Protein 3ODU (pdb70)

Sequence (922 aa):
PCFREENANFNKIFLPTIYSIIFLTGIVGNGLVILVMGYQKKLRSMTDKYRLHLSVADLLFVITLPFWAVDAVANWYFGNFLCKAVHVIYTVNLYSSVWILAFISLDRYLAIVHATNSQRPRKLLAEKVVYVGVWIPALLLTIPDFIFANVSEADDRYICDRFYPNDLWVVVFQFQHIMVGLILPGIVILSCYCIIISKLSHSGSNIFEMLRIDEGLRLKIYKDTEGYYTIGIGHLLTKSPSLNAAKSELDKAIGRNTNGVITKDEAEKLFNQDVDAAVRGILRNAKLKPVYDSLDAVRRAALINMVFQMGETGVAGFTNSLRMLQQKRWDEAAVNLAKSRWYNQTPNRAKRVITTFRTGTWDAYGSKGHQKRKALKTTVILILAFFFACWLPYYIGISIDSFILLEIIKQGCEFENTVHKWISITEALAFFHCCLNPILYAFLGAKFKTSAQHALTSGRPLEVLFQCFREENANFNKIFLPTIYSIIFLTGIVGNGLVILVMGYQKKLRSMTDKYRLHLSVADLLFVITLPFWAVDAVANWYFGNFLCKAVHVIYTVNLYSSVWILAFISLDRYLAIVHATNSQRPRKLLAEKVVYVGVWIPALLLTIPDFIFANVSEADDRYICDRFYPNDLWVVVFQFQHIMVGLILPGIVILSCYCIIISKLSHSGSNIFEMLRIDEGLRLKIYKDTEGYYTIGIGHLLTKSPSLNAAKSELDKAIGRNTNGVITKDEAEKLFNQDVDAAVRGILRNAKLKPVYDSLDAVRRAALINMVFQMGETGVAGFTNSLRMLQQKRWDEAAVNLAKSRWYNQTPNRAKRVITTFRTGTWDAYGSKGHQKRKALKTTVILILAFFACWLPYYIGISIDSFILLEIIKQGCEFENTVHKWISITEALAFFHCCLNPILYAFLGAKFKTSAQHALTS

GO terms:
  GO:0005886 plasma membrane (C, IDA)
  GO:0009986 cell surface (C, IDA)
  GO:0032991 protein-containing complex (C, IDA)
  GO:2000448 positive regulation of macrophage migration inhibitory factor signaling pathway (P, IMP)
  GO:0019722 calcium-mediated signaling (P, IMP)
  GO:0038160 CXCL12-activated CXCR4 signaling pathway (P, IDA)
  GO:0005764 lysosome (C, IDA)
  GO:0005769 early endosome (C, IDA)
  GO:0005770 late endosome (C, IDA)
  GO:0031410 cytoplasmic vesicle (C, IDA)
  GO:0016494 C-X-C chemokine receptor activity (F, IDA)
  GO:0038147 C-X-C motif chemokine 12 receptor activity (F, IDA)
  GO:0030155 regulation of cell adhesion (P, IDA)
  GO:0007193 adenylate cyclase-inhibiting G protein-coupled receptor signaling pathway (P, IDA)
  GO:0071345 cellular response to cytokine stimulus (P, IDA)
  GO:0070161 anchoring junction (C, EXP)
  GO:0005886 plasma membrane (C, EXP)
  GO:0038160 CXCL12-activated CXCR4 signaling pathway (P, IMP)
  GO:0060326 cell chemotaxis (P, IMP)
  GO:0005515 protein binding (F, IPI)

Solvent-accessible surface area: 49551 Å² total; per-residue (Å²): 158,68,149,118,117,96,38,45,107,102,15,74,106,55,17,17,68,15,9,47,73,0,56,113,73,0,49,94,11,0,13,100,11,34,115,59,10,31,163,136,102,196,175,67,56,28,11,31,50,0,8,30,24,6,0,66,2,1,37,79,2,0,93,7,1,54,48,51,12,49,40,21,67,48,26,9,146,56,39,74,148,66,0,33,24,13,26,29,33,26,1,7,2,30,6,0,1,2,57,0,0,0,13,0,0,49,1,9,49,26,3,16,21,69,41,39,82,18,139,205,40,42,106,98,28,3,76,125,49,0,112,97,34,4,35,87,47,3,96,108,60,7,88,30,7,110,89,33,0,57,39,39,143,47,135,157,49,110,40,23,59,63,91,51,66,36,78,10,26,73,16,26,28,64,37,29,28,55,19,19,14,40,68,28,0,13,97,39,6,129,50,6,28,80,63,0,129,83,92,72,82,118,26,37,15,47,38,5,28,0,0,73,88,22,65,33,48,96,77,133,16,95,100,56,134,137,20,75,4,28,0,1,11,40,32,92,9,30,142,61,108,56,78,102,47,0,42,59,79,0,22,140,51,33,30,59,37,8,40,1,78,2,72,101,75,36,0,22,91,4,3,61,89,36,16,80,53,13,26,150,20,0,72,220,31,88,141,0,88,60,4,22,70,32,9,60,81,7,22,74,4,0,0,5,0,1,12,59,51,72,32,59,126,28,0,6,54,30,81,80,4,7,118,40,0,68,96,116,117,51,95,70,0,8,85,47,2,38,150,26,181,11,62,126,133,52,57,110,27,0,116,58,0,11,16,0,0,98,56,4,26,18,105,36,13,31,88,134,19,120,128,92,148,146,28,24,139,35,0,55,77,4,11,120,30,11,43,61,27,7,96,59,31,49,94,9,21,49,56,50,33,77,29,89,22,65,92,56,151,105,46,57,153,70,50,50,60,12,54,66,141,23,25,13,13,29,0,70,0,0,74,6,0,8,31,1,16,112,58,55,48,145,134,80,46,173,158,132,113,52,70,95,53,83,143,81,121,23,159,124,124,72,106,124,158,167,104,176,128,143,146,55,54,113,84,14,104,113,47,14,13,70,27,11,50,87,7,61,107,70,0,52,85,13,0,13,98,10,28,105,73,6,28,184,146,88,94,167,80,41,24,13,21,33,0,9,27,23,7,0,62,1,0,44,67,2,0,87,7,0,54,47,46,12,45,40,29,60,45,25,11,148,57,38,66,141,66,0,31,22,12,26,21,37,22,0,7,3,30,4,0,1,2,57,0,1,0,13,0,0,51,1,6,49,26,4,36,24,73,55,42,55,14,121,176,38,49,90,84,26,4,75,136,49,0,108,105,31,3,39,92,46,3,97,113,55,6,88,32,4,100,101,33,0,51,37,45,134,26,122,152,57,100,40,19,58,65,93,49,71,34,77,16,27,72,13,28,24,59,34,29,32,50,19,19,16,50,64,31,0,11,94,42,4,127,49,4,37,79,71,5,113,51,103,96,78,154,50,29,48,97,30,1,60,3,0,72,30,5,39,3,37,66,80,144,17,88,125,55,132,141,30,135,5,36,0,1,2,37,32,94,12,54,194,24,116,48,96,104,39,0,41,46,53,0,37,140,50,37,68,109,125,8,108,4,83,4,67,85,104,35,0,31,146,7,2,74,107,34,23,77,71,19,21,140,14,0,70,194,21,86,119,0,80,55,5,24,74,33,10,60,81,28,23,71,5,0,0,7,0,3,16,38,57,52,38,63,116,34,0,8,58,35,92,83,6,10,100,24,2,69,90,112,117,50,98,82,0,7,87,50,2,38,153,28,198,18,55,105,138,55,52,32,27,0,90,31,0,14,32,0,0,100,51,18,28,71,24,30,18,61,75,133,16,100,91,69,120,106,24,60,132,36,0,53,70,3,9,119,28,12,40,62,22,8,97,62,39,48,93,9,27,47,52,30,32,77,23,76,24,64,88,50,148,101,50,51,151,75,41,39,65,17,77,64,131,25,34,5,16,26,0,88,0,1,92,6,0,5,22,0,17,92,62,46,48,146,134,81,45,165,159,154,113,67,81,127,98,87,142,96,127

Secondary structure (P-SEA, 3-state):
cbbbbbbcccccccaaaaaaaaaaaaaaaaaaaaaacccccccccaaaaaaaaaaaaaaaaaaaaaaaaaaacccccccaaaaaaaaaaaaaaacaaaaaaaaaaaaaaaacccccccaaaaaaaacccccccccaaaaaaaccccccccccccccccccccccccaaaaaaaaaaaaacccaaaaaaaaaaaaaaaaccccccccaaaaaaaabbbbcbbbbcccccccccccccccccccaaaaaaaaaaaacccccccccaaaaaaaaaaaaaaaaaaaaacccaaaaaaaccaaaaaaaaaaaaaccaaaaacaaaaaaaaaacccaaaaaaaaacccccccaaaaaaaaaaaaccccccccccaaaaaaaaaaaaaaaaaaaaaaaaaaaaaaaaaaaaaccccccaaaaaaaaaaaaaaaaaaccccaaaaaaacccccccccccccccccccccccccc/cbbbbbccccccaaaaaaaaaaaaaaaaaaaaaaacccccccccaaaaaaaaaaaaaaaaaaaaaaaaaaaaccccccaaaaaaaaaaaaaaaaaaaaaaaaaaaaaaaaccccccaaaaaaaaacccccccccaaaaaaaccccccccccccccccccccccccaaaaaaaaaaaaacccaaaaaaaaaaaaaaaaaaaaccccaaaaaaaacccccbbbbcccccccccccccccccccaaaaaaaaaaaacccccccccaaaaaaaaaaaaaaaaaaaaaccccaaaaaaccaaaaaaaaaaaacccaaaaaaaaaaaaaaaacaaaaaaaaaaacccccccaaaaaaaaaaaaccccccccccaaaaaaaaaaaaaaaaaaaaaaaaaaaaaaaaaaaaaccccccaaaaaaaaaaaaaaaaaaccccaaaaaaaccccccccccccccccc

Nearest PDB structures (foldseek):
  3odu-assembly1_B  TM=1.002E+00  e=3.523E-64  Homo sapiens
  3oe8-assembly2_C  TM=8.059E-01  e=1.457E-51  Homo sapiens
  5xsz-assembly1_A  TM=5.535E-01  e=5.707E-30  Danio rerio
  8jwz-assembly1_A  TM=5.485E-01  e=7.380E-27  Homo sapiens
  3qak-assembly1_A  TM=5.258E-01  e=1.045E-26  Homo sapiens

InterPro domains:
  IPR000276 G protein-coupled receptor, rhodopsin-like [PF00001] (55-302)
  IPR000276 G protein-coupled receptor, rhodopsin-like [PR00237] (40-64)
  IPR000276 G protein-coupled receptor, rhodopsin-like [PR00237] (73-94)
  IPR000276 G protein-coupled receptor, rhodopsin-like [PR00237] (116-138)
  IPR000276 G protein-coupled receptor, rhodopsin-like [PR00237] (152-173)
  IPR000276 G protein-coupled receptor, rhodopsin-like [PR00237] (200-223)
  IPR000276 G protein-coupled receptor, rhodopsin-like [PR00237] (237-261)
  IPR000276 G protein-coupled receptor, rhodopsin-like [PR00237] (284-310)
  IPR000276 G protein-coupled receptor, rhodopsin-like [PS00237] (122-138)
  IPR000355 Chemokine receptor family [PR00657] (28-46)
  IPR000355 Chemokine receptor family [PR00657] (63-76)
  IPR000355 Chemokine receptor family [PR00657] (87-97)
  IPR000355 Chemokine receptor family [PR00657] (113-126)
  IPR000355 Chemokine receptor family [PR00657] (280-294)
  IPR000355 Chemokine receptor family [PR00657] (304-318)
  IPR001277 CXC chemokine receptor 4/atypical chemokine receptor 2 [PR00645] (17-33)
  IPR001277 CXC chemokine receptor 4/atypical chemokine receptor 2 [PR00645] (33-48)
  IPR001277 CXC chemokine receptor 4/atypical chemokine receptor 2 [PR00645] (63-79)
  IPR001277 CXC chemokine receptor 4/atypical chemokine receptor 2 [PR00645] (100-115)
  IPR001277 CXC chemokine receptor 4/atypical chemokine receptor 2 [PR00645] (136-147)

Radius of gyration: 34.98 Å; Cα contacts (8 Å, |Δi|>4): 1125; chains: 2; bounding box: 62×105×96 Å

Organism: Homo sapiens (NCBI:txid9606)

Foldseek 3Di:
DFDDDQDPPCFLPPLLVLLVVCLVLLLVLLVCLCVVCVPDDDDDDLLSLLLNQLSVLLNLLSPCSVQVSCCRNPANPPFFQVLLVNQLSVQLSLQQNLVSLLLLLVLLLLVWVPVVDSPVVSVCCSPPCSCVPRRVVSNVVSVQSNVQFGWDDDDVYIDTDGDDPDCVVVVVVVVVCCVSRPVVSVVSNVVSVVSCVVCNQATFDDLLLLLCVVQNAAQFWDQDPQQWIAHGRGRTQDRDPDPVSSQVSVCVQLVHNQVRGHDNVSSVVSVVVVLVVLVVVLCVPPLNNLLLVQDDPQLVSLLSSVCSVPNDVVSSPPRVLSVCLSVVPQVVSLVSQCVDPVCVVVVLSSVQSSVCSRRVHNPSSGDVVVVSVVSVVLSVVLVVVLCVLCVQLVVLVVVVVCPVVVVDDDDNVVVNVSVVVNSVSVSSSSCNSNSSSVSPPQVPHDDDDDVVVVVDVDDPPVVVVD/DDFDDDCVDQLPPQLVLLVVCLVLLCVLLVCLCCVCPPPNPDDDLLSLLLVVLSVLRNLLSPLSNQVSCCSNAANPPFWQVLLVNQLSVLLSLQQNLVSLLLLLVLLLLCQVVVPPSVVPSVCCSPPVSCVPGRPVSNVVSVQSNPQFGWDDDDHHIDTDGDDPDPVVVVVVVVVCCVSRDVVSVVSNVVSVVSNVVSVVVDDDPLLVLLCVQQNAAQFWDQDDVQWIAHQRGRTFDDDSDPVVSQVRVCVLQVHNQSGGHDNVSSVVVVVVVLVVLVVVLCVDPQRNLLCVQDDPLLVSLLSSVCSPPNPVVSSPPRPLSVCSSVLVLVVSLVVQCVDPCCVPDVLSNVQSSVCSNPVDNQSPDDNSVVSVVSVVLSVVLVVVLCVLCVQLVVLVVVVVCPVVVVDDDDVVVVNVSVSSNSVSVSSSSCNSNVSSVSVPQVVNDPDDDPVNVVHD

B-factor: mean 43.79, std 17.92, range [10.7, 155.36]

Structure (mmCIF, N/CA/C/O backbone):
data_3ODU
#
_entry.id   3ODU
#
_cell.length_a   64.540
_cell.length_b   83.692
_cell.length_c   119.995
_cell.angle_alpha   90.00
_cell.angle_beta   102.17
_cell.angle_gamma   90.00
#
_symmetry.space_group_name_H-M   'P 1 21 1'
#
loop_
_entity.id
_entity.type
_entity.pdbx_description
1 polymer 'C-X-C chemokine receptor type 4, Lysozyme Chimera'
2 non-polymer "(6,6-dimethyl-5,6-dihydroimidazo[2,1-b][1,3]thiazol-3-yl)methyl N,N'-dicyclohexylimidothiocarbamate"
3 non-polymer '(2R)-2,3-dihydroxypropyl (9Z)-octadec-9-enoate'
4 non-polymer 'OLEIC ACID'
5 water water
#
loop_
_atom_site.group_PDB
_atom_site.id
_atom_site.type_symbol
_atom_site.label_atom_id
_atom_site.label_alt_id
_atom_site.label_comp_id
_atom_site.label_asym_id
_atom_site.label_entity_id
_atom_site.label_seq_id
_atom_site.pdbx_PDB_ins_code
_atom_site.Cartn_x
_atom_site.Cartn_y
_atom_site.Cartn_z
_atom_site.occupancy
_atom_site.B_iso_or_equiv
_atom_site.auth_seq_id
_atom_site.auth_comp_id
_atom_site.auth_asym_id
_atom_site.auth_atom_id
_atom_site.pdbx_PDB_model_num
ATOM 1 N N . PRO A 1 37 ? 7.282 -8.921 90.749 1.00 48.96 27 PRO A N 1
ATOM 2 C CA . PRO A 1 37 ? 7.915 -8.281 89.588 1.00 47.20 27 PRO A CA 1
ATOM 3 C C . PRO A 1 37 ? 8.627 -9.284 88.676 1.00 49.65 27 PRO A C 1
ATOM 4 O O . PRO A 1 37 ? 9.356 -10.143 89.171 1.00 49.67 27 PRO A O 1
ATOM 8 N N . CYS A 1 38 ? 8.406 -9.177 87.364 1.00 44.74 28 CYS A N 1
ATOM 9 C CA . CYS A 1 38 ? 9.126 -10.002 86.380 1.00 43.66 28 CYS A CA 1
ATOM 10 C C . CYS A 1 38 ? 10.475 -9.353 86.043 1.00 45.73 28 CYS A C 1
ATOM 11 O O . CYS A 1 38 ? 10.539 -8.164 85.759 1.00 44.90 28 CYS A O 1
ATOM 14 N N . PHE A 1 39 ? 11.542 -10.144 86.090 1.00 41.28 29 PHE A N 1
ATOM 15 C CA . PHE A 1 39 ? 12.875 -9.713 85.676 1.00 39.71 29 PHE A CA 1
ATOM 16 C C . PHE A 1 39 ? 13.295 -10.458 84.416 1.00 43.42 29 PHE A C 1
ATOM 17 O O . PHE A 1 39 ? 12.861 -11.587 84.178 1.00 43.05 29 PHE A O 1
ATOM 25 N N . ARG A 1 40 ? 14.143 -9.828 83.607 1.00 40.21 30 ARG A N 1
ATOM 26 C CA . ARG A 1 40 ? 14.779 -10.517 82.479 1.00 39.69 30 ARG A CA 1
ATOM 27 C C . ARG A 1 40 ? 16.014 -11.285 82.948 1.00 46.79 30 ARG A C 1
ATOM 28 O O . ARG A 1 40 ? 17.007 -10.691 83.389 1.00 45.89 30 ARG A O 1
ATOM 36 N N . GLU A 1 41 ? 15.935 -12.611 82.845 1.00 46.67 31 GLU A N 1
ATOM 37 C CA . GLU A 1 41 ? 17.098 -13.484 83.022 1.00 48.06 31 GLU A CA 1
ATOM 38 C C . GLU A 1 41 ? 17.512 -14.045 81.673 1.00 53.93 31 GLU A C 1
ATOM 39 O O . GLU A 1 41 ? 16.676 -14.542 80.926 1.00 53.74 31 GLU A O 1
ATOM 45 N N . GLU A 1 42 ? 18.785 -13.972 81.326 1.00 51.80 32 GLU A N 1
ATOM 46 C CA . GLU A 1 42 ? 19.233 -14.577 80.077 1.00 51.67 32 GLU A CA 1
ATOM 47 C C . GLU A 1 42 ? 19.420 -16.070 80.226 1.00 57.12 32 GLU A C 1
ATOM 48 O O . GLU A 1 42 ? 19.960 -16.523 81.178 1.00 57.17 32 GLU A O 1
ATOM 54 N N . ASN A 1 43 ? 18.914 -16.823 79.278 1.00 54.92 33 ASN A N 1
ATOM 55 C CA . ASN A 1 43 ? 18.973 -18.271 79.287 1.00 56.05 33 ASN A CA 1
ATOM 56 C C . ASN A 1 43 ? 20.292 -18.811 78.847 1.00 61.75 33 ASN A C 1
ATOM 57 O O . ASN A 1 43 ? 20.916 -18.255 78.006 1.00 60.88 33 ASN A O 1
ATOM 62 N N . ALA A 1 44 ? 20.785 -19.852 79.428 1.00 60.22 34 ALA A N 1
ATOM 63 C CA . ALA A 1 44 ? 22.046 -20.228 78.901 1.00 60.61 34 ALA A CA 1
ATOM 64 C C . ALA A 1 44 ? 21.926 -21.505 78.211 1.00 66.03 34 ALA A C 1
ATOM 65 O O . ALA A 1 44 ? 22.248 -21.643 77.057 1.00 65.40 34 ALA A O 1
ATOM 67 N N . ASN A 1 45 ? 21.332 -22.437 78.915 1.00 63.83 35 ASN A N 1
ATOM 68 C CA . ASN A 1 45 ? 21.554 -23.806 78.650 1.00 64.46 35 ASN A CA 1
ATOM 69 C C . ASN A 1 45 ? 21.392 -23.950 77.202 1.00 66.20 35 ASN A C 1
ATOM 70 O O . ASN A 1 45 ? 22.243 -24.475 76.531 1.00 66.57 35 ASN A O 1
ATOM 75 N N . PHE A 1 46 ? 20.351 -23.419 76.663 1.00 59.98 36 PHE A N 1
ATOM 76 C CA . PHE A 1 46 ? 20.283 -23.607 75.277 1.00 58.27 36 PHE A CA 1
ATOM 77 C C . PHE A 1 46 ? 20.754 -22.362 74.563 1.00 57.88 36 PHE A C 1
ATOM 78 O O . PHE A 1 46 ? 21.498 -22.442 73.653 1.00 57.26 36 PHE A O 1
ATOM 86 N N . ASN A 1 47 ? 20.316 -21.210 75.009 1.00 51.21 37 ASN A N 1
ATOM 87 C CA . ASN A 1 47 ? 20.581 -19.988 74.301 1.00 48.87 37 ASN A CA 1
ATOM 88 C C . ASN A 1 47 ? 22.007 -19.441 74.156 1.00 50.59 37 ASN A C 1
ATOM 89 O O . ASN A 1 47 ? 22.229 -18.777 73.209 1.00 49.40 37 ASN A O 1
ATOM 94 N N . LYS A 1 48 ? 22.946 -19.698 75.088 1.00 45.95 38 LYS A N 1
ATOM 95 C CA . LYS A 1 48 ? 24.358 -19.303 74.946 1.00 44.64 38 LYS A CA 1
ATOM 96 C C . LYS A 1 48 ? 25.049 -20.346 74.087 1.00 45.34 38 LYS A C 1
ATOM 97 O O . LYS A 1 48 ? 26.208 -20.294 73.869 1.00 44.57 38 LYS A O 1
ATOM 103 N N . ILE A 1 49 ? 24.322 -21.361 73.691 1.00 39.97 39 ILE A N 1
ATOM 104 C CA . ILE A 1 49 ? 24.845 -22.353 72.826 1.00 39.17 39 ILE A CA 1
ATOM 105 C C . ILE A 1 49 ? 24.220 -22.345 71.470 1.00 40.98 39 ILE A C 1
ATOM 106 O O . ILE A 1 49 ? 24.865 -22.516 70.501 1.00 39.37 39 ILE A O 1
ATOM 111 N N . PHE A 1 50 ? 22.935 -22.106 71.436 1.00 37.84 40 PHE A N 1
ATOM 112 C CA . PHE A 1 50 ? 22.168 -22.177 70.202 1.00 37.08 40 PHE A CA 1
ATOM 113 C C . PHE A 1 50 ? 22.371 -20.979 69.264 1.00 37.53 40 PHE A C 1
ATOM 114 O O . PHE A 1 50 ? 22.637 -21.169 68.080 1.00 36.99 40 PHE A O 1
ATOM 122 N N . LEU A 1 51 ? 22.262 -19.763 69.791 1.00 31.54 41 LEU A N 1
ATOM 123 C CA . LEU A 1 51 ? 22.395 -18.547 68.967 1.00 29.41 41 LEU A CA 1
ATOM 124 C C . LEU A 1 51 ? 23.777 -18.385 68.296 1.00 32.48 41 LEU A C 1
ATOM 125 O O . LEU A 1 51 ? 23.831 -18.235 67.081 1.00 31.43 41 LEU A O 1
ATOM 130 N N . PRO A 1 52 ? 24.893 -18.431 69.060 1.00 29.13 42 PRO A N 1
ATOM 131 C CA . PRO A 1 52 ? 26.228 -18.371 68.406 1.00 28.83 42 PRO A CA 1
ATOM 132 C C . PRO A 1 52 ? 26.444 -19.406 67.301 1.00 31.76 42 PRO A C 1
ATOM 133 O O . PRO A 1 52 ? 27.030 -19.068 66.259 1.00 31.78 42 PRO A O 1
ATOM 137 N N . THR A 1 53 ? 25.945 -20.627 67.521 1.00 27.27 43 THR A N 1
ATOM 138 C CA . THR A 1 53 ? 25.984 -21.716 66.521 1.00 26.82 43 THR A CA 1
ATOM 139 C C . THR A 1 53 ? 25.288 -21.348 65.209 1.00 29.10 43 THR A C 1
ATOM 140 O O . THR A 1 53 ? 25.851 -21.528 64.130 1.00 27.83 43 THR A O 1
ATOM 144 N N . ILE A 1 54 ? 24.059 -20.838 65.328 1.00 25.38 44 ILE A N 1
ATOM 145 C CA . ILE A 1 54 ? 23.267 -20.357 64.183 1.00 24.37 44 ILE A CA 1
ATOM 146 C C . ILE A 1 54 ? 23.867 -19.101 63.565 1.00 26.26 44 ILE A C 1
ATOM 147 O O . ILE A 1 54 ? 23.942 -18.989 62.360 1.00 25.06 44 ILE A O 1
ATOM 152 N N . TYR A 1 55 ? 24.303 -18.163 64.382 1.00 22.94 45 TYR A N 1
ATOM 153 C CA . TYR A 1 55 ? 24.996 -16.995 63.852 1.00 22.56 45 TYR A CA 1
ATOM 154 C C . TYR A 1 55 ? 26.247 -17.384 63.039 1.00 27.50 45 TYR A C 1
ATOM 155 O O . TYR A 1 55 ? 26.399 -16.954 61.929 1.00 27.59 45 TYR A O 1
ATOM 164 N N . SER A 1 56 ? 27.103 -18.224 63.610 1.00 24.62 46 SER A N 1
ATOM 165 C CA . SER A 1 56 ? 28.328 -18.713 62.960 1.00 25.10 46 SER A CA 1
ATOM 166 C C . SER A 1 56 ? 28.107 -19.423 61.629 1.00 29.17 46 SER A C 1
ATOM 167 O O . SER A 1 56 ? 28.937 -19.252 60.695 1.00 29.31 46 SER A O 1
ATOM 170 N N . ILE A 1 57 ? 27.022 -20.211 61.560 1.00 25.20 47 ILE A N 1
ATOM 171 C CA . ILE A 1 57 ? 26.625 -20.942 60.343 1.00 25.21 47 ILE A CA 1
ATOM 172 C C . ILE A 1 57 ? 26.170 -20.007 59.222 1.00 28.76 47 ILE A C 1
ATOM 173 O O . ILE A 1 57 ? 26.661 -20.088 58.078 1.00 28.46 47 ILE A O 1
ATOM 178 N N . ILE A 1 58 ? 25.233 -19.125 59.559 1.00 24.69 48 ILE A N 1
ATOM 179 C CA . ILE A 1 58 ? 24.820 -18.056 58.655 1.00 23.88 48 ILE A CA 1
ATOM 180 C C . ILE A 1 58 ? 26.020 -17.193 58.325 1.00 28.06 48 ILE A C 1
ATOM 181 O O . ILE A 1 58 ? 26.200 -16.794 57.160 1.00 27.70 48 ILE A O 1
ATOM 186 N N . PHE A 1 59 ? 26.858 -16.912 59.322 1.00 24.47 49 PHE A N 1
ATOM 187 C CA . PHE A 1 59 ? 28.085 -16.169 59.025 1.00 24.62 49 PHE A CA 1
ATOM 188 C C . PHE A 1 59 ? 28.884 -16.887 57.920 1.00 30.47 49 PHE A C 1
ATOM 189 O O . PHE A 1 59 ? 29.105 -16.303 56.863 1.00 30.73 49 PHE A O 1
ATOM 197 N N . LEU A 1 60 ? 29.280 -18.146 58.148 1.00 27.71 50 LEU 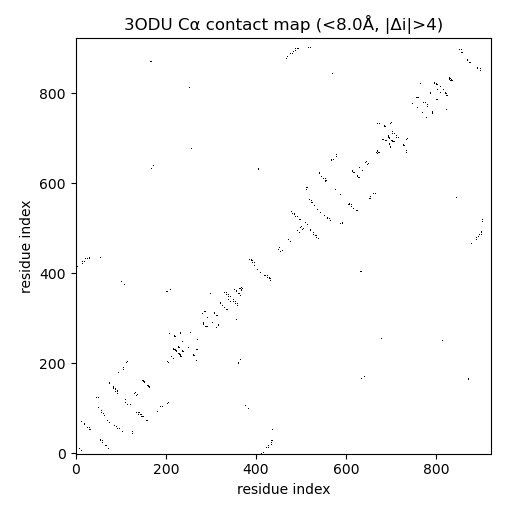A N 1
ATOM 198 C CA . LEU A 1 60 ? 30.125 -18.852 57.175 1.00 28.69 50 LEU A CA 1
ATOM 199 C C . LEU A 1 60 ? 29.441 -19.098 55.804 1.00 32.76 50 LEU A C 1
ATOM 200 O O . LEU A 1 60 ? 30.024 -18.790 54.777 1.00 32.62 50 LEU A O 1
ATOM 205 N N . THR A 1 61 ? 28.230 -19.648 55.776 1.00 29.14 51 THR A N 1
ATOM 206 C CA . THR A 1 61 ? 27.598 -19.978 54.490 1.00 28.74 51 THR A CA 1
ATOM 207 C C . THR A 1 61 ? 27.194 -18.711 53.744 1.00 32.21 51 THR A C 1
ATOM 208 O O . THR A 1 61 ? 27.105 -18.697 52.514 1.00 31.17 51 THR A O 1
ATOM 212 N N . GLY A 1 62 ? 26.945 -17.648 54.502 1.00 28.87 52 GLY A N 1
ATOM 213 C CA . GLY A 1 62 ? 26.503 -16.383 53.932 1.00 28.00 52 GLY A CA 1
ATOM 214 C C . GLY A 1 62 ? 27.644 -15.606 53.314 1.00 32.23 52 GLY A C 1
ATOM 215 O O . GLY A 1 62 ? 27.470 -14.978 52.257 1.00 32.50 52 GLY A O 1
ATOM 216 N N . ILE A 1 63 ? 28.800 -15.619 53.972 1.00 28.13 53 ILE A N 1
ATOM 217 C CA . ILE A 1 63 ? 29.989 -14.983 53.399 1.00 28.51 53 ILE A CA 1
ATOM 218 C C . ILE A 1 63 ? 30.382 -15.682 52.078 1.00 32.69 53 ILE A C 1
ATOM 219 O O . ILE A 1 63 ? 30.675 -15.027 51.089 1.00 32.92 53 ILE A O 1
ATOM 228 N N . VAL A 1 64 ? 30.315 -16.999 52.037 1.00 28.69 54 VAL A N 1
ATOM 229 C CA . VAL A 1 64 ? 30.740 -17.714 50.855 1.00 28.86 54 VAL A CA 1
ATOM 230 C C . VAL A 1 64 ? 29.735 -17.497 49.743 1.00 33.64 54 VAL A C 1
ATOM 231 O O . VAL A 1 64 ? 30.110 -17.195 48.598 1.00 33.94 54 VAL A O 1
ATOM 235 N N . GLY A 1 65 ? 28.452 -17.662 50.084 1.00 29.54 55 GLY A N 1
ATOM 236 C CA . GLY A 1 65 ? 27.364 -17.552 49.122 1.00 28.28 55 GLY A CA 1
ATOM 237 C C . GLY A 1 65 ? 27.208 -16.171 48.524 1.00 31.48 55 GLY A C 1
ATOM 238 O O . GLY A 1 65 ? 27.233 -16.005 47.306 1.00 32.08 55 GLY A O 1
ATOM 239 N N . ASN A 1 66 ? 27.050 -15.170 49.371 1.00 27.04 56 ASN A N 1
ATOM 240 C CA . ASN A 1 66 ? 26.907 -13.798 48.884 1.00 26.23 56 ASN A CA 1
ATOM 241 C C . ASN A 1 66 ? 28.158 -13.248 48.236 1.00 30.23 56 ASN A C 1
ATOM 242 O O . ASN A 1 66 ? 28.058 -12.533 47.254 1.00 29.98 56 ASN A O 1
ATOM 247 N N . GLY A 1 67 ? 29.327 -13.589 48.772 1.00 27.29 57 GLY A N 1
ATOM 248 C CA . GLY A 1 67 ? 30.617 -13.134 48.205 1.00 27.29 57 GLY A CA 1
ATOM 249 C C . GLY A 1 67 ? 30.807 -13.688 46.806 1.00 31.10 57 GLY A C 1
ATOM 250 O O . GLY A 1 67 ? 31.285 -13.001 45.919 1.00 31.16 57 GLY A O 1
ATOM 251 N N . LEU A 1 68 ? 30.421 -14.943 46.602 1.00 27.81 58 LEU A N 1
ATOM 252 C CA . LEU A 1 68 ? 30.398 -15.509 45.265 1.00 27.76 58 LEU A CA 1
ATOM 253 C C . LEU A 1 68 ? 29.475 -14.708 44.371 1.00 32.28 58 LEU A C 1
ATOM 254 O O . LEU A 1 68 ? 29.865 -14.298 43.287 1.00 33.03 58 LEU A O 1
ATOM 259 N N . VAL A 1 69 ? 28.237 -14.494 44.802 1.00 28.31 59 VAL A N 1
ATOM 260 C CA . VAL A 1 69 ? 27.337 -13.712 43.970 1.00 28.21 59 VAL A CA 1
ATOM 261 C C . VAL A 1 69 ? 28.031 -12.420 43.575 1.00 32.66 59 VAL A C 1
ATOM 262 O O . VAL A 1 69 ? 28.160 -12.143 42.398 1.00 32.41 59 VAL A O 1
ATOM 266 N N . ILE A 1 70 ? 28.517 -11.672 44.561 1.00 30.20 60 ILE A N 1
ATOM 267 C CA . ILE A 1 70 ? 29.154 -10.368 44.317 1.00 30.85 60 ILE A CA 1
ATOM 268 C C . ILE A 1 70 ? 30.319 -10.458 43.310 1.00 39.53 60 ILE A C 1
ATOM 269 O O . ILE A 1 70 ? 30.415 -9.636 42.406 1.00 40.03 60 ILE A O 1
ATOM 274 N N . LEU A 1 71 ? 31.167 -11.472 43.427 1.00 39.17 61 LEU A N 1
ATOM 275 C CA . LEU A 1 71 ? 32.321 -11.600 42.543 1.00 41.52 61 LEU A CA 1
ATOM 276 C C . LEU A 1 71 ? 31.945 -12.116 41.151 1.00 48.92 61 LEU A C 1
ATOM 277 O O . LEU A 1 71 ? 32.465 -11.639 40.142 1.00 49.82 61 LEU A O 1
ATOM 282 N N . VAL A 1 72 ? 31.046 -13.086 41.089 1.00 46.72 62 VAL A N 1
ATOM 283 C CA . VAL A 1 72 ? 30.707 -13.734 39.816 1.00 47.77 62 VAL A CA 1
ATOM 284 C C . VAL A 1 72 ? 29.836 -12.868 38.918 1.00 53.61 62 VAL A C 1
ATOM 285 O O . VAL A 1 72 ? 29.975 -12.902 37.702 1.00 54.03 62 VAL A O 1
ATOM 289 N N . MET A 1 73 ? 28.924 -12.114 39.515 1.00 50.74 63 MET A N 1
ATOM 290 C CA . MET A 1 73 ? 28.104 -11.189 38.762 1.00 51.28 63 MET A CA 1
ATOM 291 C C . MET A 1 73 ? 28.814 -9.876 38.731 1.00 58.04 63 MET A C 1
ATOM 292 O O . MET A 1 73 ? 29.152 -9.357 37.665 1.00 58.76 63 MET A O 1
ATOM 297 N N . GLY A 1 74 ? 29.057 -9.346 39.925 1.00 55.75 64 GLY A N 1
ATOM 298 C CA . GLY A 1 74 ? 29.627 -8.022 40.071 1.00 56.55 64 GLY A CA 1
ATOM 299 C C . GLY A 1 74 ? 30.611 -7.746 38.970 1.00 63.29 64 GLY A C 1
ATOM 300 O O . GLY A 1 74 ? 30.556 -6.699 38.332 1.00 63.06 64 GLY A O 1
ATOM 301 N N . TYR A 1 75 ? 31.481 -8.698 38.711 1.00 62.36 65 TYR A N 1
ATOM 302 C CA . TYR A 1 75 ? 32.527 -8.453 37.752 1.00 64.44 65 TYR A CA 1
ATOM 303 C C . TYR A 1 75 ? 32.512 -9.125 36.393 1.00 71.26 65 TYR A C 1
ATOM 304 O O . TYR A 1 75 ? 32.497 -8.461 35.356 1.00 71.66 65 TYR A O 1
ATOM 313 N N . GLN A 1 76 ? 32.521 -10.432 36.369 1.00 68.96 66 GLN A N 1
ATOM 314 C CA . GLN A 1 76 ? 32.541 -11.075 35.100 1.00 70.09 66 GLN A CA 1
ATOM 315 C C . GLN A 1 76 ? 31.338 -10.881 34.241 1.00 74.47 66 GLN A C 1
ATOM 316 O O . GLN A 1 76 ? 31.483 -10.679 33.063 1.00 74.97 66 GLN A O 1
ATOM 322 N N . LYS A 1 77 ? 30.145 -10.979 34.817 1.00 70.51 67 LYS A N 1
ATOM 323 C CA . LYS A 1 77 ? 28.908 -10.981 34.035 1.00 70.43 67 LYS A CA 1
ATOM 324 C C . LYS A 1 77 ? 28.759 -9.816 33.051 1.00 75.26 67 LYS A C 1
ATOM 325 O O . LYS A 1 77 ? 28.999 -8.661 33.401 1.00 75.16 67 LYS A O 1
ATOM 331 N N . LYS A 1 78 ? 28.348 -10.133 31.824 1.00 71.97 68 LYS A N 1
ATOM 332 C CA . LYS A 1 78 ? 27.996 -9.119 30.838 1.00 71.79 68 LYS A CA 1
ATOM 333 C C . LYS A 1 78 ? 26.555 -9.196 30.308 1.00 74.15 68 LYS A C 1
ATOM 334 O O . LYS A 1 78 ? 25.959 -8.187 29.954 1.00 73.95 68 LYS A O 1
ATOM 340 N N . LEU A 1 79 ? 25.944 -10.356 30.263 1.00 68.72 69 LEU A N 1
ATOM 341 C CA . LEU A 1 79 ? 24.556 -10.266 29.917 1.00 67.03 69 LEU A CA 1
ATOM 342 C C . LEU A 1 79 ? 23.828 -10.565 31.227 1.00 66.57 69 LEU A C 1
ATOM 343 O O . LEU A 1 79 ? 23.771 -11.697 31.690 1.00 65.71 69 LEU A O 1
ATOM 348 N N . ARG A 1 80 ? 23.270 -9.519 31.819 1.00 59.78 70 ARG A N 1
ATOM 349 C CA . ARG A 1 80 ? 22.591 -9.626 33.099 1.00 56.79 70 ARG A CA 1
ATOM 350 C C . ARG A 1 80 ? 21.143 -9.194 33.033 1.00 55.16 70 ARG A C 1
ATOM 351 O O . ARG A 1 80 ? 20.812 -8.191 32.466 1.00 54.80 70 ARG A O 1
ATOM 359 N N . SER A 1 81 ? 20.278 -9.993 33.614 1.00 47.20 71 SER A N 1
ATOM 360 C CA . SER A 1 81 ? 18.882 -9.686 33.670 1.00 44.34 71 SER A CA 1
ATOM 361 C C . SER A 1 81 ? 18.606 -8.646 34.726 1.00 44.54 71 SER A C 1
ATOM 362 O O . SER A 1 81 ? 19.472 -8.281 35.443 1.00 43.49 71 SER A O 1
ATOM 365 N N . MET A 1 82 ? 17.411 -8.108 34.739 1.00 39.33 72 MET A N 1
ATOM 366 C CA . MET A 1 82 ? 17.002 -7.157 35.776 1.00 37.94 72 MET A CA 1
ATOM 367 C C . MET A 1 82 ? 16.940 -7.805 37.143 1.00 37.98 72 MET A C 1
ATOM 368 O O . MET A 1 82 ? 17.462 -7.266 38.134 1.00 37.62 72 MET A O 1
ATOM 373 N N . THR A 1 83 ? 16.310 -8.969 37.190 1.00 31.07 73 THR A N 1
ATOM 374 C CA . THR A 1 83 ? 16.215 -9.699 38.419 1.00 29.22 73 THR A CA 1
ATOM 375 C C . THR A 1 83 ? 17.621 -9.899 38.979 1.00 30.36 73 THR A C 1
ATOM 376 O O . THR A 1 83 ? 17.835 -9.697 40.163 1.00 29.01 73 THR A O 1
ATOM 380 N N . ASP A 1 84 ? 18.581 -10.244 38.123 1.00 25.82 74 ASP A N 1
ATOM 381 C CA . ASP A 1 84 ? 19.982 -10.388 38.568 1.00 24.76 74 ASP A CA 1
ATOM 382 C C . ASP A 1 84 ? 20.610 -9.114 39.088 1.00 27.23 74 ASP A C 1
ATOM 383 O O . ASP A 1 84 ? 21.261 -9.136 40.126 1.00 26.27 74 ASP A O 1
ATOM 388 N N . LYS A 1 85 ? 20.409 -8.001 38.392 1.00 23.43 75 LYS A N 1
ATOM 389 C CA . LYS A 1 85 ? 20.855 -6.715 38.914 1.00 22.38 75 LYS A CA 1
ATOM 390 C C . LYS A 1 85 ? 20.375 -6.527 40.371 1.00 22.81 75 LYS A C 1
ATOM 391 O O . LYS A 1 85 ? 21.118 -6.028 41.211 1.00 21.45 75 LYS A O 1
ATOM 397 N N . TYR A 1 86 ? 19.144 -6.962 40.660 1.00 18.07 76 TYR A N 1
ATOM 398 C CA . TYR A 1 86 ? 18.525 -6.727 41.964 1.00 16.90 76 TYR A CA 1
ATOM 399 C C . TYR A 1 86 ? 19.124 -7.641 42.990 1.00 22.14 76 TYR A C 1
ATOM 400 O O . TYR A 1 86 ? 19.369 -7.238 44.115 1.00 21.55 76 TYR A O 1
ATOM 409 N N . ARG A 1 87 ? 19.425 -8.863 42.568 1.00 20.34 77 ARG A N 1
ATOM 410 C CA . ARG A 1 87 ? 19.990 -9.870 43.443 1.00 19.97 77 ARG A CA 1
ATOM 411 C C . ARG A 1 87 ? 21.477 -9.640 43.736 1.00 26.33 77 ARG A C 1
ATOM 412 O O . ARG A 1 87 ? 22.045 -10.271 44.638 1.00 26.81 77 ARG A O 1
ATOM 420 N N . LEU A 1 88 ? 22.108 -8.729 42.999 1.00 23.82 78 LEU A N 1
ATOM 421 C CA . LEU A 1 88 ? 23.449 -8.257 43.354 1.00 24.09 78 LEU A CA 1
ATOM 422 C C . LEU A 1 88 ? 23.335 -7.259 44.503 1.00 27.04 78 LEU A C 1
ATOM 423 O O . LEU A 1 88 ? 24.098 -7.335 45.469 1.00 26.66 78 LEU A O 1
ATOM 428 N N . HIS A 1 89 ? 22.365 -6.342 44.404 1.00 23.42 79 HIS A N 1
ATOM 429 C CA . HIS A 1 89 ? 22.080 -5.356 45.471 1.00 22.12 79 HIS A CA 1
ATOM 430 C C . HIS A 1 89 ? 21.717 -6.109 46.748 1.00 24.90 79 HIS A C 1
ATOM 431 O O . HIS A 1 89 ? 22.117 -5.739 47.839 1.00 24.94 79 HIS A O 1
ATOM 438 N N . LEU A 1 90 ? 20.930 -7.166 46.582 1.00 19.88 80 LEU A N 1
ATOM 439 C CA . LEU A 1 90 ? 20.501 -8.021 47.681 1.00 17.81 80 LEU A CA 1
ATOM 440 C C . LEU A 1 90 ? 21.701 -8.673 48.379 1.00 22.86 80 LEU A C 1
ATOM 441 O O . LEU A 1 90 ? 21.882 -8.484 49.568 1.00 23.03 80 LEU A O 1
ATOM 446 N N . SER A 1 91 ? 22.509 -9.424 47.631 1.00 19.77 81 SER A N 1
ATOM 447 C CA . SER A 1 91 ? 23.755 -10.006 48.136 1.00 20.26 81 SER A CA 1
ATOM 448 C C . SER A 1 91 ? 24.766 -8.994 48.731 1.00 25.52 81 SER A C 1
ATOM 449 O O . SER A 1 91 ? 25.577 -9.368 49.578 1.00 25.07 81 SER A O 1
ATOM 452 N N . VAL A 1 92 ? 24.748 -7.735 48.280 1.00 22.89 82 VAL A N 1
ATOM 453 C CA . VAL A 1 92 ? 25.556 -6.718 48.932 1.00 22.86 82 VAL A CA 1
ATOM 454 C C . VAL A 1 92 ? 24.959 -6.381 50.292 1.00 26.18 82 VAL A C 1
ATOM 455 O O . VAL A 1 92 ? 25.687 -6.242 51.271 1.00 26.46 82 VAL A O 1
ATOM 459 N N . ALA A 1 93 ? 23.636 -6.279 50.356 1.00 23.08 83 ALA A N 1
ATOM 460 C CA . ALA A 1 93 ? 22.911 -6.059 51.637 1.00 22.53 83 ALA A CA 1
ATOM 461 C C . ALA A 1 93 ? 23.267 -7.142 52.616 1.00 25.83 83 ALA A C 1
ATOM 462 O O . ALA A 1 93 ? 23.760 -6.863 53.705 1.00 25.77 83 ALA A O 1
ATOM 464 N N . ASP A 1 94 ? 23.052 -8.378 52.183 1.00 21.74 84 ASP A N 1
ATOM 465 C CA . ASP A 1 94 ? 23.279 -9.526 53.011 1.00 21.50 84 ASP A CA 1
ATOM 466 C C . ASP A 1 94 ? 24.736 -9.750 53.481 1.00 25.34 84 ASP A C 1
ATOM 467 O O . ASP A 1 94 ? 24.940 -10.111 54.630 1.00 23.95 84 ASP A O 1
ATOM 472 N N . LEU A 1 95 ? 25.727 -9.501 52.626 1.00 23.18 85 LEU A N 1
ATOM 473 C CA . LEU A 1 95 ? 27.133 -9.610 53.027 1.00 24.05 85 LEU A CA 1
ATOM 474 C C . LEU A 1 95 ? 27.488 -8.592 54.099 1.00 29.23 85 LEU A C 1
ATOM 475 O O . LEU A 1 95 ? 28.174 -8.929 55.070 1.00 28.50 85 LEU A O 1
ATOM 480 N N . LEU A 1 96 ? 27.033 -7.351 53.934 1.00 27.26 86 LEU A N 1
ATOM 481 C CA . LEU A 1 96 ? 27.273 -6.311 54.954 1.00 27.45 86 LEU A CA 1
ATOM 482 C C . LEU A 1 96 ? 26.780 -6.723 56.322 1.00 28.24 86 LEU A C 1
ATOM 483 O O . LEU A 1 96 ? 27.373 -6.357 57.317 1.00 27.74 86 LEU A O 1
ATOM 488 N N . PHE A 1 97 ? 25.681 -7.462 56.373 1.00 23.22 87 PHE A N 1
ATOM 489 C CA . PHE A 1 97 ? 25.091 -7.819 57.643 1.00 22.25 87 PHE A CA 1
ATOM 490 C C . PHE A 1 97 ? 25.753 -9.062 58.223 1.00 26.78 87 PHE A C 1
ATOM 491 O O . PHE A 1 97 ? 26.008 -9.163 59.429 1.00 26.99 87 PHE A O 1
ATOM 499 N N . VAL A 1 98 ? 26.001 -10.016 57.348 1.00 23.05 88 VAL A N 1
ATOM 500 C CA . VAL A 1 98 ? 26.617 -11.285 57.699 1.00 23.57 88 VAL A CA 1
ATOM 501 C C . VAL A 1 98 ? 28.030 -11.120 58.294 1.00 29.00 88 VAL A C 1
ATOM 502 O O . VAL A 1 98 ? 28.357 -11.704 59.309 1.00 28.00 88 VAL A O 1
ATOM 506 N N . ILE A 1 99 ? 28.833 -10.259 57.694 1.00 27.63 89 ILE A N 1
ATOM 507 C CA . ILE A 1 99 ? 30.164 -9.895 58.237 1.00 28.48 89 ILE A CA 1
ATOM 508 C C . ILE A 1 99 ? 30.177 -9.366 59.698 1.00 32.63 89 ILE A C 1
ATOM 509 O O . ILE A 1 99 ? 31.222 -9.379 60.368 1.00 32.75 89 ILE A O 1
ATOM 514 N N . THR A 1 100 ? 29.031 -8.904 60.188 1.00 28.34 90 THR A N 1
ATOM 515 C CA . THR A 1 100 ? 28.920 -8.405 61.559 1.00 27.48 90 THR A CA 1
ATOM 516 C C . THR A 1 100 ? 28.408 -9.464 62.538 1.00 30.59 90 THR A C 1
ATOM 517 O O . THR A 1 100 ? 28.374 -9.218 63.728 1.00 30.04 90 THR A O 1
ATOM 521 N N . LEU A 1 101 ? 28.020 -10.639 62.036 1.00 26.66 91 LEU A N 1
ATOM 522 C CA . LEU A 1 101 ? 27.527 -11.729 62.899 1.00 25.62 91 LEU A CA 1
ATOM 523 C C . LEU A 1 101 ? 28.534 -12.239 63.952 1.00 29.61 91 LEU A C 1
ATOM 524 O O . LEU A 1 101 ? 28.122 -12.686 65.030 1.00 29.22 91 LEU A O 1
ATOM 529 N N . PRO A 1 102 ? 29.846 -12.201 63.651 1.00 25.89 92 PRO A N 1
ATOM 530 C CA . PRO A 1 102 ? 30.768 -12.604 64.704 1.00 25.66 92 PRO A CA 1
ATOM 531 C C . PRO A 1 102 ? 30.538 -11.834 66.009 1.00 29.05 92 PRO A C 1
ATOM 532 O O . PRO A 1 102 ? 30.674 -12.412 67.088 1.00 28.62 92 PRO A O 1
ATOM 536 N N . PHE A 1 103 ? 30.173 -10.553 65.904 1.00 25.18 93 PHE A N 1
ATOM 537 C CA . PHE A 1 103 ? 29.937 -9.733 67.084 1.00 25.08 93 PHE A CA 1
ATOM 538 C C . PHE A 1 103 ? 28.705 -10.242 67.839 1.00 28.39 93 PHE A C 1
ATOM 539 O O . PHE A 1 103 ? 28.664 -10.210 69.075 1.00 27.47 93 PHE A O 1
ATOM 547 N N . TRP A 1 104 ? 27.701 -10.689 67.082 1.00 24.41 94 TRP A N 1
ATOM 548 C CA . TRP A 1 104 ? 26.458 -11.182 67.662 1.00 23.52 94 TRP A CA 1
ATOM 549 C C . TRP A 1 104 ? 26.745 -12.454 68.486 1.00 28.15 94 TRP A C 1
ATOM 550 O O . TRP A 1 104 ? 26.211 -12.649 69.589 1.00 27.68 94 TRP A O 1
ATOM 561 N N . ALA A 1 105 ? 27.550 -13.333 67.895 1.00 25.01 95 ALA A N 1
ATOM 562 C CA . ALA A 1 105 ? 27.899 -14.597 68.504 1.00 25.59 95 ALA A CA 1
ATOM 563 C C . ALA A 1 105 ? 28.633 -14.387 69.830 1.00 28.37 95 ALA A C 1
ATOM 564 O O . ALA A 1 105 ? 28.221 -14.932 70.839 1.00 27.78 95 ALA A O 1
ATOM 566 N N . VAL A 1 106 ? 29.685 -13.561 69.826 1.00 25.26 96 VAL A N 1
ATOM 567 C CA . VAL A 1 106 ? 30.458 -13.233 71.055 1.00 25.57 96 VAL A CA 1
ATOM 568 C C . VAL A 1 106 ? 29.607 -12.510 72.072 1.00 28.64 96 VAL A C 1
ATOM 569 O O . VAL A 1 106 ? 29.766 -12.700 73.284 1.00 28.66 96 VAL A O 1
ATOM 573 N N . ASP A 1 107 ? 28.709 -11.666 71.573 1.00 24.23 97 ASP A N 1
ATOM 574 C CA . ASP A 1 107 ? 27.741 -10.992 72.425 1.00 23.39 97 ASP A CA 1
ATOM 575 C C . ASP A 1 107 ? 26.836 -12.000 73.107 1.00 28.67 97 ASP A C 1
ATOM 576 O O . ASP A 1 107 ? 26.542 -11.876 74.282 1.00 29.36 97 ASP A O 1
ATOM 581 N N . ALA A 1 108 ? 26.375 -12.996 72.374 1.00 25.18 98 ALA A N 1
ATOM 582 C CA . ALA A 1 108 ? 25.442 -13.947 72.934 1.00 25.11 98 ALA A CA 1
ATOM 583 C C . ALA A 1 108 ? 26.151 -14.832 73.958 1.00 30.39 98 ALA A C 1
ATOM 584 O O . ALA A 1 108 ? 25.596 -15.143 75.005 1.00 29.30 98 ALA A O 1
ATOM 586 N N . VAL A 1 109 ? 27.373 -15.239 73.631 1.00 29.17 99 VAL A N 1
ATOM 587 C CA . VAL A 1 109 ? 28.114 -16.189 74.450 1.00 30.59 99 VAL A CA 1
ATOM 588 C C . VAL A 1 109 ? 28.831 -15.549 75.634 1.00 36.21 99 VAL A C 1
ATOM 589 O O . VAL A 1 109 ? 28.817 -16.093 76.738 1.00 37.20 99 VAL A O 1
ATOM 593 N N . ALA A 1 110 ? 29.428 -14.376 75.443 1.00 31.81 100 ALA A N 1
ATOM 594 C CA . ALA A 1 110 ? 30.252 -13.805 76.512 1.00 32.12 100 ALA A CA 1
ATOM 595 C C . ALA A 1 110 ? 30.022 -12.390 77.064 1.00 34.38 100 ALA A C 1
ATOM 596 O O . ALA A 1 110 ? 30.020 -12.187 78.278 1.00 35.19 100 ALA A O 1
ATOM 598 N N . ASN A 1 111 ? 29.856 -11.417 76.175 1.00 28.75 101 ASN A N 1
ATOM 599 C CA . ASN A 1 111 ? 30.074 -10.056 76.485 1.00 28.25 101 ASN A CA 1
ATOM 600 C C . ASN A 1 111 ? 29.732 -9.087 75.338 1.00 32.13 101 ASN A C 1
ATOM 601 O O . ASN A 1 111 ? 29.327 -9.541 74.266 1.00 32.89 101 ASN A O 1
ATOM 606 N N . TRP A 1 112 ? 29.776 -7.804 75.547 1.00 27.24 102 TRP A N 1
ATOM 607 C CA . TRP A 1 112 ? 29.993 -6.832 74.523 1.00 26.48 102 TRP A CA 1
ATOM 608 C C . TRP A 1 112 ? 31.399 -6.265 74.856 1.00 30.59 102 TRP A C 1
ATOM 609 O O . TRP A 1 112 ? 31.557 -5.452 75.786 1.00 30.39 102 TRP A O 1
ATOM 620 N N . TYR A 1 113 ? 32.392 -6.716 74.073 1.00 26.83 103 TYR A N 1
ATOM 621 C CA . TYR A 1 113 ? 33.801 -6.345 74.227 1.00 27.31 103 TYR A CA 1
ATOM 622 C C . TYR A 1 113 ? 34.171 -5.223 73.266 1.00 31.78 103 TYR A C 1
ATOM 623 O O . TYR A 1 113 ? 35.327 -4.792 73.244 1.00 32.32 103 TYR A O 1
ATOM 632 N N . PHE A 1 114 ? 33.233 -4.760 72.445 1.00 27.91 104 PHE A N 1
ATOM 633 C CA . PHE A 1 114 ? 33.607 -3.978 71.256 1.00 27.99 104 PHE A CA 1
ATOM 634 C C . PHE A 1 114 ? 33.376 -2.484 71.339 1.00 33.17 104 PHE A C 1
ATOM 635 O O . PHE A 1 114 ? 33.647 -1.775 70.373 1.00 33.15 104 PHE A O 1
ATOM 643 N N . GLY A 1 115 ? 32.912 -1.986 72.478 1.00 30.19 105 GLY A N 1
ATOM 644 C CA . GLY A 1 115 ? 32.854 -0.547 72.676 1.00 30.59 105 GLY A CA 1
ATOM 645 C C . GLY A 1 115 ? 31.613 0.085 72.069 1.00 34.93 105 GLY A C 1
ATOM 646 O O . GLY A 1 115 ? 30.880 -0.536 71.292 1.00 34.32 105 GLY A O 1
ATOM 647 N N . ASN A 1 116 ? 31.378 1.331 72.445 1.00 31.85 106 ASN A N 1
ATOM 648 C CA . ASN A 1 116 ? 30.174 2.057 72.067 1.00 30.94 106 ASN A CA 1
ATOM 649 C C . ASN A 1 116 ? 29.980 2.255 70.578 1.00 33.68 106 ASN A C 1
ATOM 650 O O . ASN A 1 116 ? 28.837 2.224 70.085 1.00 32.50 106 ASN A O 1
ATOM 655 N N . PHE A 1 117 ? 31.078 2.506 69.868 1.00 29.60 107 PHE A N 1
ATOM 656 C CA . PHE A 1 117 ? 30.980 2.878 68.465 1.00 28.48 107 PHE A CA 1
ATOM 657 C C . PHE A 1 117 ? 30.506 1.701 67.648 1.00 30.52 107 PHE A C 1
ATOM 658 O O . PHE A 1 117 ? 29.603 1.837 66.834 1.00 29.73 107 PHE A O 1
ATOM 666 N N . LEU A 1 118 ? 31.143 0.555 67.834 1.00 26.64 108 LEU A N 1
ATOM 667 C CA . LEU A 1 118 ? 30.737 -0.634 67.101 1.00 25.72 108 LEU A CA 1
ATOM 668 C C . LEU A 1 118 ? 29.296 -1.047 67.494 1.00 29.25 108 LEU A C 1
ATOM 669 O O . LEU A 1 118 ? 28.567 -1.588 66.669 1.00 28.74 108 LEU A O 1
ATOM 674 N N . CYS A 1 119 ? 28.876 -0.732 68.721 1.00 25.67 109 CYS A N 1
ATOM 675 C CA . CYS A 1 119 ? 27.524 -1.083 69.174 1.00 24.79 109 CYS A CA 1
ATOM 676 C C . CYS A 1 119 ? 26.506 -0.370 68.292 1.00 27.33 109 CYS A C 1
ATOM 677 O O . CYS A 1 119 ? 25.567 -0.975 67.793 1.00 26.54 109 CYS A O 1
ATOM 680 N N . LYS A 1 120 ? 26.730 0.909 68.060 1.00 23.70 110 LYS A N 1
ATOM 681 C CA . LYS A 1 120 ? 25.919 1.657 67.117 1.00 22.36 110 LYS A CA 1
ATOM 682 C C . LYS A 1 120 ? 26.013 1.042 65.706 1.00 26.25 110 LYS A C 1
ATOM 683 O O . LYS A 1 120 ? 24.976 0.813 65.058 1.00 25.15 110 LYS A O 1
ATOM 689 N N . ALA A 1 121 ? 27.242 0.714 65.279 1.00 22.77 111 ALA A N 1
ATOM 690 C CA . ALA A 1 121 ? 27.499 0.299 63.900 1.00 22.13 111 ALA A CA 1
ATOM 691 C C . ALA A 1 121 ? 26.838 -1.011 63.530 1.00 25.61 111 ALA A C 1
ATOM 692 O O . ALA A 1 121 ? 26.378 -1.167 62.392 1.00 25.80 111 ALA A O 1
ATOM 694 N N . VAL A 1 122 ? 26.791 -1.944 64.467 1.00 21.07 112 VAL A N 1
ATOM 695 C CA . VAL A 1 122 ? 26.171 -3.224 64.175 1.00 20.51 112 VAL A CA 1
ATOM 696 C C . VAL A 1 122 ? 24.641 -3.086 64.105 1.00 23.83 112 VAL A C 1
ATOM 697 O O . VAL A 1 122 ? 24.011 -3.767 63.307 1.00 24.16 112 VAL A O 1
ATOM 701 N N . HIS A 1 123 ? 24.064 -2.213 64.931 1.00 19.18 113 HIS A N 1
ATOM 702 C CA . HIS A 1 123 ? 22.642 -1.815 64.823 1.00 17.98 113 HIS A CA 1
ATOM 703 C C . HIS A 1 123 ? 22.371 -1.176 63.452 1.00 22.39 113 HIS A C 1
ATOM 704 O O . HIS A 1 123 ? 21.563 -1.681 62.666 1.00 21.84 113 HIS A O 1
ATOM 711 N N . VAL A 1 124 ? 23.060 -0.084 63.146 1.00 19.17 114 VAL A N 1
ATOM 712 C CA . VAL A 1 124 ? 22.842 0.600 61.882 1.00 18.87 114 VAL A CA 1
ATOM 713 C C . VAL A 1 124 ? 22.781 -0.455 60.787 1.00 23.58 114 VAL A C 1
ATOM 714 O O . VAL A 1 124 ? 21.873 -0.442 59.960 1.00 23.06 114 VAL A O 1
ATOM 718 N N . ILE A 1 125 ? 23.730 -1.387 60.805 1.00 21.31 115 ILE A N 1
ATOM 719 C CA . ILE A 1 125 ? 23.938 -2.328 59.706 1.00 21.51 115 ILE A CA 1
ATOM 720 C C . ILE A 1 125 ? 22.789 -3.340 59.704 1.00 27.70 115 ILE A C 1
ATOM 721 O O . ILE A 1 125 ? 22.283 -3.745 58.631 1.00 27.74 115 ILE A O 1
ATOM 726 N N . TYR A 1 126 ? 22.360 -3.708 60.912 1.00 24.44 116 TYR A N 1
ATOM 727 C CA . TYR A 1 126 ? 21.166 -4.509 61.094 1.00 24.10 116 TYR A CA 1
ATOM 728 C C . TYR A 1 126 ? 19.955 -3.804 60.482 1.00 26.62 116 TYR A C 1
ATOM 729 O O . TYR A 1 126 ? 19.273 -4.364 59.648 1.00 25.54 116 TYR A O 1
ATOM 738 N N . THR A 1 127 ? 19.695 -2.569 60.870 1.00 23.67 117 THR A N 1
ATOM 739 C CA . THR A 1 127 ? 18.535 -1.882 60.334 1.00 23.45 117 THR A CA 1
ATOM 740 C C . THR A 1 127 ? 18.662 -1.696 58.834 1.00 27.02 117 THR A C 1
ATOM 741 O O . THR A 1 127 ? 17.716 -1.947 58.092 1.00 26.17 117 THR A O 1
ATOM 745 N N . VAL A 1 128 ? 19.825 -1.263 58.370 1.00 24.38 118 VAL A N 1
ATOM 746 C CA . VAL A 1 128 ? 20.023 -1.133 56.926 1.00 24.51 118 VAL A CA 1
ATOM 747 C C . VAL A 1 128 ? 19.570 -2.400 56.200 1.00 27.34 118 VAL A C 1
ATOM 748 O O . VAL A 1 128 ? 18.840 -2.323 55.236 1.00 27.23 118 VAL A O 1
ATOM 752 N N . ASN A 1 129 ? 19.989 -3.559 56.694 1.00 23.63 119 ASN A N 1
ATOM 753 C CA . ASN A 1 129 ? 19.721 -4.847 56.059 1.00 23.01 119 ASN A CA 1
ATOM 754 C C . ASN A 1 129 ? 18.251 -5.231 56.086 1.00 27.59 119 ASN A C 1
ATOM 755 O O . ASN A 1 129 ? 17.712 -5.658 55.079 1.00 26.72 119 ASN A O 1
ATOM 760 N N . LEU A 1 130 ? 17.598 -5.113 57.238 1.00 25.65 120 LEU A N 1
ATOM 761 C CA . LEU A 1 130 ? 16.173 -5.439 57.304 1.00 26.08 120 LEU A CA 1
ATOM 762 C C . LEU A 1 130 ? 15.364 -4.613 56.273 1.00 29.51 120 LEU A C 1
ATOM 763 O O . LEU A 1 130 ? 14.480 -5.144 55.583 1.00 28.91 120 LEU A O 1
ATOM 768 N N . TYR A 1 131 ? 15.659 -3.320 56.182 1.00 25.22 121 TYR A N 1
ATOM 769 C CA . TYR A 1 131 ? 14.930 -2.471 55.265 1.00 25.03 121 TYR A CA 1
ATOM 770 C C . TYR A 1 131 ? 15.314 -2.741 53.812 1.00 28.73 121 TYR A C 1
ATOM 771 O O . TYR A 1 131 ? 14.429 -2.915 52.954 1.00 28.79 121 TYR A O 1
ATOM 780 N N . SER A 1 132 ? 16.612 -2.820 53.527 1.00 24.45 122 SER A N 1
ATOM 781 C CA . SER A 1 132 ? 17.039 -2.774 52.133 1.00 23.70 122 SER A CA 1
ATOM 782 C C . SER A 1 132 ? 16.599 -4.026 51.398 1.00 25.97 122 SER A C 1
ATOM 783 O O . SER A 1 132 ? 16.117 -3.950 50.271 1.00 26.22 122 SER A O 1
ATOM 786 N N . SER A 1 133 ? 16.727 -5.168 52.042 1.00 20.83 123 SER A N 1
ATOM 787 C CA . SER A 1 133 ? 16.477 -6.435 51.382 1.00 20.07 123 SER A CA 1
ATOM 788 C C . SER A 1 133 ? 15.013 -6.632 51.075 1.00 23.91 123 SER A C 1
ATOM 789 O O . SER A 1 133 ? 14.677 -6.999 49.949 1.00 24.51 123 SER A O 1
ATOM 792 N N . VAL A 1 134 ? 14.130 -6.386 52.045 1.00 19.08 124 VAL A N 1
ATOM 793 C CA . VAL A 1 134 ? 12.702 -6.530 51.798 1.00 17.93 124 VAL A CA 1
ATOM 794 C C . VAL A 1 134 ? 12.271 -5.570 50.696 1.00 21.75 124 VAL A C 1
ATOM 795 O O . VAL A 1 134 ? 11.493 -5.941 49.802 1.00 22.26 124 VAL A O 1
ATOM 799 N N . TRP A 1 135 ? 12.821 -4.363 50.704 1.00 17.55 125 TRP A N 1
ATOM 800 C CA . TRP A 1 135 ? 12.478 -3.387 49.651 1.00 17.34 125 TRP A CA 1
ATOM 801 C C . TRP A 1 135 ? 13.091 -3.752 48.300 1.00 22.71 125 TRP A C 1
ATOM 802 O O . TRP A 1 135 ? 12.473 -3.528 47.261 1.00 23.78 125 TRP A O 1
ATOM 813 N N . ILE A 1 136 ? 14.272 -4.357 48.293 1.00 18.92 126 ILE A N 1
ATOM 814 C CA . ILE A 1 136 ? 14.799 -4.867 47.035 1.00 19.16 126 ILE A CA 1
ATOM 815 C C . ILE A 1 136 ? 13.807 -5.881 46.451 1.00 22.22 126 ILE A C 1
ATOM 816 O O . ILE A 1 136 ? 13.463 -5.800 45.273 1.00 21.22 126 ILE A O 1
ATOM 821 N N . LEU A 1 137 ? 13.287 -6.763 47.306 1.00 19.83 127 LEU A N 1
ATOM 822 C CA . LEU A 1 137 ? 12.224 -7.726 46.910 1.00 19.93 127 LEU A CA 1
ATOM 823 C C . LEU A 1 137 ? 10.994 -7.063 46.302 1.00 24.36 127 LEU A C 1
ATOM 824 O O . LEU A 1 137 ? 10.421 -7.557 45.331 1.00 24.03 127 LEU A O 1
ATOM 829 N N . ALA A 1 138 ? 10.590 -5.951 46.912 1.00 21.02 128 ALA A N 1
ATOM 830 C CA . ALA A 1 138 ? 9.485 -5.149 46.422 1.00 20.17 128 ALA A CA 1
ATOM 831 C C . ALA A 1 138 ? 9.796 -4.565 45.043 1.00 23.99 128 ALA A C 1
ATOM 832 O O . ALA A 1 138 ? 8.913 -4.482 44.180 1.00 24.81 128 ALA A O 1
ATOM 834 N N . PHE A 1 139 ? 11.032 -4.130 44.836 1.00 19.87 129 PHE A N 1
ATOM 835 C CA . PHE A 1 139 ? 11.452 -3.666 43.505 1.00 20.02 129 PHE A CA 1
ATOM 836 C C . PHE A 1 139 ? 11.537 -4.831 42.497 1.00 22.62 129 PHE A C 1
ATOM 837 O O . PHE A 1 139 ? 11.185 -4.660 41.329 1.00 22.98 129 PHE A O 1
ATOM 845 N N . ILE A 1 140 ? 12.020 -6.000 42.920 1.00 18.02 130 ILE A N 1
ATOM 846 C CA . ILE A 1 140 ? 11.904 -7.197 42.069 1.00 18.21 130 ILE A CA 1
ATOM 847 C C . ILE A 1 140 ? 10.440 -7.475 41.655 1.00 24.04 130 ILE A C 1
ATOM 848 O O . ILE A 1 140 ? 10.197 -7.902 40.531 1.00 24.14 130 ILE A O 1
ATOM 853 N N . SER A 1 141 ? 9.477 -7.197 42.528 1.00 21.02 131 SER A N 1
ATOM 854 C CA . SER A 1 141 ? 8.063 -7.347 42.161 1.00 21.51 131 SER A CA 1
ATOM 855 C C . SER A 1 141 ? 7.459 -6.221 41.244 1.00 26.10 131 SER A C 1
ATOM 856 O O . SER A 1 141 ? 6.620 -6.488 40.367 1.00 25.23 131 SER A O 1
ATOM 861 N N . LEU A 1 142 ? 7.862 -4.976 41.469 1.00 23.31 132 LEU A N 1
ATOM 862 C CA . LEU A 1 142 ? 7.514 -3.876 40.547 1.00 23.85 132 LEU A CA 1
ATOM 863 C C . LEU A 1 142 ? 8.088 -4.144 39.151 1.00 28.07 132 LEU A C 1
ATOM 864 O O . LEU A 1 142 ? 7.449 -3.855 38.155 1.00 28.45 132 LEU A O 1
ATOM 869 N N . ASP A 1 143 ? 9.300 -4.698 39.101 1.00 24.32 133 ASP A N 1
ATOM 870 C CA . ASP A 1 143 ? 9.973 -5.040 37.847 1.00 24.11 133 ASP A CA 1
ATOM 871 C C . ASP A 1 143 ? 9.228 -6.139 37.093 1.00 28.32 133 ASP A C 1
ATOM 872 O O . ASP A 1 143 ? 8.964 -6.029 35.893 1.00 28.65 133 ASP A O 1
ATOM 877 N N . ARG A 1 144 ? 8.887 -7.200 37.805 1.00 24.08 134 ARG A N 1
ATOM 878 C CA . ARG A 1 144 ? 8.045 -8.244 37.250 1.00 23.82 134 ARG A CA 1
ATOM 879 C C . ARG A 1 144 ? 6.726 -7.696 36.734 1.00 27.05 134 ARG A C 1
ATOM 880 O O . ARG A 1 144 ? 6.243 -8.125 35.674 1.00 26.65 134 ARG A O 1
ATOM 888 N N . TYR A 1 145 ? 6.138 -6.772 37.491 1.00 23.57 135 TYR A N 1
ATOM 889 C CA . TYR A 1 145 ? 4.853 -6.171 37.116 1.00 23.81 135 TYR A CA 1
ATOM 890 C C . TYR A 1 145 ? 4.979 -5.404 35.801 1.00 26.97 135 TYR A C 1
ATOM 891 O O . TYR A 1 145 ? 4.050 -5.370 35.026 1.00 27.05 135 TYR A O 1
ATOM 900 N N . LEU A 1 146 ? 6.120 -4.782 35.566 1.00 23.17 136 LEU A N 1
ATOM 901 C CA . LEU A 1 146 ? 6.311 -4.049 34.348 1.00 23.95 136 LEU A CA 1
ATOM 902 C C . LEU A 1 146 ? 6.604 -5.012 33.207 1.00 29.37 136 LEU A C 1
ATOM 903 O O . LEU A 1 146 ? 6.040 -4.878 32.150 1.00 29.70 136 LEU A O 1
ATOM 908 N N . ALA A 1 147 ? 7.476 -5.987 33.430 1.00 26.67 137 ALA A N 1
ATOM 909 C CA . ALA A 1 147 ? 7.783 -7.008 32.434 1.00 27.41 137 ALA A CA 1
ATOM 910 C C . ALA A 1 147 ? 6.547 -7.733 31.851 1.00 34.25 137 ALA A C 1
ATOM 911 O O . ALA A 1 147 ? 6.529 -8.043 30.675 1.00 34.73 137 ALA A O 1
ATOM 913 N N . ILE A 1 148 ? 5.523 -7.989 32.663 1.00 32.55 138 ILE A N 1
ATOM 914 C CA . ILE A 1 148 ? 4.350 -8.779 32.249 1.00 33.25 138 ILE A CA 1
ATOM 915 C C . ILE A 1 148 ? 3.141 -7.928 31.888 1.00 40.12 138 ILE A C 1
ATOM 916 O O . ILE A 1 148 ? 2.408 -8.248 30.955 1.00 40.65 138 ILE A O 1
ATOM 921 N N . VAL A 1 149 ? 2.852 -6.952 32.707 1.00 38.20 139 VAL A N 1
ATOM 922 C CA . VAL A 1 149 ? 1.770 -6.040 32.483 1.00 39.30 139 VAL A CA 1
ATOM 923 C C . VAL A 1 149 ? 1.916 -4.995 31.402 1.00 46.63 139 VAL A C 1
ATOM 924 O O . VAL A 1 149 ? 0.995 -4.716 30.727 1.00 46.29 139 VAL A O 1
ATOM 928 N N . HIS A 1 150 ? 3.078 -4.415 31.241 1.00 45.84 140 HIS A N 1
ATOM 929 C CA . HIS A 1 150 ? 3.231 -3.369 30.272 1.00 47.71 140 HIS A CA 1
ATOM 930 C C . HIS A 1 150 ? 4.361 -3.664 29.349 1.00 54.83 140 HIS A C 1
ATOM 931 O O . HIS A 1 150 ? 5.291 -2.939 29.312 1.00 54.22 140 HIS A O 1
ATOM 938 N N . ALA A 1 151 ? 4.265 -4.683 28.539 1.00 54.43 141 ALA A N 1
ATOM 939 C CA . ALA A 1 151 ? 5.373 -5.012 27.679 1.00 55.85 141 ALA A CA 1
ATOM 940 C C . ALA A 1 151 ? 5.299 -4.257 26.343 1.00 63.57 141 ALA A C 1
ATOM 941 O O . ALA A 1 151 ? 6.055 -4.472 25.436 1.00 64.23 141 ALA A O 1
ATOM 943 N N . THR A 1 152 ? 4.362 -3.357 26.224 1.00 61.44 142 THR A N 1
ATOM 944 C CA . THR A 1 152 ? 4.386 -2.517 25.088 1.00 62.57 142 THR A CA 1
ATOM 945 C C . THR A 1 152 ? 5.700 -1.723 25.250 1.00 67.23 142 THR A C 1
ATOM 946 O O . THR A 1 152 ? 6.510 -1.590 24.331 1.00 68.27 142 THR A O 1
ATOM 950 N N . ASN A 1 153 ? 5.883 -1.189 26.455 1.00 62.40 143 ASN A N 1
ATOM 951 C CA . ASN A 1 153 ? 7.063 -0.399 26.790 1.00 61.68 143 ASN A CA 1
ATOM 952 C C . ASN A 1 153 ? 7.455 -0.550 28.258 1.00 62.79 143 ASN A C 1
ATOM 953 O O . ASN A 1 153 ? 6.999 0.205 29.117 1.00 62.17 143 ASN A O 1
ATOM 958 N N . SER A 1 154 ? 8.304 -1.535 28.533 1.00 57.06 144 SER A N 1
ATOM 959 C CA . SER A 1 154 ? 8.755 -1.816 29.846 1.00 55.08 144 SER A CA 1
ATOM 960 C C . SER A 1 154 ? 10.152 -1.253 29.989 1.00 57.26 144 SER A C 1
ATOM 961 O O . SER A 1 154 ? 10.455 -0.742 31.016 1.00 56.51 144 SER A O 1
ATOM 964 N N . GLN A 1 155 ? 10.975 -1.336 28.938 1.00 52.63 145 GLN A N 1
ATOM 965 C CA . GLN A 1 155 ? 12.430 -1.231 28.982 1.00 51.80 145 GLN A CA 1
ATOM 966 C C . GLN A 1 155 ? 12.939 0.029 29.572 1.00 54.04 145 GLN A C 1
ATOM 967 O O . GLN A 1 155 ? 13.841 -0.009 30.339 1.00 53.25 145 GLN A O 1
ATOM 973 N N . ARG A 1 156 ? 12.368 1.155 29.257 1.00 49.47 146 ARG A N 1
ATOM 974 C CA . ARG A 1 156 ? 12.853 2.362 29.859 1.00 48.35 146 ARG A CA 1
ATOM 975 C C . ARG A 1 156 ? 12.592 2.447 31.334 1.00 49.01 146 ARG A C 1
ATOM 976 O O . ARG A 1 156 ? 13.451 2.821 32.069 1.00 48.64 146 ARG A O 1
ATOM 984 N N . PRO A 1 157 ? 11.397 2.141 31.778 1.00 43.09 147 PRO A N 1
ATOM 985 C CA . PRO A 1 157 ? 11.104 2.244 33.189 1.00 41.19 147 PRO A CA 1
ATOM 986 C C . PRO A 1 157 ? 11.774 1.197 34.033 1.00 42.25 147 PRO A C 1
ATOM 987 O O . PRO A 1 157 ? 12.052 1.485 35.143 1.00 41.75 147 PRO A O 1
ATOM 991 N N . ARG A 1 158 ? 11.944 -0.010 33.529 1.00 36.26 148 ARG A N 1
ATOM 992 C CA . ARG A 1 158 ? 12.605 -1.037 34.300 1.00 34.25 148 ARG A CA 1
ATOM 993 C C . ARG A 1 158 ? 14.102 -0.724 34.423 1.00 38.37 148 ARG A C 1
ATOM 994 O O . ARG A 1 158 ? 14.711 -0.976 35.465 1.00 37.50 148 ARG A O 1
ATOM 1002 N N . LYS A 1 159 ? 14.680 -0.173 33.358 1.00 35.99 149 LYS A N 1
ATOM 1003 C CA . LYS A 1 159 ? 16.071 0.264 33.357 1.00 36.46 149 LYS A CA 1
ATOM 1004 C C . LYS A 1 159 ? 16.278 1.386 34.370 1.00 40.76 149 LYS A C 1
ATOM 1005 O O . LYS A 1 159 ? 17.242 1.366 35.129 1.00 40.05 149 LYS A O 1
ATOM 1011 N N . LEU A 1 160 ? 15.349 2.332 34.390 1.00 37.61 150 LEU A N 1
ATOM 1012 C CA . LEU A 1 160 ? 15.350 3.432 35.348 1.00 37.40 150 LEU A CA 1
ATOM 1013 C C . LEU A 1 160 ? 15.252 2.925 36.796 1.00 39.18 150 LEU A C 1
ATOM 1014 O O . LEU A 1 160 ? 15.986 3.381 37.666 1.00 38.36 150 LEU A O 1
ATOM 1019 N N . LEU A 1 161 ? 14.330 2.008 37.068 1.00 34.84 151 LEU A N 1
ATOM 1020 C CA . LEU A 1 161 ? 14.183 1.481 38.428 1.00 33.56 151 LEU A CA 1
ATOM 1021 C C . LEU A 1 161 ? 15.459 0.782 38.893 1.00 38.11 151 LEU A C 1
ATOM 1022 O O . LEU A 1 161 ? 15.940 1.039 39.987 1.00 37.23 151 LEU A O 1
ATOM 1027 N N . ALA A 1 162 ? 16.016 -0.082 38.049 1.00 35.95 152 ALA A N 1
ATOM 1028 C CA . ALA A 1 162 ? 17.164 -0.900 38.432 1.00 35.70 152 ALA A CA 1
ATOM 1029 C C . ALA A 1 162 ? 18.456 -0.109 38.639 1.00 41.31 152 ALA A C 1
ATOM 1030 O O . ALA A 1 162 ? 19.276 -0.505 39.469 1.00 41.15 152 ALA A O 1
ATOM 1032 N N . GLU A 1 163 ? 18.651 0.986 37.897 1.00 38.84 153 GLU A N 1
ATOM 1033 C CA . GLU A 1 163 ? 19.934 1.711 37.906 1.00 39.19 153 GLU A CA 1
ATOM 1034 C C . GLU A 1 163 ? 19.900 3.046 38.635 1.00 43.44 153 GLU A C 1
ATOM 1035 O O . GLU A 1 163 ? 20.953 3.567 38.998 1.00 43.90 153 GLU A O 1
ATOM 1041 N N . LYS A 1 164 ? 18.717 3.617 38.846 1.00 39.28 154 LYS A N 1
ATOM 1042 C CA . LYS A 1 164 ? 18.625 4.908 39.537 1.00 38.73 154 LYS A CA 1
ATOM 1043 C C . LYS A 1 164 ? 17.722 4.990 40.756 1.00 41.01 154 LYS A C 1
ATOM 1044 O O . LYS A 1 164 ? 18.135 5.503 41.800 1.00 41.01 154 LYS A O 1
ATOM 1050 N N . VAL A 1 165 ? 16.532 4.439 40.680 1.00 35.39 155 VAL A N 1
ATOM 1051 C CA . VAL A 1 165 ? 15.566 4.610 41.759 1.00 33.63 155 VAL A CA 1
ATOM 1052 C C . VAL A 1 165 ? 15.886 3.658 42.919 1.00 35.68 155 VAL A C 1
ATOM 1053 O O . VAL A 1 165 ? 15.537 3.943 44.064 1.00 34.42 155 VAL A O 1
ATOM 1057 N N . VAL A 1 166 ? 16.572 2.552 42.638 1.00 31.95 156 VAL A N 1
ATOM 1058 C CA . VAL A 1 166 ? 16.945 1.621 43.696 1.00 31.02 156 VAL A CA 1
ATOM 1059 C C . VAL A 1 166 ? 17.854 2.281 44.732 1.00 35.55 156 VAL A C 1
ATOM 1060 O O . VAL A 1 166 ? 17.790 1.938 45.912 1.00 35.17 156 VAL A O 1
ATOM 1064 N N . TYR A 1 167 ? 18.694 3.224 44.302 1.00 32.35 157 TYR A N 1
ATOM 1065 C CA . TYR A 1 167 ? 19.558 3.956 45.225 1.00 31.82 157 TYR A CA 1
ATOM 1066 C C . TYR A 1 167 ? 18.740 4.945 46.029 1.00 36.36 157 TYR A C 1
ATOM 1067 O O . TYR A 1 167 ? 18.733 4.921 47.256 1.00 35.79 157 TYR A O 1
ATOM 1076 N N . VAL A 1 168 ? 18.033 5.811 45.333 1.00 34.02 158 VAL A N 1
ATOM 1077 C CA . VAL A 1 168 ? 17.479 6.986 45.984 1.00 34.81 158 VAL A CA 1
ATOM 1078 C C . VAL A 1 168 ? 16.238 6.634 46.800 1.00 39.06 158 VAL A C 1
ATOM 1079 O O . VAL A 1 168 ? 15.854 7.394 47.683 1.00 39.20 158 VAL A O 1
ATOM 1083 N N . GLY A 1 169 ? 15.633 5.479 46.492 1.00 34.99 159 GLY A N 1
ATOM 1084 C CA . GLY A 1 169 ? 14.412 5.009 47.119 1.00 33.78 159 GLY A CA 1
ATOM 1085 C C . GLY A 1 169 ? 14.566 3.761 47.968 1.00 37.26 159 GLY A C 1
ATOM 1086 O O . GLY A 1 169 ? 13.664 3.448 48.752 1.00 37.14 159 GLY A O 1
ATOM 1087 N N . VAL A 1 170 ? 15.674 3.027 47.836 1.00 32.83 160 VAL A N 1
ATOM 1088 C CA . VAL A 1 170 ? 15.911 1.886 48.734 1.00 31.71 160 VAL A CA 1
ATOM 1089 C C . VAL A 1 170 ? 17.072 2.171 49.672 1.00 34.47 160 VAL A C 1
ATOM 1090 O O . VAL A 1 170 ? 16.888 2.294 50.879 1.00 33.64 160 VAL A O 1
ATOM 1094 N N . TRP A 1 171 ? 18.265 2.303 49.113 1.00 30.77 161 TRP A N 1
ATOM 1095 C CA . TRP A 1 171 ? 19.447 2.403 49.932 1.00 30.33 161 TRP A CA 1
ATOM 1096 C C . TRP A 1 171 ? 19.447 3.650 50.796 1.00 34.49 161 TRP A C 1
ATOM 1097 O O . TRP A 1 171 ? 19.665 3.552 52.006 1.00 34.67 161 TRP A O 1
ATOM 1108 N N . ILE A 1 172 ? 19.201 4.815 50.206 1.00 30.80 162 ILE A N 1
ATOM 1109 C CA . ILE A 1 172 ? 19.368 6.069 50.960 1.00 30.76 162 ILE A CA 1
ATOM 1110 C C . ILE A 1 172 ? 18.382 6.204 52.124 1.00 34.23 162 ILE A C 1
ATOM 1111 O O . ILE A 1 172 ? 18.792 6.576 53.219 1.00 33.60 162 ILE A O 1
ATOM 1116 N N . PRO A 1 173 ? 17.090 5.900 51.897 1.00 30.86 163 PRO A N 1
ATOM 1117 C CA . PRO A 1 173 ? 16.119 5.871 53.011 1.00 30.29 163 PRO A CA 1
ATOM 1118 C C . PRO A 1 173 ? 16.482 4.881 54.112 1.00 33.15 163 PRO A C 1
ATOM 1119 O O . PRO A 1 173 ? 16.259 5.150 55.299 1.00 32.58 163 PRO A O 1
ATOM 1123 N N . ALA A 1 174 ? 17.025 3.734 53.708 1.00 28.98 164 ALA A N 1
ATOM 1124 C CA . ALA A 1 174 ? 17.464 2.714 54.639 1.00 27.69 164 ALA A CA 1
ATOM 1125 C C . ALA A 1 174 ? 18.523 3.312 55.514 1.00 31.74 164 ALA A C 1
ATOM 1126 O O . ALA A 1 174 ? 18.474 3.170 56.729 1.00 31.49 164 ALA A O 1
ATOM 1128 N N . LEU A 1 175 ? 19.473 4.013 54.903 1.00 28.32 165 LEU A N 1
ATOM 1129 C CA . LEU A 1 175 ? 20.518 4.668 55.683 1.00 28.51 165 LEU A CA 1
ATOM 1130 C C . LEU A 1 175 ? 19.972 5.758 56.589 1.00 31.73 165 LEU A C 1
ATOM 1131 O O . LEU A 1 175 ? 20.327 5.801 57.761 1.00 31.54 165 LEU A O 1
ATOM 1136 N N . LEU A 1 176 ? 19.091 6.615 56.080 1.00 27.72 166 LEU A N 1
ATOM 1137 C CA . LEU A 1 176 ? 18.559 7.711 56.891 1.00 27.71 166 LEU A CA 1
ATOM 1138 C C . LEU A 1 176 ? 17.768 7.202 58.090 1.00 32.95 166 LEU A C 1
ATOM 1139 O O . LEU A 1 176 ? 17.869 7.778 59.192 1.00 32.45 166 LEU A O 1
ATOM 1144 N N . LEU A 1 177 ? 16.997 6.123 57.890 1.00 30.47 167 LEU A N 1
ATOM 1145 C CA . LEU A 1 177 ? 16.180 5.547 58.980 1.00 30.52 167 LEU A CA 1
ATOM 1146 C C . LEU A 1 177 ? 16.988 4.880 60.071 1.00 35.25 167 LEU A C 1
ATOM 1147 O O . LEU A 1 177 ? 16.403 4.477 61.067 1.00 35.07 167 LEU A O 1
ATOM 1152 N N . THR A 1 178 ? 18.309 4.739 59.896 1.00 32.49 168 THR A N 1
ATOM 1153 C CA . THR A 1 178 ? 19.153 4.202 60.967 1.00 32.26 168 THR A CA 1
ATOM 1154 C C . THR A 1 178 ? 19.595 5.245 62.000 1.00 36.32 168 THR A C 1
ATOM 1155 O O . THR A 1 178 ? 20.202 4.902 63.014 1.00 36.13 168 THR A O 1
ATOM 1159 N N . ILE A 1 179 ? 19.296 6.513 61.748 1.00 32.86 169 ILE A N 1
ATOM 1160 C CA . ILE A 1 179 ? 19.703 7.584 62.652 1.00 33.27 169 ILE A CA 1
ATOM 1161 C C . ILE A 1 179 ? 19.278 7.321 64.107 1.00 37.76 169 ILE A C 1
ATOM 1162 O O . ILE A 1 179 ? 20.068 7.550 65.005 1.00 37.84 169 ILE A O 1
ATOM 1167 N N . PRO A 1 180 ? 18.045 6.815 64.338 1.00 34.56 170 PRO A N 1
ATOM 1168 C CA . PRO A 1 180 ? 17.629 6.351 65.664 1.00 34.25 170 PRO A CA 1
ATOM 1169 C C . PRO A 1 180 ? 18.579 5.373 66.331 1.00 38.95 170 PRO A C 1
ATOM 1170 O O . PRO A 1 180 ? 18.995 5.610 67.467 1.00 38.88 170 PRO A O 1
ATOM 1174 N N . ASP A 1 181 ? 18.920 4.287 65.643 1.00 35.62 171 ASP A N 1
ATOM 1175 C CA . ASP A 1 181 ? 19.861 3.291 66.178 1.00 35.44 171 ASP A CA 1
ATOM 1176 C C . ASP A 1 181 ? 21.188 3.919 66.538 1.00 38.73 171 ASP A C 1
ATOM 1177 O O . ASP A 1 181 ? 21.738 3.676 67.618 1.00 38.80 171 ASP A O 1
ATOM 1182 N N . PHE A 1 182 ? 21.710 4.724 65.628 1.00 34.90 172 PHE A N 1
ATOM 1183 C CA . PHE A 1 182 ? 22.942 5.458 65.896 1.00 35.24 172 PHE A CA 1
ATOM 1184 C C . PHE A 1 182 ? 22.804 6.289 67.166 1.00 37.75 172 PHE A C 1
ATOM 1185 O O . PHE A 1 182 ? 23.741 6.375 67.958 1.00 38.86 172 PHE A O 1
ATOM 1193 N N . ILE A 1 183 ? 21.647 6.902 67.371 1.00 31.30 173 ILE A N 1
ATOM 1194 C CA . ILE A 1 183 ? 21.481 7.757 68.520 1.00 30.58 173 ILE A CA 1
ATOM 1195 C C . ILE A 1 183 ? 21.264 6.951 69.802 1.00 32.58 173 ILE A C 1
ATOM 1196 O O . ILE A 1 183 ? 21.885 7.241 70.825 1.00 32.12 173 ILE A O 1
ATOM 1201 N N . PHE A 1 184 ? 20.407 5.938 69.744 1.00 27.82 174 PHE A N 1
ATOM 1202 C CA . PHE A 1 184 ? 19.941 5.276 70.961 1.00 27.32 174 PHE A CA 1
ATOM 1203 C C . PHE A 1 184 ? 20.706 3.995 71.315 1.00 29.51 174 PHE A C 1
ATOM 1204 O O . PHE A 1 184 ? 20.561 3.489 72.409 1.00 29.57 174 PHE A O 1
ATOM 1212 N N . ALA A 1 185 ? 21.491 3.458 70.394 1.00 24.56 175 ALA A N 1
ATOM 1213 C CA . ALA A 1 185 ? 22.350 2.305 70.714 1.00 23.65 175 ALA A CA 1
ATOM 1214 C C . ALA A 1 185 ? 23.513 2.718 71.618 1.00 25.83 175 ALA A C 1
ATOM 1215 O O . ALA A 1 185 ? 24.318 3.555 71.248 1.00 24.18 175 ALA A O 1
ATOM 1217 N N . ASN A 1 186 ? 23.586 2.126 72.801 1.00 23.54 176 ASN A N 1
ATOM 1218 C CA . ASN A 1 186 ? 24.648 2.402 73.770 1.00 24.22 176 ASN A CA 1
ATOM 1219 C C . ASN A 1 186 ? 24.982 1.149 74.646 1.00 28.17 176 ASN A C 1
ATOM 1220 O O . ASN A 1 186 ? 24.193 0.195 74.733 1.00 26.44 176 ASN A O 1
ATOM 1225 N N . VAL A 1 187 ? 26.157 1.166 75.275 1.00 27.05 177 VAL A N 1
ATOM 1226 C CA . VAL A 1 187 ? 26.644 0.040 76.074 1.00 28.52 177 VAL A CA 1
ATOM 1227 C C . VAL A 1 187 ? 26.373 0.250 77.539 1.00 36.09 177 VAL A C 1
ATOM 1228 O O . VAL A 1 187 ? 26.670 1.292 78.080 1.00 36.94 177 VAL A O 1
ATOM 1232 N N . SER A 1 188 ? 25.801 -0.753 78.178 1.00 34.33 178 SER A N 1
ATOM 1233 C CA . SER A 1 188 ? 25.356 -0.644 79.568 1.00 35.20 178 SER A CA 1
ATOM 1234 C C . SER A 1 188 ? 25.971 -1.796 80.373 1.00 40.05 178 SER A C 1
ATOM 1235 O O . SER A 1 188 ? 26.209 -2.865 79.834 1.00 39.46 178 SER A O 1
ATOM 1238 N N . GLU A 1 189 ? 26.244 -1.558 81.652 1.00 37.84 179 GLU A N 1
ATOM 1239 C CA . GLU A 1 189 ? 26.692 -2.612 82.587 1.00 38.14 179 GLU A CA 1
ATOM 1240 C C . GLU A 1 189 ? 25.478 -3.238 83.252 1.00 41.37 179 GLU A C 1
ATOM 1241 O O . GLU A 1 189 ? 24.732 -2.545 83.953 1.00 40.71 179 GLU A O 1
ATOM 1247 N N . ALA A 1 190 ? 25.279 -4.535 83.059 1.00 37.99 180 ALA A N 1
ATOM 1248 C CA . ALA A 1 190 ? 24.128 -5.233 83.664 1.00 37.99 180 ALA A CA 1
ATOM 1249 C C . ALA A 1 190 ? 24.407 -6.716 83.796 1.00 43.21 180 ALA A C 1
ATOM 1250 O O . ALA A 1 190 ? 24.813 -7.371 82.835 1.00 42.98 180 ALA A O 1
ATOM 1252 N N . ASP A 1 191 ? 24.180 -7.225 85.003 1.00 40.81 181 ASP A N 1
ATOM 1253 C CA . ASP A 1 191 ? 24.508 -8.606 85.412 1.00 40.85 181 ASP A CA 1
ATOM 1254 C C . ASP A 1 191 ? 25.871 -9.184 84.957 1.00 42.44 181 ASP A C 1
ATOM 1255 O O . ASP A 1 191 ? 25.947 -10.152 84.184 1.00 41.66 181 ASP A O 1
ATOM 1260 N N . ASP A 1 192 ? 26.923 -8.543 85.469 1.00 37.63 182 ASP A N 1
ATOM 1261 C CA . ASP A 1 192 ? 28.289 -9.061 85.499 1.00 37.31 182 ASP A CA 1
ATOM 1262 C C . ASP A 1 192 ? 28.945 -8.972 84.149 1.00 38.64 182 ASP A C 1
ATOM 1263 O O . ASP A 1 192 ? 29.862 -9.736 83.853 1.00 38.30 182 ASP A O 1
ATOM 1268 N N . ARG A 1 193 ? 28.347 -8.134 83.309 1.00 33.34 183 ARG A N 1
ATOM 1269 C CA . ARG A 1 193 ? 28.711 -7.985 81.912 1.00 31.88 183 ARG A CA 1
ATOM 1270 C C . ARG A 1 193 ? 28.301 -6.685 81.250 1.00 35.53 183 ARG A C 1
ATOM 1271 O O . ARG A 1 193 ? 27.536 -5.953 81.762 1.00 34.62 183 ARG A O 1
ATOM 1279 N N . TYR A 1 194 ? 28.823 -6.433 80.074 1.00 33.11 184 TYR A N 1
ATOM 1280 C CA . TYR A 1 194 ? 28.389 -5.297 79.244 1.00 32.88 184 TYR A CA 1
ATOM 1281 C C . TYR A 1 194 ? 27.242 -5.672 78.285 1.00 35.21 184 TYR A C 1
ATOM 1282 O O . TYR A 1 194 ? 27.317 -6.681 77.574 1.00 35.20 184 TYR A O 1
ATOM 1291 N N . ILE A 1 195 ? 26.198 -4.845 78.277 1.00 30.59 185 ILE A N 1
ATOM 1292 C CA . ILE A 1 195 ? 25.031 -5.015 77.413 1.00 29.32 185 ILE A CA 1
ATOM 1293 C C . ILE A 1 195 ? 24.954 -3.932 76.324 1.00 30.60 185 ILE A C 1
ATOM 1294 O O . ILE A 1 195 ? 24.829 -2.769 76.635 1.00 29.91 185 ILE A O 1
ATOM 1299 N N . CYS A 1 196 ? 25.025 -4.334 75.056 1.00 26.13 186 CYS A N 1
ATOM 1300 C CA . CYS A 1 196 ? 24.802 -3.436 73.893 1.00 25.19 186 CYS A CA 1
ATOM 1301 C C . CYS A 1 196 ? 23.335 -3.537 73.445 1.00 28.41 186 CYS A C 1
ATOM 1302 O O . CYS A 1 196 ? 22.860 -4.626 73.122 1.00 27.36 186 CYS A O 1
ATOM 1305 N N . ASP A 1 197 ? 22.635 -2.392 73.463 1.00 24.40 187 ASP A N 1
ATOM 1306 C CA . ASP A 1 197 ? 21.185 -2.327 73.231 1.00 23.15 187 ASP A CA 1
ATOM 1307 C C . ASP A 1 197 ? 20.755 -0.900 72.887 1.00 25.98 187 ASP A C 1
ATOM 1308 O O . ASP A 1 197 ? 21.579 0.006 72.876 1.00 26.27 187 ASP A O 1
ATOM 1313 N N . ARG A 1 198 ? 19.491 -0.694 72.567 1.00 21.75 188 ARG A N 1
ATOM 1314 C CA . ARG A 1 198 ? 18.877 0.628 72.406 1.00 20.86 188 ARG A CA 1
ATOM 1315 C C . ARG A 1 198 ? 18.152 1.060 73.636 1.00 24.12 188 ARG A C 1
ATOM 1316 O O . ARG A 1 198 ? 17.233 0.452 74.039 1.00 23.53 188 ARG A O 1
ATOM 1324 N N . PHE A 1 199 ? 18.582 2.142 74.228 1.00 20.99 189 PHE A N 1
ATOM 1325 C CA . PHE A 1 199 ? 18.006 2.613 75.495 1.00 20.39 189 PHE A CA 1
ATOM 1326 C C . PHE A 1 199 ? 17.340 3.961 75.313 1.00 24.65 189 PHE A C 1
ATOM 1327 O O . PHE A 1 199 ? 17.962 4.928 74.875 1.00 24.57 189 PHE A O 1
ATOM 1335 N N . TYR A 1 200 ? 16.082 4.022 75.707 1.00 21.84 190 TYR A N 1
ATOM 1336 C CA . TYR A 1 200 ? 15.236 5.173 75.468 1.00 21.70 190 TYR A CA 1
ATOM 1337 C C . TYR A 1 200 ? 14.862 5.908 76.760 1.00 25.83 190 TYR A C 1
ATOM 1338 O O . TYR A 1 200 ? 15.127 5.432 77.864 1.00 25.95 190 TYR A O 1
ATOM 1347 N N . PRO A 1 201 ? 14.230 7.073 76.617 1.00 22.18 191 PRO A N 1
ATOM 1348 C CA . PRO A 1 201 ? 13.613 7.752 77.765 1.00 22.99 191 PRO A CA 1
ATOM 1349 C C . PRO A 1 201 ? 12.522 6.970 78.516 1.00 27.36 191 PRO A C 1
ATOM 1350 O O . PRO A 1 201 ? 12.437 7.093 79.731 1.00 27.55 191 PRO A O 1
ATOM 1354 N N . ASN A 1 202 ? 11.716 6.182 77.798 1.00 23.44 192 ASN A N 1
ATOM 1355 C CA . ASN A 1 202 ? 10.602 5.439 78.390 1.00 23.82 192 ASN A CA 1
ATOM 1356 C C . ASN A 1 202 ? 10.030 4.398 77.433 1.00 29.58 192 ASN A C 1
ATOM 1357 O O . ASN A 1 202 ? 10.471 4.271 76.286 1.00 28.97 192 ASN A O 1
ATOM 1362 N N . ASP A 1 203 ? 9.041 3.655 77.909 1.00 28.15 193 ASP A N 1
ATOM 1363 C CA . ASP A 1 203 ? 8.523 2.497 77.184 1.00 28.09 193 ASP A CA 1
ATOM 1364 C C . ASP A 1 203 ? 7.751 2.880 75.917 1.00 29.43 193 ASP A C 1
ATOM 1365 O O . ASP A 1 203 ? 7.700 2.128 74.954 1.00 28.85 193 ASP A O 1
ATOM 1370 N N . LEU A 1 204 ? 7.162 4.058 75.903 1.00 24.93 194 LEU A N 1
ATOM 1371 C CA . LEU A 1 204 ? 6.529 4.582 74.669 1.00 23.84 194 LEU A CA 1
ATOM 1372 C C . LEU A 1 204 ? 7.459 4.628 73.455 1.00 24.92 194 LEU A C 1
ATOM 1373 O O . LEU A 1 204 ? 7.028 4.352 72.350 1.00 23.72 194 LEU A O 1
ATOM 1378 N N . TRP A 1 205 ? 8.732 4.981 73.665 1.00 20.89 195 TRP A N 1
ATOM 1379 C CA . TRP A 1 205 ? 9.756 4.865 72.621 1.00 19.67 195 TRP A CA 1
ATOM 1380 C C . TRP A 1 205 ? 9.961 3.407 72.081 1.00 22.04 195 TRP A C 1
ATOM 1381 O O . TRP A 1 205 ? 10.225 3.196 70.904 1.00 19.19 195 TRP A O 1
ATOM 1392 N N . VAL A 1 206 ? 9.838 2.415 72.952 1.00 20.12 196 VAL A N 1
ATOM 1393 C CA . VAL A 1 206 ? 9.853 1.032 72.515 1.00 20.02 196 VAL A CA 1
ATOM 1394 C C . VAL A 1 206 ? 8.746 0.813 71.507 1.00 25.67 196 VAL A C 1
ATOM 1395 O O . VAL A 1 206 ? 8.933 0.106 70.523 1.00 25.57 196 VAL A O 1
ATOM 1399 N N . VAL A 1 207 ? 7.596 1.423 71.746 1.00 24.48 197 VAL A N 1
ATOM 1400 C CA . VAL A 1 207 ? 6.406 1.166 70.931 1.00 24.73 197 VAL A CA 1
ATOM 1401 C C . VAL A 1 207 ? 6.483 1.899 69.597 1.00 30.38 197 VAL A C 1
ATOM 1402 O O . VAL A 1 207 ? 6.200 1.326 68.531 1.00 28.92 197 VAL A O 1
ATOM 1406 N N . VAL A 1 208 ? 6.885 3.167 69.670 1.00 28.76 198 VAL A N 1
ATOM 1407 C CA . VAL A 1 208 ? 7.067 3.979 68.475 1.00 28.42 198 VAL A CA 1
ATOM 1408 C C . VAL A 1 208 ? 8.001 3.283 67.504 1.00 31.20 198 VAL A C 1
ATOM 1409 O O . VAL A 1 208 ? 7.669 3.163 66.332 1.00 31.00 198 VAL A O 1
ATOM 1413 N N . PHE A 1 209 ? 9.135 2.785 67.977 1.00 27.11 199 PHE A N 1
ATOM 1414 C CA . PHE A 1 209 ? 10.115 2.175 67.051 1.00 26.06 199 PHE A CA 1
ATOM 1415 C C . PHE A 1 209 ? 9.799 0.761 66.593 1.00 30.30 199 PHE A C 1
ATOM 1416 O O . PHE A 1 209 ? 10.186 0.389 65.505 1.00 29.25 199 PHE A O 1
ATOM 1424 N N . GLN A 1 210 ? 9.094 -0.023 67.396 1.00 27.51 200 GLN A N 1
ATOM 1425 C CA . GLN A 1 210 ? 8.729 -1.344 66.956 1.00 27.29 200 GLN A CA 1
ATOM 1426 C C . GLN A 1 210 ? 7.709 -1.240 65.848 1.00 32.54 200 GLN A C 1
ATOM 1427 O O . GLN A 1 210 ? 7.797 -1.985 64.869 1.00 32.50 200 GLN A O 1
ATOM 1433 N N . PHE A 1 211 ? 6.741 -0.327 65.995 1.00 29.79 201 PHE A N 1
ATOM 1434 C CA . PHE A 1 211 ? 5.702 -0.137 64.990 1.00 29.98 201 PHE A CA 1
ATOM 1435 C C . PHE A 1 211 ? 6.313 0.284 63.641 1.00 34.76 201 PHE A C 1
ATOM 1436 O O . PHE A 1 211 ? 5.968 -0.289 62.605 1.00 34.36 201 PHE A O 1
ATOM 1444 N N . GLN A 1 212 ? 7.242 1.248 63.666 1.00 32.09 202 GLN A N 1
ATOM 1445 C CA . GLN A 1 212 ? 8.087 1.550 62.497 1.00 32.09 202 GLN A CA 1
ATOM 1446 C C . GLN A 1 212 ? 8.788 0.327 61.879 1.00 36.98 202 GLN A C 1
ATOM 1447 O O . GLN A 1 212 ? 8.841 0.211 60.654 1.00 36.77 202 GLN A O 1
ATOM 1453 N N . HIS A 1 213 ? 9.337 -0.569 62.693 1.00 34.39 203 HIS A N 1
ATOM 1454 C CA . HIS A 1 213 ? 10.012 -1.752 62.132 1.00 34.83 203 HIS A CA 1
ATOM 1455 C C . HIS A 1 213 ? 9.015 -2.656 61.369 1.00 36.96 203 HIS A C 1
ATOM 1456 O O . HIS A 1 213 ? 9.296 -3.118 60.263 1.00 35.81 203 HIS A O 1
ATOM 1463 N N . ILE A 1 214 ? 7.843 -2.864 61.959 1.00 32.58 204 ILE A N 1
ATOM 1464 C CA . ILE A 1 214 ? 6.796 -3.658 61.347 1.00 31.91 204 ILE A CA 1
ATOM 1465 C C . ILE A 1 214 ? 6.234 -2.984 60.105 1.00 35.96 204 ILE A C 1
ATOM 1466 O O . ILE A 1 214 ? 5.942 -3.648 59.130 1.00 35.82 204 ILE A O 1
ATOM 1471 N N . MET A 1 215 ? 6.066 -1.693 60.142 1.00 32.15 205 MET A N 1
ATOM 1472 C CA . MET A 1 215 ? 5.581 -1.009 58.995 1.00 32.21 205 MET A CA 1
ATOM 1473 C C . MET A 1 215 ? 6.495 -0.980 57.811 1.00 33.76 205 MET A C 1
ATOM 1474 O O . MET A 1 215 ? 6.191 -1.460 56.784 1.00 33.50 205 MET A O 1
ATOM 1479 N N . VAL A 1 216 ? 7.678 -0.482 58.011 1.00 28.88 206 VAL A N 1
ATOM 1480 C CA . VAL A 1 216 ? 8.668 -0.326 56.974 1.00 27.78 206 VAL A CA 1
ATOM 1481 C C . VAL A 1 216 ? 9.240 -1.638 56.536 1.00 30.26 206 VAL A C 1
ATOM 1482 O O . VAL A 1 216 ? 9.582 -1.827 55.408 1.00 29.54 206 VAL A O 1
ATOM 1486 N N . GLY A 1 217 ? 9.385 -2.484 57.527 1.00 25.55 207 GLY A N 1
ATOM 1487 C CA . GLY A 1 217 ? 9.813 -3.834 57.426 1.00 24.48 207 GLY A CA 1
ATOM 1488 C C . GLY A 1 217 ? 8.910 -4.812 56.788 1.00 28.03 207 GLY A C 1
ATOM 1489 O O . GLY A 1 217 ? 9.360 -5.700 56.177 1.00 27.80 207 GLY A O 1
ATOM 1490 N N . LEU A 1 218 ? 7.626 -4.698 57.013 1.00 24.37 208 LEU A N 1
ATOM 1491 C CA . LEU A 1 218 ? 6.733 -5.679 56.497 1.00 23.94 208 LEU A CA 1
ATOM 1492 C C . LEU A 1 218 ? 5.527 -5.243 55.697 1.00 28.95 208 LEU A C 1
ATOM 1493 O O . LEU A 1 218 ? 5.213 -5.784 54.702 1.00 28.81 208 LEU A O 1
ATOM 1498 N N . ILE A 1 219 ? 4.806 -4.291 56.180 1.00 25.74 209 ILE A N 1
ATOM 1499 C CA . ILE A 1 219 ? 3.447 -3.974 55.821 1.00 25.82 209 ILE A CA 1
ATOM 1500 C C . ILE A 1 219 ? 3.417 -3.052 54.673 1.00 29.69 209 ILE A C 1
ATOM 1501 O O . ILE A 1 219 ? 2.570 -3.138 53.883 1.00 30.75 209 ILE A O 1
ATOM 1506 N N . LEU A 1 220 ? 4.394 -2.210 54.541 1.00 24.58 210 LEU A N 1
ATOM 1507 C CA . LEU A 1 220 ? 4.474 -1.381 53.348 1.00 24.20 210 LEU A CA 1
ATOM 1508 C C . LEU A 1 220 ? 5.103 -2.236 52.207 1.00 27.05 210 LEU A C 1
ATOM 1509 O O . LEU A 1 220 ? 4.548 -2.301 51.123 1.00 27.35 210 LEU A O 1
ATOM 1514 N N . PRO A 1 221 ? 6.230 -2.918 52.446 1.00 22.16 211 PRO A N 1
ATOM 1515 C CA . PRO A 1 221 ? 6.723 -3.733 51.338 1.00 22.02 211 PRO A CA 1
ATOM 1516 C C . PRO A 1 221 ? 5.778 -4.879 50.980 1.00 25.90 211 PRO A C 1
ATOM 1517 O O . PRO A 1 221 ? 5.620 -5.230 49.799 1.00 25.20 211 PRO A O 1
ATOM 1521 N N . GLY A 1 222 ? 5.138 -5.436 51.996 1.00 22.76 212 GLY A N 1
ATOM 1522 C CA . GLY A 1 222 ? 4.132 -6.475 51.784 1.00 22.65 212 GLY A CA 1
ATOM 1523 C C . GLY A 1 222 ? 3.016 -5.989 50.905 1.00 26.37 212 GLY A C 1
ATOM 1524 O O . GLY A 1 222 ? 2.597 -6.691 50.016 1.00 26.56 212 GLY A O 1
ATOM 1525 N N . ILE A 1 223 ? 2.528 -4.780 51.151 1.00 23.21 213 ILE A N 1
ATOM 1526 C CA . ILE A 1 223 ? 1.420 -4.241 50.358 1.00 23.43 213 ILE A CA 1
ATOM 1527 C C . ILE A 1 223 ? 1.816 -4.101 48.882 1.00 26.88 213 ILE A C 1
ATOM 1528 O O . ILE A 1 223 ? 1.022 -4.411 47.966 1.00 27.10 213 ILE A O 1
ATOM 1533 N N . VAL A 1 224 ? 3.056 -3.672 48.667 1.00 22.06 214 VAL A N 1
ATOM 1534 C CA . VAL A 1 224 ? 3.527 -3.347 47.343 1.00 21.67 214 VAL A CA 1
ATOM 1535 C C . VAL A 1 224 ? 3.643 -4.613 46.553 1.00 25.00 214 VAL A C 1
ATOM 1536 O O . VAL A 1 224 ? 3.107 -4.699 45.453 1.00 25.32 214 VAL A O 1
ATOM 1540 N N . ILE A 1 225 ? 4.349 -5.583 47.131 1.00 20.39 215 ILE A N 1
ATOM 1541 C CA . ILE A 1 225 ? 4.550 -6.892 46.541 1.00 19.58 215 ILE A CA 1
ATOM 1542 C C . ILE A 1 225 ? 3.231 -7.538 46.216 1.00 25.16 215 ILE A C 1
ATOM 1543 O O . ILE A 1 225 ? 3.031 -7.947 45.089 1.00 25.90 215 ILE A O 1
ATOM 1548 N N . LEU A 1 226 ? 2.329 -7.645 47.188 1.00 22.78 216 LEU A N 1
ATOM 1549 C CA . LEU A 1 226 ? 1.021 -8.284 46.943 1.00 23.45 216 LEU A CA 1
ATOM 1550 C C . LEU A 1 226 ? 0.154 -7.520 45.929 1.00 28.00 216 LEU A C 1
ATOM 1551 O O . LEU A 1 226 ? -0.572 -8.155 45.169 1.00 28.32 216 LEU A O 1
ATOM 1556 N N . SER A 1 227 ? 0.236 -6.185 45.897 1.00 24.25 217 SER A N 1
ATOM 1557 C CA . SER A 1 227 ? -0.509 -5.421 44.891 1.00 24.34 217 SER A CA 1
ATOM 1558 C C . SER A 1 227 ? 0.013 -5.730 43.503 1.00 28.87 217 SER A C 1
ATOM 1559 O O . SER A 1 227 ? -0.774 -5.839 42.561 1.00 28.28 217 SER A O 1
ATOM 1562 N N . CYS A 1 228 ? 1.339 -5.866 43.384 1.00 26.37 218 CYS A N 1
ATOM 1563 C CA . CYS A 1 228 ? 1.971 -6.124 42.090 1.00 26.62 218 CYS A CA 1
ATOM 1564 C C . CYS A 1 228 ? 1.501 -7.480 41.633 1.00 31.84 218 CYS A C 1
ATOM 1565 O O . CYS A 1 228 ? 1.008 -7.622 40.538 1.00 31.63 218 CYS A O 1
ATOM 1568 N N . TYR A 1 229 ? 1.604 -8.472 42.504 1.00 29.89 219 TYR A N 1
ATOM 1569 C CA . TYR A 1 229 ? 1.180 -9.817 42.147 1.00 30.65 219 TYR A CA 1
ATOM 1570 C C . TYR A 1 229 ? -0.364 -9.939 42.014 1.00 37.90 219 TYR A C 1
ATOM 1571 O O . TYR A 1 229 ? -0.837 -10.805 41.301 1.00 39.10 219 TYR A O 1
ATOM 1580 N N . CYS A 1 230 ? -1.148 -9.068 42.646 1.00 35.77 220 CYS A N 1
ATOM 1581 C CA . CYS A 1 230 ? -2.596 -9.043 42.378 1.00 37.42 220 CYS A CA 1
ATOM 1582 C C . CYS A 1 230 ? -2.853 -8.642 40.928 1.00 41.28 220 CYS A C 1
ATOM 1583 O O . CYS A 1 230 ? -3.660 -9.251 40.243 1.00 41.81 220 CYS A O 1
ATOM 1586 N N . ILE A 1 231 ? -2.167 -7.604 40.471 1.00 36.74 221 ILE A N 1
ATOM 1587 C CA . ILE A 1 231 ? -2.297 -7.155 39.100 1.00 36.25 221 ILE A CA 1
ATOM 1588 C C . ILE A 1 231 ? -1.752 -8.212 38.119 1.00 40.88 221 ILE A C 1
ATOM 1589 O O . ILE A 1 231 ? -2.322 -8.406 37.042 1.00 41.79 221 ILE A O 1
ATOM 1594 N N . ILE A 1 232 ? -0.687 -8.917 38.489 1.00 35.95 222 ILE A N 1
ATOM 1595 C CA . ILE A 1 232 ? -0.098 -9.894 37.573 1.00 35.45 222 ILE A CA 1
ATOM 1596 C C . ILE A 1 232 ? -1.069 -11.055 37.329 1.00 42.42 222 ILE A C 1
ATOM 1597 O O . ILE A 1 232 ? -1.612 -11.174 36.226 1.00 43.22 222 ILE A O 1
ATOM 1602 N N . ILE A 1 233 ? -1.323 -11.884 38.348 1.00 39.69 223 ILE A N 1
ATOM 1603 C CA . ILE A 1 233 ? -2.179 -13.074 38.171 1.00 40.15 223 ILE A CA 1
ATOM 1604 C C . ILE A 1 233 ? -3.573 -12.746 37.640 1.00 44.85 223 ILE A C 1
ATOM 1605 O O . ILE A 1 233 ? -4.213 -13.611 37.024 1.00 45.40 223 ILE A O 1
ATOM 1610 N N . SER A 1 234 ? -4.041 -11.514 37.851 1.00 40.61 224 SER A N 1
ATOM 1611 C CA . SER A 1 234 ? -5.321 -11.109 37.279 1.00 40.88 224 SER A CA 1
ATOM 1612 C C . SER A 1 234 ? -5.197 -10.838 35.791 1.00 46.17 224 SER A C 1
ATOM 1613 O O . SER A 1 234 ? -6.194 -10.810 35.090 1.00 46.72 224 SER A O 1
ATOM 1616 N N . LYS A 1 235 ? -3.979 -10.616 35.309 1.00 43.13 225 LYS A N 1
ATOM 1617 C CA . LYS A 1 235 ? -3.765 -10.244 33.905 1.00 43.69 225 LYS A CA 1
ATOM 1618 C C . LYS A 1 235 ? -2.766 -11.153 33.187 1.00 48.12 225 LYS A C 1
ATOM 1619 O O . LYS A 1 235 ? -2.466 -10.940 32.020 1.00 48.10 225 LYS A O 1
ATOM 1625 N N . LEU A 1 236 ? -2.272 -12.184 33.860 1.00 45.12 226 LEU A N 1
ATOM 1626 C CA . LEU A 1 236 ? -1.232 -13.022 33.279 1.00 45.49 226 LEU A CA 1
ATOM 1627 C C . LEU A 1 236 ? -1.695 -13.637 31.944 1.00 52.40 226 LEU A C 1
ATOM 1628 O O . LEU A 1 236 ? -0.937 -13.672 30.982 1.00 52.88 226 LEU A O 1
ATOM 1633 N N . SER A 1 237 ? -2.949 -14.088 31.891 1.00 50.07 227 SER A N 1
ATOM 1634 C CA . SER A 1 237 ? -3.488 -14.797 30.724 1.00 50.75 227 SER A CA 1
ATOM 1635 C C . SER A 1 237 ? -3.754 -13.909 29.510 1.00 55.40 227 SER A C 1
ATOM 1636 O O . SER A 1 237 ? -3.727 -14.400 28.391 1.00 56.13 227 SER A O 1
ATOM 1639 N N . HIS A 1 238 ? -4.024 -12.624 29.717 1.00 51.52 228 HIS A N 1
ATOM 1640 C CA . HIS A 1 238 ? -4.249 -11.699 28.602 1.00 52.02 228 HIS A CA 1
ATOM 1641 C C . HIS A 1 238 ? -3.114 -10.682 28.450 1.00 55.12 228 HIS A C 1
ATOM 1642 O O . HIS A 1 238 ? -3.342 -9.520 28.108 1.00 54.43 228 HIS A O 1
ATOM 1649 N N . SER A 1 239 ? -1.888 -11.139 28.672 1.00 51.52 229 SER A N 1
ATOM 1650 C CA . SER A 1 239 ? -0.717 -10.295 28.522 1.00 51.20 229 SER A CA 1
ATOM 1651 C C . SER A 1 239 ? 0.192 -10.811 27.414 1.00 56.01 229 SER A C 1
ATOM 1652 O O . SER A 1 239 ? -0.080 -11.854 26.816 1.00 56.15 229 SER A O 1
ATOM 1655 N N . GLY A 1 240 ? 1.252 -10.057 27.133 1.00 45.01 900 GLY A N 1
ATOM 1656 C CA . GLY A 1 240 ? 2.208 -10.415 26.106 1.00 44.83 900 GLY A CA 1
ATOM 1657 C C . GLY A 1 240 ? 2.241 -9.406 24.978 1.00 49.07 900 GLY A C 1
ATOM 1658 O O . GLY A 1 240 ? 3.273 -9.261 24.314 1.00 49.24 900 GLY A O 1
ATOM 1659 N N . SER A 1 241 ? 1.122 -8.709 24.755 1.00 44.89 901 SER A N 1
ATOM 1660 C CA . SER A 1 241 ? 1.048 -7.730 23.680 1.00 44.60 901 SER A CA 1
ATOM 1661 C C . SER A 1 241 ? -0.143 -6.762 23.746 1.00 50.24 901 SER A C 1
ATOM 1662 O O . SER A 1 241 ? -1.227 -7.094 24.210 1.00 50.15 901 SER A O 1
ATOM 1665 N N . ASN A 1 242 ? 0.121 -5.559 23.249 1.00 48.16 1002 ASN A N 1
ATOM 1666 C CA . ASN A 1 242 ? -0.826 -4.466 23.064 1.00 47.63 1002 ASN A CA 1
ATOM 1667 C C . ASN A 1 242 ? -1.437 -4.570 21.659 1.00 50.26 1002 ASN A C 1
ATOM 1668 O O . ASN A 1 242 ? -0.922 -5.309 20.815 1.00 48.99 1002 ASN A O 1
ATOM 1673 N N . ILE A 1 243 ? -2.494 -3.799 21.393 1.00 46.79 1003 ILE A N 1
ATOM 1674 C CA . ILE A 1 243 ? -2.992 -3.583 20.009 1.00 45.79 1003 ILE A CA 1
ATOM 1675 C C . ILE A 1 243 ? -2.005 -2.769 19.131 1.00 48.18 1003 ILE A C 1
ATOM 1676 O O . ILE A 1 243 ? -1.959 -2.918 17.911 1.00 46.70 1003 ILE A O 1
ATOM 1681 N N . PHE A 1 244 ? -1.246 -1.885 19.765 1.00 45.13 1004 PHE A N 1
ATOM 1682 C CA . PHE A 1 244 ? -0.150 -1.168 19.106 1.00 44.57 1004 PHE A CA 1
ATOM 1683 C C . PHE A 1 244 ? 0.917 -2.150 18.612 1.00 47.92 1004 PHE A C 1
ATOM 1684 O O . PHE A 1 244 ? 1.280 -2.144 17.439 1.00 47.23 1004 PHE A O 1
ATOM 1692 N N . GLU A 1 245 ? 1.386 -3.014 19.505 1.00 44.30 1005 GLU A N 1
ATOM 1693 C CA . GLU A 1 245 ? 2.403 -4.007 19.170 1.00 43.94 1005 GLU A CA 1
ATOM 1694 C C . GLU A 1 245 ? 1.934 -5.001 18.114 1.00 46.61 1005 GLU A C 1
ATOM 1695 O O . GLU A 1 245 ? 2.690 -5.305 17.193 1.00 46.04 1005 GLU A O 1
ATOM 1701 N N . MET A 1 246 ? 0.698 -5.502 18.264 1.00 42.36 1006 MET A N 1
ATOM 1702 C CA . MET A 1 246 ? 0.059 -6.403 17.284 1.00 41.20 1006 MET A CA 1
ATOM 1703 C C . MET A 1 246 ? 0.199 -5.881 15.865 1.00 44.93 1006 MET A C 1
ATOM 1704 O O . MET A 1 246 ? 0.660 -6.590 14.962 1.00 44.61 1006 MET A O 1
ATOM 1709 N N . LEU A 1 247 ? -0.214 -4.635 15.680 1.00 41.43 1007 LEU A N 1
ATOM 1710 C CA . LEU A 1 247 ? -0.243 -4.005 14.366 1.00 40.90 1007 LEU A CA 1
ATOM 1711 C C . LEU A 1 247 ? 1.127 -3.496 13.974 1.00 43.87 1007 LEU A C 1
ATOM 1712 O O . LEU A 1 247 ? 1.445 -3.446 12.792 1.00 42.82 1007 LEU A O 1
ATOM 1717 N N . ARG A 1 248 ? 1.935 -3.130 14.969 1.00 40.52 1008 ARG A N 1
ATOM 1718 C CA . ARG A 1 248 ? 3.347 -2.813 14.745 1.00 40.20 1008 ARG A CA 1
ATOM 1719 C C . ARG A 1 248 ? 4.083 -4.014 14.144 1.00 43.49 1008 ARG A C 1
ATOM 1720 O O . ARG A 1 248 ? 5.069 -3.850 13.433 1.00 42.95 1008 ARG A O 1
ATOM 1728 N N . ILE A 1 249 ? 3.597 -5.216 14.444 1.00 39.93 1009 ILE A N 1
ATOM 1729 C CA . ILE A 1 249 ? 4.146 -6.452 13.897 1.00 39.76 1009 ILE A CA 1
ATOM 1730 C C . ILE A 1 249 ? 3.499 -6.830 12.564 1.00 44.67 1009 ILE A C 1
ATOM 1731 O O . ILE A 1 249 ? 4.178 -7.351 11.656 1.00 45.33 1009 ILE A O 1
ATOM 1736 N N . ASP A 1 250 ? 2.192 -6.609 12.450 1.00 40.62 1010 ASP A N 1
ATOM 1737 C CA . ASP A 1 250 ? 1.480 -6.986 11.239 1.00 40.15 1010 ASP A CA 1
ATOM 1738 C C . ASP A 1 250 ? 1.774 -5.997 10.094 1.00 44.87 1010 ASP A C 1
ATOM 1739 O O . ASP A 1 250 ? 1.843 -6.401 8.920 1.00 45.17 1010 ASP A O 1
ATOM 1744 N N . GLU A 1 251 ? 1.985 -4.724 10.442 1.00 40.91 1011 GLU A N 1
ATOM 1745 C CA . GLU A 1 251 ? 1.994 -3.635 9.467 1.00 40.25 1011 GLU A CA 1
ATOM 1746 C C . GLU A 1 251 ? 3.308 -2.847 9.414 1.00 45.28 1011 GLU A C 1
ATOM 1747 O O . GLU A 1 251 ? 3.579 -2.160 8.436 1.00 45.29 1011 GLU A O 1
ATOM 1753 N N . GLY A 1 252 ? 4.126 -2.940 10.459 1.00 42.89 1012 GLY A N 1
ATOM 1754 C CA . GLY A 1 252 ? 5.420 -2.252 10.491 1.00 43.31 1012 GLY A CA 1
ATOM 1755 C C . GLY A 1 252 ? 5.292 -0.842 11.020 1.00 47.97 1012 GLY A C 1
ATOM 1756 O O . GLY A 1 252 ? 4.210 -0.239 10.934 1.00 47.83 1012 GLY A O 1
ATOM 1757 N N . LEU A 1 253 ? 6.392 -0.312 11.566 1.00 44.75 1013 LEU A N 1
ATOM 1758 C CA . LEU A 1 253 ? 6.409 1.024 12.206 1.00 44.28 1013 LEU A CA 1
ATOM 1759 C C . LEU A 1 253 ? 7.354 1.953 11.464 1.00 47.69 1013 LEU A C 1
ATOM 1760 O O . LEU A 1 253 ? 8.531 1.659 11.340 1.00 47.73 1013 LEU A O 1
ATOM 1765 N N . ARG A 1 254 ? 6.835 3.086 10.995 1.00 43.48 1014 ARG A N 1
ATOM 1766 C CA . ARG A 1 254 ? 7.615 4.043 10.232 1.00 42.81 1014 ARG A CA 1
ATOM 1767 C C . ARG A 1 254 ? 7.790 5.384 10.962 1.00 46.92 1014 ARG A C 1
ATOM 1768 O O . ARG A 1 254 ? 6.875 6.202 11.000 1.00 46.48 1014 ARG A O 1
ATOM 1776 N N . LEU A 1 255 ? 8.982 5.610 11.514 1.00 43.70 1015 LEU A N 1
ATOM 1777 C CA . LEU A 1 255 ? 9.355 6.921 12.066 1.00 43.51 1015 LEU A CA 1
ATOM 1778 C C . LEU A 1 255 ? 9.593 7.981 10.972 1.00 47.51 1015 LEU A C 1
ATOM 1779 O O . LEU A 1 255 ? 9.491 9.172 11.238 1.00 47.81 1015 LEU A O 1
ATOM 1784 N N . LYS A 1 256 ? 9.894 7.554 9.751 1.00 43.64 1016 LYS A N 1
ATOM 1785 C CA . LYS A 1 256 ? 10.099 8.469 8.627 1.00 43.46 1016 LYS A CA 1
ATOM 1786 C C . LYS A 1 256 ? 9.007 8.297 7.549 1.00 46.20 1016 LYS A C 1
ATOM 1787 O O . LYS A 1 256 ? 8.541 7.169 7.294 1.00 45.51 1016 LYS A O 1
ATOM 1793 N N . ILE A 1 257 ? 8.613 9.408 6.918 1.00 41.89 1017 ILE A N 1
ATOM 1794 C CA . ILE A 1 257 ? 7.615 9.383 5.838 1.00 41.58 1017 ILE A CA 1
ATOM 1795 C C . ILE A 1 257 ? 8.116 8.554 4.643 1.00 45.34 1017 ILE A C 1
ATOM 1796 O O . ILE A 1 257 ? 9.254 8.708 4.208 1.00 45.36 1017 ILE A O 1
ATOM 1801 N N . TYR A 1 258 ? 7.258 7.672 4.132 1.00 41.07 1018 TYR A N 1
ATOM 1802 C CA . TYR A 1 258 ? 7.596 6.790 3.015 1.00 40.71 1018 TYR A CA 1
ATOM 1803 C C . TYR A 1 258 ? 6.559 6.934 1.909 1.00 43.62 1018 TYR A C 1
ATOM 1804 O O . TYR A 1 258 ? 5.355 6.873 2.154 1.00 42.66 1018 TYR A O 1
ATOM 1813 N N . LYS A 1 259 ? 7.063 7.149 0.699 1.00 40.11 1019 LYS A N 1
ATOM 1814 C CA . LYS A 1 259 ? 6.270 7.233 -0.515 1.00 40.11 1019 LYS A CA 1
ATOM 1815 C C . LYS A 1 259 ? 6.384 5.882 -1.198 1.00 44.20 1019 LYS A C 1
ATOM 1816 O O . LYS A 1 259 ? 7.492 5.477 -1.551 1.00 44.39 1019 LYS A O 1
ATOM 1822 N N . ASP A 1 260 ? 5.257 5.186 -1.370 1.00 40.39 1020 ASP A N 1
ATOM 1823 C CA . ASP A 1 260 ? 5.234 3.874 -2.066 1.00 40.50 1020 ASP A CA 1
ATOM 1824 C C . ASP A 1 260 ? 5.182 3.997 -3.606 1.00 44.11 1020 ASP A C 1
ATOM 1825 O O . ASP A 1 260 ? 5.321 5.095 -4.151 1.00 44.24 1020 ASP A O 1
ATOM 1830 N N . THR A 1 261 ? 4.989 2.878 -4.304 1.00 40.46 1021 THR A N 1
ATOM 1831 C CA . THR A 1 261 ? 5.065 2.870 -5.774 1.00 41.32 1021 THR A CA 1
ATOM 1832 C C . THR A 1 261 ? 3.851 3.460 -6.484 1.00 45.96 1021 THR A C 1
ATOM 1833 O O . THR A 1 261 ? 3.925 3.721 -7.674 1.00 47.38 1021 THR A O 1
ATOM 1837 N N . GLU A 1 262 ? 2.748 3.662 -5.779 1.00 42.06 1022 GLU A N 1
ATOM 1838 C CA . GLU A 1 262 ? 1.554 4.272 -6.378 1.00 43.41 1022 GLU A CA 1
ATOM 1839 C C . GLU A 1 262 ? 1.297 5.726 -5.932 1.00 48.80 1022 GLU A C 1
ATOM 1840 O O . GLU A 1 262 ? 0.184 6.246 -6.095 1.00 48.97 1022 GLU A O 1
ATOM 1846 N N . GLY A 1 263 ? 2.331 6.380 -5.397 1.00 45.49 1023 GLY A N 1
ATOM 1847 C CA . GLY A 1 263 ? 2.251 7.784 -5.009 1.00 45.59 1023 GLY A CA 1
ATOM 1848 C C . GLY A 1 263 ? 1.657 8.110 -3.642 1.00 49.69 1023 GLY A C 1
ATOM 1849 O O . GLY A 1 263 ? 1.456 9.288 -3.329 1.00 49.48 1023 GLY A O 1
ATOM 1850 N N . TYR A 1 264 ? 1.375 7.118 -2.823 1.00 46.31 1024 TYR A N 1
ATOM 1851 C CA . TYR A 1 264 ? 0.779 7.349 -1.530 1.00 45.56 1024 TYR A CA 1
ATOM 1852 C C . TYR A 1 264 ? 1.798 7.612 -0.456 1.00 47.85 1024 TYR A C 1
ATOM 1853 O O . TYR A 1 264 ? 2.719 6.880 -0.317 1.00 47.03 1024 TYR A O 1
ATOM 1862 N N . TYR A 1 265 ? 1.608 8.644 0.331 1.00 43.69 1025 TYR A N 1
ATOM 1863 C CA . TYR A 1 265 ? 2.545 8.934 1.401 1.00 42.43 1025 TYR A CA 1
ATOM 1864 C C . TYR A 1 265 ? 2.035 8.402 2.748 1.00 45.87 1025 TYR A C 1
ATOM 1865 O O . TYR A 1 265 ? 0.916 8.589 3.126 1.00 44.79 1025 TYR A O 1
ATOM 1874 N N . THR A 1 266 ? 2.876 7.668 3.442 1.00 43.38 1026 THR A N 1
ATOM 1875 C CA . THR A 1 266 ? 2.488 6.983 4.678 1.00 43.03 1026 THR A CA 1
ATOM 1876 C C . THR A 1 266 ? 3.501 7.111 5.815 1.00 46.90 1026 THR A C 1
ATOM 1877 O O . THR A 1 266 ? 4.655 7.346 5.589 1.00 46.53 1026 THR A O 1
ATOM 1881 N N . ILE A 1 267 ? 3.048 6.998 7.045 1.00 43.36 1027 ILE A N 1
ATOM 1882 C CA . ILE A 1 267 ? 3.912 7.184 8.199 1.00 42.87 1027 ILE A CA 1
ATOM 1883 C C . ILE A 1 267 ? 3.521 6.298 9.373 1.00 47.18 1027 ILE A C 1
ATOM 1884 O O . ILE A 1 267 ? 2.459 5.750 9.406 1.00 46.69 1027 ILE A O 1
ATOM 1889 N N . GLY A 1 268 ? 4.408 6.125 10.328 1.00 43.98 1028 GLY A N 1
ATOM 1890 C CA . GLY A 1 268 ? 4.062 5.378 11.516 1.00 43.60 1028 GLY A CA 1
ATOM 1891 C C . GLY A 1 268 ? 3.542 4.005 11.242 1.00 46.54 1028 GLY A C 1
ATOM 1892 O O . GLY A 1 268 ? 4.160 3.256 10.560 1.00 46.11 1028 GLY A O 1
ATOM 1893 N N . ILE A 1 269 ? 2.415 3.680 11.825 1.00 42.74 1029 ILE A N 1
ATOM 1894 C CA . ILE A 1 269 ? 1.768 2.422 11.573 1.00 42.55 1029 ILE A CA 1
ATOM 1895 C C . ILE A 1 269 ? 0.684 2.531 10.507 1.00 46.29 1029 ILE A C 1
ATOM 1896 O O . ILE A 1 269 ? -0.473 2.627 10.804 1.00 45.86 1029 ILE A O 1
ATOM 1901 N N . GLY A 1 270 ? 1.095 2.513 9.259 1.00 42.75 1030 GLY A N 1
ATOM 1902 C CA . GLY A 1 270 ? 0.189 2.614 8.144 1.00 43.16 1030 GLY A CA 1
ATOM 1903 C C . GLY A 1 270 ? -0.672 3.851 8.051 1.00 47.79 1030 GLY A C 1
ATOM 1904 O O . GLY A 1 270 ? -1.757 3.807 7.529 1.00 47.63 1030 GLY A O 1
ATOM 1905 N N . HIS A 1 271 ? -0.167 4.975 8.519 1.00 44.39 1031 HIS A N 1
ATOM 1906 C CA . HIS A 1 271 ? -0.965 6.173 8.516 1.00 44.27 1031 HIS A CA 1
ATOM 1907 C C . HIS A 1 271 ? -0.833 6.908 7.205 1.00 49.11 1031 HIS A C 1
ATOM 1908 O O . HIS A 1 271 ? 0.186 7.440 6.868 1.00 48.14 1031 HIS A O 1
ATOM 1915 N N . LEU A 1 272 ? -1.901 6.914 6.447 1.00 47.59 1032 LEU A N 1
ATOM 1916 C CA . LEU A 1 272 ? -1.865 7.542 5.150 1.00 48.58 1032 LEU A CA 1
ATOM 1917 C C . LEU A 1 272 ? -1.960 9.033 5.287 1.00 54.48 1032 LEU A C 1
ATOM 1918 O O . LEU A 1 272 ? -2.831 9.521 5.953 1.00 54.25 1032 LEU A O 1
ATOM 1923 N N . LEU A 1 273 ? -1.077 9.765 4.615 1.00 52.47 1033 LEU A N 1
ATOM 1924 C CA . LEU A 1 273 ? -1.052 11.222 4.742 1.00 53.36 1033 LEU A CA 1
ATOM 1925 C C . LEU A 1 273 ? -1.671 11.987 3.565 1.00 60.24 1033 LEU A C 1
ATOM 1926 O O . LEU A 1 273 ? -2.482 12.891 3.764 1.00 61.14 1033 LEU A O 1
ATOM 1931 N N . THR A 1 274 ? -1.276 11.629 2.348 1.00 57.91 1034 THR A N 1
ATOM 1932 C CA . THR A 1 274 ? -1.644 12.379 1.161 1.00 59.38 1034 THR A CA 1
ATOM 1933 C C . THR A 1 274 ? -1.303 11.506 -0.009 1.00 63.85 1034 THR A C 1
ATOM 1934 O O . THR A 1 274 ? -0.525 10.603 0.117 1.00 62.45 1034 THR A O 1
ATOM 1938 N N . LYS A 1 275 ? -1.934 11.728 -1.141 1.00 62.25 1035 LYS A N 1
ATOM 1939 C CA . LYS A 1 275 ? -1.650 10.908 -2.301 1.00 62.74 1035 LYS A CA 1
ATOM 1940 C C . LYS A 1 275 ? -1.401 11.722 -3.539 1.00 68.81 1035 LYS A C 1
ATOM 1941 O O . LYS A 1 275 ? -1.811 11.345 -4.588 1.00 69.39 1035 LYS A O 1
ATOM 1947 N N . SER A 1 276 ? -0.735 12.850 -3.397 1.00 66.13 1036 SER A N 1
ATOM 1948 C CA . SER A 1 276 ? -0.403 13.716 -4.522 1.00 67.46 1036 SER A CA 1
ATOM 1949 C C . SER A 1 276 ? 1.064 13.974 -4.394 1.00 70.51 1036 SER A C 1
ATOM 1950 O O . SER A 1 276 ? 1.582 13.890 -3.320 1.00 69.02 1036 SER A O 1
ATOM 1953 N N . PRO A 1 277 ? 1.719 14.354 -5.475 1.00 67.66 1037 PRO A N 1
ATOM 1954 C CA . PRO A 1 277 ? 3.169 14.388 -5.541 1.00 66.59 1037 PRO A CA 1
ATOM 1955 C C . PRO A 1 277 ? 3.988 15.183 -4.566 1.00 68.15 1037 PRO A C 1
ATOM 1956 O O . PRO A 1 277 ? 5.028 14.690 -4.221 1.00 67.54 1037 PRO A O 1
ATOM 1960 N N . SER A 1 278 ? 3.612 16.341 -4.119 1.00 63.00 1038 SER A N 1
ATOM 1961 C CA . SER A 1 278 ? 4.510 17.000 -3.225 1.00 60.92 1038 SER A CA 1
ATOM 1962 C C . SER A 1 278 ? 4.742 16.160 -1.971 1.00 60.84 1038 SER A C 1
ATOM 1963 O O . SER A 1 278 ? 3.831 15.663 -1.374 1.00 59.82 1038 SER A O 1
ATOM 1966 N N . LEU A 1 279 ? 6.003 15.966 -1.627 1.00 54.66 1039 LEU A N 1
ATOM 1967 C CA . LEU A 1 279 ? 6.442 15.438 -0.364 1.00 52.03 1039 LEU A CA 1
ATOM 1968 C C . LEU A 1 279 ? 6.244 16.448 0.733 1.00 53.68 1039 LEU A C 1
ATOM 1969 O O . LEU A 1 279 ? 5.880 16.111 1.804 1.00 53.25 1039 LEU A O 1
ATOM 1974 N N . ASN A 1 280 ? 6.535 17.702 0.452 1.00 48.85 1040 ASN A N 1
ATOM 1975 C CA . ASN A 1 280 ? 6.338 18.804 1.404 1.00 47.90 1040 ASN A CA 1
ATOM 1976 C C . ASN A 1 280 ? 4.876 18.970 1.838 1.00 51.85 1040 ASN A C 1
ATOM 1977 O O . ASN A 1 280 ? 4.605 19.314 2.993 1.00 51.35 1040 ASN A O 1
ATOM 1982 N N . ALA A 1 281 ? 3.946 18.710 0.915 1.00 48.62 1041 ALA A N 1
ATOM 1983 C CA . ALA A 1 281 ? 2.512 18.707 1.227 1.00 48.50 1041 ALA A CA 1
ATOM 1984 C C . ALA A 1 281 ? 2.185 17.557 2.170 1.00 50.76 1041 ALA A C 1
ATOM 1985 O O . ALA A 1 281 ? 1.314 17.681 3.026 1.00 50.58 1041 ALA A O 1
ATOM 1987 N N . ALA A 1 282 ? 2.889 16.438 2.000 1.00 45.98 1042 ALA A N 1
ATOM 1988 C CA . ALA A 1 282 ? 2.821 15.307 2.938 1.00 44.25 1042 ALA A CA 1
ATOM 1989 C C . ALA A 1 282 ? 3.308 15.729 4.323 1.00 46.90 1042 ALA A C 1
ATOM 1990 O O . ALA A 1 282 ? 2.635 15.463 5.322 1.00 45.75 1042 ALA A O 1
ATOM 1992 N N . LYS A 1 283 ? 4.467 16.395 4.367 1.00 43.16 1043 LYS A N 1
ATOM 1993 C CA . LYS A 1 283 ? 5.009 16.947 5.618 1.00 42.44 1043 LYS A CA 1
ATOM 1994 C C . LYS A 1 283 ? 3.992 17.860 6.333 1.00 46.94 1043 LYS A C 1
ATOM 1995 O O . LYS A 1 283 ? 3.727 17.702 7.536 1.00 46.52 1043 LYS A O 1
ATOM 2001 N N . SER A 1 284 ? 3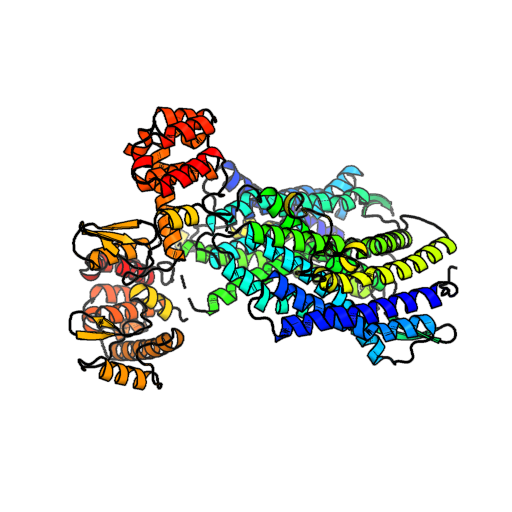.407 18.788 5.586 1.00 43.85 1044 SER A N 1
ATOM 2002 C CA . SER A 1 284 ? 2.422 19.719 6.146 1.00 44.29 1044 SER A CA 1
ATOM 2003 C C . SER A 1 284 ? 1.199 19.036 6.796 1.00 48.18 1044 SER A C 1
ATOM 2004 O O . SER A 1 284 ? 0.761 19.446 7.882 1.00 47.94 1044 SER A O 1
ATOM 2007 N N . GLU A 1 285 ? 0.679 17.989 6.154 1.00 44.46 1045 GLU A N 1
ATOM 2008 C CA . GLU A 1 285 ? -0.370 17.145 6.751 1.00 44.39 1045 GLU A CA 1
ATOM 2009 C C . GLU A 1 285 ? 0.106 16.433 8.035 1.00 48.22 1045 GLU A C 1
ATOM 2010 O O . GLU A 1 285 ? -0.607 16.395 9.039 1.00 48.11 1045 GLU A O 1
ATOM 2016 N N . LEU A 1 286 ? 1.299 15.850 7.986 1.00 44.30 1046 LEU A N 1
ATOM 2017 C CA . LEU A 1 286 ? 1.927 15.257 9.167 1.00 43.48 1046 LEU A CA 1
ATOM 2018 C C . LEU A 1 286 ? 2.095 16.307 10.277 1.00 48.60 1046 LEU A C 1
ATOM 2019 O O . LEU A 1 286 ? 1.822 16.026 11.437 1.00 48.66 1046 LEU A O 1
ATOM 2024 N N . ASP A 1 287 ? 2.531 17.515 9.909 1.00 45.73 1047 ASP A N 1
ATOM 2025 C CA . ASP A 1 287 ? 2.715 18.608 10.871 1.00 46.01 1047 ASP A CA 1
ATOM 2026 C C . ASP A 1 287 ? 1.367 19.054 11.477 1.00 50.41 1047 ASP A C 1
ATOM 2027 O O . ASP A 1 287 ? 1.229 19.136 12.698 1.00 50.28 1047 ASP A O 1
ATOM 2032 N N . LYS A 1 288 ? 0.366 19.327 10.644 1.00 47.38 1048 LYS A N 1
ATOM 2033 C CA . LYS A 1 288 ? -0.977 19.659 11.165 1.00 48.04 1048 LYS A CA 1
ATOM 2034 C C . LYS A 1 288 ? -1.436 18.676 12.252 1.00 51.21 1048 LYS A C 1
ATOM 2035 O O . LYS A 1 288 ? -1.905 19.078 13.319 1.00 51.20 1048 LYS A O 1
ATOM 2041 N N . ALA A 1 289 ? -1.278 17.385 11.958 1.00 46.97 1049 ALA A N 1
ATOM 2042 C CA . ALA A 1 289 ? -1.776 16.300 12.805 1.00 46.46 1049 ALA A CA 1
ATOM 2043 C C . ALA A 1 289 ? -0.949 16.145 14.087 1.00 49.25 1049 ALA A C 1
ATOM 2044 O O . ALA A 1 289 ? -1.502 16.101 15.186 1.00 49.16 1049 ALA A O 1
ATOM 2046 N N . ILE A 1 290 ? 0.374 16.061 13.929 1.00 44.64 1050 ILE A N 1
ATOM 2047 C CA . ILE A 1 290 ? 1.286 15.907 15.060 1.00 43.87 1050 ILE A CA 1
ATOM 2048 C C . ILE A 1 290 ? 1.363 17.218 15.851 1.00 49.27 1050 ILE A C 1
ATOM 2049 O O . ILE A 1 290 ? 1.417 17.196 17.085 1.00 49.89 1050 ILE A O 1
ATOM 2054 N N . GLY A 1 291 ? 1.343 18.347 15.137 1.00 45.95 1051 GLY A N 1
ATOM 2055 C CA . GLY A 1 291 ? 1.322 19.683 15.750 1.00 46.81 1051 GLY A CA 1
ATOM 2056 C C . GLY A 1 291 ? 2.691 20.338 15.853 1.00 50.09 1051 GLY A C 1
ATOM 2057 O O . GLY A 1 291 ? 2.936 21.147 16.753 1.00 50.00 1051 GLY A O 1
ATOM 2058 N N . ARG A 1 292 ? 3.586 20.001 14.928 1.00 45.73 1052 ARG A N 1
ATOM 2059 C CA . ARG A 1 292 ? 4.936 20.532 14.966 1.00 45.33 1052 ARG A CA 1
ATOM 2060 C C . ARG A 1 292 ? 5.680 20.268 13.671 1.00 48.56 1052 ARG A C 1
ATOM 2061 O O . ARG A 1 292 ? 5.332 19.341 12.940 1.00 47.75 1052 ARG A O 1
ATOM 2069 N N . ASN A 1 293 ? 6.714 21.072 13.410 1.00 45.19 1053 ASN A N 1
ATOM 2070 C CA . ASN A 1 293 ? 7.515 20.975 12.185 1.00 44.49 1053 ASN A CA 1
ATOM 2071 C C . ASN A 1 293 ? 8.409 19.723 12.222 1.00 48.06 1053 ASN A C 1
ATOM 2072 O O . ASN A 1 293 ? 9.559 19.780 12.649 1.00 47.76 1053 ASN A O 1
ATOM 2077 N N . THR A 1 294 ? 7.860 18.601 11.760 1.00 44.31 1054 THR A N 1
ATOM 2078 C CA . THR A 1 294 ? 8.521 17.297 11.848 1.00 43.62 1054 THR A CA 1
ATOM 2079 C C . THR A 1 294 ? 9.704 17.120 10.896 1.00 47.49 1054 THR A C 1
ATOM 2080 O O . THR A 1 294 ? 10.648 16.398 11.210 1.00 46.96 1054 THR A O 1
ATOM 2084 N N . ASN A 1 295 ? 9.650 17.765 9.737 1.00 44.29 1055 ASN A N 1
ATOM 2085 C CA . ASN A 1 295 ? 10.569 17.459 8.642 1.00 43.96 1055 ASN A CA 1
ATOM 2086 C C . ASN A 1 295 ? 10.446 15.990 8.168 1.00 47.02 1055 ASN A C 1
ATOM 2087 O O . ASN A 1 295 ? 11.403 15.414 7.636 1.00 46.38 1055 ASN A O 1
ATOM 2092 N N . GLY A 1 296 ? 9.253 15.412 8.339 1.00 43.20 1056 GLY A N 1
ATOM 2093 C CA . GLY A 1 296 ? 8.990 14.022 7.950 1.00 42.50 1056 GLY A CA 1
ATOM 2094 C C . GLY A 1 296 ? 9.559 12.951 8.884 1.00 45.58 1056 GLY A C 1
ATOM 2095 O O . GLY A 1 296 ? 9.641 11.788 8.506 1.00 44.72 1056 GLY A O 1
ATOM 2096 N N . VAL A 1 297 ? 9.952 13.331 10.097 1.00 42.26 1057 VAL A N 1
ATOM 2097 C CA . VAL A 1 297 ? 10.388 12.358 11.104 1.00 41.93 1057 VAL A CA 1
ATOM 2098 C C . VAL A 1 297 ? 9.580 12.491 12.412 1.00 45.74 1057 VAL A C 1
ATOM 2099 O O . VAL A 1 297 ? 9.442 13.596 12.948 1.00 45.26 1057 VAL A O 1
ATOM 2103 N N . ILE A 1 298 ? 9.026 11.374 12.903 1.00 42.08 1058 ILE A N 1
ATOM 2104 C CA . ILE A 1 298 ? 8.329 11.360 14.200 1.00 42.20 1058 ILE A CA 1
ATOM 2105 C C . ILE A 1 298 ? 8.883 10.298 15.151 1.00 45.55 1058 ILE A C 1
ATOM 2106 O O . ILE A 1 298 ? 9.468 9.291 14.722 1.00 45.00 1058 ILE A O 1
ATOM 2111 N N . THR A 1 299 ? 8.656 10.522 16.446 1.00 41.94 1059 THR A N 1
ATOM 2112 C CA . THR A 1 299 ? 9.078 9.585 17.477 1.00 41.73 1059 THR A CA 1
ATOM 2113 C C . THR A 1 299 ? 8.112 8.405 17.505 1.00 44.55 1059 THR A C 1
ATOM 2114 O O . THR A 1 299 ? 6.986 8.497 17.003 1.00 42.88 1059 THR A O 1
ATOM 2118 N N . LYS A 1 300 ? 8.575 7.300 18.090 1.00 41.64 1060 LYS A N 1
ATOM 2119 C CA . LYS A 1 300 ? 7.737 6.132 18.353 1.00 41.24 1060 LYS A CA 1
ATOM 2120 C C . LYS A 1 300 ? 6.493 6.521 19.153 1.00 46.30 1060 LYS A C 1
ATOM 2121 O O . LYS A 1 300 ? 5.441 5.896 19.008 1.00 45.28 1060 LYS A O 1
ATOM 2127 N N . ASP A 1 301 ? 6.621 7.548 19.997 1.00 44.77 1061 ASP A N 1
ATOM 2128 C CA . ASP A 1 301 ? 5.505 8.041 20.812 1.00 45.79 1061 ASP A CA 1
ATOM 2129 C C . ASP A 1 301 ? 4.421 8.748 20.000 1.00 49.44 1061 ASP A C 1
ATOM 2130 O O . ASP A 1 301 ? 3.227 8.565 20.275 1.00 49.91 1061 ASP A O 1
ATOM 2135 N N . GLU A 1 302 ? 4.822 9.571 19.031 1.00 44.48 1062 GLU A N 1
ATOM 2136 C CA . GLU A 1 302 ? 3.845 10.234 18.166 1.00 43.71 1062 GLU A CA 1
ATOM 2137 C C . GLU A 1 302 ? 3.135 9.245 17.226 1.00 47.16 1062 GLU A C 1
ATOM 2138 O O . GLU A 1 302 ? 1.953 9.415 16.909 1.00 47.04 1062 GLU A O 1
ATOM 2144 N N . ALA A 1 303 ? 3.862 8.211 16.807 1.00 43.01 1063 ALA A N 1
ATOM 2145 C CA . ALA A 1 303 ? 3.320 7.133 15.985 1.00 42.23 1063 ALA A CA 1
ATOM 2146 C C . ALA A 1 303 ? 2.153 6.385 16.664 1.00 46.40 1063 ALA A C 1
ATOM 2147 O O . ALA A 1 303 ? 1.156 6.058 16.018 1.00 45.50 1063 ALA A O 1
ATOM 2149 N N . GLU A 1 304 ? 2.294 6.115 17.962 1.00 43.70 1064 GLU A N 1
ATOM 2150 C CA . GLU A 1 304 ? 1.217 5.524 18.768 1.00 43.75 1064 GLU A CA 1
ATOM 2151 C C . GLU A 1 304 ? 0.001 6.461 18.931 1.00 46.92 1064 GLU A C 1
ATOM 2152 O O . GLU A 1 304 ? -1.138 5.993 19.060 1.00 46.56 1064 GLU A O 1
ATOM 2158 N N . LYS A 1 305 ? 0.230 7.773 18.923 1.00 43.22 1065 LYS A N 1
ATOM 2159 C CA . LYS A 1 305 ? -0.879 8.729 18.973 1.00 43.60 1065 LYS A CA 1
ATOM 2160 C C . LYS A 1 305 ? -1.660 8.776 17.664 1.00 46.77 1065 LYS A C 1
ATOM 2161 O O . LYS A 1 305 ? -2.890 8.769 17.674 1.00 47.00 1065 LYS A O 1
ATOM 2167 N N . LEU A 1 306 ? -0.950 8.832 16.539 1.00 42.24 1066 LEU A N 1
ATOM 2168 C CA . LEU A 1 306 ? -1.603 8.761 15.228 1.00 41.53 1066 LEU A CA 1
ATOM 2169 C C . LEU A 1 306 ? -2.453 7.487 15.126 1.00 44.81 1066 LEU A C 1
ATOM 2170 O O . LEU A 1 306 ? -3.570 7.494 14.586 1.00 45.28 1066 LEU A O 1
ATOM 2175 N N . PHE A 1 307 ? -1.898 6.409 15.668 1.00 39.78 1067 PHE A N 1
ATOM 2176 C CA . PHE A 1 307 ? -2.493 5.091 15.647 1.00 39.06 1067 PHE A CA 1
ATOM 2177 C C . PHE A 1 307 ? -3.754 4.994 16.514 1.00 44.11 1067 PHE A C 1
ATOM 2178 O O . PHE A 1 307 ? -4.754 4.385 16.112 1.00 43.38 1067 PHE A O 1
ATOM 2186 N N . ASN A 1 308 ? -3.688 5.579 17.709 1.00 41.93 1068 ASN A N 1
ATOM 2187 C CA . ASN A 1 308 ? -4.825 5.577 18.628 1.00 43.02 1068 ASN A CA 1
ATOM 2188 C C . ASN A 1 308 ? -6.021 6.379 18.108 1.00 48.30 1068 ASN A C 1
ATOM 2189 O O . ASN A 1 308 ? -7.162 6.024 18.391 1.00 48.95 1068 ASN A O 1
ATOM 2194 N N . GLN A 1 309 ? -5.753 7.445 17.349 1.00 44.98 1069 GLN A N 1
ATOM 2195 C CA . GLN A 1 309 ? -6.791 8.151 16.581 1.00 45.64 1069 GLN A CA 1
ATOM 2196 C C . GLN A 1 309 ? -7.371 7.261 15.481 1.00 49.64 1069 GLN A C 1
ATOM 2197 O O . GLN A 1 309 ? -8.594 7.104 15.380 1.00 50.05 1069 GLN A O 1
ATOM 2203 N N . ASP A 1 310 ? -6.490 6.697 14.653 1.00 45.50 1070 ASP A N 1
ATOM 2204 C CA . ASP A 1 310 ? -6.909 5.777 13.580 1.00 45.06 1070 ASP A CA 1
ATOM 2205 C C . ASP A 1 310 ? -7.766 4.635 14.127 1.00 48.75 1070 ASP A C 1
ATOM 2206 O O . ASP A 1 310 ? -8.781 4.283 13.527 1.00 48.14 1070 ASP A O 1
ATOM 2211 N N . VAL A 1 311 ? -7.345 4.075 15.263 1.00 45.45 1071 VAL A N 1
ATOM 2212 C CA . VAL A 1 311 ? -8.089 3.015 15.941 1.00 45.81 1071 VAL A CA 1
ATOM 2213 C C . VAL A 1 311 ? -9.463 3.509 16.409 1.00 51.89 1071 VAL A C 1
ATOM 2214 O O . VAL A 1 311 ? -10.454 2.787 16.288 1.00 52.30 1071 VAL A O 1
ATOM 2218 N N . ASP A 1 312 ? -9.534 4.735 16.922 1.00 49.10 1072 ASP A N 1
ATOM 2219 C CA . ASP A 1 312 ? -10.838 5.318 17.287 1.00 50.27 1072 ASP A CA 1
ATOM 2220 C C . ASP A 1 312 ? -11.734 5.687 16.076 1.00 53.59 1072 ASP A C 1
ATOM 2221 O O . ASP A 1 312 ? -12.952 5.761 16.232 1.00 54.59 1072 ASP A O 1
ATOM 2226 N N . ALA A 1 313 ? -11.151 5.885 14.887 1.00 48.39 1073 ALA A N 1
ATOM 2227 C CA . ALA A 1 313 ? -11.941 6.062 13.645 1.00 48.39 1073 ALA A CA 1
ATOM 2228 C C . ALA A 1 313 ? -12.540 4.760 13.114 1.00 51.84 1073 ALA A C 1
ATOM 2229 O O . ALA A 1 313 ? -13.670 4.736 12.618 1.00 52.18 1073 ALA A O 1
ATOM 2231 N N . ALA A 1 314 ? -11.758 3.688 13.183 1.00 47.44 1074 ALA A N 1
ATOM 2232 C CA . ALA A 1 314 ? -12.181 2.386 12.694 1.00 46.97 1074 ALA A CA 1
ATOM 2233 C C . ALA A 1 314 ? -13.251 1.786 13.607 1.00 51.99 1074 ALA A C 1
ATOM 2234 O O . ALA A 1 314 ? -14.188 1.138 13.134 1.00 52.52 1074 ALA A O 1
ATOM 2236 N N . VAL A 1 315 ? -13.121 2.003 14.912 1.00 48.63 1075 VAL A N 1
ATOM 2237 C CA . VAL A 1 315 ? -14.153 1.564 15.853 1.00 49.21 1075 VAL A CA 1
ATOM 2238 C C . VAL A 1 315 ? -15.448 2.335 15.609 1.00 54.39 1075 VAL A C 1
ATOM 2239 O O . VAL A 1 315 ? -16.516 1.734 15.565 1.00 54.97 1075 VAL A O 1
ATOM 2243 N N . ARG A 1 316 ? -15.340 3.656 15.437 1.00 51.18 1076 ARG A N 1
ATOM 2244 C CA . ARG A 1 316 ? -16.498 4.506 15.110 1.00 52.49 1076 ARG A CA 1
ATOM 2245 C C . ARG A 1 316 ? -17.252 4.057 13.839 1.00 57.02 1076 ARG A C 1
ATOM 2246 O O . ARG A 1 316 ? -18.482 4.093 13.805 1.00 57.90 1076 ARG A O 1
ATOM 2254 N N . GLY A 1 317 ? -16.514 3.638 12.811 1.00 52.84 1077 GLY A N 1
ATOM 2255 C CA . GLY A 1 317 ? -17.110 3.137 11.570 1.00 53.35 1077 GLY A CA 1
ATOM 2256 C C . GLY A 1 317 ? -17.728 1.748 11.698 1.00 58.15 1077 GLY A C 1
ATOM 2257 O O . GLY A 1 317 ? -18.751 1.458 11.061 1.00 58.48 1077 GLY A O 1
ATOM 22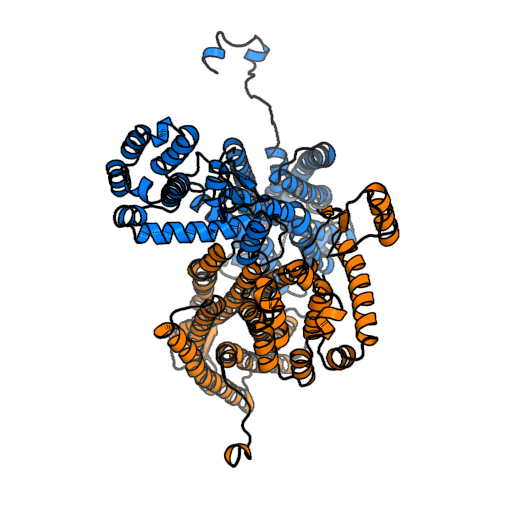58 N N . ILE A 1 318 ? -17.087 0.888 12.498 1.00 54.51 1078 ILE A N 1
ATOM 2259 C CA . ILE A 1 318 ? -17.603 -0.451 12.816 1.00 54.52 1078 ILE A CA 1
ATOM 2260 C C . ILE A 1 318 ? -18.939 -0.384 13.544 1.00 60.00 1078 ILE A C 1
ATOM 2261 O O . ILE A 1 318 ? -19.831 -1.179 13.269 1.00 60.54 1078 ILE A O 1
ATOM 2266 N N . LEU A 1 319 ? -19.065 0.557 14.477 1.00 56.91 1079 LEU A N 1
ATOM 2267 C CA . LEU A 1 319 ? -20.308 0.752 15.234 1.00 58.26 1079 LEU A CA 1
ATOM 2268 C C . LEU A 1 319 ? -21.440 1.395 14.419 1.00 63.48 1079 LEU A C 1
ATOM 2269 O O . LEU A 1 319 ? -22.564 1.491 14.909 1.00 65.06 1079 LEU A O 1
ATOM 2274 N N . ARG A 1 320 ? -21.142 1.869 13.211 1.00 59.28 1080 ARG A N 1
ATOM 2275 C CA . ARG A 1 320 ? -22.169 2.391 12.304 1.00 60.65 1080 ARG A CA 1
ATOM 2276 C C . ARG A 1 320 ? -22.421 1.433 11.140 1.00 63.45 1080 ARG A C 1
ATOM 2277 O O . ARG A 1 320 ? -23.407 1.570 10.417 1.00 64.60 1080 ARG A O 1
ATOM 2285 N N . ASN A 1 321 ? -21.520 0.473 10.946 1.00 57.46 1081 ASN A N 1
ATOM 2286 C CA . ASN A 1 321 ? -21.734 -0.579 9.965 1.00 56.54 1081 ASN A CA 1
ATOM 2287 C C . ASN A 1 321 ? -22.580 -1.658 10.614 1.00 59.94 1081 ASN A C 1
ATOM 2288 O O . ASN A 1 321 ? -22.152 -2.304 11.565 1.00 58.32 1081 ASN A O 1
ATOM 2293 N N . ALA A 1 322 ? -23.793 -1.834 10.104 1.00 58.01 1082 ALA A N 1
ATOM 2294 C CA . ALA A 1 322 ? -24.735 -2.801 10.660 1.00 58.31 1082 ALA A CA 1
ATOM 2295 C C . ALA A 1 322 ? -24.248 -4.264 10.557 1.00 60.96 1082 ALA A C 1
ATOM 2296 O O . ALA A 1 322 ? -24.617 -5.119 11.385 1.00 60.42 1082 ALA A O 1
ATOM 2298 N N . LYS A 1 323 ? -23.408 -4.552 9.564 1.00 56.44 1083 LYS A N 1
ATOM 2299 C CA . LYS A 1 323 ? -22.894 -5.908 9.392 1.00 55.04 1083 LYS A CA 1
ATOM 2300 C C . LYS A 1 323 ? -21.817 -6.264 10.438 1.00 57.40 1083 LYS A C 1
ATOM 2301 O O . LYS A 1 323 ? -21.775 -7.396 10.938 1.00 56.38 1083 LYS A O 1
ATOM 2307 N N . LEU A 1 324 ? -20.970 -5.292 10.779 1.00 53.30 1084 LEU A N 1
ATOM 2308 C CA . LEU A 1 324 ? -19.937 -5.468 11.809 1.00 51.70 1084 LEU A CA 1
ATOM 2309 C C . LEU A 1 324 ? -20.389 -5.089 13.240 1.00 57.12 1084 LEU A C 1
ATOM 2310 O O . LEU A 1 324 ? -19.782 -5.540 14.214 1.00 56.24 1084 LEU A O 1
ATOM 2315 N N . LYS A 1 325 ? -21.458 -4.299 13.369 1.00 55.65 1085 LYS A N 1
ATOM 2316 C CA . LYS A 1 325 ? -21.841 -3.685 14.665 1.00 56.43 1085 LYS A CA 1
ATOM 2317 C C . LYS A 1 325 ? -22.054 -4.663 15.834 1.00 61.45 1085 LYS A C 1
ATOM 2318 O O . LYS A 1 325 ? -21.300 -4.630 16.813 1.00 60.85 1085 LYS A O 1
ATOM 2324 N N . PRO A 1 326 ? -23.065 -5.548 15.739 1.00 59.09 1086 PRO A N 1
ATOM 2325 C CA . PRO A 1 326 ? -23.371 -6.369 16.916 1.00 59.28 1086 PRO A CA 1
ATOM 2326 C C . PRO A 1 326 ? -22.308 -7.440 17.261 1.00 61.41 1086 PRO A C 1
ATOM 2327 O O . PRO A 1 326 ? -22.261 -7.908 18.403 1.00 61.13 1086 PRO A O 1
ATOM 2331 N N . VAL A 1 327 ? -21.467 -7.809 16.297 1.00 56.63 1087 VAL A N 1
ATOM 2332 C CA . VAL A 1 327 ? -20.386 -8.768 16.547 1.00 55.32 1087 VAL A CA 1
ATOM 2333 C C . VAL A 1 327 ? -19.292 -8.132 17.399 1.00 58.49 1087 VAL A C 1
ATOM 2334 O O . VAL A 1 327 ? -18.837 -8.726 18.368 1.00 57.54 1087 VAL A O 1
ATOM 2338 N N . TYR A 1 328 ? -18.880 -6.923 17.036 1.00 55.28 1088 TYR A N 1
ATOM 2339 C CA . TYR A 1 328 ? -17.926 -6.154 17.843 1.00 55.03 1088 TYR A CA 1
ATOM 2340 C C . TYR A 1 328 ? -18.372 -6.080 19.307 1.00 60.16 1088 TYR A C 1
ATOM 2341 O O . TYR A 1 328 ? -17.594 -6.407 20.205 1.00 59.52 1088 TYR A O 1
ATOM 2350 N N . ASP A 1 329 ? -19.629 -5.686 19.533 1.00 58.05 1089 ASP A N 1
ATOM 2351 C CA . ASP A 1 329 ? -20.173 -5.509 20.893 1.00 59.03 1089 ASP A CA 1
ATOM 2352 C C . ASP A 1 329 ? -20.043 -6.751 21.781 1.00 62.35 1089 ASP A C 1
ATOM 2353 O O . ASP A 1 329 ? -19.954 -6.635 23.002 1.00 62.93 1089 ASP A O 1
ATOM 2358 N N . SER A 1 330 ? -20.049 -7.932 21.170 1.00 57.62 1090 SER A N 1
ATOM 2359 C CA . SER A 1 330 ? -20.066 -9.190 21.909 1.00 57.22 1090 SER A CA 1
ATOM 2360 C C . SER A 1 330 ? -18.679 -9.679 22.269 1.00 59.81 1090 SER A C 1
ATOM 2361 O O . SER A 1 330 ? -18.547 -10.713 22.918 1.00 60.04 1090 SER A O 1
ATOM 2364 N N . LEU A 1 331 ? -17.644 -8.948 21.851 1.00 54.73 1091 LEU A N 1
ATOM 2365 C CA . LEU A 1 331 ? -16.273 -9.460 21.909 1.00 52.93 1091 LEU A CA 1
ATOM 2366 C C . LEU A 1 331 ? -15.423 -8.817 23.006 1.00 55.53 1091 LEU A C 1
ATOM 2367 O O . LEU A 1 331 ? -15.602 -7.647 23.372 1.00 55.45 1091 LEU A O 1
ATOM 2372 N N . ASP A 1 332 ? -14.484 -9.610 23.512 1.00 50.89 1092 ASP A N 1
ATOM 2373 C CA . ASP A 1 332 ? -13.514 -9.149 24.501 1.00 50.53 1092 ASP A CA 1
ATOM 2374 C C . ASP A 1 332 ? -12.546 -8.151 23.883 1.00 52.12 1092 ASP A C 1
ATOM 2375 O O . ASP A 1 332 ? -12.554 -7.935 22.671 1.00 51.20 1092 ASP A O 1
ATOM 2380 N N . ALA A 1 333 ? -11.713 -7.550 24.723 1.00 48.11 1093 ALA A N 1
ATOM 2381 C CA . ALA A 1 333 ? -10.670 -6.630 24.273 1.00 46.86 1093 ALA A CA 1
ATOM 2382 C C . ALA A 1 333 ? -9.783 -7.240 23.179 1.00 49.32 1093 ALA A C 1
ATOM 2383 O O . ALA A 1 333 ? -9.621 -6.649 22.099 1.00 48.20 1093 ALA A O 1
ATOM 2385 N N . VAL A 1 334 ? -9.225 -8.415 23.455 1.00 45.34 1094 VAL A N 1
ATOM 2386 C CA . VAL A 1 334 ? -8.268 -9.029 22.535 1.00 44.10 1094 VAL A CA 1
ATOM 2387 C C . VAL A 1 334 ? -8.892 -9.351 21.162 1.00 46.94 1094 VAL A C 1
ATOM 2388 O O . VAL A 1 334 ? -8.299 -9.054 20.120 1.00 45.06 1094 VAL A O 1
ATOM 2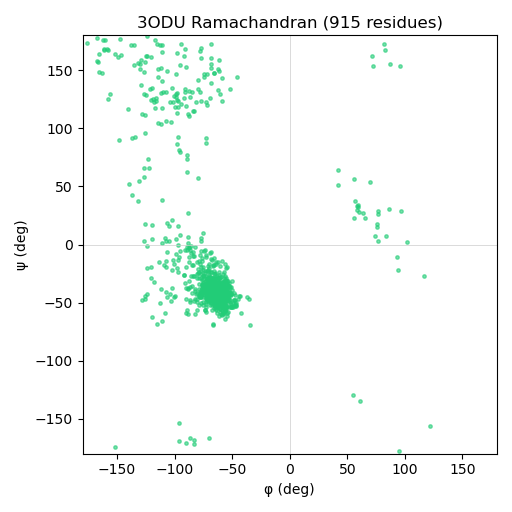392 N N . ARG A 1 335 ? -10.087 -9.941 21.175 1.00 44.22 1095 ARG A N 1
ATOM 2393 C CA . ARG A 1 335 ? -10.792 -10.314 19.947 1.00 43.42 1095 ARG A CA 1
ATOM 2394 C C . ARG A 1 335 ? -11.283 -9.098 19.152 1.00 47.77 1095 ARG A C 1
ATOM 2395 O O . ARG A 1 335 ? -11.425 -9.166 17.934 1.00 47.23 1095 ARG A O 1
ATOM 2403 N N . ARG A 1 336 ? -11.554 -7.994 19.837 1.00 45.03 1096 ARG A N 1
ATOM 2404 C CA . ARG A 1 336 ? -11.842 -6.741 19.148 1.00 44.86 1096 ARG A CA 1
ATOM 2405 C C . ARG A 1 336 ? -10.603 -6.208 18.447 1.00 48.39 1096 ARG A C 1
ATOM 2406 O O . ARG A 1 336 ? -10.692 -5.648 17.357 1.00 47.90 1096 ARG A O 1
ATOM 2414 N N . ALA A 1 337 ? -9.448 -6.367 19.088 1.00 44.80 1097 ALA A N 1
ATOM 2415 C CA . ALA A 1 337 ? -8.174 -6.035 18.452 1.00 43.69 1097 ALA A CA 1
ATOM 2416 C C . ALA A 1 337 ? -8.018 -6.840 17.153 1.00 45.68 1097 ALA A C 1
ATOM 2417 O O . ALA A 1 337 ? -7.611 -6.298 16.129 1.00 45.03 1097 ALA A O 1
ATOM 2419 N N . ALA A 1 338 ? -8.374 -8.122 17.208 1.00 41.13 1098 ALA A N 1
ATOM 2420 C CA . ALA A 1 338 ? -8.353 -9.003 16.042 1.00 39.88 1098 ALA A CA 1
ATOM 2421 C C . ALA A 1 338 ? -9.294 -8.545 14.914 1.00 43.09 1098 ALA A C 1
ATOM 2422 O O . ALA A 1 338 ? -8.990 -8.766 13.760 1.00 42.38 1098 ALA A O 1
ATOM 2424 N N . LEU A 1 339 ? -10.424 -7.913 15.225 1.00 39.84 1099 LEU A N 1
ATOM 2425 C CA . LEU A 1 339 ? -11.303 -7.387 14.157 1.00 39.56 1099 LEU A CA 1
ATOM 2426 C C . LEU A 1 339 ? -10.768 -6.079 13.560 1.00 42.56 1099 LEU A C 1
ATOM 2427 O O . LEU A 1 339 ? -10.824 -5.888 12.342 1.00 41.88 1099 LEU A O 1
ATOM 2432 N N . ILE A 1 340 ? -10.266 -5.187 14.422 1.00 38.60 1100 ILE A N 1
ATOM 2433 C CA . ILE A 1 340 ? -9.792 -3.859 14.002 1.00 37.73 1100 ILE A CA 1
ATOM 2434 C C . ILE A 1 340 ? -8.558 -3.983 13.102 1.00 40.11 1100 ILE A C 1
ATOM 2435 O O . ILE A 1 340 ? -8.359 -3.182 12.179 1.00 39.33 1100 ILE A O 1
ATOM 2440 N N . ASN A 1 341 ? -7.744 -4.996 13.393 1.00 35.92 1101 ASN A N 1
ATOM 2441 C CA . ASN A 1 341 ? -6.576 -5.362 12.592 1.00 35.10 1101 ASN A CA 1
ATOM 2442 C C . ASN A 1 341 ? -6.982 -5.739 11.168 1.00 39.97 1101 ASN A C 1
ATOM 2443 O O . ASN A 1 341 ? -6.364 -5.302 10.189 1.00 39.82 1101 ASN A O 1
ATOM 2448 N N . MET A 1 342 ? -8.031 -6.548 11.050 1.00 36.99 1102 MET A N 1
ATOM 2449 C CA . MET A 1 342 ? -8.554 -6.919 9.737 1.00 36.91 1102 MET A CA 1
ATOM 2450 C C . MET A 1 342 ? -9.071 -5.699 8.977 1.00 42.23 1102 MET A C 1
ATOM 2451 O O . MET A 1 342 ? -8.839 -5.565 7.769 1.00 42.03 1102 MET A O 1
ATOM 2456 N N . VAL A 1 343 ? -9.771 -4.817 9.684 1.00 40.03 1103 VAL A N 1
ATOM 2457 C CA . VAL A 1 343 ? -10.312 -3.604 9.070 1.00 41.02 1103 VAL A CA 1
ATOM 2458 C C . VAL A 1 343 ? -9.204 -2.696 8.564 1.00 46.47 1103 VAL A C 1
ATOM 2459 O O . VAL A 1 343 ? -9.320 -2.097 7.498 1.00 46.71 1103 VAL A O 1
ATOM 2463 N N . PHE A 1 344 ? -8.108 -2.606 9.304 1.00 43.94 1104 PHE A N 1
ATOM 2464 C CA . PHE A 1 344 ? -6.932 -1.877 8.818 1.00 43.81 1104 PHE A CA 1
ATOM 2465 C C . PHE A 1 344 ? -6.262 -2.504 7.593 1.00 47.12 1104 PHE A C 1
ATOM 2466 O O . PHE A 1 344 ? -5.713 -1.790 6.768 1.00 46.79 1104 PHE A O 1
ATOM 2474 N N . GLN A 1 345 ? -6.278 -3.833 7.503 1.00 43.24 1105 GLN A N 1
ATOM 2475 C CA . GLN A 1 345 ? -5.663 -4.545 6.375 1.00 42.69 1105 GLN A CA 1
ATOM 2476 C C . GLN A 1 345 ? -6.497 -4.407 5.113 1.00 48.74 1105 GLN A C 1
ATOM 2477 O O . GLN A 1 345 ? -5.982 -3.980 4.081 1.00 48.58 1105 GLN A O 1
ATOM 2483 N N . MET A 1 346 ? -7.768 -4.802 5.199 1.00 46.60 1106 MET A N 1
ATOM 2484 C CA . MET A 1 346 ? -8.634 -4.853 4.028 1.00 47.75 1106 MET A CA 1
ATOM 2485 C C . MET A 1 346 ? -9.885 -3.948 4.118 1.00 52.62 1106 MET A C 1
ATOM 2486 O O . MET A 1 346 ? -10.822 -4.097 3.339 1.00 53.72 1106 MET A O 1
ATOM 2491 N N . GLY A 1 347 ? -9.887 -2.985 5.031 1.00 48.51 1107 GLY A N 1
ATOM 2492 C CA . GLY A 1 347 ? -10.936 -1.968 5.038 1.00 49.25 1107 GLY A CA 1
ATOM 2493 C C . GLY A 1 347 ? -12.286 -2.491 5.489 1.00 54.33 1107 GLY A C 1
ATOM 2494 O O . GLY A 1 347 ? -12.548 -3.703 5.486 1.00 53.90 1107 GLY A O 1
ATOM 2495 N N . GLU A 1 348 ? -13.155 -1.556 5.857 1.00 52.00 1108 GLU A N 1
ATOM 2496 C CA . GLU A 1 348 ? -14.446 -1.870 6.472 1.00 52.64 1108 GLU A CA 1
ATOM 2497 C C . GLU A 1 348 ? -15.395 -2.633 5.545 1.00 58.31 1108 GLU A C 1
ATOM 2498 O O . GLU A 1 348 ? -16.068 -3.556 5.993 1.00 58.35 1108 GLU A O 1
ATOM 2504 N N . THR A 1 349 ? -15.452 -2.264 4.267 1.00 56.00 1109 THR A N 1
ATOM 2505 C CA . THR A 1 349 ? -16.306 -2.990 3.308 1.00 56.92 1109 THR A CA 1
ATOM 2506 C C . THR A 1 349 ? -15.927 -4.467 3.309 1.00 60.07 1109 THR A C 1
ATOM 2507 O O . THR A 1 349 ? -16.796 -5.333 3.396 1.00 60.32 1109 THR A O 1
ATOM 2511 N N . GLY A 1 350 ? -14.625 -4.739 3.220 1.00 55.55 1110 GLY A N 1
ATOM 2512 C CA . GLY A 1 350 ? -14.111 -6.108 3.172 1.00 54.92 1110 GLY A CA 1
ATOM 2513 C C . GLY A 1 350 ? -14.502 -6.956 4.374 1.00 58.88 1110 GLY A C 1
ATOM 2514 O O . GLY A 1 350 ? -15.033 -8.055 4.215 1.00 58.83 1110 GLY A O 1
ATOM 2515 N N . VAL A 1 351 ? -14.263 -6.439 5.577 1.00 55.17 1111 VAL A N 1
ATOM 2516 C CA . VAL A 1 351 ? -14.538 -7.197 6.812 1.00 54.87 1111 VAL A CA 1
ATOM 2517 C C . VAL A 1 351 ? -16.038 -7.408 7.054 1.00 60.01 1111 VAL A C 1
ATOM 2518 O O . VAL A 1 351 ? -16.440 -8.349 7.752 1.00 59.40 1111 VAL A O 1
ATOM 2522 N N . ALA A 1 352 ? -16.855 -6.527 6.477 1.00 57.67 1112 ALA A N 1
ATOM 2523 C CA . ALA A 1 352 ? -18.306 -6.662 6.534 1.00 58.45 1112 ALA A CA 1
ATOM 2524 C C . ALA A 1 352 ? -18.796 -7.838 5.679 1.00 62.79 1112 ALA A C 1
ATOM 2525 O O . ALA A 1 352 ? -19.900 -8.338 5.898 1.00 63.37 1112 ALA A O 1
ATOM 2527 N N . GLY A 1 353 ? -17.936 -8.297 4.788 1.00 58.59 1113 GLY A N 1
ATOM 2528 C CA . GLY A 1 353 ? -18.208 -9.419 3.934 1.00 58.62 1113 GLY A CA 1
ATOM 2529 C C . GLY A 1 353 ? -17.864 -10.824 4.381 1.00 61.26 1113 GLY A C 1
ATOM 2530 O O . GLY A 1 353 ? -18.098 -11.734 3.651 1.00 61.52 1113 GLY A O 1
ATOM 2531 N N . PHE A 1 354 ? -17.275 -11.022 5.540 1.00 56.05 1114 PHE A N 1
ATOM 2532 C CA . PHE A 1 354 ? -17.025 -12.370 6.016 1.00 55.15 1114 PHE A CA 1
ATOM 2533 C C . PHE A 1 354 ? -18.219 -12.818 6.800 1.00 60.05 1114 PHE A C 1
ATOM 2534 O O . PHE A 1 354 ? -18.087 -13.145 7.956 1.00 59.06 1114 PHE A O 1
ATOM 2542 N N . THR A 1 355 ? -19.366 -12.903 6.157 1.00 58.03 1115 THR A N 1
ATOM 2543 C CA . THR A 1 355 ? -20.627 -13.068 6.840 1.00 58.73 1115 THR A CA 1
ATOM 2544 C C . THR A 1 355 ? -20.845 -14.261 7.714 1.00 63.41 1115 THR A C 1
ATOM 2545 O O . THR A 1 355 ? -21.354 -14.119 8.785 1.00 63.44 1115 THR A O 1
ATOM 2549 N N . ASN A 1 356 ? -20.501 -15.436 7.254 1.00 60.00 1116 ASN A N 1
ATOM 2550 C CA . ASN A 1 356 ? -20.623 -16.597 8.071 1.00 59.62 1116 ASN A CA 1
ATOM 2551 C C . ASN A 1 356 ? -19.647 -16.624 9.237 1.00 62.60 1116 ASN A C 1
ATOM 2552 O O . ASN A 1 356 ? -19.999 -16.991 10.337 1.00 62.00 1116 ASN A O 1
ATOM 2557 N N . SER A 1 357 ? -18.410 -16.230 8.967 1.00 58.34 1117 SER A N 1
ATOM 2558 C CA . SER A 1 357 ? -17.346 -16.257 9.943 1.00 57.08 1117 SER A CA 1
ATOM 2559 C C . SER A 1 357 ? -17.610 -15.340 11.097 1.00 61.15 1117 SER A C 1
ATOM 2560 O O . SER A 1 357 ? -17.341 -15.678 12.230 1.00 60.66 1117 SER A O 1
ATOM 2563 N N . LEU A 1 358 ? -18.133 -14.171 10.798 1.00 57.95 1118 LEU A N 1
ATOM 2564 C CA . LEU A 1 358 ? -18.495 -13.194 11.831 1.00 57.91 1118 LEU A CA 1
ATOM 2565 C C . LEU A 1 358 ? -19.641 -13.700 12.735 1.00 62.58 1118 LEU A C 1
ATOM 2566 O O . LEU A 1 358 ? -19.540 -13.619 13.970 1.00 62.04 1118 LEU A O 1
ATOM 2571 N N . ARG A 1 359 ? -20.707 -14.249 12.146 1.00 59.81 1119 ARG A N 1
ATOM 2572 C CA . ARG A 1 359 ? -21.777 -14.819 12.973 1.00 60.44 1119 ARG A CA 1
ATOM 2573 C C . ARG A 1 359 ? -21.190 -15.853 13.932 1.00 63.54 1119 ARG A C 1
ATOM 2574 O O . ARG A 1 359 ? -21.545 -15.885 15.104 1.00 63.45 1119 ARG A O 1
ATOM 2582 N N . MET A 1 360 ? -20.271 -16.674 13.439 1.00 59.36 1120 MET A N 1
ATOM 2583 C CA . MET A 1 360 ? -19.608 -17.656 14.283 1.00 58.79 1120 MET A CA 1
ATOM 2584 C C . MET A 1 360 ? -18.884 -16.968 15.452 1.00 62.35 1120 MET A C 1
ATOM 2585 O O . MET A 1 360 ? -19.009 -17.395 16.599 1.00 62.37 1120 MET A O 1
ATOM 2590 N N . LEU A 1 361 ? -18.163 -15.886 15.173 1.00 58.17 1121 LEU A N 1
ATOM 2591 C CA . LEU A 1 361 ? -17.499 -15.123 16.244 1.00 57.61 1121 LEU A CA 1
ATOM 2592 C C . LEU A 1 361 ? -18.524 -14.503 17.213 1.00 62.69 1121 LEU A C 1
ATOM 2593 O O . LEU A 1 361 ? -18.280 -14.421 18.414 1.00 62.55 1121 LEU A O 1
ATOM 2598 N N . GLN A 1 362 ? -19.674 -14.092 16.685 1.00 60.16 1122 GLN A N 1
ATOM 2599 C CA . GLN A 1 362 ? -20.748 -13.520 17.498 1.00 61.18 1122 GLN A CA 1
ATOM 2600 C C . GLN A 1 362 ? -21.406 -14.537 18.424 1.00 66.09 1122 GLN A C 1
ATOM 2601 O O . GLN A 1 362 ? -21.785 -14.205 19.545 1.00 66.68 1122 GLN A O 1
ATOM 2607 N N . GLN A 1 363 ? -21.565 -15.763 17.935 1.00 62.56 1123 GLN A N 1
ATOM 2608 C CA . GLN A 1 363 ? -22.097 -16.862 18.735 1.00 62.93 1123 GLN A CA 1
ATOM 2609 C C . GLN A 1 363 ? -21.117 -17.334 19.800 1.00 67.26 1123 GLN A C 1
ATOM 2610 O O . GLN A 1 363 ? -21.520 -18.015 20.742 1.00 67.94 1123 GLN A O 1
ATOM 2616 N N . LYS A 1 364 ? -19.838 -16.992 19.637 1.00 63.01 1124 LYS A N 1
ATOM 2617 C CA . LYS A 1 364 ? -18.760 -17.429 20.539 1.00 62.64 1124 LYS A CA 1
ATOM 2618 C C . LYS A 1 364 ? -18.519 -18.925 20.381 1.00 66.26 1124 LYS A C 1
ATOM 2619 O O . LYS A 1 364 ? -18.567 -19.684 21.347 1.00 66.75 1124 LYS A O 1
ATOM 2625 N N . ARG A 1 365 ? -18.292 -19.327 19.131 1.00 61.82 1125 ARG A N 1
ATOM 2626 C CA . ARG A 1 365 ? -17.804 -20.666 18.781 1.00 61.25 1125 ARG A CA 1
ATOM 2627 C C . ARG A 1 365 ? -16.573 -20.433 17.938 1.00 63.55 1125 ARG A C 1
ATOM 2628 O O . ARG A 1 365 ? -16.660 -20.200 16.730 1.00 62.92 1125 ARG A O 1
ATOM 2636 N N . TRP A 1 366 ? -15.425 -20.480 18.603 1.00 59.11 1126 TRP A N 1
ATOM 2637 C CA . TRP A 1 366 ? -14.208 -19.889 18.081 1.00 57.93 1126 TRP A CA 1
ATOM 2638 C C . TRP A 1 366 ? -13.514 -20.791 17.052 1.00 61.93 1126 TRP A C 1
ATOM 2639 O O . TRP A 1 366 ? -13.044 -20.315 16.021 1.00 60.67 1126 TRP A O 1
ATOM 2650 N N . ASP A 1 367 ? -13.471 -22.090 17.322 1.00 59.67 1127 ASP A N 1
ATOM 2651 C CA . ASP A 1 367 ? -12.715 -23.026 16.478 1.00 59.62 1127 ASP A CA 1
ATOM 2652 C C . ASP A 1 367 ? -13.261 -23.184 15.059 1.00 62.64 1127 ASP A C 1
ATOM 2653 O O . ASP A 1 367 ? -12.477 -23.273 14.109 1.00 62.74 1127 ASP A O 1
ATOM 2658 N N . GLU A 1 368 ? -14.581 -23.238 14.902 1.00 58.04 1128 GLU A N 1
ATOM 2659 C CA . GLU A 1 368 ? -15.166 -23.347 13.556 1.00 57.30 1128 GLU A CA 1
ATOM 2660 C C . GLU A 1 368 ? -15.042 -22.033 12.776 1.00 58.87 1128 GLU A C 1
ATOM 2661 O O . GLU A 1 368 ? -14.773 -22.040 11.575 1.00 58.35 1128 GLU A O 1
ATOM 2667 N N . ALA A 1 369 ? -15.219 -20.915 13.478 1.00 53.78 1129 ALA A N 1
ATOM 2668 C CA . ALA A 1 369 ? -14.943 -19.584 12.932 1.00 52.38 1129 ALA A CA 1
ATOM 2669 C C . ALA A 1 369 ? -13.478 -19.447 12.511 1.00 53.54 1129 ALA A C 1
ATOM 2670 O O . ALA A 1 369 ? -13.175 -18.824 11.497 1.00 53.08 1129 ALA A O 1
ATOM 2672 N N . ALA A 1 370 ? -12.581 -20.031 13.298 1.00 48.46 1130 ALA A N 1
ATOM 2673 C CA . ALA A 1 370 ? -11.159 -20.085 12.971 1.00 47.15 1130 ALA A CA 1
ATOM 2674 C C . ALA A 1 370 ? -10.865 -21.118 11.886 1.00 50.19 1130 ALA A C 1
ATOM 2675 O O . ALA A 1 370 ? -9.874 -20.988 11.173 1.00 50.05 1130 ALA A O 1
ATOM 2677 N N . VAL A 1 371 ? -11.703 -22.149 11.773 1.00 46.13 1131 VAL A N 1
ATOM 2678 C CA . VAL A 1 371 ? -11.591 -23.112 10.674 1.00 46.04 1131 VAL A CA 1
ATOM 2679 C C . VAL A 1 371 ? -12.048 -22.442 9.384 1.00 50.26 1131 VAL A C 1
ATOM 2680 O O . VAL A 1 371 ? -11.415 -22.587 8.323 1.00 50.32 1131 VAL A O 1
ATOM 2684 N N . ASN A 1 372 ? -13.147 -21.701 9.494 1.00 46.14 1132 ASN A N 1
ATOM 2685 C CA . ASN A 1 372 ? -13.732 -21.014 8.353 1.00 45.64 1132 ASN A CA 1
ATOM 2686 C C . ASN A 1 372 ? -12.855 -19.861 7.832 1.00 47.96 1132 ASN A C 1
ATOM 2687 O O . ASN A 1 372 ? -12.623 -19.744 6.626 1.00 47.90 1132 ASN A O 1
ATOM 2692 N N . LEU A 1 373 ? -12.362 -19.023 8.737 1.00 43.19 1133 LEU A N 1
ATOM 2693 C CA . LEU A 1 373 ? -11.501 -17.890 8.350 1.00 42.28 1133 LEU A CA 1
ATOM 2694 C C . LEU A 1 373 ? -10.248 -18.318 7.567 1.00 45.49 1133 LEU A C 1
ATOM 2695 O O . LEU A 1 373 ? -9.806 -17.595 6.686 1.00 45.01 1133 LEU A O 1
ATOM 2700 N N . ALA A 1 374 ? -9.713 -19.500 7.872 1.00 41.99 1134 ALA A N 1
ATOM 2701 C CA . ALA A 1 374 ? -8.583 -20.084 7.140 1.00 42.22 1134 ALA A CA 1
ATOM 2702 C C . ALA A 1 374 ? -8.935 -20.640 5.736 1.00 46.98 1134 ALA A C 1
ATOM 2703 O O . ALA A 1 374 ? -8.042 -21.071 4.990 1.00 46.84 1134 ALA A O 1
ATOM 2705 N N . LYS A 1 375 ? -10.222 -20.629 5.384 1.00 43.82 1135 LYS A N 1
ATOM 2706 C CA . LYS A 1 375 ? -10.680 -21.047 4.049 1.00 44.31 1135 LYS A CA 1
ATOM 2707 C C . LYS A 1 375 ? -10.943 -19.881 3.081 1.00 48.99 1135 LYS A C 1
ATOM 2708 O O . LYS A 1 375 ? -11.384 -20.105 1.960 1.00 49.72 1135 LYS A O 1
ATOM 2714 N N . SER A 1 376 ? -10.650 -18.653 3.504 1.00 44.96 1136 SER A N 1
ATOM 2715 C CA . SER A 1 376 ? -10.905 -17.456 2.697 1.00 44.83 1136 SER A CA 1
ATOM 2716 C C . SER A 1 376 ? -9.700 -17.048 1.838 1.00 49.73 1136 SER A C 1
ATOM 2717 O O . SER A 1 376 ? -8.555 -17.470 2.087 1.00 48.83 1136 SER A O 1
ATOM 2720 N N . ARG A 1 377 ? -9.979 -16.214 0.831 1.00 47.36 1137 ARG A N 1
ATOM 2721 C CA . ARG A 1 377 ? -8.948 -15.687 -0.079 1.00 47.46 1137 ARG A CA 1
ATOM 2722 C C . ARG A 1 377 ? -7.880 -14.923 0.693 1.00 50.19 1137 ARG A C 1
ATOM 2723 O O . ARG A 1 377 ? -6.684 -15.024 0.383 1.00 50.06 1137 ARG A O 1
ATOM 2731 N N . TRP A 1 378 ? -8.341 -14.158 1.683 1.00 45.47 1138 TRP A N 1
ATOM 2732 C CA . TRP A 1 378 ? -7.488 -13.363 2.575 1.00 44.39 1138 TRP A CA 1
ATOM 2733 C C . TRP A 1 378 ? -6.387 -14.205 3.212 1.00 47.93 1138 TRP A C 1
ATOM 2734 O O . TRP A 1 378 ? -5.241 -13.772 3.297 1.00 46.85 1138 TRP A O 1
ATOM 2745 N N . TYR A 1 379 ? -6.743 -15.413 3.640 1.00 45.05 1139 TYR A N 1
ATOM 2746 C CA . TYR A 1 379 ? -5.796 -16.331 4.266 1.00 44.88 1139 TYR A CA 1
ATOM 2747 C C . TYR A 1 379 ? -4.781 -16.887 3.250 1.00 48.79 1139 TYR A C 1
ATOM 2748 O O . TYR A 1 379 ? -3.593 -16.992 3.560 1.00 48.26 1139 TYR A O 1
ATOM 2757 N N . ASN A 1 380 ? -5.238 -17.234 2.046 1.00 45.52 1140 ASN A N 1
ATOM 2758 C CA . ASN A 1 380 ? -4.340 -17.771 1.016 1.00 46.18 1140 ASN A CA 1
ATOM 2759 C C . ASN A 1 380 ? -3.326 -16.729 0.561 1.00 50.14 1140 ASN A C 1
ATOM 2760 O O . ASN A 1 380 ? -2.189 -17.059 0.214 1.00 50.38 1140 ASN A O 1
ATOM 2765 N N . GLN A 1 381 ? -3.747 -15.467 0.573 1.00 45.91 1141 GLN A N 1
ATOM 2766 C CA . GLN A 1 381 ? -2.901 -14.366 0.126 1.00 45.53 1141 GLN A CA 1
ATOM 2767 C C . GLN A 1 381 ? -1.925 -13.863 1.192 1.00 48.58 1141 GLN A C 1
ATOM 2768 O O . GLN A 1 381 ? -0.752 -13.647 0.891 1.00 48.62 1141 GLN A O 1
ATOM 2774 N N . THR A 1 382 ? -2.416 -13.648 2.416 1.00 44.25 1142 THR A N 1
ATOM 2775 C CA . THR A 1 382 ? -1.576 -13.190 3.535 1.00 43.25 1142 THR A CA 1
ATOM 2776 C C . THR A 1 382 ? -1.647 -14.185 4.692 1.00 46.77 1142 THR A C 1
ATOM 2777 O O . THR A 1 382 ? -2.165 -13.854 5.761 1.00 45.73 1142 THR A O 1
ATOM 2781 N N . PRO A 1 383 ? -1.124 -15.412 4.481 1.00 43.72 1143 PRO A N 1
ATOM 2782 C CA . PRO A 1 383 ? -1.314 -16.505 5.455 1.00 43.27 1143 PRO A CA 1
ATOM 2783 C C . PRO A 1 383 ? -0.661 -16.274 6.807 1.00 45.29 1143 PRO A C 1
ATOM 2784 O O . PRO A 1 383 ? -1.268 -16.576 7.833 1.00 44.50 1143 PRO A O 1
ATOM 2788 N N . ASN A 1 384 ? 0.558 -15.740 6.807 1.00 41.21 1144 ASN A N 1
ATOM 2789 C CA . ASN A 1 384 ? 1.274 -15.478 8.055 1.00 40.65 1144 ASN A CA 1
ATOM 2790 C C . ASN A 1 384 ? 0.452 -14.588 8.976 1.00 43.31 1144 ASN A C 1
ATOM 2791 O O . ASN A 1 384 ? 0.137 -14.988 10.101 1.00 43.39 1144 ASN A O 1
ATOM 2796 N N . ARG A 1 385 ? 0.091 -13.406 8.468 1.00 37.98 1145 ARG A N 1
ATOM 2797 C CA . ARG A 1 385 ? -0.663 -12.393 9.223 1.00 36.44 1145 ARG A CA 1
ATOM 2798 C C . ARG A 1 385 ? -2.042 -12.883 9.665 1.00 40.76 1145 ARG A C 1
ATOM 2799 O O . ARG A 1 385 ? -2.464 -12.657 10.805 1.00 40.21 1145 ARG A O 1
ATOM 2807 N N . ALA A 1 386 ? -2.739 -13.530 8.742 1.00 37.76 1146 ALA A N 1
ATOM 2808 C CA . ALA A 1 386 ? -4.060 -14.071 9.002 1.00 37.69 1146 ALA A CA 1
ATOM 2809 C C . ALA A 1 386 ? -3.973 -15.305 9.910 1.00 41.73 1146 ALA A C 1
ATOM 2810 O O . ALA A 1 386 ? -4.892 -15.575 10.693 1.00 41.31 1146 ALA A O 1
ATOM 2812 N N . LYS A 1 387 ? -2.882 -16.061 9.818 1.00 38.75 1147 LYS A N 1
ATOM 2813 C CA . LYS A 1 387 ? -2.655 -17.128 10.795 1.00 39.39 1147 LYS A CA 1
ATOM 2814 C C . LYS A 1 387 ? -2.696 -16.526 12.228 1.00 43.03 1147 LYS A C 1
ATOM 2815 O O . LYS A 1 387 ? -3.474 -16.984 13.091 1.00 42.64 1147 LYS A O 1
ATOM 2821 N N . ARG A 1 388 ? -1.897 -15.474 12.443 1.00 38.72 1148 ARG A N 1
ATOM 2822 C CA . ARG A 1 388 ? -1.845 -14.778 13.733 1.00 38.29 1148 ARG A CA 1
ATOM 2823 C C . ARG A 1 388 ? -3.224 -14.274 14.204 1.00 43.01 1148 ARG A C 1
ATOM 2824 O O . ARG A 1 388 ? -3.676 -14.621 15.305 1.00 43.23 1148 ARG A O 1
ATOM 2832 N N . VAL A 1 389 ? -3.891 -13.487 13.357 1.00 38.89 1149 VAL A N 1
ATOM 2833 C CA . VAL A 1 389 ? -5.226 -12.932 13.644 1.00 38.37 1149 VAL A CA 1
ATOM 2834 C C . VAL A 1 389 ? -6.248 -13.996 14.092 1.00 44.46 1149 VAL A C 1
ATOM 2835 O O . VAL A 1 389 ? -7.029 -13.780 15.017 1.00 44.80 1149 VAL A O 1
ATOM 2839 N N . ILE A 1 390 ? -6.234 -15.138 13.420 1.00 42.28 1150 ILE A N 1
ATOM 2840 C CA . ILE A 1 390 ? -7.169 -16.232 13.676 1.00 42.99 1150 ILE A CA 1
ATOM 2841 C C . ILE A 1 390 ? -6.848 -16.895 15.019 1.00 48.70 1150 ILE A C 1
ATOM 2842 O O . ILE A 1 390 ? -7.754 -17.270 15.769 1.00 48.84 1150 ILE A O 1
ATOM 2847 N N . THR A 1 391 ? -5.555 -17.025 15.319 1.00 46.20 1151 THR A N 1
ATOM 2848 C CA . THR A 1 391 ? -5.092 -17.515 16.620 1.00 46.76 1151 THR A CA 1
ATOM 2849 C C . THR A 1 391 ? -5.635 -16.649 17.750 1.00 50.41 1151 THR A C 1
ATOM 2850 O O . THR A 1 391 ? -5.932 -17.156 18.834 1.00 50.82 1151 THR A O 1
ATOM 2854 N N . THR A 1 392 ? -5.747 -15.348 17.502 1.00 46.02 1152 THR A N 1
ATOM 2855 C CA . THR A 1 392 ? -6.289 -14.423 18.492 1.00 45.96 1152 THR A CA 1
ATOM 2856 C C . THR A 1 392 ? -7.800 -14.590 18.638 1.00 50.21 1152 THR A C 1
ATOM 2857 O O . THR A 1 392 ? -8.327 -14.574 19.749 1.00 50.06 1152 THR A O 1
ATOM 2861 N N . PHE A 1 393 ? -8.492 -14.726 17.506 1.00 46.76 1153 PHE A N 1
ATOM 2862 C CA . PHE A 1 393 ? -9.928 -14.988 17.509 1.00 46.82 1153 PHE A CA 1
ATOM 2863 C C . PHE A 1 393 ? -10.235 -16.319 18.177 1.00 52.15 1153 PHE A C 1
ATOM 2864 O O . PHE A 1 393 ? -11.292 -16.474 18.790 1.00 52.65 1153 PHE A O 1
ATOM 2872 N N . ARG A 1 394 ? -9.327 -17.283 18.042 1.00 48.67 1154 ARG A N 1
ATOM 2873 C CA . ARG A 1 394 ? -9.583 -18.644 18.518 1.00 48.82 1154 ARG A CA 1
ATOM 2874 C C . ARG A 1 394 ? -9.425 -18.729 20.040 1.00 52.75 1154 ARG A C 1
ATOM 2875 O O . ARG A 1 394 ? -10.327 -19.199 20.736 1.00 52.77 1154 ARG A O 1
ATOM 2883 N N . THR A 1 395 ? -8.294 -18.227 20.540 1.00 48.89 1155 THR A N 1
ATOM 2884 C CA . THR A 1 395 ? -7.890 -18.389 21.941 1.00 49.17 1155 THR A CA 1
ATOM 2885 C C . THR A 1 395 ? -8.123 -17.155 22.807 1.00 53.17 1155 THR A C 1
ATOM 2886 O O . THR A 1 395 ? -8.170 -17.269 24.024 1.00 54.11 1155 THR A O 1
ATOM 2890 N N . GLY A 1 396 ? -8.222 -15.980 22.191 1.00 48.92 1156 GLY A N 1
ATOM 2891 C CA . GLY A 1 396 ? -8.382 -14.717 22.923 1.00 49.15 1156 GLY A CA 1
ATOM 2892 C C . GLY A 1 396 ? -7.147 -14.184 23.648 1.00 54.48 1156 GLY A C 1
ATOM 2893 O O . GLY A 1 396 ? -7.242 -13.213 24.386 1.00 54.44 1156 GLY A O 1
ATOM 2894 N N . THR A 1 397 ? -5.992 -14.812 23.448 1.00 52.08 1157 THR A N 1
ATOM 2895 C CA . THR A 1 397 ? -4.730 -14.381 24.074 1.00 52.56 1157 THR A CA 1
ATOM 2896 C C . THR A 1 397 ? -3.788 -13.817 23.007 1.00 56.38 1157 THR A C 1
ATOM 2897 O O . THR A 1 397 ? -4.009 -14.044 21.814 1.00 55.57 1157 THR A O 1
ATOM 2901 N N . TRP A 1 398 ? -2.735 -13.116 23.427 1.00 53.40 1158 TRP A N 1
ATOM 2902 C CA . TRP A 1 398 ? -1.738 -12.578 22.485 1.00 52.60 1158 TRP A CA 1
ATOM 2903 C C . TRP A 1 398 ? -0.590 -13.562 22.184 1.00 59.14 1158 TRP A C 1
ATOM 2904 O O . TRP A 1 398 ? 0.510 -13.133 21.829 1.00 59.00 1158 TRP A O 1
ATOM 2915 N N . ASP A 1 399 ? -0.837 -14.870 22.299 1.00 57.34 1159 ASP A N 1
ATOM 2916 C CA . ASP A 1 399 ? 0.223 -15.877 22.105 1.00 58.33 1159 ASP A CA 1
ATOM 2917 C C . ASP A 1 399 ? 0.912 -15.803 20.727 1.00 61.93 1159 ASP A C 1
ATOM 2918 O O . ASP A 1 399 ? 2.095 -16.152 20.590 1.00 61.90 1159 ASP A O 1
ATOM 2923 N N . ALA A 1 400 ? 0.179 -15.345 19.717 1.00 58.08 1160 ALA A N 1
ATOM 2924 C CA . ALA A 1 400 ? 0.704 -15.280 18.350 1.00 57.76 1160 ALA A CA 1
ATOM 2925 C C . ALA A 1 400 ? 1.584 -14.049 18.101 1.00 61.82 1160 ALA A C 1
ATOM 2926 O O . ALA A 1 400 ? 2.324 -14.005 17.103 1.00 61.66 1160 ALA A O 1
ATOM 2928 N N . TYR A 1 401 ? 1.496 -13.101 19.006 1.00 58.11 1161 TYR A N 1
ATOM 2929 C CA . TYR A 1 401 ? 2.175 -11.840 18.886 1.00 57.45 1161 TYR A CA 1
ATOM 2930 C C . TYR A 1 401 ? 3.134 -11.623 20.036 1.00 63.87 1161 TYR A C 1
ATOM 2931 O O . TYR A 1 401 ? 3.746 -10.602 20.151 1.00 63.57 1161 TYR A O 1
ATOM 2940 N N . GLY A 1 402 ? 3.313 -12.594 20.916 1.00 62.31 1200 GLY A N 1
ATOM 2941 C CA . GLY A 1 402 ? 4.094 -12.356 22.113 1.00 62.66 1200 GLY A CA 1
ATOM 2942 C C . GLY A 1 402 ? 5.480 -12.761 22.597 1.00 68.14 1200 GLY A C 1
ATOM 2943 O O . GLY A 1 402 ? 6.163 -11.984 23.228 1.00 68.19 1200 GLY A O 1
ATOM 2944 N N . SER A 1 403 ? 5.795 -14.033 22.411 1.00 65.42 1201 SER A N 1
ATOM 2945 C CA . SER A 1 403 ? 6.674 -14.798 23.290 1.00 65.56 1201 SER A CA 1
ATOM 2946 C C . SER A 1 403 ? 8.077 -14.270 23.162 1.00 70.38 1201 SER A C 1
ATOM 2947 O O . SER A 1 403 ? 8.419 -13.581 22.217 1.00 70.04 1201 SER A O 1
ATOM 2950 N N . LYS A 1 404 ? 8.812 -14.433 24.247 1.00 72.41 230 LYS A N 1
ATOM 2951 C CA . LYS A 1 404 ? 9.812 -15.445 24.586 1.00 71.88 230 LYS A CA 1
ATOM 2952 C C . LYS A 1 404 ? 9.415 -15.931 25.992 1.00 74.26 230 LYS A C 1
ATOM 2953 O O . LYS A 1 404 ? 10.211 -15.930 26.928 1.00 73.33 230 LYS A O 1
ATOM 2959 N N . GLY A 1 405 ? 8.157 -16.359 26.104 1.00 70.38 231 GLY A N 1
ATOM 2960 C CA . GLY A 1 405 ? 7.500 -16.614 27.382 1.00 69.41 231 GLY A CA 1
ATOM 2961 C C . GLY A 1 405 ? 7.893 -17.879 28.124 1.00 72.49 231 GLY A C 1
ATOM 2962 O O . GLY A 1 405 ? 7.241 -18.243 29.106 1.00 71.41 231 GLY A O 1
ATOM 2963 N N . HIS A 1 406 ? 8.942 -18.555 27.656 1.00 68.93 232 HIS A N 1
ATOM 2964 C CA . HIS A 1 406 ? 9.497 -19.715 28.352 1.00 67.95 232 HIS A CA 1
ATOM 2965 C C . HIS A 1 406 ? 10.545 -19.215 29.348 1.00 69.37 232 HIS A C 1
ATOM 2966 O O . HIS A 1 406 ? 10.652 -19.741 30.469 1.00 68.36 232 HIS A O 1
ATOM 2973 N N . GLN A 1 407 ? 11.297 -18.187 28.944 1.00 64.38 233 GLN A N 1
ATOM 2974 C CA . GLN A 1 407 ? 12.226 -17.501 29.850 1.00 62.84 233 GLN A CA 1
ATOM 2975 C C . GLN A 1 407 ? 11.477 -16.567 30.821 1.00 63.88 233 GLN A C 1
ATOM 2976 O O . GLN A 1 407 ? 11.816 -16.509 32.003 1.00 63.39 233 GLN A O 1
ATOM 2982 N N . LYS A 1 408 ? 10.468 -15.849 30.328 1.00 58.11 234 LYS A N 1
ATOM 2983 C CA . LYS A 1 408 ? 9.642 -14.985 31.179 1.00 56.38 234 LYS A CA 1
ATOM 2984 C C . LYS A 1 408 ? 8.958 -15.736 32.323 1.00 57.99 234 LYS A C 1
ATOM 2985 O O . LYS A 1 408 ? 8.877 -15.228 33.436 1.00 56.98 234 LYS A O 1
ATOM 2991 N N . ARG A 1 409 ? 8.465 -16.936 32.050 1.00 53.54 235 ARG A N 1
ATOM 2992 C CA . ARG A 1 409 ? 7.833 -17.754 33.090 1.00 52.48 235 ARG A CA 1
ATOM 2993 C C . ARG A 1 409 ? 8.848 -18.325 34.101 1.00 53.49 235 ARG A C 1
ATOM 2994 O O . ARG A 1 409 ? 8.507 -18.538 35.263 1.00 52.91 235 ARG A O 1
ATOM 3002 N N . LYS A 1 410 ? 10.077 -18.569 33.652 1.00 47.56 236 LYS A N 1
ATOM 3003 C CA . LYS A 1 410 ? 11.166 -18.974 34.540 1.00 45.87 236 LYS A CA 1
ATOM 3004 C C . LYS A 1 410 ? 11.582 -17.788 35.432 1.00 47.62 236 LYS A C 1
ATOM 3005 O O . LYS A 1 410 ? 11.987 -17.971 36.591 1.00 46.36 236 LYS A O 1
ATOM 3011 N N . ALA A 1 411 ? 11.482 -16.577 34.875 1.00 42.54 237 ALA A N 1
ATOM 3012 C CA . ALA A 1 411 ? 11.747 -15.347 35.618 1.00 40.92 237 ALA A CA 1
ATOM 3013 C C . ALA A 1 411 ? 10.688 -15.116 36.710 1.00 42.18 237 ALA A C 1
ATOM 3014 O O . ALA A 1 411 ? 11.016 -14.688 37.812 1.00 41.10 237 ALA A O 1
ATOM 3016 N N . LEU A 1 412 ? 9.427 -15.403 36.386 1.00 37.40 238 LEU A N 1
ATOM 3017 C CA . LEU A 1 412 ? 8.323 -15.244 37.322 1.00 36.24 238 LEU A CA 1
ATOM 3018 C C . LEU A 1 412 ? 8.453 -16.254 38.441 1.00 38.32 238 LEU A C 1
ATOM 3019 O O . LEU A 1 412 ? 8.197 -15.939 39.604 1.00 38.19 238 LEU A O 1
ATOM 3024 N N . LYS A 1 413 ? 8.854 -17.468 38.087 1.00 33.18 239 LYS A N 1
ATOM 3025 C CA . LYS A 1 413 ? 8.916 -18.576 39.050 1.00 31.54 239 LYS A CA 1
ATOM 3026 C C . LYS A 1 413 ? 10.013 -18.321 40.071 1.00 32.36 239 LYS A C 1
ATOM 3027 O O . LYS A 1 413 ? 9.800 -18.493 41.264 1.00 31.19 239 LYS A O 1
ATOM 3033 N N . THR A 1 414 ? 11.178 -17.899 39.584 1.00 27.98 240 THR A N 1
ATOM 3034 C CA . THR A 1 414 ? 12.297 -17.514 40.456 1.00 26.89 240 THR A CA 1
ATOM 3035 C C . THR A 1 414 ? 11.895 -16.430 41.437 1.00 29.22 240 THR A C 1
ATOM 3036 O O . THR A 1 414 ? 12.104 -16.569 42.638 1.00 28.20 240 THR A O 1
ATOM 3040 N N . THR A 1 415 ? 11.307 -15.353 40.927 1.00 25.04 241 THR A N 1
ATOM 3041 C CA . THR A 1 415 ? 10.939 -14.277 41.801 1.00 24.03 241 THR A CA 1
ATOM 3042 C C . THR A 1 415 ? 9.919 -14.738 42.849 1.00 27.47 241 THR A C 1
ATOM 3043 O O . THR A 1 415 ? 10.064 -14.403 44.020 1.00 27.40 241 THR A O 1
ATOM 3047 N N . VAL A 1 416 ? 8.923 -15.533 42.467 1.00 23.78 242 VAL A N 1
ATOM 3048 C CA . VAL A 1 416 ? 7.937 -15.988 43.453 1.00 23.41 242 VAL A CA 1
ATOM 3049 C C . VAL A 1 416 ? 8.581 -16.871 44.565 1.00 27.62 242 VAL A C 1
ATOM 3050 O O . VAL A 1 416 ? 8.268 -16.712 45.765 1.00 27.41 242 VAL A O 1
ATOM 3054 N N . ILE A 1 417 ? 9.490 -17.763 44.173 1.00 24.07 243 ILE A N 1
ATOM 3055 C CA . ILE A 1 417 ? 10.203 -18.627 45.119 1.00 23.83 243 ILE A CA 1
ATOM 3056 C C . ILE A 1 417 ? 11.084 -17.831 46.082 1.00 28.09 243 ILE A C 1
ATOM 3057 O O . ILE A 1 417 ? 11.094 -18.074 47.286 1.00 27.46 243 ILE A O 1
ATOM 3062 N N . LEU A 1 418 ? 11.830 -16.878 45.540 1.00 25.51 244 LEU A N 1
ATOM 3063 C CA . LEU A 1 418 ? 12.737 -16.033 46.328 1.00 25.10 244 LEU A CA 1
ATOM 3064 C C . LEU A 1 418 ? 11.941 -15.333 47.423 1.00 26.56 244 LEU A C 1
ATOM 3065 O O . LEU A 1 418 ? 12.205 -15.504 48.607 1.00 25.68 244 LEU A O 1
ATOM 3070 N N . ILE A 1 419 ? 10.946 -14.569 46.993 1.00 22.27 245 ILE A N 1
ATOM 3071 C CA . ILE A 1 419 ? 10.022 -13.864 47.884 1.00 21.71 245 ILE A CA 1
ATOM 3072 C C . ILE A 1 419 ? 9.231 -14.757 48.882 1.00 26.28 245 ILE A C 1
ATOM 3073 O O . ILE A 1 419 ? 9.192 -14.448 50.073 1.00 25.62 245 ILE A O 1
ATOM 3078 N N . LEU A 1 420 ? 8.595 -15.837 48.429 1.00 23.31 246 LEU A N 1
ATOM 3079 C CA . LEU A 1 420 ? 7.842 -16.672 49.388 1.00 23.58 246 LEU A CA 1
ATOM 3080 C C . LEU A 1 420 ? 8.739 -17.231 50.508 1.00 27.80 246 LEU A C 1
ATOM 3081 O O . LEU A 1 420 ? 8.347 -17.225 51.682 1.00 27.25 246 LEU A O 1
ATOM 3086 N N . ALA A 1 421 ? 9.928 -17.712 50.121 1.00 23.85 247 ALA A N 1
ATOM 3087 C CA . ALA A 1 421 ? 10.895 -18.262 51.067 1.00 23.14 247 ALA A CA 1
ATOM 3088 C C . ALA A 1 421 ? 11.378 -17.187 52.031 1.00 26.46 247 ALA A C 1
ATOM 3089 O O . ALA A 1 421 ? 11.617 -17.457 53.201 1.00 26.37 247 ALA A O 1
ATOM 3091 N N . PHE A 1 422 ? 11.543 -15.971 51.528 1.00 22.02 248 PHE A N 1
ATOM 3092 C CA . PHE A 1 422 ? 12.012 -14.878 52.359 1.00 21.42 248 PHE A CA 1
ATOM 3093 C C . PHE A 1 422 ? 10.990 -14.715 53.459 1.00 25.01 248 PHE A C 1
ATOM 3094 O O . PHE A 1 422 ? 11.328 -14.741 54.638 1.00 25.39 248 PHE A O 1
ATOM 3102 N N A PHE A 1 423 ? 9.725 -14.578 53.094 0.50 20.34 249 PHE A N 1
ATOM 3103 N N B PHE A 1 423 ? 9.730 -14.552 53.070 0.50 21.28 249 PHE A N 1
ATOM 3104 C CA A PHE A 1 423 ? 8.712 -14.418 54.117 0.50 19.36 249 PHE A CA 1
ATOM 3105 C CA B PHE A 1 423 ? 8.650 -14.425 54.036 0.50 20.79 249 PHE A CA 1
ATOM 3106 C C A PHE A 1 423 ? 8.596 -15.646 55.003 0.50 24.62 249 PHE A C 1
ATOM 3107 C C B PHE A 1 423 ? 8.591 -15.632 54.973 0.50 25.27 249 PHE A C 1
ATOM 3108 O O A PHE A 1 423 ? 8.360 -15.508 56.204 0.50 24.44 249 PHE A O 1
ATOM 3109 O O B PHE A 1 423 ? 8.377 -15.462 56.173 0.50 25.09 249 PHE A O 1
ATOM 3124 N N . ALA A 1 424 ? 8.846 -16.830 54.443 1.00 22.05 250 ALA A N 1
ATOM 3125 C CA . ALA A 1 424 ? 8.772 -18.075 55.221 1.00 22.49 250 ALA A CA 1
ATOM 3126 C C . ALA A 1 424 ? 9.785 -18.137 56.384 1.00 27.57 250 ALA A C 1
ATOM 3127 O O . ALA A 1 424 ? 9.435 -18.500 57.533 1.00 26.57 250 ALA A O 1
ATOM 3129 N N . CYS A 1 425 ? 11.020 -17.752 56.066 1.00 25.06 251 CYS A N 1
ATOM 3130 C CA . CYS A 1 425 ? 12.077 -17.526 57.041 1.00 25.23 251 CYS A CA 1
ATOM 3131 C C . CYS A 1 425 ? 11.659 -16.584 58.165 1.00 28.55 251 CYS A C 1
ATOM 3132 O O . CYS A 1 425 ? 11.832 -16.874 59.353 1.00 28.13 251 CYS A O 1
ATOM 3135 N N . TRP A 1 426 ? 11.097 -15.453 57.783 1.00 24.55 252 TRP A N 1
ATOM 3136 C CA . TRP A 1 426 ? 10.744 -14.418 58.741 1.00 23.95 252 TRP A CA 1
ATOM 3137 C C . TRP A 1 426 ? 9.458 -14.691 59.505 1.00 27.25 252 TRP A C 1
ATOM 3138 O O . TRP A 1 426 ? 9.211 -14.041 60.517 1.00 28.33 252 TRP A O 1
ATOM 3149 N N . LEU A 1 427 ? 8.647 -15.644 59.066 1.00 21.99 253 LEU A N 1
ATOM 3150 C CA . LEU A 1 427 ? 7.307 -15.799 59.652 1.00 21.39 253 LEU A CA 1
ATOM 3151 C C . LEU A 1 427 ? 7.269 -16.211 61.160 1.00 25.38 253 LEU A C 1
ATOM 3152 O O . LEU A 1 427 ? 6.490 -15.627 61.932 1.00 24.83 253 LEU A O 1
ATOM 3157 N N . PRO A 1 428 ? 8.117 -17.179 61.592 1.00 22.06 254 PRO A N 1
ATOM 3158 C CA . PRO A 1 428 ? 8.065 -17.581 63.018 1.00 21.34 254 PRO A CA 1
ATOM 3159 C C . PRO A 1 428 ? 8.457 -16.444 63.921 1.00 24.26 254 PRO A C 1
ATOM 3160 O O . PRO A 1 428 ? 7.931 -16.305 65.015 1.00 22.64 254 PRO A O 1
ATOM 3164 N N . TYR A 1 429 ? 9.359 -15.597 63.445 1.00 21.72 255 TYR A N 1
ATOM 3165 C CA . TYR A 1 429 ? 9.710 -14.392 64.184 1.00 21.60 255 TYR A CA 1
ATOM 3166 C C . TYR A 1 429 ? 8.566 -13.372 64.227 1.00 26.72 255 TYR A C 1
ATOM 3167 O O . TYR A 1 429 ? 8.376 -12.725 65.249 1.00 27.03 255 TYR A O 1
ATOM 3176 N N . TYR A 1 430 ? 7.798 -13.209 63.149 1.00 22.87 256 TYR A N 1
ATOM 3177 C CA . TYR A 1 430 ? 6.654 -12.298 63.235 1.00 22.43 256 TYR A CA 1
ATOM 3178 C C . TYR A 1 430 ? 5.634 -12.816 64.240 1.00 25.38 256 TYR A C 1
ATOM 3179 O O . TYR A 1 430 ? 4.964 -12.013 64.887 1.00 25.86 256 TYR A O 1
ATOM 3188 N N . ILE A 1 431 ? 5.486 -14.140 64.354 1.00 20.33 257 ILE A N 1
ATOM 3189 C CA . ILE A 1 431 ? 4.543 -14.715 65.306 1.00 19.38 257 ILE A CA 1
ATOM 3190 C C . ILE A 1 431 ? 5.003 -14.407 66.744 1.00 23.96 257 ILE A C 1
ATOM 3191 O O . ILE A 1 431 ? 4.204 -14.019 67.580 1.00 24.59 257 ILE A O 1
ATOM 3196 N N . GLY A 1 432 ? 6.293 -14.528 67.013 1.00 20.62 258 GLY A N 1
ATOM 3197 C CA . GLY A 1 432 ? 6.858 -14.163 68.313 1.00 20.49 258 GLY A CA 1
ATOM 3198 C C . GLY A 1 432 ? 6.608 -12.720 68.725 1.00 24.46 258 GLY A C 1
ATOM 3199 O O . GLY A 1 432 ? 6.243 -12.450 69.867 1.00 24.81 258 GLY A O 1
ATOM 3200 N N . ILE A 1 433 ? 6.823 -11.795 67.796 1.00 20.49 259 ILE A N 1
ATOM 3201 C CA . ILE A 1 433 ? 6.670 -10.359 68.031 1.00 19.77 259 ILE A CA 1
ATOM 3202 C C . ILE A 1 433 ? 5.196 -10.001 68.298 1.00 23.36 259 ILE A C 1
ATOM 3203 O O . ILE A 1 433 ? 4.868 -9.169 69.155 1.00 22.74 259 ILE A O 1
ATOM 3208 N N . SER A 1 434 ? 4.320 -10.651 67.541 1.00 20.18 260 SER A N 1
ATOM 3209 C CA . SER A 1 434 ? 2.870 -10.521 67.711 1.00 19.93 260 SER A CA 1
ATOM 3210 C C . SER A 1 434 ? 2.441 -10.996 69.090 1.00 23.80 260 SER A C 1
ATOM 3211 O O . SER A 1 434 ? 1.556 -10.412 69.682 1.00 23.97 260 SER A O 1
ATOM 3216 N N . ILE A 1 435 ? 3.073 -12.054 69.589 1.00 20.56 261 ILE A N 1
ATOM 3217 C CA . ILE A 1 435 ? 2.790 -12.553 70.937 1.00 20.94 261 ILE A CA 1
ATOM 3218 C C . ILE A 1 435 ? 3.246 -11.501 71.961 1.00 25.82 261 ILE A C 1
ATOM 3219 O O . ILE A 1 435 ? 2.481 -11.120 72.838 1.00 25.89 261 ILE A O 1
ATOM 3224 N N . ASP A 1 436 ? 4.469 -11.006 71.813 1.00 22.93 262 ASP A N 1
ATOM 3225 C CA . ASP A 1 436 ? 4.983 -9.913 72.651 1.00 23.35 262 ASP A CA 1
ATOM 3226 C C . ASP A 1 436 ? 4.097 -8.671 72.625 1.00 27.82 262 ASP A C 1
ATOM 3227 O O . ASP A 1 436 ? 3.876 -8.033 73.668 1.00 27.67 262 ASP A O 1
ATOM 3232 N N . SER A 1 437 ? 3.618 -8.304 71.431 1.00 24.11 263 SER A N 1
ATOM 3233 C CA . SER A 1 437 ? 2.638 -7.214 71.283 1.00 23.20 263 SER A CA 1
ATOM 3234 C C . SER A 1 437 ? 1.379 -7.460 72.112 1.00 26.85 263 SER A C 1
ATOM 3235 O O . SER A 1 437 ? 0.878 -6.555 72.768 1.00 26.85 263 SER A O 1
ATOM 3238 N N . PHE A 1 438 ? 0.882 -8.689 72.101 1.00 22.69 264 PHE A N 1
ATOM 3239 C CA . PHE A 1 438 ? -0.292 -9.016 72.908 1.00 23.12 264 PHE A CA 1
ATOM 3240 C C . PHE A 1 438 ? -0.077 -8.818 74.425 1.00 27.75 264 PHE A C 1
ATOM 3241 O O . PHE A 1 438 ? -1.018 -8.535 75.164 1.00 27.50 264 PHE A O 1
ATOM 3249 N N . ILE A 1 439 ? 1.164 -8.979 74.873 1.00 24.79 265 ILE A N 1
ATOM 3250 C CA . ILE A 1 439 ? 1.496 -8.884 76.284 1.00 24.69 265 ILE A CA 1
ATOM 3251 C C . ILE A 1 439 ? 1.410 -7.415 76.658 1.00 28.65 265 ILE A C 1
ATOM 3252 O O . ILE A 1 439 ? 0.626 -7.043 77.510 1.00 29.00 265 ILE A O 1
ATOM 3257 N N . LEU A 1 440 ? 2.189 -6.588 75.983 1.00 24.94 266 LEU A N 1
ATOM 3258 C CA . LEU A 1 440 ? 2.198 -5.150 76.226 1.00 24.81 266 LEU A CA 1
ATOM 3259 C C . LEU A 1 440 ? 0.838 -4.455 76.073 1.00 30.11 266 LEU A C 1
ATOM 3260 O O . LEU A 1 440 ? 0.505 -3.517 76.805 1.00 31.15 266 LEU A O 1
ATOM 3265 N N . LEU A 1 441 ? 0.069 -4.889 75.096 1.00 25.64 267 LEU A N 1
ATOM 3266 C CA . LEU A 1 441 ? -1.214 -4.289 74.825 1.00 24.78 267 LEU A CA 1
ATOM 3267 C C . LEU A 1 441 ? -2.338 -4.882 75.667 1.00 27.87 267 LEU A C 1
ATOM 3268 O O . LEU A 1 441 ? -3.480 -4.465 75.526 1.00 27.69 267 LEU A O 1
ATOM 3273 N N . GLU A 1 442 ? -2.010 -5.861 76.507 1.00 24.09 268 GLU A N 1
ATOM 3274 C CA . GLU A 1 442 ? -2.977 -6.612 77.342 1.00 24.45 268 GLU A CA 1
ATOM 3275 C C . GLU A 1 442 ? -4.068 -7.359 76.566 1.00 28.31 268 GLU A C 1
ATOM 3276 O O . GLU A 1 442 ? -5.196 -7.499 77.036 1.00 28.32 268 GLU A O 1
ATOM 3282 N N . ILE A 1 443 ? -3.724 -7.864 75.391 1.00 24.33 269 ILE A N 1
ATOM 3283 C CA . ILE A 1 443 ? -4.615 -8.757 74.674 1.00 24.46 269 ILE A CA 1
ATOM 3284 C C . ILE A 1 443 ? -4.598 -10.135 75.321 1.00 30.25 269 ILE A C 1
ATOM 3285 O O . ILE A 1 443 ? -5.570 -10.868 75.182 1.00 30.69 269 ILE A O 1
ATOM 3290 N N . ILE A 1 444 ? -3.480 -10.478 75.977 1.00 27.29 270 ILE A N 1
ATOM 3291 C CA . ILE A 1 444 ? -3.363 -11.614 76.912 1.00 27.47 270 ILE A CA 1
ATOM 3292 C C . ILE A 1 444 ? -2.685 -11.195 78.231 1.00 31.74 270 ILE A C 1
ATOM 3293 O O . ILE A 1 444 ? -1.954 -10.220 78.284 1.00 30.58 270 ILE A O 1
ATOM 3298 N N . LYS A 1 445 ? -2.954 -11.945 79.291 1.00 29.64 271 LYS A N 1
ATOM 3299 C CA . LYS A 1 445 ? -2.410 -11.677 80.603 1.00 29.79 271 LYS A CA 1
ATOM 3300 C C . LYS A 1 445 ? -1.907 -12.958 81.221 1.00 34.88 271 LYS A C 1
ATOM 3301 O O . LYS A 1 445 ? -2.641 -13.681 81.858 1.00 35.36 271 LYS A O 1
ATOM 3307 N N . GLN A 1 446 ? -0.630 -13.221 81.004 1.00 31.81 272 GLN A N 1
ATOM 3308 C CA . GLN A 1 446 ? 0.052 -14.337 81.583 1.00 32.07 272 GLN A CA 1
ATOM 3309 C C . GLN A 1 446 ? 1.125 -13.811 82.515 1.00 37.25 272 GLN A C 1
ATOM 3310 O O . GLN A 1 446 ? 1.359 -12.621 82.569 1.00 37.05 272 GLN A O 1
ATOM 3316 N N . GLY A 1 447 ? 1.762 -14.702 83.262 1.00 35.12 273 GLY A N 1
ATOM 3317 C CA . GLY A 1 447 ? 2.780 -14.318 84.223 1.00 35.44 273 GLY A CA 1
ATOM 3318 C C . GLY A 1 447 ? 4.154 -14.204 83.606 1.00 40.70 273 GLY A C 1
ATOM 3319 O O . GLY A 1 447 ? 4.304 -14.184 82.379 1.00 39.91 273 GLY A O 1
ATOM 3320 N N . CYS A 1 448 ? 5.163 -14.141 84.474 1.00 39.14 274 CYS A N 1
ATOM 3321 C CA . CYS A 1 448 ? 6.546 -13.875 84.079 1.00 39.19 274 CYS A CA 1
ATOM 3322 C C . CYS A 1 448 ? 7.163 -15.043 83.296 1.00 39.85 274 CYS A C 1
ATOM 3323 O O . CYS A 1 448 ? 7.869 -14.852 82.315 1.00 38.59 274 CYS A O 1
ATOM 3326 N N . GLU A 1 449 ? 6.874 -16.252 83.742 1.00 35.26 275 GLU A N 1
ATOM 3327 C CA . GLU A 1 449 ? 7.331 -17.472 83.091 1.00 34.32 275 GLU A CA 1
ATOM 3328 C C . GLU A 1 449 ? 6.960 -17.477 81.605 1.00 35.57 275 GLU A C 1
ATOM 3329 O O . GLU A 1 449 ? 7.791 -17.753 80.753 1.00 35.10 275 GLU A O 1
ATOM 3335 N N . PHE A 1 450 ? 5.706 -17.148 81.310 1.00 30.44 276 PHE A N 1
ATOM 3336 C CA . PHE A 1 450 ? 5.192 -17.143 79.945 1.00 28.52 276 PHE A CA 1
ATOM 3337 C C . PHE A 1 450 ? 5.930 -16.101 79.139 1.00 31.02 276 PHE A C 1
ATOM 3338 O O . PHE A 1 450 ? 6.387 -16.399 78.045 1.00 30.63 276 PHE A O 1
ATOM 3346 N N . GLU A 1 451 ? 6.058 -14.886 79.679 1.00 27.25 277 GLU A N 1
ATOM 3347 C CA . GLU A 1 451 ? 6.798 -13.822 79.001 1.00 26.42 277 GLU A CA 1
ATOM 3348 C C . GLU A 1 451 ? 8.247 -14.248 78.739 1.00 30.10 277 GLU A C 1
ATOM 3349 O O . GLU A 1 451 ? 8.753 -14.067 77.636 1.00 29.20 277 GLU A O 1
ATOM 3355 N N . ASN A 1 452 ? 8.901 -14.847 79.729 1.00 27.52 278 ASN A N 1
ATOM 3356 C CA . ASN A 1 452 ? 10.269 -15.376 79.544 1.00 27.20 278 ASN A CA 1
ATOM 3357 C C . ASN A 1 452 ? 10.366 -16.402 78.425 1.00 31.09 278 ASN A C 1
ATOM 3358 O O . ASN A 1 452 ? 11.340 -16.393 77.698 1.00 30.23 278 ASN A O 1
ATOM 3363 N N . THR A 1 453 ? 9.373 -17.285 78.296 1.00 28.53 279 THR A N 1
ATOM 3364 C CA . THR A 1 453 ? 9.370 -18.290 77.220 1.00 28.51 279 THR A CA 1
ATOM 3365 C C . THR A 1 453 ? 9.192 -17.625 75.831 1.00 32.37 279 THR A C 1
ATOM 3366 O O . THR A 1 453 ? 9.798 -18.028 74.840 1.00 31.79 279 THR A O 1
ATOM 3370 N N . VAL A 1 454 ? 8.387 -16.579 75.770 1.00 28.53 280 VAL A N 1
ATOM 3371 C CA . VAL A 1 454 ? 8.246 -15.852 74.541 1.00 27.33 280 VAL A CA 1
ATOM 3372 C C . VAL A 1 454 ? 9.576 -15.135 74.220 1.00 31.72 280 VAL A C 1
ATOM 3373 O O . VAL A 1 454 ? 9.988 -15.077 73.064 1.00 31.43 280 VAL A O 1
ATOM 3377 N N . HIS A 1 455 ? 10.241 -14.575 75.227 1.00 28.29 281 HIS A N 1
ATOM 3378 C CA . HIS A 1 455 ? 11.455 -13.818 74.959 1.00 27.85 281 HIS A CA 1
ATOM 3379 C C . HIS A 1 455 ? 12.494 -14.703 74.284 1.00 30.80 281 HIS A C 1
ATOM 3380 O O . HIS A 1 455 ? 13.111 -14.291 73.299 1.00 29.69 281 HIS A O 1
ATOM 3387 N N . LYS A 1 456 ? 12.641 -15.924 74.783 1.00 27.78 282 LYS A N 1
ATOM 3388 C CA . LYS A 1 456 ? 13.654 -16.827 74.273 1.00 27.91 282 LYS A CA 1
ATOM 3389 C C . LYS A 1 456 ? 13.349 -17.380 72.859 1.00 32.73 282 LYS A C 1
ATOM 3390 O O . LYS A 1 456 ? 14.271 -17.645 72.076 1.00 31.74 282 LYS A O 1
ATOM 3396 N N . TRP A 1 457 ? 12.072 -17.503 72.508 1.00 30.24 283 TRP A N 1
ATOM 3397 C CA . TRP A 1 457 ? 11.728 -18.030 71.200 1.00 30.10 283 TRP A CA 1
ATOM 3398 C C . TRP A 1 457 ? 11.833 -16.959 70.114 1.00 31.89 283 TRP A C 1
ATOM 3399 O O . TRP A 1 457 ? 12.060 -17.291 68.939 1.00 30.58 283 TRP A O 1
ATOM 3410 N N . ILE A 1 458 ? 11.686 -15.688 70.511 1.00 27.28 284 ILE A N 1
ATOM 3411 C CA . ILE A 1 458 ? 11.973 -14.549 69.638 1.00 26.04 284 ILE A CA 1
ATOM 3412 C C . ILE A 1 458 ? 13.472 -14.489 69.280 1.00 28.78 284 ILE A C 1
ATOM 3413 O O . ILE A 1 458 ? 13.817 -14.222 68.136 1.00 26.98 284 ILE A O 1
ATOM 3418 N N . SER A 1 459 ? 14.350 -14.744 70.251 1.00 25.80 285 SER A N 1
ATOM 3419 C CA . SER A 1 459 ? 15.774 -14.879 69.957 1.00 25.69 285 SER A CA 1
ATOM 3420 C C . SER A 1 459 ? 16.040 -16.064 69.007 1.00 29.99 285 SER A C 1
ATOM 3421 O O . SER A 1 459 ? 16.813 -15.955 68.039 1.00 29.31 285 SER A O 1
ATOM 3424 N N . ILE A 1 460 ? 15.371 -17.188 69.266 1.00 26.86 286 ILE A N 1
ATOM 3425 C CA . ILE A 1 460 ? 15.534 -18.377 68.431 1.00 26.67 286 ILE A CA 1
ATOM 3426 C C . ILE A 1 460 ? 15.172 -18.054 67.010 1.00 28.55 286 ILE A C 1
ATOM 3427 O O . ILE A 1 460 ? 15.958 -18.301 66.104 1.00 28.52 286 ILE A O 1
ATOM 3432 N N . THR A 1 461 ? 13.988 -17.477 66.826 1.00 23.10 287 THR A N 1
ATOM 3433 C CA . THR A 1 461 ? 13.376 -17.330 65.504 1.00 21.39 287 THR A CA 1
ATOM 3434 C C . THR A 1 461 ? 14.018 -16.225 64.665 1.00 24.30 287 THR A C 1
ATOM 3435 O O . THR A 1 461 ? 14.120 -16.325 63.439 1.00 24.80 287 THR A O 1
ATOM 3439 N N . GLU A 1 462 ? 14.433 -15.166 65.322 1.00 19.32 288 GLU A N 1
ATOM 3440 C CA . GLU A 1 462 ? 15.181 -14.136 64.661 1.00 18.96 288 GLU A CA 1
ATOM 3441 C C . GLU A 1 462 ? 16.490 -14.726 64.092 1.00 25.07 288 GLU A C 1
ATOM 3442 O O . GLU A 1 462 ? 16.847 -14.502 62.919 1.00 25.50 288 GLU A O 1
ATOM 3448 N N . ALA A 1 463 ? 17.188 -15.474 64.939 1.00 21.59 289 ALA A N 1
ATOM 3449 C CA . ALA A 1 463 ? 18.369 -16.200 64.542 1.00 21.57 289 ALA A CA 1
ATOM 3450 C C . ALA A 1 463 ? 18.126 -17.051 63.299 1.00 26.63 289 ALA A C 1
ATOM 3451 O O . ALA A 1 463 ? 18.864 -16.949 62.323 1.00 26.41 289 ALA A O 1
ATOM 3453 N N . LEU A 1 464 ? 17.094 -17.893 63.354 1.00 24.08 290 LEU A N 1
ATOM 3454 C CA . LEU A 1 464 ? 16.699 -18.737 62.220 1.00 24.05 290 LEU A CA 1
ATOM 3455 C C . LEU A 1 464 ? 16.288 -17.930 60.972 1.00 27.24 290 LEU A C 1
ATOM 3456 O O . LEU A 1 464 ? 16.480 -18.372 59.850 1.00 26.96 290 LEU A O 1
ATOM 3461 N N . ALA A 1 465 ? 15.690 -16.757 61.201 1.00 23.51 291 ALA A N 1
ATOM 3462 C CA . ALA A 1 465 ? 15.217 -15.860 60.169 1.00 22.59 291 ALA A CA 1
ATOM 3463 C C . ALA A 1 465 ? 16.377 -15.312 59.357 1.00 26.16 291 ALA A C 1
ATOM 3464 O O . ALA A 1 465 ? 16.189 -14.909 58.213 1.00 25.34 291 ALA A O 1
ATOM 3466 N N . PHE A 1 466 ? 17.578 -15.310 59.929 1.00 23.25 292 PHE A N 1
ATOM 3467 C CA . PHE A 1 466 ? 18.739 -14.791 59.220 1.00 22.99 292 PHE A CA 1
ATOM 3468 C C . PHE A 1 466 ? 19.208 -15.698 58.109 1.00 27.80 292 PHE A C 1
ATOM 3469 O O . PHE A 1 466 ? 20.043 -15.248 57.304 1.00 27.64 292 PHE A O 1
ATOM 3477 N N . PHE A 1 467 ? 18.691 -16.934 58.031 1.00 24.83 293 PHE A N 1
ATOM 3478 C CA . PHE A 1 467 ? 18.871 -17.747 56.822 1.00 25.15 293 PHE A CA 1
ATOM 3479 C C . PHE A 1 467 ? 18.350 -17.018 55.570 1.00 27.81 293 PHE A C 1
ATOM 3480 O O . PHE A 1 467 ? 18.693 -17.403 54.461 1.00 27.62 293 PHE A O 1
ATOM 3488 N N . HIS A 1 468 ? 17.527 -15.980 55.718 1.00 23.67 294 HIS A N 1
ATOM 3489 C CA . HIS A 1 468 ? 17.102 -15.189 54.547 1.00 23.07 294 HIS A CA 1
ATOM 3490 C C . HIS A 1 468 ? 18.315 -14.775 53.718 1.00 29.26 294 HIS A C 1
ATOM 3491 O O . HIS A 1 468 ? 18.223 -14.677 52.487 1.00 30.03 294 HIS A O 1
ATOM 3498 N N . CYS A 1 469 ? 19.444 -14.566 54.391 1.00 26.16 295 CYS A N 1
ATOM 3499 C CA . CYS A 1 469 ? 20.681 -14.158 53.749 1.00 26.49 295 CYS A CA 1
ATOM 3500 C C . CYS A 1 469 ? 21.309 -15.193 52.804 1.00 30.71 295 CYS A C 1
ATOM 3501 O O . CYS A 1 469 ? 22.149 -14.842 51.970 1.00 30.89 295 CYS A O 1
ATOM 3504 N N . CYS A 1 470 ? 20.913 -16.455 52.915 1.00 26.80 296 CYS A N 1
ATOM 3505 C CA . CYS A 1 470 ? 21.519 -17.510 52.106 1.00 26.42 296 CYS A CA 1
ATOM 3506 C C . CYS A 1 470 ? 20.607 -17.997 51.012 1.00 29.20 296 CYS A C 1
ATOM 3507 O O . CYS A 1 470 ? 21.018 -18.804 50.203 1.00 28.37 296 CYS A O 1
ATOM 3510 N N . LEU A 1 471 ? 19.367 -17.519 50.995 1.00 25.93 297 LEU A N 1
ATOM 3511 C CA . LEU A 1 471 ? 18.423 -17.893 49.946 1.00 25.94 297 LEU A CA 1
ATOM 3512 C C . LEU A 1 471 ? 18.950 -17.473 48.589 1.00 28.31 297 LEU A C 1
ATOM 3513 O O . LEU A 1 471 ? 19.051 -18.288 47.693 1.00 27.30 297 LEU A O 1
ATOM 3518 N N . ASN A 1 472 ? 19.277 -16.199 48.449 1.00 24.77 298 ASN A N 1
ATOM 3519 C CA . ASN A 1 472 ? 19.678 -15.655 47.158 1.00 25.34 298 ASN A CA 1
ATOM 3520 C C . ASN A 1 472 ? 20.829 -16.506 46.572 1.00 29.74 298 ASN A C 1
ATOM 3521 O O . ASN A 1 472 ? 20.686 -17.098 45.504 1.00 29.54 298 ASN A O 1
ATOM 3526 N N . PRO A 1 473 ? 21.945 -16.622 47.296 1.00 26.62 299 PRO A N 1
ATOM 3527 C CA . PRO A 1 473 ? 22.962 -17.559 46.785 1.00 26.67 299 PRO A CA 1
ATOM 3528 C C . PRO A 1 473 ? 22.471 -18.988 46.500 1.00 30.64 299 PRO A C 1
ATOM 3529 O O . PRO A 1 473 ? 22.805 -19.547 45.449 1.00 31.17 299 PRO A O 1
ATOM 3533 N N . ILE A 1 474 ? 21.698 -19.586 47.388 1.00 26.31 300 ILE A N 1
ATOM 3534 C CA . ILE A 1 474 ? 21.308 -20.965 47.167 1.00 26.49 300 ILE A CA 1
ATOM 3535 C C . ILE A 1 474 ? 20.540 -21.125 45.874 1.00 32.86 300 ILE A C 1
ATOM 3536 O O . ILE A 1 474 ? 20.755 -22.075 45.141 1.00 33.45 300 ILE A O 1
ATOM 3541 N N . LEU A 1 475 ? 19.642 -20.189 45.587 1.00 30.84 301 LEU A N 1
ATOM 3542 C CA . LEU A 1 475 ? 18.826 -20.248 44.378 1.00 30.83 301 LEU A CA 1
ATOM 3543 C C . LEU A 1 475 ? 19.649 -20.283 43.094 1.00 34.76 301 LEU A C 1
ATOM 3544 O O . LEU A 1 475 ? 19.183 -20.795 42.073 1.00 34.53 301 LEU A O 1
ATOM 3549 N N . TYR A 1 476 ? 20.872 -19.759 43.151 1.00 30.97 302 TYR A N 1
ATOM 3550 C CA . TYR A 1 476 ? 21.799 -19.842 42.014 1.00 30.45 302 TYR A CA 1
ATOM 3551 C C . TYR A 1 476 ? 22.619 -21.127 42.029 1.00 34.72 302 TYR A C 1
ATOM 3552 O O . TYR A 1 476 ? 23.407 -21.344 41.116 1.00 35.04 302 TYR A O 1
ATOM 3561 N N . ALA A 1 477 ? 22.461 -21.964 43.051 1.00 30.82 303 ALA A N 1
ATOM 3562 C CA . ALA A 1 477 ? 23.244 -23.195 43.143 1.00 30.58 303 ALA A CA 1
ATOM 3563 C C . ALA A 1 477 ? 22.879 -24.156 42.003 1.00 35.01 303 ALA A C 1
ATOM 3564 O O . ALA A 1 477 ? 21.752 -24.172 41.531 1.00 34.88 303 ALA A O 1
ATOM 3566 N N . PHE A 1 478 ? 23.855 -24.931 41.543 1.00 31.51 304 PHE A N 1
ATOM 3567 C CA . PHE A 1 478 ? 23.612 -26.034 40.595 1.00 31.04 304 PHE A CA 1
ATOM 3568 C C . PHE A 1 478 ? 23.115 -25.662 39.199 1.00 34.44 304 PHE A C 1
ATOM 3569 O O . PHE A 1 478 ? 22.557 -26.513 38.520 1.00 34.72 304 PHE A O 1
ATOM 3577 N N . LEU A 1 479 ? 23.345 -24.443 38.731 1.00 30.55 305 LEU A N 1
ATOM 3578 C CA . LEU A 1 479 ? 22.872 -24.072 37.383 1.00 30.47 305 LEU A CA 1
ATOM 3579 C C . LEU A 1 479 ? 23.663 -24.813 36.340 1.00 34.70 305 LEU A C 1
ATOM 3580 O O . LEU A 1 479 ? 24.892 -24.765 36.332 1.00 35.00 305 LEU A O 1
ATOM 3585 N N . GLY A 1 480 ? 22.956 -25.513 35.462 1.00 31.04 306 GLY A N 1
ATOM 3586 C CA . GLY A 1 480 ? 23.588 -26.326 34.420 1.00 31.19 306 GLY A CA 1
ATOM 3587 C C . GLY A 1 480 ? 23.773 -27.780 34.821 1.00 35.07 306 GLY A C 1
ATOM 3588 O O . GLY A 1 480 ? 23.913 -28.649 33.967 1.00 35.02 306 GLY A O 1
ATOM 3589 N N . ALA A 1 481 ? 23.784 -28.056 36.122 1.00 31.05 307 ALA A N 1
ATOM 3590 C CA . ALA A 1 481 ? 23.947 -29.418 36.608 1.00 30.42 307 ALA A CA 1
ATOM 3591 C C . ALA A 1 481 ? 22.764 -30.282 36.211 1.00 34.40 307 ALA A C 1
ATOM 3592 O O . ALA A 1 481 ? 21.638 -29.809 36.130 1.00 33.43 307 ALA A O 1
ATOM 3594 N N . LYS A 1 482 ? 23.031 -31.558 35.974 1.00 31.69 308 LYS A N 1
ATOM 3595 C CA . LYS A 1 482 ? 21.977 -32.570 35.863 1.00 31.31 308 LYS A CA 1
ATOM 3596 C C . LYS A 1 482 ? 22.180 -33.626 36.949 1.00 33.90 308 LYS A C 1
ATOM 3597 O O . LYS A 1 482 ? 23.298 -34.080 37.183 1.00 33.19 308 LYS A O 1
ATOM 3603 N N . PHE A 1 483 ? 21.097 -34.001 37.624 1.00 29.31 309 PHE A N 1
ATOM 3604 C CA . PHE A 1 483 ? 21.186 -34.986 38.682 1.00 28.18 309 PHE A CA 1
ATOM 3605 C C . PHE A 1 483 ? 20.856 -36.362 38.113 1.00 29.98 309 PHE A C 1
ATOM 3606 O O . PHE A 1 483 ? 19.749 -36.857 38.267 1.00 29.68 309 PHE A O 1
ATOM 3614 N N . LYS A 1 484 ? 21.835 -36.971 37.457 1.00 25.41 310 LYS A N 1
ATOM 3615 C CA . LYS A 1 484 ? 21.651 -38.262 36.791 1.00 25.15 310 LYS A CA 1
ATOM 3616 C C . LYS A 1 484 ? 22.617 -39.365 37.224 1.00 29.55 310 LYS A C 1
ATOM 3617 O O . LYS A 1 484 ? 22.498 -40.487 36.731 1.00 30.08 310 LYS A O 1
ATOM 3623 N N . THR A 1 485 ? 23.553 -39.074 38.131 1.00 25.79 311 THR A N 1
ATOM 3624 C CA 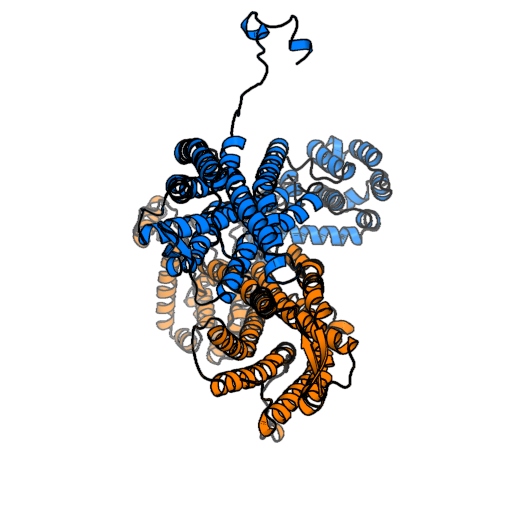. THR A 1 485 ? 24.644 -40.023 38.457 1.00 25.58 311 THR A CA 1
ATOM 3625 C C . THR A 1 485 ? 24.404 -40.742 39.786 1.00 30.10 311 THR A C 1
ATOM 3626 O O . THR A 1 485 ? 24.559 -40.148 40.870 1.00 30.81 311 THR A O 1
ATOM 3630 N N . SER A 1 486 ? 24.031 -42.013 39.716 1.00 25.38 312 SER A N 1
ATOM 3631 C CA . SER A 1 486 ? 23.996 -42.837 40.910 1.00 24.60 312 SER A CA 1
ATOM 3632 C C . SER A 1 486 ? 25.316 -43.581 41.025 1.00 29.70 312 SER A C 1
ATOM 3633 O O . SER A 1 486 ? 26.162 -43.518 40.128 1.00 29.83 312 SER A O 1
ATOM 3636 N N . ALA A 1 487 ? 25.499 -44.266 42.148 1.00 26.54 313 ALA A N 1
ATOM 3637 C CA . ALA A 1 487 ? 26.709 -45.046 42.386 1.00 26.48 313 ALA A CA 1
ATOM 3638 C C . ALA A 1 487 ? 26.908 -45.996 41.236 1.00 30.58 313 ALA A C 1
ATOM 3639 O O . ALA A 1 487 ? 28.030 -46.229 40.841 1.00 29.80 313 ALA A O 1
ATOM 3641 N N . GLN A 1 488 ? 25.817 -46.511 40.663 1.00 28.31 314 GLN A N 1
ATOM 3642 C CA . GLN A 1 488 ? 25.930 -47.456 39.529 1.00 28.57 314 GLN A CA 1
ATOM 3643 C C . GLN A 1 488 ? 26.504 -46.764 38.272 1.00 34.26 314 GLN A C 1
ATOM 3644 O O . GLN A 1 488 ? 27.349 -47.348 37.559 1.00 34.58 314 GLN A O 1
ATOM 3650 N N . HIS A 1 489 ? 26.094 -45.511 38.027 1.00 30.59 315 HIS A N 1
ATOM 3651 C CA . HIS A 1 489 ? 26.687 -44.712 36.942 1.00 30.44 315 HIS A CA 1
ATOM 3652 C C . HIS A 1 489 ? 28.182 -44.408 37.141 1.00 35.68 315 HIS A C 1
ATOM 3653 O O . HIS A 1 489 ? 28.872 -43.990 36.211 1.00 35.77 315 HIS A O 1
ATOM 3660 N N . ALA A 1 490 ? 28.677 -44.580 38.357 1.00 32.96 316 ALA A N 1
ATOM 3661 C CA . ALA A 1 490 ? 30.115 -44.442 38.619 1.00 33.14 316 ALA A CA 1
ATOM 3662 C C . ALA A 1 490 ? 30.816 -45.798 38.488 1.00 37.73 316 ALA A C 1
ATOM 3663 O O . ALA A 1 490 ? 31.996 -45.851 38.173 1.00 37.99 316 ALA A O 1
ATOM 3665 N N . LEU A 1 491 ? 30.081 -46.884 38.715 1.00 33.88 317 LEU A N 1
ATOM 3666 C CA . LEU A 1 491 ? 30.631 -48.234 38.548 1.00 33.88 317 LEU A CA 1
ATOM 3667 C C . LEU A 1 491 ? 30.562 -48.744 37.097 1.00 38.16 317 LEU A C 1
ATOM 3668 O O . LEU A 1 491 ? 31.263 -49.682 36.746 1.00 37.20 317 LEU A O 1
ATOM 3673 N N . THR A 1 492 ? 29.733 -48.107 36.273 1.00 35.75 318 THR A N 1
ATOM 3674 C CA . THR A 1 492 ? 29.457 -48.546 34.890 1.00 36.09 318 THR A CA 1
ATOM 3675 C C . THR A 1 492 ? 29.095 -47.332 34.033 1.00 42.21 318 THR A C 1
ATOM 3676 O O . THR A 1 492 ? 29.159 -46.204 34.489 1.00 41.73 318 THR A O 1
ATOM 3680 N N . SER A 1 493 ? 28.694 -47.546 32.792 1.00 40.95 319 SER A N 1
ATOM 3681 C CA . SER A 1 493 ? 28.281 -46.419 31.955 1.00 41.71 319 SER A CA 1
ATOM 3682 C C . SER A 1 493 ? 26.770 -46.237 31.946 1.00 47.06 319 SER A C 1
ATOM 3683 O O . SER A 1 493 ? 26.259 -45.537 31.077 1.00 47.36 319 SER A O 1
ATOM 3686 N N . GLY A 1 494 ? 26.068 -46.854 32.906 1.00 43.61 320 GLY A N 1
ATOM 3687 C CA . GLY A 1 494 ? 24.603 -46.746 33.030 1.00 43.26 320 GLY A CA 1
ATOM 3688 C C . GLY A 1 494 ? 23.840 -48.077 32.980 1.00 47.51 320 GLY A C 1
ATOM 3689 O O . GLY A 1 494 ? 24.378 -49.140 33.316 1.00 47.21 320 GLY A O 1
ATOM 3690 N N . ARG A 1 495 ? 22.564 -47.995 32.598 1.00 43.92 321 ARG A N 1
ATOM 3691 C CA . ARG A 1 495 ? 21.709 -49.162 32.327 1.00 43.53 321 ARG A CA 1
ATOM 3692 C C . ARG A 1 495 ? 21.380 -49.125 30.851 1.00 47.05 321 ARG A C 1
ATOM 3693 O O . ARG A 1 495 ? 21.321 -48.037 30.279 1.00 46.80 321 ARG A O 1
ATOM 3701 N N . PRO A 1 496 ? 21.143 -50.297 30.222 1.00 43.06 322 PRO A N 1
ATOM 3702 C CA . PRO A 1 496 ? 21.014 -50.282 28.754 1.00 42.92 322 PRO A CA 1
ATOM 3703 C C . PRO A 1 496 ? 19.886 -49.372 28.279 1.00 46.35 322 PRO A C 1
ATOM 3704 O O . PRO A 1 496 ? 18.864 -49.270 28.949 1.00 45.33 322 PRO A O 1
ATOM 3708 N N . LEU A 1 497 ? 20.093 -48.693 27.155 1.00 43.62 323 LEU A N 1
ATOM 3709 C CA . LEU A 1 497 ? 19.054 -47.856 26.517 1.00 43.85 323 LEU A CA 1
ATOM 3710 C C . LEU A 1 497 ? 18.461 -46.784 27.435 1.00 49.02 323 LEU A C 1
ATOM 3711 O O . LEU A 1 497 ? 17.244 -46.745 27.635 1.00 48.74 323 LEU A O 1
ATOM 3716 N N . GLU A 1 498 ? 19.314 -45.923 27.990 1.00 46.22 324 GLU A N 1
ATOM 3717 C CA . GLU A 1 498 ? 18.842 -44.787 28.790 1.00 46.02 324 GLU A CA 1
ATOM 3718 C C . GLU A 1 498 ? 18.085 -43.791 27.906 1.00 49.74 324 GLU A C 1
ATOM 3719 O O . GLU A 1 498 ? 17.171 -43.108 28.364 1.00 49.17 324 GLU A O 1
ATOM 3725 N N . VAL A 1 499 ? 18.456 -43.736 26.633 1.00 46.61 325 VAL A N 1
ATOM 3726 C CA . VAL A 1 499 ? 17.853 -42.786 25.701 1.00 46.73 325 VAL A CA 1
ATOM 3727 C C . VAL A 1 499 ? 16.352 -43.047 25.455 1.00 50.89 325 VAL A C 1
ATOM 3728 O O . VAL A 1 499 ? 15.601 -42.127 25.103 1.00 50.79 325 VAL A O 1
ATOM 3732 N N . LEU A 1 500 ? 15.925 -44.293 25.655 1.00 47.03 326 LEU A N 1
ATOM 3733 C CA . LEU A 1 500 ? 14.505 -44.667 25.595 1.00 46.43 326 LEU A CA 1
ATOM 3734 C C . LEU A 1 500 ? 13.695 -44.048 26.756 1.00 48.69 326 LEU A C 1
ATOM 3735 O O . LEU A 1 500 ? 12.504 -43.763 26.616 1.00 47.66 326 LEU A O 1
ATOM 3740 N N . PHE A 1 501 ? 14.355 -43.823 27.889 1.00 44.49 327 PHE A N 1
ATOM 3741 C CA . PHE A 1 501 ? 13.674 -43.400 29.112 1.00 43.64 327 PHE A CA 1
ATOM 3742 C C . PHE A 1 501 ? 13.990 -41.951 29.544 1.00 47.38 327 PHE A C 1
ATOM 3743 O O . PHE A 1 501 ? 13.487 -41.495 30.572 1.00 46.91 327 PHE A O 1
ATOM 3751 N N . GLN A 1 502 ? 14.805 -41.242 28.755 1.00 43.76 328 GLN A N 1
ATOM 3752 C CA . GLN A 1 502 ? 15.160 -39.836 29.006 1.00 64.84 328 GLN A CA 1
ATOM 3753 C C . GLN A 1 502 ? 14.076 -39.039 29.754 1.00 100.89 328 GLN A C 1
ATOM 3754 O O . GLN A 1 502 ? 13.147 -38.482 29.149 1.00 63.45 328 GLN A O 1
ATOM 3760 N N . CYS B 1 38 ? -2.250 15.783 88.280 1.00 66.45 28 CYS B N 1
ATOM 3761 C CA . CYS B 1 38 ? -2.422 16.200 86.859 1.00 64.85 28 CYS B CA 1
ATOM 3762 C C . CYS B 1 38 ? -3.714 15.646 86.249 1.00 70.82 28 CYS B C 1
ATOM 3763 O O . CYS B 1 38 ? -3.813 14.450 85.967 1.00 70.27 28 CYS B O 1
ATOM 3766 N N . PHE B 1 39 ? -4.696 16.520 86.045 1.00 69.08 29 PHE B N 1
ATOM 3767 C CA . PHE B 1 39 ? -6.000 16.121 85.511 1.00 68.88 29 PHE B CA 1
ATOM 3768 C C . PHE B 1 39 ? -6.319 16.943 84.272 1.00 73.58 29 PHE B C 1
ATOM 3769 O O . PHE B 1 39 ? -5.707 17.991 84.035 1.00 73.25 29 PHE B O 1
ATOM 3777 N N . ARG B 1 40 ? -7.274 16.456 83.483 1.00 70.77 30 ARG B N 1
ATOM 3778 C CA . ARG B 1 40 ? -7.782 17.202 82.330 1.00 70.05 30 ARG B CA 1
ATOM 3779 C C . ARG B 1 40 ? -8.680 18.338 82.829 1.00 75.25 30 ARG B C 1
ATOM 3780 O O . ARG B 1 40 ? -9.360 18.205 83.851 1.00 75.94 30 ARG B O 1
ATOM 3788 N N . GLU B 1 41 ? -8.631 19.465 82.153 1.00 71.85 31 GLU B N 1
ATOM 3789 C CA . GLU B 1 41 ? -9.419 20.607 82.537 1.00 72.67 31 GLU B CA 1
ATOM 3790 C C . GLU B 1 41 ? -10.077 21.310 81.358 1.00 76.32 31 GLU B C 1
ATOM 3791 O O . GLU B 1 41 ? -9.449 22.204 80.806 1.00 75.85 31 GLU B O 1
ATOM 3797 N N . GLU B 1 42 ? -11.307 20.963 80.971 1.00 72.54 32 GLU B N 1
ATOM 3798 C CA . GLU B 1 42 ? -11.972 21.698 79.884 1.00 71.56 32 GLU B CA 1
ATOM 3799 C C . GLU B 1 42 ? -12.301 23.118 80.338 1.00 75.87 32 GLU B C 1
ATOM 3800 O O . GLU B 1 42 ? -12.737 23.323 81.458 1.00 76.59 32 GLU B O 1
ATOM 3806 N N . ASN B 1 43 ? -12.093 24.081 79.447 1.00 71.62 33 ASN B N 1
ATOM 3807 C CA . ASN B 1 43 ? -12.218 25.507 79.723 1.00 72.07 33 ASN B CA 1
ATOM 3808 C C . ASN B 1 43 ? -13.513 25.976 79.226 1.00 74.94 33 ASN B C 1
ATOM 3809 O O . ASN B 1 43 ? -13.854 25.653 78.129 1.00 73.36 33 ASN B O 1
ATOM 3814 N N . ALA B 1 44 ? -14.287 26.649 80.058 1.00 71.89 34 ALA B N 1
ATOM 3815 C CA . ALA B 1 44 ? -15.548 27.140 79.560 1.00 71.28 34 ALA B CA 1
ATOM 3816 C C . ALA B 1 44 ? -15.442 28.342 78.655 1.00 74.24 34 ALA B C 1
ATOM 3817 O O . ALA B 1 44 ? -15.891 28.326 77.528 1.00 72.69 34 ALA B O 1
ATOM 3819 N N . ASN B 1 45 ? -14.743 29.366 79.115 1.00 71.07 35 ASN B N 1
ATOM 3820 C CA . ASN B 1 45 ? -14.801 30.616 78.387 1.00 70.38 35 ASN B CA 1
ATOM 3821 C C . ASN B 1 45 ? -14.329 30.416 76.980 1.00 70.71 35 ASN B C 1
ATOM 3822 O O . ASN B 1 45 ? -14.844 31.025 76.067 1.00 70.39 35 ASN B O 1
ATOM 3827 N N . PHE B 1 46 ? -13.345 29.587 76.755 1.00 64.14 36 PHE B N 1
ATOM 3828 C CA . PHE B 1 46 ? -13.015 29.548 75.388 1.00 61.68 36 PHE B CA 1
ATOM 3829 C C . PHE B 1 46 ? -13.325 28.398 74.500 1.00 60.45 36 PHE B C 1
ATOM 3830 O O . PHE B 1 46 ? -13.760 28.596 73.415 1.00 59.34 36 PHE B O 1
ATOM 3838 N N . ASN B 1 47 ? -13.148 27.192 74.967 1.00 53.93 37 ASN B N 1
ATOM 3839 C CA . ASN B 1 47 ? -13.352 26.062 74.103 1.00 51.18 37 ASN B CA 1
ATOM 3840 C C . ASN B 1 47 ? -14.816 25.707 74.024 1.00 51.72 37 ASN B C 1
ATOM 3841 O O . ASN B 1 47 ? -15.284 25.443 72.991 1.00 50.66 37 ASN B O 1
ATOM 3846 N N . LYS B 1 48 ? -15.538 25.793 75.114 1.00 47.05 38 LYS B N 1
ATOM 3847 C CA . LYS B 1 48 ? -16.964 25.551 75.211 1.00 46.03 38 LYS B CA 1
ATOM 3848 C C . LYS B 1 48 ? -17.773 26.502 74.348 1.00 47.56 38 LYS B C 1
ATOM 3849 O O . LYS B 1 48 ? -18.881 26.213 74.028 1.00 47.29 38 LYS B O 1
ATOM 3855 N N . ILE B 1 49 ? -17.246 27.678 74.063 1.00 42.00 39 ILE B N 1
ATOM 3856 C CA . ILE B 1 49 ? -17.843 28.605 73.150 1.00 40.62 39 ILE B CA 1
ATOM 3857 C C . ILE B 1 49 ? -17.189 28.704 71.764 1.00 41.47 39 ILE B C 1
ATOM 3858 O O . ILE B 1 49 ? -17.844 28.779 70.783 1.00 40.28 39 ILE B O 1
ATOM 3863 N N . PHE B 1 50 ? -15.883 28.718 71.688 1.00 36.60 40 PHE B N 1
ATOM 3864 C CA . PHE B 1 50 ? -15.158 28.885 70.429 1.00 34.64 40 PHE B CA 1
ATOM 3865 C C . PHE B 1 50 ? -15.368 27.710 69.458 1.00 33.81 40 PHE B C 1
ATOM 3866 O O . PHE B 1 50 ? -15.693 27.922 68.301 1.00 32.49 40 PHE B O 1
ATOM 3874 N N . LEU B 1 51 ? -15.202 26.484 69.943 1.00 28.38 41 LEU B N 1
ATOM 3875 C CA . LEU B 1 51 ? -15.276 25.277 69.097 1.00 26.13 41 LEU B CA 1
ATOM 3876 C C . LEU B 1 51 ? -16.643 24.996 68.445 1.00 30.11 41 LEU B C 1
ATOM 3877 O O . LEU B 1 51 ? -16.709 24.675 67.266 1.00 28.99 41 LEU B O 1
ATOM 3882 N N . PRO B 1 52 ? -17.734 25.080 69.202 1.00 27.82 42 PRO B N 1
ATOM 3883 C CA . PRO B 1 52 ? -19.022 24.793 68.580 1.00 27.94 42 PRO B CA 1
ATOM 3884 C C . PRO B 1 52 ? -19.396 25.779 67.458 1.00 32.62 42 PRO B C 1
ATOM 3885 O O . PRO B 1 52 ? -20.033 25.359 66.454 1.00 33.29 42 PRO B O 1
ATOM 3889 N N . THR B 1 53 ? -18.978 27.040 67.629 1.00 27.75 43 THR B N 1
ATOM 3890 C CA . THR B 1 53 ? -19.042 28.080 66.604 1.00 27.28 43 THR B CA 1
ATOM 3891 C C . THR B 1 53 ? -18.255 27.746 65.327 1.00 29.81 43 THR B C 1
ATOM 3892 O O . THR B 1 53 ? -18.759 27.934 64.201 1.00 28.32 43 THR B O 1
ATOM 3896 N N . ILE B 1 54 ? -16.999 27.326 65.503 1.00 26.36 44 ILE B N 1
ATOM 3897 C CA . ILE B 1 54 ? -16.176 26.877 64.375 1.00 25.37 44 ILE B CA 1
ATOM 3898 C C . ILE B 1 54 ? -16.868 25.675 63.764 1.00 27.08 44 ILE B C 1
ATOM 3899 O O . ILE B 1 54 ? -17.099 25.644 62.572 1.00 26.66 44 ILE B O 1
ATOM 3904 N N . TYR B 1 55 ? -17.265 24.719 64.593 1.00 22.91 45 TYR B N 1
ATOM 3905 C CA . TYR B 1 55 ? -17.983 23.545 64.085 1.00 21.79 45 TYR B CA 1
ATOM 3906 C C . TYR B 1 55 ? -19.229 23.903 63.247 1.00 25.80 45 TYR B C 1
ATOM 3907 O O . TYR B 1 55 ? -19.411 23.351 62.168 1.00 25.02 45 TYR B O 1
ATOM 3916 N N . SER B 1 56 ? -20.042 24.836 63.741 1.00 23.49 46 SER B N 1
ATOM 3917 C CA . SER B 1 56 ? -21.298 25.250 63.088 1.00 23.93 46 SER B CA 1
ATOM 3918 C C . SER B 1 56 ? -21.108 25.965 61.752 1.00 28.53 46 SER B C 1
ATOM 3919 O O . SER B 1 56 ? -21.914 25.781 60.834 1.00 29.54 46 SER B O 1
ATOM 3922 N N . ILE B 1 57 ? -20.065 26.781 61.651 1.00 24.13 47 ILE B N 1
ATOM 3923 C CA . ILE B 1 57 ? -19.758 27.530 60.434 1.00 24.01 47 ILE B CA 1
ATOM 3924 C C . ILE B 1 57 ? -19.336 26.610 59.284 1.00 26.69 47 ILE B C 1
ATOM 3925 O O . ILE B 1 57 ? -19.673 26.843 58.109 1.00 26.01 47 ILE B O 1
ATOM 3930 N N . ILE B 1 58 ? -18.569 25.586 59.639 1.00 23.13 48 ILE B N 1
ATOM 3931 C CA . ILE B 1 58 ? -18.090 24.583 58.685 1.00 22.57 48 ILE B CA 1
ATOM 3932 C C . ILE B 1 58 ? -19.234 23.736 58.265 1.00 27.01 48 ILE B C 1
ATOM 3933 O O . ILE B 1 58 ? -19.466 23.544 57.061 1.00 27.06 48 ILE B O 1
ATOM 3938 N N . PHE B 1 59 ? -19.976 23.266 59.262 1.00 24.07 49 PHE B N 1
ATOM 3939 C CA . PHE B 1 59 ? -21.266 22.644 59.003 1.00 24.22 49 PHE B CA 1
ATOM 3940 C C . PHE B 1 59 ? -22.044 23.456 57.950 1.00 29.21 49 PHE B C 1
ATOM 3941 O O . PHE B 1 59 ? -22.387 22.932 56.893 1.00 28.78 49 PHE B O 1
ATOM 3949 N N . LEU B 1 60 ? -22.299 24.731 58.245 1.00 26.59 50 LEU B N 1
ATOM 3950 C CA . LEU B 1 60 ? -23.153 25.543 57.389 1.00 27.66 50 LEU B CA 1
ATOM 3951 C C . LEU B 1 60 ? -22.574 25.738 55.978 1.00 31.25 50 LEU B C 1
ATOM 3952 O O . LEU B 1 60 ? -23.236 25.481 54.985 1.00 30.83 50 LEU B O 1
ATOM 3957 N N . THR B 1 61 ? -21.337 26.207 55.911 1.00 27.38 51 THR B N 1
ATOM 3958 C CA . THR B 1 61 ? -20.709 26.512 54.647 1.00 26.34 51 THR B CA 1
ATOM 3959 C C . THR B 1 61 ? -20.353 25.217 53.945 1.00 27.30 51 THR B C 1
ATOM 3960 O O . THR B 1 61 ? -20.212 25.202 52.729 1.00 25.72 51 THR B O 1
ATOM 3964 N N . GLY B 1 62 ? -20.212 24.140 54.729 1.00 23.25 52 GLY B N 1
ATOM 3965 C CA . GLY B 1 62 ? -19.806 22.834 54.222 1.00 22.69 52 GLY B CA 1
ATOM 3966 C C . GLY B 1 62 ? -20.897 22.022 53.545 1.00 28.82 52 GLY B C 1
ATOM 3967 O O . GLY B 1 62 ? -20.656 21.421 52.487 1.00 29.78 52 GLY B O 1
ATOM 3968 N N . ILE B 1 63 ? -22.089 21.970 54.138 1.00 24.42 53 ILE B N 1
ATOM 3969 C CA . ILE B 1 63 ? -23.226 21.375 53.436 1.00 24.63 53 ILE B CA 1
ATOM 3970 C C . ILE B 1 63 ? -23.525 22.113 52.108 1.00 29.99 53 ILE B C 1
ATOM 3971 O O . ILE B 1 63 ? -23.682 21.473 51.062 1.00 29.73 53 ILE B O 1
ATOM 3976 N N . VAL B 1 64 ? -23.560 23.442 52.142 1.00 26.64 54 VAL B N 1
ATOM 3977 C CA . VAL B 1 64 ? -23.957 24.213 50.974 1.00 26.87 54 VAL B CA 1
ATOM 3978 C C . VAL B 1 64 ? -22.930 24.050 49.847 1.00 30.50 54 VAL B C 1
ATOM 3979 O O . VAL B 1 64 ? -23.290 23.859 48.686 1.00 29.96 54 VAL B O 1
ATOM 3983 N N . GLY B 1 65 ? -21.646 24.154 50.194 1.00 26.67 55 GLY B N 1
ATOM 3984 C CA . GLY B 1 65 ? -20.573 24.220 49.201 1.00 25.94 55 GLY B CA 1
ATOM 3985 C C . GLY B 1 65 ? -20.356 22.876 48.540 1.00 29.38 55 GLY B C 1
ATOM 3986 O O . GLY B 1 65 ? -20.390 22.758 47.307 1.00 29.78 55 GLY B O 1
ATOM 3987 N N . ASN B 1 66 ? -20.153 21.867 49.375 1.00 24.57 56 ASN B N 1
ATOM 3988 C CA . ASN B 1 66 ? -19.992 20.499 48.926 1.00 24.27 56 ASN B CA 1
ATOM 3989 C C . ASN B 1 66 ? -21.248 19.923 48.274 1.00 29.50 56 ASN B C 1
ATOM 3990 O O . ASN B 1 66 ? -21.171 19.316 47.198 1.00 30.05 56 ASN B O 1
ATOM 3995 N N . GLY B 1 67 ? -22.393 20.126 48.921 1.00 26.45 57 GLY B N 1
ATOM 3996 C CA . GLY B 1 67 ? -23.694 19.769 48.343 1.00 26.97 57 GLY B CA 1
ATOM 3997 C C . GLY B 1 67 ? -23.888 20.365 46.960 1.00 31.41 57 GLY B C 1
ATOM 3998 O O . GLY B 1 67 ? -24.462 19.729 46.083 1.00 31.95 57 GLY B O 1
ATOM 3999 N N . LEU B 1 68 ? -23.381 21.571 46.741 1.00 27.67 58 LEU B N 1
ATOM 4000 C CA . LEU B 1 68 ? -23.447 22.158 45.406 1.00 28.05 58 LEU B CA 1
ATOM 4001 C C . LEU B 1 68 ? -22.516 21.453 44.446 1.00 31.28 58 LEU B C 1
ATOM 4002 O O . LEU B 1 68 ? -22.897 21.216 43.314 1.00 30.82 58 LEU B O 1
ATOM 4007 N N . VAL B 1 69 ? -21.297 21.129 44.879 1.00 27.43 59 VAL B N 1
ATOM 4008 C CA . VAL B 1 69 ? -20.368 20.451 43.973 1.00 27.32 59 VAL B CA 1
ATOM 4009 C C . VAL B 1 69 ? -20.987 19.118 43.572 1.00 32.62 59 VAL B C 1
ATOM 4010 O O . VAL B 1 69 ? -20.961 18.744 42.415 1.00 32.44 59 VAL B O 1
ATOM 4014 N N . ILE B 1 70 ? -21.607 18.438 44.528 1.00 30.40 60 ILE B N 1
ATOM 4015 C CA . ILE B 1 70 ? -22.194 17.123 44.265 1.00 31.05 60 ILE B CA 1
ATOM 4016 C C . ILE B 1 70 ? -23.328 17.190 43.236 1.00 37.72 60 ILE B C 1
ATOM 4017 O O . ILE B 1 70 ? -23.325 16.434 42.264 1.00 37.75 60 ILE B O 1
ATOM 4022 N N . LEU B 1 71 ? -24.273 18.104 43.436 1.00 36.64 61 LEU B N 1
ATOM 4023 C CA . LEU B 1 71 ? -25.448 18.200 42.569 1.00 38.74 61 LEU B CA 1
ATOM 4024 C C . LEU B 1 71 ? -25.081 18.836 41.226 1.00 47.18 61 LEU B C 1
ATOM 4025 O O . LEU B 1 71 ? -25.464 18.348 40.158 1.00 48.38 61 LEU B O 1
ATOM 4030 N N . VAL B 1 72 ? -24.309 19.910 41.262 1.00 45.47 62 VAL B N 1
ATOM 4031 C CA . VAL B 1 72 ? -23.916 20.568 40.021 1.00 47.05 62 VAL B CA 1
ATOM 4032 C C . VAL B 1 72 ? -23.161 19.672 39.045 1.00 55.37 62 VAL B C 1
ATOM 4033 O O . VAL B 1 72 ? -23.466 19.696 37.863 1.00 56.30 62 VAL B O 1
ATOM 4037 N N . MET B 1 73 ? -22.188 18.890 39.502 1.00 54.37 63 MET B N 1
ATOM 4038 C CA . MET B 1 73 ? -21.505 17.989 38.578 1.00 56.41 63 MET B CA 1
ATOM 4039 C C . MET B 1 73 ? -22.242 16.674 38.513 1.00 64.53 63 MET B C 1
ATOM 4040 O O . MET B 1 73 ? -22.703 16.269 37.449 1.00 65.26 63 MET B O 1
ATOM 4044 N N . GLY B 1 74 ? -22.360 16.008 39.658 1.00 63.09 64 GLY B N 1
ATOM 4045 C CA . GLY B 1 74 ? -23.189 14.802 39.773 1.00 64.33 64 GLY B CA 1
ATOM 4046 C C . GLY B 1 74 ? -24.480 14.606 39.004 1.00 71.83 64 GLY B C 1
ATOM 4047 O O . GLY B 1 74 ? -24.546 13.748 38.124 1.00 72.49 64 GLY B O 1
ATOM 4048 N N . TYR B 1 75 ? -25.510 15.377 39.352 1.00 70.12 65 TYR B N 1
ATOM 4049 C CA . TYR B 1 75 ? -26.796 15.354 38.651 1.00 71.85 65 TYR B CA 1
ATOM 4050 C C . TYR B 1 75 ? -26.808 15.856 37.206 1.00 77.20 65 TYR B C 1
ATOM 4051 O O . TYR B 1 75 ? -27.091 15.093 36.269 1.00 78.13 65 TYR B O 1
ATOM 4060 N N . GLN B 1 76 ? -26.601 17.150 37.116 1.00 73.33 66 GLN B N 1
ATOM 4061 C CA . GLN B 1 76 ? -26.635 17.871 35.880 1.00 73.92 66 GLN B CA 1
ATOM 4062 C C . GLN B 1 76 ? -25.564 17.815 34.788 1.00 77.18 66 GLN B C 1
ATOM 4063 O O . GLN B 1 76 ? -25.867 17.564 33.639 1.00 77.98 66 GLN B O 1
ATOM 4069 N N . LYS B 1 77 ? -24.314 17.984 35.144 1.00 72.09 67 LYS B N 1
ATOM 4070 C CA . LYS B 1 77 ? -23.280 18.139 34.140 1.00 71.87 67 LYS B CA 1
ATOM 4071 C C . LYS B 1 77 ? -22.514 16.886 33.808 1.00 75.25 67 LYS B C 1
ATOM 4072 O O . LYS B 1 77 ? -21.842 16.337 34.641 1.00 73.53 67 LYS B O 1
ATOM 4078 N N . LYS B 1 78 ? -22.690 16.405 32.580 1.00 72.79 68 LYS B N 1
ATOM 4079 C CA . LYS B 1 78 ? -22.024 15.201 32.056 1.00 72.38 68 LYS B CA 1
ATOM 4080 C C . LYS B 1 78 ? -20.534 15.085 31.699 1.00 74.66 68 LYS B C 1
ATOM 4081 O O . LYS B 1 78 ? -19.889 14.086 32.042 1.00 73.68 68 LYS B O 1
ATOM 4083 N N . LEU B 1 79 ? -19.957 16.047 31.003 1.00 70.41 69 LEU B N 1
ATOM 4084 C CA . LEU B 1 79 ? -18.620 15.734 30.547 1.00 69.41 69 LEU B CA 1
ATOM 4085 C C . LEU B 1 79 ? -17.601 16.104 31.543 1.00 69.86 69 LEU B C 1
ATOM 4086 O O . LEU B 1 79 ? -17.361 17.275 31.789 1.00 69.57 69 LEU B O 1
ATOM 4091 N N . ARG B 1 80 ? -16.982 15.072 32.096 1.00 63.15 70 ARG B N 1
ATOM 4092 C CA . ARG B 1 80 ? -16.110 15.269 33.208 1.00 60.30 70 ARG B CA 1
ATOM 4093 C C . ARG B 1 80 ? -14.630 15.093 33.038 1.00 59.57 70 ARG B C 1
ATOM 4094 O O . ARG B 1 80 ? -14.167 14.138 32.469 1.00 59.39 70 ARG B O 1
ATOM 4102 N N . SER B 1 81 ? -13.949 16.111 33.544 1.00 52.06 71 SER B N 1
ATOM 4103 C CA . SER B 1 81 ? -12.514 16.289 33.665 1.00 49.54 71 SER B CA 1
ATOM 4104 C C . SER B 1 81 ? -11.998 15.433 34.773 1.00 49.52 71 SER B C 1
ATOM 4105 O O . SER B 1 81 ? -12.681 15.208 35.717 1.00 47.77 71 SER B O 1
ATOM 4108 N N . MET B 1 82 ? -10.792 14.936 34.640 1.00 44.50 72 MET B N 1
ATOM 4109 C CA . MET B 1 82 ? -10.275 14.008 35.607 1.00 42.79 72 MET B CA 1
ATOM 4110 C C . MET B 1 82 ? -10.123 14.573 36.987 1.00 42.60 72 MET B C 1
ATOM 4111 O O . MET B 1 82 ? -10.545 13.980 37.934 1.00 40.97 72 MET B O 1
ATOM 4116 N N . THR B 1 83 ? -9.575 15.760 37.076 1.00 37.33 73 THR B N 1
ATOM 4117 C CA . THR B 1 83 ? -9.479 16.428 38.353 1.00 35.35 73 THR B CA 1
ATOM 4118 C C . THR B 1 83 ? -10.883 16.621 38.916 1.00 37.32 73 THR B C 1
ATOM 4119 O O . THR B 1 83 ? -11.100 16.365 40.097 1.00 36.94 73 THR B O 1
ATOM 4123 N N . ASP B 1 84 ? -11.835 17.039 38.087 1.00 32.48 74 ASP B N 1
ATOM 4124 C CA . ASP B 1 84 ? -13.230 17.151 38.555 1.00 31.48 74 ASP B CA 1
ATOM 4125 C C . ASP B 1 84 ? -13.815 15.857 39.080 1.00 33.57 74 ASP B C 1
ATOM 4126 O O . ASP B 1 84 ? -14.593 15.887 40.029 1.00 33.34 74 ASP B O 1
ATOM 4131 N N . LYS B 1 85 ? -13.453 14.735 38.471 1.00 28.42 75 LYS B N 1
ATOM 4132 C CA . LYS B 1 85 ? -13.895 13.422 38.951 1.00 27.11 75 LYS B CA 1
ATOM 4133 C C . LYS B 1 85 ? -13.457 13.186 40.383 1.00 27.27 75 LYS B C 1
ATOM 4134 O O . LYS B 1 85 ? -14.227 12.697 41.196 1.00 25.76 75 LYS B O 1
ATOM 4140 N N . TYR B 1 86 ? -12.214 13.550 40.681 1.00 23.07 76 TYR B N 1
ATOM 4141 C CA . TYR B 1 86 ? -11.643 13.360 42.013 1.00 21.72 76 TYR B CA 1
ATOM 4142 C C . TYR B 1 86 ? -12.217 14.360 42.984 1.00 25.33 76 TYR B C 1
ATOM 4143 O O . TYR B 1 86 ? -12.492 14.038 44.124 1.00 24.78 76 TYR B O 1
ATOM 4152 N N . ARG B 1 87 ? -12.425 15.582 42.528 1.00 22.13 77 ARG B N 1
ATOM 4153 C CA . ARG B 1 87 ? -13.025 16.574 43.385 1.00 21.35 77 ARG B CA 1
ATOM 4154 C C . ARG B 1 87 ? -14.487 16.257 43.732 1.00 25.59 77 ARG B C 1
ATOM 4155 O O . ARG B 1 87 ? -15.003 16.779 44.721 1.00 25.10 77 ARG B O 1
ATOM 4163 N N . LEU B 1 88 ? -15.131 15.380 42.956 1.00 22.57 78 LEU B N 1
ATOM 4164 C CA . LEU B 1 88 ? -16.465 14.891 43.292 1.00 22.85 78 LEU B CA 1
ATOM 4165 C C . LEU B 1 88 ? -16.363 13.970 44.500 1.00 28.11 78 LEU B C 1
ATOM 4166 O O . LEU B 1 88 ? -17.139 14.090 45.470 1.00 27.74 78 LEU B O 1
ATOM 4171 N N . HIS B 1 89 ? -15.400 13.049 44.419 1.00 25.43 79 HIS B N 1
ATOM 4172 C CA . HIS B 1 89 ? -15.049 12.169 45.524 1.00 25.19 79 HIS B CA 1
ATOM 4173 C C . HIS B 1 89 ? -14.723 12.987 46.805 1.00 28.15 79 HIS B C 1
ATOM 4174 O O . HIS B 1 89 ? -15.222 12.695 47.893 1.00 27.69 79 HIS B O 1
ATOM 4181 N N . LEU B 1 90 ? -13.901 14.021 46.672 1.00 23.70 80 LEU B N 1
ATOM 4182 C CA . LEU B 1 90 ? -13.486 14.824 47.824 1.00 22.04 80 LEU B CA 1
ATOM 4183 C C . LEU B 1 90 ? -14.725 15.396 48.482 1.00 26.67 80 LEU B C 1
ATOM 4184 O O . LEU B 1 90 ? -14.942 15.208 49.665 1.00 26.88 80 LEU B O 1
ATOM 4189 N N . SER B 1 91 ? -15.563 16.053 47.696 1.00 23.49 81 SER B N 1
ATOM 4190 C CA . SER B 1 91 ? -16.799 16.656 48.212 1.00 23.02 81 SER B CA 1
ATOM 4191 C C . SER B 1 91 ? -17.798 15.679 48.820 1.00 26.27 81 SER B C 1
ATOM 4192 O O . SER B 1 91 ? -18.543 16.052 49.710 1.00 25.16 81 SER B O 1
ATOM 4195 N N . VAL B 1 92 ? -17.817 14.437 48.354 1.00 24.06 82 VAL B N 1
ATOM 4196 C CA . VAL B 1 92 ? -18.605 13.397 49.023 1.00 24.25 82 VAL B CA 1
ATOM 4197 C C . VAL B 1 92 ? -18.029 13.057 50.394 1.00 28.17 82 VAL B C 1
ATOM 4198 O O . VAL B 1 92 ? -18.766 12.933 51.374 1.00 27.93 82 VAL B O 1
ATOM 4202 N N . ALA B 1 93 ? -16.708 12.933 50.463 1.00 25.41 83 ALA B N 1
ATOM 4203 C CA . ALA B 1 93 ? -16.020 12.691 51.735 1.00 25.30 83 ALA B CA 1
ATOM 4204 C C . ALA B 1 93 ? -16.229 13.853 52.700 1.00 30.15 83 ALA B C 1
ATOM 4205 O O . ALA B 1 93 ? -16.406 13.644 53.903 1.00 30.88 83 ALA B O 1
ATOM 4207 N N . ASP B 1 94 ? -16.242 15.070 52.188 1.00 25.57 84 ASP B N 1
ATOM 4208 C CA . ASP B 1 94 ? -16.431 16.218 53.057 1.00 25.14 84 ASP B CA 1
ATOM 4209 C C . ASP B 1 94 ? -17.883 16.493 53.495 1.00 28.99 84 ASP B C 1
ATOM 4210 O O . ASP B 1 94 ? -18.107 16.970 54.581 1.00 27.99 84 ASP B O 1
ATOM 4215 N N . LEU B 1 95 ? -18.865 16.218 52.657 1.00 26.87 85 LEU B N 1
ATOM 4216 C CA . LEU B 1 95 ? -20.246 16.399 53.072 1.00 27.58 85 LEU B CA 1
ATOM 4217 C C . LEU B 1 95 ? -20.603 15.357 54.135 1.00 32.69 85 LEU B C 1
ATOM 4218 O O . LEU B 1 95 ? -21.319 15.644 55.091 1.00 32.75 85 LEU B O 1
ATOM 4223 N N . LEU B 1 96 ? -20.098 14.141 53.968 1.00 29.93 86 LEU B N 1
ATOM 4224 C CA . LEU B 1 96 ? -20.350 13.075 54.938 1.00 30.04 86 LEU B CA 1
ATOM 4225 C C . LEU B 1 96 ? -19.812 13.457 56.312 1.00 31.03 86 LEU B C 1
ATOM 4226 O O . LEU B 1 96 ? -20.492 13.310 57.312 1.00 31.77 86 LEU B O 1
ATOM 4231 N N . PHE B 1 97 ? -18.593 13.969 56.363 1.00 24.78 87 PHE B N 1
ATOM 4232 C CA . PHE B 1 97 ? -18.004 14.341 57.634 1.00 22.98 87 PHE B CA 1
ATOM 4233 C C . PHE B 1 97 ? -18.751 15.517 58.231 1.00 26.63 87 PHE B C 1
ATOM 4234 O O . PHE B 1 97 ? -19.069 15.534 59.413 1.00 27.19 87 PHE B O 1
ATOM 4242 N N . VAL B 1 98 ? -19.018 16.487 57.375 1.00 22.13 88 VAL B N 1
ATOM 4243 C CA . VAL B 1 98 ? -19.632 17.749 57.740 1.00 22.12 88 VAL B CA 1
ATOM 4244 C C . VAL B 1 98 ? -21.056 17.621 58.273 1.00 27.86 88 VAL B C 1
ATOM 4245 O O . VAL B 1 98 ? -21.434 18.374 59.153 1.00 29.01 88 VAL B O 1
ATOM 4249 N N . ILE B 1 99 ? -21.844 16.673 57.774 1.00 24.52 89 ILE B N 1
ATOM 4250 C CA . ILE B 1 99 ? -23.177 16.441 58.341 1.00 25.08 89 ILE B CA 1
ATOM 4251 C C . ILE B 1 99 ? -23.140 15.915 59.800 1.00 28.77 89 ILE B C 1
ATOM 4252 O O . ILE B 1 99 ? -24.145 16.008 60.524 1.00 29.03 89 ILE B O 1
ATOM 4257 N N . THR B 1 100 ? -21.991 15.401 60.245 1.00 24.32 90 THR B N 1
ATOM 4258 C CA . THR B 1 100 ? -21.851 14.933 61.621 1.00 23.95 90 THR B CA 1
ATOM 4259 C C . THR B 1 100 ? -21.351 16.009 62.586 1.00 29.23 90 THR B C 1
ATOM 4260 O O . THR B 1 100 ? -21.284 15.762 63.795 1.00 29.22 90 THR B O 1
ATOM 4264 N N . LEU B 1 101 ? -21.011 17.196 62.080 1.00 25.54 91 LEU B N 1
ATOM 4265 C CA . LEU B 1 101 ? -20.505 18.259 62.941 1.00 24.90 91 LEU B CA 1
ATOM 4266 C C . LEU B 1 101 ? -21.481 18.788 64.049 1.00 29.70 91 LEU B C 1
ATOM 4267 O O . LEU B 1 101 ? -21.024 19.167 65.144 1.00 29.35 91 LEU B O 1
ATOM 4272 N N . PRO B 1 102 ? -22.812 18.812 63.793 1.00 26.54 92 PRO B N 1
ATOM 4273 C CA . PRO B 1 102 ? -23.685 19.239 64.884 1.00 26.49 92 PRO B CA 1
ATOM 4274 C C . PRO B 1 102 ? -23.497 18.408 66.156 1.00 29.42 92 PRO B C 1
ATOM 4275 O O . PRO B 1 102 ? -23.649 18.948 67.245 1.00 29.16 92 PRO B O 1
ATOM 4279 N N . PHE B 1 103 ? -23.139 17.131 66.021 1.00 25.72 93 PHE B N 1
ATOM 4280 C CA . PHE B 1 103 ? -22.858 16.277 67.207 1.00 26.52 93 PHE B CA 1
ATOM 4281 C C . PHE B 1 103 ? -21.641 16.783 68.009 1.00 29.45 93 PHE B C 1
ATOM 4282 O O . PHE B 1 103 ? -21.688 16.927 69.237 1.00 28.85 93 PHE B O 1
ATOM 4290 N N . TRP B 1 104 ? -20.563 17.048 67.274 1.00 25.33 94 TRP B N 1
ATOM 4291 C CA . TRP B 1 104 ? -19.356 17.658 67.805 1.00 24.75 94 TRP B CA 1
ATOM 4292 C C . TRP B 1 104 ? -19.645 18.949 68.581 1.00 28.76 94 TRP B C 1
ATOM 4293 O O . TRP B 1 104 ? -19.065 19.203 69.655 1.00 28.27 94 TRP B O 1
ATOM 4304 N N . ALA B 1 105 ? -20.503 19.775 67.984 1.00 25.58 95 ALA B N 1
ATOM 4305 C CA . ALA B 1 105 ? -20.894 21.051 68.547 1.00 26.42 95 ALA B CA 1
ATOM 4306 C C . ALA B 1 105 ? -21.668 20.877 69.844 1.00 31.07 95 ALA B C 1
ATOM 4307 O O . ALA B 1 105 ? -21.373 21.534 70.820 1.00 31.25 95 ALA B O 1
ATOM 4309 N N . VAL B 1 106 ? -22.655 19.986 69.851 1.00 28.36 96 VAL B N 1
ATOM 4310 C CA . VAL B 1 106 ? -23.421 19.672 71.086 1.00 29.01 96 VAL B CA 1
ATOM 4311 C C . VAL B 1 106 ? -22.551 19.012 72.131 1.00 31.58 96 VAL B C 1
ATOM 4312 O O . VAL B 1 106 ? -22.609 19.355 73.318 1.00 31.66 96 VAL B O 1
ATOM 4316 N N . ASP B 1 107 ? -21.769 18.038 71.683 1.00 27.12 97 ASP B N 1
ATOM 4317 C CA . ASP B 1 107 ? -20.808 17.371 72.551 1.00 26.88 97 ASP B CA 1
ATOM 4318 C C . ASP B 1 107 ? -19.911 18.395 73.227 1.00 30.94 97 ASP B C 1
ATOM 4319 O O . ASP B 1 107 ? -19.658 18.295 74.420 1.00 31.39 97 ASP B O 1
ATOM 4324 N N . ALA B 1 108 ? -19.445 19.391 72.486 1.00 26.77 98 ALA B N 1
ATOM 4325 C CA . ALA B 1 108 ? -18.552 20.367 73.072 1.00 27.10 98 ALA B CA 1
ATOM 4326 C C . ALA B 1 108 ? -19.232 21.317 74.045 1.00 32.56 98 ALA B C 1
ATOM 4327 O O . ALA B 1 108 ? -18.650 21.650 75.061 1.00 32.41 98 ALA B O 1
ATOM 4329 N N . VAL B 1 109 ? -20.456 21.745 73.761 1.00 30.67 99 VAL B N 1
ATOM 4330 C CA . VAL B 1 109 ? -21.076 22.793 74.581 1.00 32.38 99 VAL B CA 1
ATOM 4331 C C . VAL B 1 109 ? -21.582 22.106 75.858 1.00 39.32 99 VAL B C 1
ATOM 4332 O O . VAL B 1 109 ? -21.454 22.684 76.961 1.00 40.95 99 VAL B O 1
ATOM 4336 N N . ALA B 1 110 ? -22.370 21.020 75.690 1.00 35.02 100 ALA B N 1
ATOM 4337 C CA . ALA B 1 110 ? -23.004 20.364 76.846 1.00 35.05 100 ALA B CA 1
ATOM 4338 C C . ALA B 1 110 ? -22.694 18.922 77.170 1.00 36.66 100 ALA B C 1
ATOM 4339 O O . ALA B 1 110 ? -22.183 18.604 78.245 1.00 36.54 100 ALA B O 1
ATOM 4341 N N . ASN B 1 111 ? -23.030 18.037 76.242 1.00 31.95 101 ASN B N 1
ATOM 4342 C CA . ASN B 1 111 ? -23.110 16.625 76.574 1.00 31.33 101 ASN B CA 1
ATOM 4343 C C . ASN B 1 111 ? -23.154 15.736 75.366 1.00 33.89 101 ASN B C 1
ATOM 4344 O O . ASN B 1 111 ? -23.444 16.198 74.259 1.00 32.81 101 ASN B O 1
ATOM 4349 N N . TRP B 1 112 ? -22.889 14.452 75.592 1.00 30.34 102 TRP B N 1
ATOM 4350 C CA . TRP B 1 112 ? -23.107 13.460 74.575 1.00 29.53 102 TRP B CA 1
ATOM 4351 C C . TRP B 1 112 ? -24.456 12.806 74.858 1.00 34.35 102 TRP B C 1
ATOM 4352 O O . TRP B 1 112 ? -24.525 11.776 75.539 1.00 34.26 102 TRP B O 1
ATOM 4363 N N . TYR B 1 113 ? -25.527 13.422 74.339 1.00 31.18 103 TYR B N 1
ATOM 4364 C CA . TYR B 1 113 ? -26.893 12.887 74.472 1.00 31.83 103 TYR B CA 1
ATOM 4365 C C . TYR B 1 113 ? -27.203 11.739 73.513 1.00 35.29 103 TYR B C 1
ATOM 4366 O O . TYR B 1 113 ? -28.266 11.134 73.631 1.00 35.94 103 TYR B O 1
ATOM 4375 N N . PHE B 1 114 ? -26.321 11.455 72.557 1.00 30.73 104 PHE B N 1
ATOM 4376 C CA . PHE B 1 114 ? -26.719 10.656 71.381 1.00 30.35 104 PHE B CA 1
ATOM 4377 C C . PHE B 1 114 ? -26.451 9.155 71.419 1.00 35.20 104 PHE B C 1
ATOM 4378 O O . PHE B 1 114 ? -26.622 8.505 70.390 1.00 35.40 104 PHE B O 1
ATOM 4386 N N . GLY B 1 115 ? -26.036 8.604 72.561 1.00 31.72 105 GLY B N 1
ATOM 4387 C CA . GLY B 1 115 ? -25.910 7.158 72.716 1.00 31.88 105 GLY B CA 1
ATOM 4388 C C . GLY B 1 115 ? -24.621 6.569 72.162 1.00 36.37 105 GLY B C 1
ATOM 4389 O O . GLY B 1 115 ? -23.832 7.245 71.494 1.00 35.05 105 GLY B O 1
ATOM 4390 N N . ASN B 1 116 ? -24.420 5.285 72.440 1.00 33.49 106 ASN B N 1
ATOM 4391 C CA . ASN B 1 116 ? -23.189 4.584 72.080 1.00 32.63 106 ASN B CA 1
ATOM 4392 C C . ASN B 1 116 ? -22.972 4.437 70.579 1.00 35.92 106 ASN B C 1
ATOM 4393 O O . ASN B 1 116 ? -21.821 4.521 70.092 1.00 35.44 106 ASN B O 1
ATOM 4398 N N . PHE B 1 117 ? -24.058 4.201 69.842 1.00 31.59 107 PHE B N 1
ATOM 4399 C CA . PHE B 1 117 ? -23.919 3.784 68.451 1.00 30.09 107 PHE B CA 1
ATOM 4400 C C . PHE B 1 117 ? -23.500 4.950 67.580 1.00 33.02 107 PHE B C 1
ATOM 4401 O O . PHE B 1 117 ? -22.725 4.764 66.635 1.00 32.14 107 PHE B O 1
ATOM 4409 N N . LEU B 1 118 ? -24.036 6.141 67.864 1.00 29.09 108 LEU B N 1
ATOM 4410 C CA . LEU B 1 118 ? -23.662 7.336 67.106 1.00 27.85 108 LEU B CA 1
ATOM 4411 C C . LEU B 1 118 ? -22.237 7.723 67.477 1.00 31.95 108 LEU B C 1
ATOM 4412 O O . LEU B 1 118 ? -21.461 8.180 66.614 1.00 30.71 108 LEU B O 1
ATOM 4417 N N . CYS B 1 119 ? -21.900 7.487 68.747 1.00 29.18 109 CYS B N 1
ATOM 4418 C CA . CYS B 1 119 ? -20.527 7.615 69.245 1.00 28.66 109 CYS B CA 1
ATOM 4419 C C . CYS B 1 119 ? -19.522 6.936 68.336 1.00 30.15 109 CYS B C 1
ATOM 4420 O O . CYS B 1 119 ? -18.564 7.564 67.918 1.00 29.21 109 CYS B O 1
ATOM 4423 N N . LYS B 1 120 ? -19.763 5.673 68.003 1.00 26.11 110 LYS B N 1
ATOM 4424 C CA . LYS B 1 120 ? -18.868 4.941 67.076 1.00 24.70 110 LYS B CA 1
ATOM 4425 C C . LYS B 1 120 ? -19.030 5.514 65.656 1.00 28.40 110 LYS B C 1
ATOM 4426 O O . LYS B 1 120 ? -18.040 5.807 64.968 1.00 27.65 110 LYS B O 1
ATOM 4432 N N . ALA B 1 121 ? -20.278 5.750 65.272 1.00 25.19 111 ALA B N 1
ATOM 4433 C CA . ALA B 1 121 ? -20.596 6.278 63.964 1.00 24.78 111 ALA B CA 1
ATOM 4434 C C . ALA B 1 121 ? -19.875 7.575 63.644 1.00 28.82 111 ALA B C 1
ATOM 4435 O O . ALA B 1 121 ? -19.410 7.745 62.543 1.00 28.49 111 ALA B O 1
ATOM 4437 N N . VAL B 1 122 ? -19.812 8.515 64.573 1.00 26.23 112 VAL B N 1
ATOM 4438 C CA . VAL B 1 122 ? -19.208 9.820 64.237 1.00 25.32 112 VAL B CA 1
ATOM 4439 C C . VAL B 1 122 ? -17.699 9.677 64.184 1.00 28.82 112 VAL B C 1
ATOM 4440 O O . VAL B 1 122 ? -17.045 10.328 63.374 1.00 28.00 112 VAL B O 1
ATOM 4444 N N . HIS B 1 123 ? -17.171 8.798 65.038 1.00 25.62 113 HIS B N 1
ATOM 4445 C CA . HIS B 1 123 ? -15.755 8.430 65.026 1.00 24.58 113 HIS B CA 1
ATOM 4446 C C . HIS B 1 123 ? -15.361 7.779 63.725 1.00 28.20 113 HIS B C 1
ATOM 4447 O O . HIS B 1 123 ? -14.345 8.131 63.139 1.00 27.88 113 HIS B O 1
ATOM 4454 N N . VAL B 1 124 ? -16.159 6.825 63.272 1.00 25.25 114 VAL B N 1
ATOM 4455 C CA . VAL B 1 124 ? -15.879 6.151 62.018 1.00 25.03 114 VAL B CA 1
ATOM 4456 C C . VAL B 1 124 ? -15.855 7.205 60.958 1.00 28.00 114 VAL B C 1
ATOM 4457 O O . VAL B 1 124 ? -14.883 7.316 60.223 1.00 27.51 114 VAL B O 1
ATOM 4461 N N . ILE B 1 125 ? -16.903 8.013 60.912 1.00 24.62 115 ILE B N 1
ATOM 4462 C CA . ILE B 1 125 ? -17.039 9.035 59.885 1.00 24.86 115 ILE B CA 1
ATOM 4463 C C . ILE B 1 125 ? -15.848 10.026 59.889 1.00 30.57 115 ILE B C 1
ATOM 4464 O O . ILE B 1 125 ? -15.433 10.517 58.836 1.00 30.23 115 ILE B O 1
ATOM 4469 N N . TYR B 1 126 ? -15.287 10.283 61.063 1.00 28.15 116 TYR B N 1
ATOM 4470 C CA . TYR B 1 126 ? -14.077 11.095 61.179 1.00 27.93 116 TYR B CA 1
ATOM 4471 C C . TYR B 1 126 ? -12.870 10.437 60.457 1.00 30.68 116 TYR B C 1
ATOM 4472 O O . TYR B 1 126 ? -12.311 10.994 59.536 1.00 28.80 116 TYR B O 1
ATOM 4481 N N . THR B 1 127 ? -12.521 9.227 60.875 1.00 27.89 117 THR B N 1
ATOM 4482 C CA . THR B 1 127 ? -11.451 8.466 60.267 1.00 27.80 117 THR B CA 1
ATOM 4483 C C . THR B 1 127 ? -11.592 8.369 58.747 1.00 31.61 117 THR B C 1
ATOM 4484 O O . THR B 1 127 ? -10.649 8.665 57.999 1.00 31.71 117 THR B O 1
ATOM 4488 N N . VAL B 1 128 ? -12.758 7.935 58.289 1.00 27.43 118 VAL B N 1
ATOM 4489 C CA . VAL B 1 128 ? -13.048 7.883 56.852 1.00 26.94 118 VAL B CA 1
ATOM 4490 C C . VAL B 1 128 ? -12.665 9.193 56.151 1.00 30.22 118 VAL B C 1
ATOM 4491 O O . VAL B 1 128 ? -12.048 9.173 55.092 1.00 30.06 118 VAL B O 1
ATOM 4495 N N . ASN B 1 129 ? -12.999 10.323 56.763 1.00 26.14 119 ASN B N 1
ATOM 4496 C CA . ASN B 1 129 ? -12.711 11.628 56.181 1.00 25.52 119 ASN B CA 1
ATOM 4497 C C . ASN B 1 129 ? -11.214 11.941 56.138 1.00 30.49 119 ASN B C 1
ATOM 4498 O O . ASN B 1 129 ? -10.703 12.331 55.098 1.00 30.68 119 ASN B O 1
ATOM 4503 N N . LEU B 1 130 ? -10.512 11.789 57.252 1.00 27.93 120 LEU B N 1
ATOM 4504 C CA . LEU B 1 130 ? -9.073 12.111 57.289 1.00 28.38 120 LEU B CA 1
ATOM 4505 C C . LEU B 1 130 ? -8.274 11.310 56.243 1.00 32.63 120 LEU B C 1
ATOM 4506 O O . LEU B 1 130 ? -7.376 11.841 55.573 1.00 32.43 120 LEU B O 1
ATOM 4511 N N . TYR B 1 131 ? -8.604 10.030 56.118 1.00 28.52 121 TYR B N 1
ATOM 4512 C CA . TYR B 1 131 ? -7.874 9.148 55.236 1.00 27.94 121 TYR B CA 1
ATOM 4513 C C . TYR B 1 131 ? -8.280 9.325 53.770 1.00 30.79 121 TYR B C 1
ATOM 4514 O O . TYR B 1 131 ? -7.415 9.394 52.907 1.00 30.35 121 TYR B O 1
ATOM 4523 N N . SER B 1 132 ? -9.579 9.421 53.480 1.00 26.82 122 SER B N 1
ATOM 4524 C CA . SER B 1 132 ? -10.022 9.517 52.077 1.00 26.31 122 SER B CA 1
ATOM 4525 C C . SER B 1 132 ? -9.646 10.877 51.488 1.00 28.09 122 SER B C 1
ATOM 4526 O O . SER B 1 132 ? -9.143 10.957 50.373 1.00 28.81 122 SER B O 1
ATOM 4529 N N . SER B 1 133 ? -9.855 11.943 52.236 1.00 22.23 123 SER B N 1
ATOM 4530 C CA . SER B 1 133 ? -9.557 13.257 51.717 1.00 21.31 123 SER B CA 1
ATOM 4531 C C . SER B 1 133 ? -8.130 13.332 51.235 1.00 25.57 123 SER B C 1
ATOM 4532 O O . SER B 1 133 ? -7.904 13.574 50.057 1.00 26.44 123 SER B O 1
ATOM 4535 N N . VAL B 1 134 ? -7.161 13.130 52.117 1.00 21.42 124 VAL B N 1
ATOM 4536 C CA . VAL B 1 134 ? -5.755 13.234 51.739 1.00 21.16 124 VAL B CA 1
ATOM 4537 C C . VAL B 1 134 ? -5.342 12.234 50.648 1.00 26.23 124 VAL B C 1
ATOM 4538 O O . VAL B 1 134 ? -4.613 12.590 49.704 1.00 27.04 124 VAL B O 1
ATOM 4542 N N . TRP B 1 135 ? -5.823 10.997 50.707 1.00 21.93 125 TRP B N 1
ATOM 4543 C CA . TRP B 1 135 ? -5.450 10.058 49.626 1.00 21.42 125 TRP B CA 1
ATOM 4544 C C . TRP B 1 135 ? -6.085 10.426 48.271 1.00 26.04 125 TRP B C 1
ATOM 4545 O O . TRP B 1 135 ? -5.477 10.201 47.218 1.00 26.67 125 TRP B O 1
ATOM 4556 N N . ILE B 1 136 ? -7.291 10.979 48.281 1.00 21.48 126 ILE B N 1
ATOM 4557 C CA . ILE B 1 136 ? -7.856 11.462 47.034 1.00 21.65 126 ILE B CA 1
ATOM 4558 C C . ILE B 1 136 ? -6.901 12.507 46.480 1.00 24.88 126 ILE B C 1
ATOM 4559 O O . ILE B 1 136 ? -6.583 12.468 45.296 1.00 23.76 126 ILE B O 1
ATOM 4564 N N . LEU B 1 137 ? -6.379 13.380 47.357 1.00 22.48 127 LEU B N 1
ATOM 4565 C CA . LEU B 1 137 ? -5.337 14.362 46.961 1.00 22.54 127 LEU B CA 1
ATOM 4566 C C . LEU B 1 137 ? -4.096 13.688 46.405 1.00 27.20 127 LEU B C 1
ATOM 4567 O O . LEU B 1 137 ? -3.499 14.177 45.450 1.00 26.69 127 LEU B O 1
ATOM 4572 N N . ALA B 1 138 ? -3.691 12.588 47.039 1.00 24.23 128 ALA B N 1
ATOM 4573 C CA . ALA B 1 138 ? -2.578 11.785 46.540 1.00 23.97 128 ALA B CA 1
ATOM 4574 C C . ALA B 1 138 ? -2.892 11.287 45.139 1.00 27.93 128 ALA B C 1
ATOM 4575 O O . ALA B 1 138 ? -2.020 11.297 44.267 1.00 28.83 128 ALA B O 1
ATOM 4577 N N . PHE B 1 139 ? -4.130 10.838 44.926 1.00 23.27 129 PHE B N 1
ATOM 4578 C CA . PHE B 1 139 ? -4.562 10.391 43.598 1.00 23.20 129 PHE B CA 1
ATOM 4579 C C . PHE B 1 139 ? -4.646 11.554 42.568 1.00 27.25 129 PHE B C 1
ATOM 4580 O O . PHE B 1 139 ? -4.363 11.363 41.378 1.00 28.29 129 PHE B O 1
ATOM 4588 N N . ILE B 1 140 ? -5.070 12.741 42.990 1.00 21.88 130 ILE B N 1
ATOM 4589 C CA . ILE B 1 140 ? -4.972 13.896 42.093 1.00 21.29 130 ILE B CA 1
ATOM 4590 C C . ILE B 1 140 ? -3.528 14.142 41.647 1.00 25.54 130 ILE B C 1
ATOM 4591 O O . ILE B 1 140 ? -3.291 14.551 40.506 1.00 26.08 130 ILE B O 1
ATOM 4596 N N . SER B 1 141 ? -2.563 13.904 42.523 1.00 21.19 131 SER B N 1
ATOM 4597 C CA . SER B 1 141 ? -1.172 14.136 42.130 1.00 21.17 131 SER B CA 1
ATOM 4598 C C . SER B 1 141 ? -0.610 13.016 41.193 1.00 26.19 131 SER B C 1
ATOM 4599 O O . SER B 1 141 ? 0.175 13.296 40.294 1.00 25.99 131 SER B O 1
ATOM 4604 N N . LEU B 1 142 ? -1.027 11.771 41.410 1.00 23.31 132 LEU B N 1
ATOM 4605 C CA . LEU B 1 142 ? -0.707 10.670 40.495 1.00 24.40 132 LEU B CA 1
ATOM 4606 C C . LEU B 1 142 ? -1.182 10.954 39.082 1.00 29.39 132 LEU B C 1
ATOM 4607 O O . LEU B 1 142 ? -0.504 10.661 38.088 1.00 29.48 132 LEU B O 1
ATOM 4612 N N . ASP B 1 143 ? -2.374 11.531 39.027 1.00 26.21 133 ASP B N 1
ATOM 4613 C CA . ASP B 1 143 ? -3.040 11.822 37.789 1.00 26.38 133 ASP B CA 1
ATOM 4614 C C . ASP B 1 143 ? -2.301 12.902 37.021 1.00 30.62 133 ASP B C 1
ATOM 4615 O O . ASP B 1 143 ? -2.253 12.866 35.781 1.00 31.68 133 ASP B O 1
ATOM 4620 N N . ARG B 1 144 ? -1.741 13.860 37.757 1.00 25.95 134 ARG B N 1
ATOM 4621 C CA . ARG B 1 144 ? -0.988 14.963 37.176 1.00 26.01 134 ARG B CA 1
ATOM 4622 C C . ARG B 1 144 ? 0.343 14.456 36.651 1.00 30.85 134 ARG B C 1
ATOM 4623 O O . ARG B 1 144 ? 0.818 14.871 35.607 1.00 31.00 134 ARG B O 1
ATOM 4631 N N . TYR B 1 145 ? 0.953 13.581 37.432 1.00 28.47 135 TYR B N 1
ATOM 4632 C CA . TYR B 1 145 ? 2.139 12.873 37.027 1.00 29.84 135 TYR B CA 1
ATOM 4633 C C . TYR B 1 145 ? 1.902 12.128 35.694 1.00 34.52 135 TYR B C 1
ATOM 4634 O O . TYR B 1 145 ? 2.709 12.237 34.782 1.00 35.03 135 TYR B O 1
ATOM 4643 N N . LEU B 1 146 ? 0.795 11.395 35.583 1.00 30.74 136 LEU B N 1
ATOM 4644 C CA . LEU B 1 146 ? 0.489 10.654 34.364 1.00 31.41 136 LEU B CA 1
ATOM 4645 C C . LEU B 1 146 ? 0.242 11.590 33.201 1.00 36.76 136 LEU B C 1
ATOM 4646 O O . LEU B 1 146 ? 0.837 11.432 32.139 1.00 37.54 136 LEU B O 1
ATOM 4651 N N . ALA B 1 147 ? -0.645 12.559 33.411 1.00 33.01 137 ALA B N 1
ATOM 4652 C CA . ALA B 1 147 ? -0.903 13.615 32.445 1.00 33.39 137 ALA B CA 1
ATOM 4653 C C . ALA B 1 147 ? 0.377 14.256 31.882 1.00 38.77 137 ALA B C 1
ATOM 4654 O O . ALA B 1 147 ? 0.529 14.387 30.674 1.00 39.56 137 ALA B O 1
ATOM 4656 N N . ILE B 1 148 ? 1.294 14.654 32.752 1.00 35.56 138 ILE B N 1
ATOM 4657 C CA . ILE B 1 148 ? 2.464 15.404 32.318 1.00 36.29 138 ILE B CA 1
ATOM 4658 C C . ILE B 1 148 ? 3.624 14.505 31.876 1.00 41.64 138 ILE B C 1
ATOM 4659 O O . ILE B 1 148 ? 4.204 14.737 30.820 1.00 42.64 138 ILE B O 1
ATOM 4664 N N . VAL B 1 149 ? 3.955 13.495 32.680 1.00 38.35 139 VAL B N 1
ATOM 4665 C CA . VAL B 1 149 ? 5.164 12.682 32.476 1.00 39.12 139 VAL B CA 1
ATOM 4666 C C . VAL B 1 149 ? 4.975 11.650 31.373 1.00 46.69 139 VAL B C 1
ATOM 4667 O O . VAL B 1 149 ? 5.855 11.468 30.547 1.00 46.77 139 VAL B O 1
ATOM 4671 N N . HIS B 1 150 ? 3.802 11.054 31.278 1.00 45.86 140 HIS B N 1
ATOM 4672 C CA . HIS B 1 150 ? 3.499 10.082 30.253 1.00 47.78 140 HIS B CA 1
ATOM 4673 C C . HIS B 1 150 ? 2.264 10.427 29.480 1.00 54.54 140 HIS B C 1
ATOM 4674 O O . HIS B 1 150 ? 1.395 9.598 29.385 1.00 54.27 140 HIS B O 1
ATOM 4681 N N . ALA B 1 151 ? 2.235 11.594 28.859 1.00 53.46 141 ALA B N 1
ATOM 4682 C CA . ALA B 1 151 ? 1.107 12.118 28.106 1.00 55.05 141 ALA B CA 1
ATOM 4683 C C . ALA B 1 151 ? 0.753 11.414 26.801 1.00 63.96 141 ALA B C 1
ATOM 4684 O O . ALA B 1 151 ? -0.268 11.687 26.207 1.00 64.47 141 ALA B O 1
ATOM 4686 N N . THR B 1 152 ? 1.642 10.562 26.326 1.00 63.15 142 THR B N 1
ATOM 4687 C CA . THR B 1 152 ? 1.472 9.789 25.119 1.00 65.00 142 THR B CA 1
ATOM 4688 C C . THR B 1 152 ? 0.313 8.786 25.102 1.00 69.99 142 THR B C 1
ATOM 4689 O O . THR B 1 152 ? -0.417 8.656 24.127 1.00 70.90 142 THR B O 1
ATOM 4693 N N . ASN B 1 153 ? 0.172 8.054 26.199 1.00 65.72 143 ASN B N 1
ATOM 4694 C CA . ASN B 1 153 ? -0.910 7.092 26.344 1.00 65.69 143 ASN B CA 1
ATOM 4695 C C . ASN B 1 153 ? -1.444 7.183 27.760 1.00 67.59 143 ASN B C 1
ATOM 4696 O O . ASN B 1 153 ? -1.550 6.181 28.467 1.00 66.90 143 ASN B O 1
ATOM 4701 N N . SER B 1 154 ? -1.768 8.404 28.170 1.00 62.62 144 SER B N 1
ATOM 4702 C CA . SER B 1 154 ? -2.109 8.669 29.547 1.00 60.38 144 SER B CA 1
ATOM 4703 C C . SER B 1 154 ? -3.584 8.361 29.798 1.00 63.18 144 SER B C 1
ATOM 4704 O O . SER B 1 154 ? -4.003 8.173 30.899 1.00 61.65 144 SER B O 1
ATOM 4707 N N . GLN B 1 155 ? -4.357 8.272 28.740 1.00 60.39 145 GLN B N 1
ATOM 4708 C CA . GLN B 1 155 ? -5.791 8.197 28.865 1.00 59.92 145 GLN B CA 1
ATOM 4709 C C . GLN B 1 155 ? -6.171 6.844 29.335 1.00 62.74 145 GLN B C 1
ATOM 4710 O O . GLN B 1 155 ? -6.991 6.715 30.195 1.00 61.63 145 GLN B O 1
ATOM 4716 N N . ARG B 1 156 ? -5.577 5.811 28.831 1.00 59.23 146 ARG B N 1
ATOM 4717 C CA . ARG B 1 156 ? -6.094 4.570 29.264 1.00 58.67 146 ARG B CA 1
ATOM 4718 C C . ARG B 1 156 ? -5.942 4.424 30.746 1.00 59.63 146 ARG B C 1
ATOM 4719 O O . ARG B 1 156 ? -6.863 4.017 31.383 1.00 59.81 146 ARG B O 1
ATOM 4727 N N . PRO B 1 157 ? -4.801 4.775 31.298 1.00 53.31 147 PRO B N 1
ATOM 4728 C CA . PRO B 1 157 ? -4.528 4.640 32.720 1.00 50.92 147 PRO B CA 1
ATOM 4729 C C . PRO B 1 157 ? -5.158 5.656 33.668 1.00 50.72 147 PRO B C 1
ATOM 4730 O O . PRO B 1 157 ? -5.532 5.304 34.755 1.00 49.67 147 PRO B O 1
ATOM 4734 N N . ARG B 1 158 ? -5.223 6.905 33.257 1.00 44.70 148 ARG B N 1
ATOM 4735 C CA . ARG B 1 158 ? -5.772 7.956 34.066 1.00 42.55 148 ARG B CA 1
ATOM 4736 C C . ARG B 1 158 ? -7.228 7.666 34.263 1.00 46.40 148 ARG B C 1
ATOM 4737 O O . ARG B 1 158 ? -7.753 7.832 35.315 1.00 44.90 148 ARG B O 1
ATOM 4745 N N . LYS B 1 159 ? -7.869 7.211 33.221 1.00 44.20 149 LYS B N 1
ATOM 4746 C CA . LYS B 1 159 ? -9.232 6.809 33.303 1.00 44.66 149 LYS B CA 1
ATOM 4747 C C . LYS B 1 159 ? -9.403 5.618 34.230 1.00 48.50 149 LYS B C 1
ATOM 4748 O O . LYS B 1 159 ? -10.325 5.542 34.996 1.00 46.82 149 LYS B O 1
ATOM 4754 N N . LEU B 1 160 ? -8.493 4.674 34.147 1.00 46.04 150 LEU B N 1
ATOM 4755 C CA . LEU B 1 160 ? -8.559 3.535 35.007 1.00 45.84 150 LEU B CA 1
ATOM 4756 C C . LEU B 1 160 ? -8.388 3.871 36.464 1.00 47.82 150 LEU B C 1
ATOM 4757 O O . LEU B 1 160 ? -9.105 3.384 37.284 1.00 47.39 150 LEU B O 1
ATOM 4762 N N . LEU B 1 161 ? -7.429 4.722 36.768 1.00 42.86 151 LEU B N 1
ATOM 4763 C CA . LEU B 1 161 ? -7.221 5.236 38.133 1.00 41.32 151 LEU B CA 1
ATOM 4764 C C . LEU B 1 161 ? -8.482 5.858 38.735 1.00 44.50 151 LEU B C 1
ATOM 4765 O O . LEU B 1 161 ? -8.826 5.612 39.894 1.00 43.16 151 LEU B O 1
ATOM 4770 N N . ALA B 1 162 ? -9.148 6.688 37.944 1.00 41.57 152 ALA B N 1
ATOM 4771 C CA . ALA B 1 162 ? -10.175 7.557 38.473 1.00 40.97 152 ALA B CA 1
ATOM 4772 C C . ALA B 1 162 ? -11.546 6.891 38.558 1.00 45.55 152 ALA B C 1
ATOM 4773 O O . ALA B 1 162 ? -12.468 7.461 39.123 1.00 45.28 152 ALA B O 1
ATOM 4775 N N . GLU B 1 163 ? -11.679 5.689 38.016 1.00 42.90 153 GLU B N 1
ATOM 4776 C CA . GLU B 1 163 ? -12.977 5.006 37.945 1.00 43.20 153 GLU B CA 1
ATOM 4777 C C . GLU B 1 163 ? -12.965 3.617 38.597 1.00 46.88 153 GLU B C 1
ATOM 4778 O O . GLU B 1 163 ? -14.003 3.099 38.981 1.00 46.59 153 GLU B O 1
ATOM 4784 N N . LYS B 1 164 ? -11.781 3.039 38.758 1.00 43.14 154 LYS B N 1
ATOM 4785 C CA . LYS B 1 164 ? -11.641 1.696 39.295 1.00 42.95 154 LYS B CA 1
ATOM 4786 C C . LYS B 1 164 ? -10.742 1.623 40.511 1.00 44.74 154 LYS B C 1
ATOM 4787 O O . LYS B 1 164 ? -11.071 0.968 41.506 1.00 44.59 154 LYS B O 1
ATOM 4793 N N . VAL B 1 165 ? -9.628 2.322 40.468 1.00 39.33 155 VAL B N 1
ATOM 4794 C CA . VAL B 1 165 ? -8.605 2.169 41.492 1.00 37.60 155 VAL B CA 1
ATOM 4795 C C . VAL B 1 165 ? -8.906 3.063 42.691 1.00 39.72 155 VAL B C 1
ATOM 4796 O O . VAL B 1 165 ? -8.514 2.730 43.798 1.00 39.03 155 VAL B O 1
ATOM 4800 N N . VAL B 1 166 ? -9.610 4.174 42.488 1.00 35.26 156 VAL B N 1
ATOM 4801 C CA . VAL B 1 166 ? -9.957 5.056 43.607 1.00 34.16 156 VAL B CA 1
ATOM 4802 C C . VAL B 1 166 ? -10.787 4.356 44.697 1.00 38.41 156 VAL B C 1
ATOM 4803 O O . VAL B 1 166 ? -10.646 4.669 45.881 1.00 37.22 156 VAL B O 1
ATOM 4807 N N . TYR B 1 167 ? -11.655 3.428 44.300 1.00 35.79 157 TYR B N 1
ATOM 4808 C CA . TYR B 1 167 ? -12.500 2.698 45.265 1.00 35.33 157 TYR B CA 1
ATOM 4809 C C . TYR B 1 167 ? -11.662 1.668 46.022 1.00 40.32 157 TYR B C 1
ATOM 4810 O O . TYR B 1 167 ? -11.794 1.516 47.230 1.00 40.03 157 TYR B O 1
ATOM 4819 N N . VAL B 1 168 ? -10.777 0.987 45.307 1.00 37.62 158 VAL B N 1
ATOM 4820 C CA . VAL B 1 168 ? -9.944 -0.061 45.900 1.00 37.76 158 VAL B CA 1
ATOM 4821 C C . VAL B 1 168 ? -8.698 0.513 46.588 1.00 41.06 158 VAL B C 1
ATOM 4822 O O . VAL B 1 168 ? -8.196 -0.080 47.526 1.00 41.85 158 VAL B O 1
ATOM 4826 N N . GLY B 1 169 ? -8.209 1.662 46.146 1.00 35.63 159 GLY B N 1
ATOM 4827 C CA . GLY B 1 169 ? -7.050 2.284 46.780 1.00 34.30 159 GLY B CA 1
ATOM 4828 C C . GLY B 1 169 ? -7.368 3.278 47.886 1.00 37.58 159 GLY B C 1
ATOM 4829 O O . GLY B 1 169 ? -6.551 3.514 48.783 1.00 36.83 159 GLY B O 1
ATOM 4830 N N . VAL B 1 170 ? -8.551 3.885 47.821 1.00 33.93 160 VAL B N 1
ATOM 4831 C CA . VAL B 1 170 ? -8.921 4.941 48.752 1.00 32.67 160 VAL B CA 1
ATOM 4832 C C . VAL B 1 170 ? -10.085 4.499 49.596 1.00 35.63 160 VAL B C 1
ATOM 4833 O O . VAL B 1 170 ? -9.914 4.275 50.791 1.00 34.77 160 VAL B O 1
ATOM 4837 N N . TRP B 1 171 ? -11.268 4.348 49.000 1.00 32.07 161 TRP B N 1
ATOM 4838 C CA . TRP B 1 171 ? -12.479 4.205 49.828 1.00 31.48 161 TRP B CA 1
ATOM 4839 C C . TRP B 1 171 ? -12.506 2.949 50.689 1.00 34.39 161 TRP B C 1
ATOM 4840 O O . TRP B 1 171 ? -12.776 3.035 51.881 1.00 33.60 161 TRP B O 1
ATOM 4851 N N . ILE B 1 172 ? -12.228 1.791 50.106 1.00 30.94 162 ILE B N 1
ATOM 4852 C CA . ILE B 1 172 ? -12.358 0.539 50.860 1.00 31.10 162 ILE B CA 1
ATOM 4853 C C . ILE B 1 172 ? -11.368 0.419 52.022 1.00 34.34 162 ILE B C 1
ATOM 4854 O O . ILE B 1 172 ? -11.778 0.117 53.132 1.00 33.07 162 ILE B O 1
ATOM 4859 N N . PRO B 1 173 ? -10.074 0.703 51.776 1.00 31.69 163 PRO B N 1
ATOM 4860 C CA . PRO B 1 173 ? -9.109 0.733 52.881 1.00 31.39 163 PRO B CA 1
ATOM 4861 C C . PRO B 1 173 ? -9.481 1.741 53.957 1.00 35.84 163 PRO B C 1
ATOM 4862 O O . PRO B 1 173 ? -9.413 1.422 55.147 1.00 36.07 163 PRO B O 1
ATOM 4866 N N . ALA B 1 174 ? -9.885 2.943 53.541 1.00 32.20 164 ALA B N 1
ATOM 4867 C CA . ALA B 1 174 ? -10.349 3.988 54.474 1.00 31.40 164 ALA B CA 1
ATOM 4868 C C . ALA B 1 174 ? -11.406 3.453 55.424 1.00 35.43 164 ALA B C 1
ATOM 4869 O O . ALA B 1 174 ? -11.366 3.748 56.617 1.00 34.85 164 ALA B O 1
ATOM 4871 N N . LEU B 1 175 ? -12.348 2.667 54.897 1.00 32.58 165 LEU B N 1
ATOM 4872 C CA . LEU B 1 175 ? -13.378 2.033 55.747 1.00 32.55 165 LEU B CA 1
ATOM 4873 C C . LEU B 1 175 ? -12.840 0.896 56.599 1.00 37.09 165 LEU B C 1
ATOM 4874 O O . LEU B 1 175 ? -13.195 0.800 57.768 1.00 36.92 165 LEU B O 1
ATOM 4879 N N . LEU B 1 176 ? -11.976 0.047 56.035 1.00 33.62 166 LEU B N 1
ATOM 4880 C CA . LEU B 1 176 ? -11.404 -1.074 56.805 1.00 33.82 166 LEU B CA 1
ATOM 4881 C C . LEU B 1 176 ? -10.644 -0.567 58.020 1.00 36.88 166 LEU B C 1
ATOM 4882 O O . LEU B 1 176 ? -10.749 -1.147 59.112 1.00 36.62 166 LEU B O 1
ATOM 4887 N N . LEU B 1 177 ? -9.908 0.533 57.819 1.00 32.87 167 LEU B N 1
ATOM 4888 C CA . LEU B 1 177 ? -9.083 1.143 58.859 1.00 32.15 167 LEU B CA 1
ATOM 4889 C C . LEU B 1 177 ? -9.912 1.743 59.978 1.00 35.84 167 LEU B C 1
ATOM 4890 O O . LEU B 1 177 ? -9.359 2.064 61.004 1.00 35.62 167 LEU B O 1
ATOM 4895 N N . THR B 1 178 ? -11.220 1.913 59.799 1.00 32.67 168 THR B N 1
ATOM 4896 C CA . THR B 1 178 ? -12.070 2.428 60.895 1.00 32.67 168 THR B CA 1
ATOM 4897 C C . THR B 1 178 ? -12.538 1.380 61.912 1.00 38.22 168 THR B C 1
ATOM 4898 O O . THR B 1 178 ? -13.117 1.718 62.945 1.00 38.00 168 THR B O 1
ATOM 4902 N N . ILE B 1 179 ? -12.330 0.107 61.623 1.00 35.61 169 ILE B N 1
ATOM 4903 C CA . ILE B 1 179 ? -12.748 -0.931 62.562 1.00 36.38 169 ILE B CA 1
ATOM 4904 C C . ILE B 1 179 ? -12.280 -0.626 64.000 1.00 40.65 169 ILE B C 1
ATOM 4905 O O . ILE B 1 179 ? -13.044 -0.817 64.939 1.00 41.09 169 ILE B O 1
ATOM 4910 N N . PRO B 1 180 ? -11.030 -0.151 64.171 1.00 36.37 170 PRO B N 1
ATOM 4911 C CA . PRO B 1 180 ? -10.528 0.301 65.478 1.00 36.02 170 PRO B CA 1
ATOM 4912 C C . PRO B 1 180 ? -11.340 1.389 66.151 1.00 39.67 170 PRO B C 1
ATOM 4913 O O . PRO B 1 180 ? -11.560 1.323 67.359 1.00 39.24 170 PRO B O 1
ATOM 4917 N N . ASP B 1 181 ? -11.774 2.391 65.398 1.00 36.18 171 ASP B N 1
ATOM 4918 C CA . ASP B 1 181 ? -12.640 3.411 65.966 1.00 36.35 171 ASP B CA 1
ATOM 4919 C C . ASP B 1 181 ? -13.936 2.766 66.371 1.00 40.72 171 ASP B C 1
ATOM 4920 O O . ASP B 1 181 ? -14.480 3.016 67.448 1.00 40.40 171 ASP B O 1
ATOM 4925 N N . PHE B 1 182 ? -14.410 1.900 65.499 1.00 37.94 172 PHE B N 1
ATOM 4926 C CA . PHE B 1 182 ? -15.617 1.150 65.748 1.00 38.37 172 PHE B CA 1
ATOM 4927 C C . PHE B 1 182 ? -15.540 0.312 67.028 1.00 40.81 172 PHE B C 1
ATOM 4928 O O . PHE B 1 182 ? -16.535 0.214 67.745 1.00 41.86 172 PHE B O 1
ATOM 4936 N N . ILE B 1 183 ? -14.379 -0.276 67.327 1.00 34.48 173 ILE B N 1
ATOM 4937 C CA . ILE B 1 183 ? -14.265 -1.162 68.488 1.00 33.91 173 ILE B CA 1
ATOM 4938 C C . ILE B 1 183 ? -14.098 -0.398 69.800 1.00 35.51 173 ILE B C 1
ATOM 4939 O O . ILE B 1 183 ? -14.773 -0.704 70.777 1.00 36.30 173 ILE B O 1
ATOM 4944 N N . PHE B 1 184 ? -13.206 0.582 69.836 1.00 29.53 174 PHE B N 1
ATOM 4945 C CA . PHE B 1 184 ? -12.855 1.250 71.092 1.00 28.96 174 PHE B CA 1
ATOM 4946 C C . PHE B 1 184 ? -13.605 2.553 71.375 1.00 33.09 174 PHE B C 1
ATOM 4947 O O . PHE B 1 184 ? -13.486 3.100 72.459 1.00 32.93 174 PHE B O 1
ATOM 4955 N N . ALA B 1 185 ? -14.334 3.083 70.398 1.00 29.77 175 ALA B N 1
ATOM 4956 C CA . ALA B 1 185 ? -15.173 4.263 70.646 1.00 29.25 175 ALA B CA 1
ATOM 4957 C C . ALA B 1 185 ? -16.374 3.812 71.484 1.00 33.20 175 ALA B C 1
ATOM 4958 O O . ALA B 1 185 ? -17.091 2.908 71.094 1.00 31.94 175 ALA B O 1
ATOM 4960 N N . ASN B 1 186 ? -16.546 4.427 72.650 1.00 31.31 176 ASN B N 1
ATOM 4961 C CA . ASN B 1 186 ? -17.629 4.116 73.584 1.00 32.23 176 ASN B CA 1
ATOM 4962 C C . ASN B 1 186 ? -17.973 5.357 74.415 1.00 37.76 176 ASN B C 1
ATOM 4963 O O . ASN B 1 186 ? -17.186 6.308 74.482 1.00 37.47 176 ASN B O 1
ATOM 4968 N N . VAL B 1 187 ? -19.136 5.325 75.062 1.00 35.67 177 VAL B N 1
ATOM 4969 C CA . VAL B 1 187 ? -19.557 6.397 75.939 1.00 36.54 177 VAL B CA 1
ATOM 4970 C C . VAL B 1 187 ? -19.352 5.999 77.390 1.00 43.52 177 VAL B C 1
ATOM 4971 O O . VAL B 1 187 ? -19.698 4.894 77.800 1.00 44.03 177 VAL B O 1
ATOM 4975 N N . SER B 1 188 ? -18.793 6.910 78.168 1.00 41.57 178 SER B N 1
ATOM 4976 C CA . SER B 1 188 ? -18.628 6.696 79.587 1.00 43.16 178 SER B CA 1
ATOM 4977 C C . SER B 1 188 ? -19.300 7.840 80.330 1.00 48.49 178 SER B C 1
ATOM 4978 O O . SER B 1 188 ? -19.556 8.895 79.743 1.00 46.61 178 SER B O 1
ATOM 4981 N N . GLU B 1 189 ? -19.568 7.638 81.611 1.00 48.09 179 GLU B N 1
ATOM 4982 C CA . GLU B 1 189 ? -20.127 8.669 82.473 1.00 49.39 179 GLU B CA 1
ATOM 4983 C C . GLU B 1 189 ? -18.967 9.374 83.077 1.00 55.27 179 GLU B C 1
ATOM 4984 O O . GLU B 1 189 ? -18.063 8.741 83.519 1.00 55.09 179 GLU B O 1
ATOM 4990 N N . ALA B 1 190 ? -18.941 10.684 83.112 1.00 53.25 180 ALA B N 1
ATOM 4991 C CA . ALA B 1 190 ? -17.799 11.220 83.795 1.00 54.01 180 ALA B CA 1
ATOM 4992 C C . ALA B 1 190 ? -17.975 12.619 84.299 1.00 59.97 180 ALA B C 1
ATOM 4993 O O . ALA B 1 190 ? -18.152 13.536 83.517 1.00 59.63 180 ALA B O 1
ATOM 4995 N N . ASP B 1 191 ? -17.766 12.840 85.572 1.00 57.77 181 ASP B N 1
ATOM 4996 C CA . ASP B 1 191 ? -17.884 14.205 86.048 1.00 58.17 181 ASP B CA 1
ATOM 4997 C C . ASP B 1 191 ? -19.041 15.047 85.528 1.00 60.24 181 ASP B C 1
ATOM 4998 O O . ASP B 1 191 ? -18.934 16.153 85.032 1.00 58.97 181 ASP B O 1
ATOM 5003 N N . ASP B 1 192 ? -20.174 14.397 85.671 1.00 56.03 182 ASP B N 1
ATOM 5004 C CA . ASP B 1 192 ? -21.457 14.962 85.480 1.00 55.31 182 ASP B CA 1
ATOM 5005 C C . ASP B 1 192 ? -21.823 15.126 84.043 1.00 55.06 182 ASP B C 1
ATOM 5006 O O . ASP B 1 192 ? -22.628 15.941 83.730 1.00 54.97 182 ASP B O 1
ATOM 5011 N N . ARG B 1 193 ? -21.263 14.325 83.164 1.00 47.86 183 ARG B N 1
ATOM 5012 C CA . ARG B 1 193 ? -21.642 14.399 81.774 1.00 45.21 183 ARG B CA 1
ATOM 5013 C C . ARG B 1 193 ? -21.219 13.118 81.140 1.00 46.79 183 ARG B C 1
ATOM 5014 O O . ARG B 1 193 ? -20.511 12.372 81.729 1.00 45.88 183 ARG B O 1
ATOM 5022 N N . TYR B 1 194 ? -21.675 12.839 79.941 1.00 41.86 184 TYR B N 1
ATOM 5023 C CA . TYR B 1 194 ? -21.214 11.649 79.257 1.00 40.30 184 TYR B CA 1
ATOM 5024 C C . TYR B 1 194 ? -20.174 11.985 78.221 1.00 40.62 184 TYR B C 1
ATOM 5025 O O . TYR B 1 194 ? -20.421 12.719 77.338 1.00 39.80 184 TYR B O 1
ATOM 5034 N N . ILE B 1 195 ? -19.012 11.396 78.324 1.00 35.23 185 ILE B N 1
ATOM 5035 C CA . ILE B 1 195 ? -17.963 11.514 77.311 1.00 33.18 185 ILE B CA 1
ATOM 5036 C C . ILE B 1 195 ? -18.043 10.402 76.261 1.00 36.32 185 ILE B C 1
ATOM 5037 O O . ILE B 1 195 ? -18.039 9.225 76.591 1.00 36.80 185 ILE B O 1
ATOM 5042 N N . CYS B 1 196 ? -18.104 10.772 74.991 1.00 31.54 186 CYS B N 1
ATOM 5043 C CA . CYS B 1 196 ? -17.865 9.832 73.899 1.00 30.31 186 CYS B CA 1
ATOM 5044 C C . CYS B 1 196 ? -16.385 10.009 73.482 1.00 33.23 186 CYS B C 1
ATOM 5045 O O . CYS B 1 196 ? -15.946 11.131 73.187 1.00 32.32 186 CYS B O 1
ATOM 5048 N N . ASP B 1 197 ? -15.620 8.905 73.527 1.00 28.72 187 ASP B N 1
ATOM 5049 C CA . ASP B 1 197 ? -14.171 8.915 73.253 1.00 27.53 187 ASP B CA 1
ATOM 5050 C C . ASP B 1 197 ? -13.668 7.497 72.921 1.00 30.67 187 ASP B C 1
ATOM 5051 O O . ASP B 1 197 ? -14.435 6.538 73.077 1.00 30.98 187 ASP B O 1
ATOM 5056 N N . ARG B 1 198 ? -12.425 7.367 72.422 1.00 25.96 188 ARG B N 1
ATOM 5057 C CA . ARG B 1 198 ? -11.755 6.036 72.303 1.00 25.68 188 ARG B CA 1
ATOM 5058 C C . ARG B 1 198 ? -11.157 5.609 73.630 1.00 29.94 188 ARG B C 1
ATOM 5059 O O . ARG B 1 198 ? -10.330 6.338 74.169 1.00 30.61 188 ARG B O 1
ATOM 5067 N N . PHE B 1 199 ? -11.562 4.443 74.149 1.00 25.54 189 PHE B N 1
ATOM 5068 C CA . PHE B 1 199 ? -11.084 3.932 75.457 1.00 25.27 189 PHE B CA 1
ATOM 5069 C C . PHE B 1 199 ? -10.345 2.597 75.311 1.00 28.63 189 PHE B C 1
ATOM 5070 O O . PHE B 1 199 ? -10.895 1.647 74.789 1.00 27.95 189 PHE B O 1
ATOM 5078 N N . TYR B 1 200 ? -9.114 2.530 75.807 1.00 25.50 190 TYR B N 1
ATOM 5079 C CA . TYR B 1 200 ? -8.236 1.392 75.549 1.00 25.16 190 TYR B CA 1
ATOM 5080 C C . TYR B 1 200 ? -7.814 0.714 76.856 1.00 30.11 190 TYR B C 1
ATOM 5081 O O . TYR B 1 200 ? -7.894 1.330 77.927 1.00 30.58 190 TYR B O 1
ATOM 5090 N N . PRO B 1 201 ? -7.340 -0.543 76.764 1.00 26.92 191 PRO B N 1
ATOM 5091 C CA . PRO B 1 201 ? -6.715 -1.274 77.879 1.00 27.99 191 PRO B CA 1
ATOM 5092 C C . PRO B 1 201 ? -5.561 -0.538 78.574 1.00 32.32 191 PRO B C 1
ATOM 5093 O O . PRO B 1 201 ? -5.422 -0.667 79.771 1.00 32.93 191 PRO B O 1
ATOM 5097 N N . ASN B 1 202 ? -4.739 0.207 77.838 1.00 28.37 192 ASN B N 1
ATOM 5098 C CA . ASN B 1 202 ? -3.635 0.965 78.453 1.00 28.57 192 ASN B CA 1
ATOM 5099 C C . ASN B 1 202 ? -3.080 2.107 77.586 1.00 33.16 192 ASN B C 1
ATOM 5100 O O . ASN B 1 202 ? -3.487 2.301 76.443 1.00 31.81 192 ASN B O 1
ATOM 5105 N N . ASP B 1 203 ? -2.151 2.862 78.147 1.00 31.80 193 ASP B N 1
ATOM 5106 C CA . ASP B 1 203 ? -1.587 4.034 77.464 1.00 31.46 193 ASP B CA 1
ATOM 5107 C C . ASP B 1 203 ? -0.789 3.696 76.177 1.00 32.45 193 ASP B C 1
ATOM 5108 O O . ASP B 1 203 ? -0.704 4.512 75.284 1.00 31.28 193 ASP B O 1
ATOM 5113 N N . LEU B 1 204 ? -0.249 2.487 76.056 1.00 27.96 194 LEU B N 1
ATOM 5114 C CA . LEU B 1 204 ? 0.436 2.078 74.812 1.00 26.03 194 LEU B CA 1
ATOM 5115 C C . LEU B 1 204 ? -0.459 2.106 73.545 1.00 28.87 194 LEU B C 1
ATOM 5116 O O . LEU B 1 204 ? 0.002 2.462 72.456 1.00 27.32 194 LEU B O 1
ATOM 5121 N N . TRP B 1 205 ? -1.729 1.731 73.703 1.00 25.68 195 TRP B N 1
ATOM 5122 C CA . TRP B 1 205 ? -2.711 1.814 72.620 1.00 24.39 195 TRP B CA 1
ATOM 5123 C C . TRP B 1 205 ? -2.859 3.217 72.028 1.00 26.65 195 TRP B C 1
ATOM 5124 O O . TRP B 1 205 ? -3.009 3.358 70.830 1.00 23.95 195 TRP B O 1
ATOM 5135 N N . VAL B 1 206 ? -2.820 4.239 72.886 1.00 24.49 196 VAL B N 1
ATOM 5136 C CA . VAL B 1 206 ? -2.778 5.639 72.459 1.00 23.43 196 VAL B CA 1
ATOM 5137 C C . VAL B 1 206 ? -1.585 5.898 71.554 1.00 28.02 196 VAL B C 1
ATOM 5138 O O . VAL B 1 206 ? -1.702 6.603 70.563 1.00 26.63 196 VAL B O 1
ATOM 5142 N N . VAL B 1 207 ? -0.436 5.315 71.847 1.00 26.94 197 VAL B N 1
ATOM 5143 C CA . VAL B 1 207 ? 0.702 5.568 70.969 1.00 26.96 197 VAL B CA 1
ATOM 5144 C C . VAL B 1 207 ? 0.605 4.807 69.636 1.00 30.87 197 VAL B C 1
ATOM 5145 O O . VAL B 1 207 ? 0.990 5.350 68.580 1.00 29.81 197 VAL B O 1
ATOM 5149 N N . VAL B 1 208 ? 0.049 3.592 69.681 1.00 27.28 198 VAL B N 1
ATOM 5150 C CA . VAL B 1 208 ? -0.102 2.779 68.476 1.00 26.44 198 VAL B CA 1
ATOM 5151 C C . VAL B 1 208 ? -0.991 3.446 67.415 1.00 30.01 198 VAL B C 1
ATOM 5152 O O . VAL B 1 208 ? -0.593 3.548 66.259 1.00 28.77 198 VAL B O 1
ATOM 5156 N N . PHE B 1 209 ? -2.151 3.944 67.825 1.00 27.97 199 PHE B N 1
ATOM 5157 C CA . PHE B 1 209 ? -3.071 4.623 66.905 1.00 27.98 199 PHE B CA 1
ATOM 5158 C C . PHE B 1 209 ? -2.670 6.048 66.519 1.00 32.67 199 PHE B C 1
ATOM 5159 O O . PHE B 1 209 ? -2.976 6.505 65.423 1.00 32.59 199 PHE B O 1
ATOM 5167 N N . GLN B 1 210 ? -1.998 6.762 67.400 1.00 29.50 200 GLN B N 1
ATOM 5168 C CA . GLN B 1 210 ? -1.449 8.017 66.988 1.00 29.07 200 GLN B CA 1
ATOM 5169 C C . GLN B 1 210 ? -0.440 7.748 65.890 1.00 34.09 200 GLN B C 1
ATOM 5170 O O . GLN B 1 210 ? -0.499 8.411 64.849 1.00 33.80 200 GLN B O 1
ATOM 5176 N N . PHE B 1 211 ? 0.467 6.781 66.079 1.00 31.51 201 PHE B N 1
ATOM 5177 C CA . PHE B 1 211 ? 1.466 6.542 65.042 1.00 32.08 201 PHE B CA 1
ATOM 5178 C C . PHE B 1 211 ? 0.833 6.180 63.682 1.00 36.77 201 PHE B C 1
ATOM 5179 O O . PHE B 1 211 ? 1.263 6.690 62.645 1.00 36.35 201 PHE B O 1
ATOM 5187 N N . GLN B 1 212 ? -0.194 5.329 63.701 1.00 33.93 202 GLN B N 1
ATOM 5188 C CA . GLN B 1 212 ? -0.928 4.950 62.486 1.00 33.84 202 GLN B CA 1
ATOM 5189 C C . GLN B 1 212 ? -1.652 6.154 61.835 1.00 37.38 202 GLN B C 1
ATOM 5190 O O . GLN B 1 212 ? -1.611 6.337 60.619 1.00 36.37 202 GLN B O 1
ATOM 5196 N N . HIS B 1 213 ? -2.295 6.980 62.644 1.00 33.98 203 HIS B N 1
ATOM 5197 C CA . HIS B 1 213 ? -2.941 8.168 62.114 1.00 33.88 203 HIS B CA 1
ATOM 5198 C C . HIS B 1 213 ? -1.907 9.091 61.409 1.00 37.70 203 HIS B C 1
ATOM 5199 O O . HIS B 1 213 ? -2.132 9.552 60.280 1.00 36.68 203 HIS B O 1
ATOM 5212 N N . ILE B 1 214 ? -0.770 9.333 62.061 1.00 34.35 204 ILE B N 1
ATOM 5213 C CA . ILE B 1 214 ? 0.298 10.140 61.459 1.00 34.27 204 ILE B CA 1
ATOM 5214 C C . ILE B 1 214 ? 0.854 9.500 60.177 1.00 38.53 204 ILE B C 1
ATOM 5215 O O . ILE B 1 214 ? 1.308 10.195 59.277 1.00 38.05 204 ILE B O 1
ATOM 5220 N N . MET B 1 215 ? 0.795 8.177 60.092 1.00 35.07 205 MET B N 1
ATOM 5221 C CA . MET B 1 215 ? 1.390 7.453 58.980 1.00 34.90 205 MET B CA 1
ATOM 5222 C C . MET B 1 215 ? 0.422 7.467 57.781 1.00 35.55 205 MET B C 1
ATOM 5223 O O . MET B 1 215 ? 0.746 8.009 56.720 1.00 35.15 205 MET B O 1
ATOM 5228 N N . VAL B 1 216 ? -0.776 6.914 57.962 1.00 30.09 206 VAL B N 1
ATOM 5229 C CA . VAL B 1 216 ? -1.793 6.866 56.897 1.00 28.99 206 VAL B CA 1
ATOM 5230 C C . VAL B 1 216 ? -2.328 8.258 56.511 1.00 31.87 206 VAL B C 1
ATOM 5231 O O . VAL B 1 216 ? -2.754 8.491 55.386 1.00 30.95 206 VAL B O 1
ATOM 5235 N N . GLY B 1 217 ? -2.320 9.176 57.463 1.00 28.60 207 GLY B N 1
ATOM 5236 C CA . GLY B 1 217 ? -2.931 10.467 57.280 1.00 28.39 207 GLY B CA 1
ATOM 5237 C C . GLY B 1 217 ? -1.979 11.346 56.506 1.00 33.91 207 GLY B C 1
ATOM 5238 O O . GLY B 1 217 ? -2.366 11.860 55.451 1.00 35.74 207 GLY B O 1
ATOM 5239 N N . LEU B 1 218 ? -0.756 11.530 57.007 1.00 29.36 208 LEU B N 1
ATOM 5240 C CA . LEU B 1 218 ? 0.165 12.512 56.439 1.00 28.57 208 LEU B CA 1
ATOM 5241 C C . LEU B 1 218 ? 1.506 12.126 55.821 1.00 32.85 208 LEU B C 1
ATOM 5242 O O . LEU B 1 218 ? 1.977 12.792 54.889 1.00 32.72 208 LEU B O 1
ATOM 5247 N N . ILE B 1 219 ? 2.124 11.071 56.342 1.00 29.15 209 ILE B N 1
ATOM 5248 C CA . ILE B 1 219 ? 3.491 10.728 55.950 1.00 29.13 209 ILE B CA 1
ATOM 5249 C C . ILE B 1 219 ? 3.484 9.927 54.656 1.00 31.78 209 ILE B C 1
ATOM 5250 O O . ILE B 1 219 ? 4.235 10.234 53.748 1.00 31.77 209 ILE B O 1
ATOM 5255 N N . LEU B 1 220 ? 2.647 8.897 54.577 1.00 27.18 210 LEU B N 1
ATOM 5256 C CA . LEU B 1 220 ? 2.555 8.085 53.359 1.00 27.12 210 LEU B CA 1
ATOM 5257 C C . LEU B 1 220 ? 1.931 8.829 52.178 1.00 30.15 210 LEU B C 1
ATOM 5258 O O . LEU B 1 220 ? 2.469 8.796 51.104 1.00 30.74 210 LEU B O 1
ATOM 5263 N N . PRO B 1 221 ? 0.795 9.506 52.365 1.00 25.65 211 PRO B N 1
ATOM 5264 C CA . PRO B 1 221 ? 0.286 10.301 51.240 1.00 25.39 211 PRO B CA 1
ATOM 5265 C C . PRO B 1 221 ? 1.195 11.459 50.862 1.00 30.38 211 PRO B C 1
ATOM 5266 O O . PRO B 1 221 ? 1.283 11.804 49.672 1.00 30.47 211 PRO B O 1
ATOM 5270 N N . GLY B 1 222 ? 1.846 12.056 51.868 1.00 26.67 212 GLY B N 1
ATOM 5271 C CA . GLY B 1 222 ? 2.853 13.103 51.657 1.00 25.96 212 GLY B CA 1
ATOM 5272 C C . GLY B 1 222 ? 4.038 12.621 50.834 1.00 28.56 212 GLY B C 1
ATOM 5273 O O . GLY B 1 222 ? 4.537 13.331 49.932 1.00 28.42 212 GLY B O 1
ATOM 5274 N N . ILE B 1 223 ? 4.486 11.402 51.116 1.00 24.33 213 ILE B N 1
ATOM 5275 C CA . ILE B 1 223 ? 5.550 10.806 50.306 1.00 24.44 213 ILE B CA 1
ATOM 5276 C C . ILE B 1 223 ? 5.134 10.691 48.825 1.00 27.17 213 ILE B C 1
ATOM 5277 O O . ILE B 1 223 ? 5.941 10.939 47.916 1.00 27.60 213 ILE B O 1
ATOM 5282 N N . VAL B 1 224 ? 3.879 10.334 48.589 1.00 21.74 214 VAL B N 1
ATOM 5283 C CA . VAL B 1 224 ? 3.434 10.056 47.249 1.00 21.41 214 VAL B CA 1
ATOM 5284 C C . VAL B 1 224 ? 3.211 11.367 46.521 1.00 24.92 214 VAL B C 1
ATOM 5285 O O . VAL B 1 224 ? 3.588 11.509 45.360 1.00 25.17 214 VAL B O 1
ATOM 5289 N N . ILE B 1 225 ? 2.600 12.329 47.199 1.00 20.44 215 ILE B N 1
ATOM 5290 C CA . ILE B 1 225 ? 2.385 13.628 46.592 1.00 20.31 215 ILE B CA 1
ATOM 5291 C C . ILE B 1 225 ? 3.737 14.210 46.200 1.00 26.86 215 ILE B C 1
ATOM 5292 O O . ILE B 1 225 ? 3.962 14.523 45.031 1.00 27.77 215 ILE B O 1
ATOM 5297 N N . LEU B 1 226 ? 4.649 14.325 47.156 1.00 24.53 216 LEU B N 1
ATOM 5298 C CA . LEU B 1 226 ? 5.963 14.905 46.868 1.00 25.37 216 LEU B CA 1
ATOM 5299 C C . LEU B 1 226 ? 6.745 14.110 45.830 1.00 29.63 216 LEU B C 1
ATOM 5300 O O . LEU B 1 226 ? 7.365 14.716 44.965 1.00 29.91 216 LEU B O 1
ATOM 5305 N N . SER B 1 227 ? 6.710 12.780 45.891 1.00 26.19 217 SER B N 1
ATOM 5306 C CA . SER B 1 227 ? 7.399 11.979 44.872 1.00 26.82 217 SER B CA 1
ATOM 5307 C C . SER B 1 227 ? 6.904 12.304 43.454 1.00 31.70 217 SER B C 1
ATOM 5308 O O . SER B 1 227 ? 7.724 12.539 42.550 1.00 31.50 217 SER B O 1
ATOM 5311 N N . CYS B 1 228 ? 5.580 12.334 43.268 1.00 28.41 218 CYS B N 1
ATOM 5312 C CA . CYS B 1 228 ? 4.976 12.675 41.960 1.00 28.86 218 CYS B CA 1
ATOM 5313 C C . CYS B 1 228 ? 5.440 14.050 41.477 1.00 35.80 218 CYS B C 1
ATOM 5314 O O . CYS B 1 228 ? 5.795 14.217 40.326 1.00 35.65 218 CYS B O 1
ATOM 5317 N N . TYR B 1 229 ? 5.436 15.028 42.371 1.00 34.95 219 TYR B N 1
ATOM 5318 C CA . TYR B 1 229 ? 5.878 16.374 42.024 1.00 36.57 219 TYR B CA 1
ATOM 5319 C C . TYR B 1 229 ? 7.398 16.445 41.842 1.00 42.71 219 TYR B C 1
ATOM 5320 O O . TYR B 1 229 ? 7.881 17.234 41.042 1.00 43.25 219 TYR B O 1
ATOM 5329 N N . CYS B 1 230 ? 8.138 15.597 42.545 1.00 40.30 220 CYS B N 1
ATOM 5330 C CA . CYS B 1 230 ? 9.558 15.420 42.259 1.00 41.93 220 CYS B CA 1
ATOM 5331 C C . CYS B 1 230 ? 9.814 14.862 40.854 1.00 45.78 220 CYS B C 1
ATOM 5332 O O . CYS B 1 230 ? 10.744 15.280 40.198 1.00 46.26 220 CYS B O 1
ATOM 5335 N N . ILE B 1 231 ? 8.993 13.917 40.398 1.00 41.37 221 ILE B N 1
ATOM 5336 C CA . ILE B 1 231 ? 9.116 13.382 39.031 1.00 41.03 221 ILE B CA 1
ATOM 5337 C C . ILE B 1 231 ? 8.628 14.400 37.987 1.00 44.33 221 ILE B C 1
ATOM 5338 O O . ILE B 1 231 ? 9.173 14.461 36.885 1.00 45.14 221 ILE B O 1
ATOM 5343 N N . ILE B 1 232 ? 7.602 15.189 38.314 1.00 38.82 222 ILE B N 1
ATOM 5344 C CA . ILE B 1 232 ? 7.115 16.183 37.362 1.00 38.35 222 ILE B CA 1
ATOM 5345 C C . ILE B 1 232 ? 8.233 17.176 37.073 1.00 43.86 222 ILE B C 1
ATOM 5346 O O . ILE B 1 232 ? 8.704 17.255 35.960 1.00 43.88 222 ILE B O 1
ATOM 5351 N N . ILE B 1 233 ? 8.686 17.887 38.099 1.00 41.78 223 ILE B N 1
ATOM 5352 C CA . ILE B 1 233 ? 9.692 18.941 37.940 1.00 42.63 223 ILE B CA 1
ATOM 5353 C C . ILE B 1 233 ? 10.948 18.449 37.196 1.00 47.88 223 ILE B C 1
ATOM 5354 O O . ILE B 1 233 ? 11.553 19.207 36.456 1.00 48.73 223 ILE B O 1
ATOM 5359 N N . SER B 1 234 ? 11.323 17.190 37.377 1.00 44.72 224 SER B N 1
ATOM 5360 C CA . SER B 1 234 ? 12.486 16.612 36.685 1.00 45.66 224 SER B CA 1
ATOM 5361 C C . SER B 1 234 ? 12.252 16.359 35.191 1.00 51.52 224 SER B C 1
ATOM 5362 O O . SER B 1 234 ? 13.188 16.434 34.400 1.00 52.70 224 SER B O 1
ATOM 5365 N N . LYS B 1 235 ? 11.027 15.990 34.824 1.00 48.00 225 LYS B N 1
ATOM 5366 C CA . LYS B 1 235 ? 10.624 15.831 33.418 1.00 48.82 225 LYS B CA 1
ATOM 5367 C C . LYS B 1 235 ? 10.675 17.190 32.707 1.00 54.23 225 LYS B C 1
ATOM 5368 O O . LYS B 1 235 ? 11.070 17.282 31.534 1.00 55.11 225 LYS B O 1
ATOM 5374 N N . LEU B 1 236 ? 10.291 18.236 33.440 1.00 50.52 226 LEU B N 1
ATOM 5375 C CA . LEU B 1 236 ? 10.307 19.608 32.941 1.00 51.10 226 LEU B CA 1
ATOM 5376 C C . LEU B 1 236 ? 11.701 20.243 32.912 1.00 56.56 226 LEU B C 1
ATOM 5377 O O . LEU B 1 236 ? 11.822 21.408 32.557 1.00 57.48 226 LEU B O 1
ATOM 5382 N N . SER B 1 237 ? 12.746 19.495 33.262 1.00 53.08 227 SER B N 1
ATOM 5383 C CA . SER B 1 237 ? 14.101 20.039 33.322 1.00 53.41 227 SER B CA 1
ATOM 5384 C C . SER B 1 237 ? 14.949 19.672 32.108 1.00 58.84 227 SER B C 1
ATOM 5385 O O . SER B 1 237 ? 16.033 20.238 31.915 1.00 59.57 227 SER B O 1
ATOM 5388 N N . HIS B 1 238 ? 14.495 18.710 31.307 1.00 55.43 228 HIS B N 1
ATOM 5389 C CA . HIS B 1 238 ? 15.232 18.362 30.080 1.00 56.55 228 HIS B CA 1
ATOM 5390 C C . HIS B 1 238 ? 14.976 19.425 28.999 1.00 59.82 228 HIS B C 1
ATOM 5391 O O . HIS B 1 238 ? 15.877 19.776 28.235 1.00 60.64 228 HIS B O 1
ATOM 5398 N N . SER B 1 239 ? 13.759 19.967 28.974 1.00 54.51 229 SER B N 1
ATOM 5399 C CA . SER B 1 239 ? 13.431 21.074 28.082 1.00 54.59 229 SER B CA 1
ATOM 5400 C C . SER B 1 239 ? 14.273 22.295 28.412 1.00 57.46 229 SER B C 1
ATOM 5401 O O . SER B 1 239 ? 14.700 22.473 29.553 1.00 55.96 229 SER B O 1
ATOM 5404 N N . GLY B 1 240 ? 14.516 23.110 27.383 1.00 40.18 900 GLY B N 1
ATOM 5405 C CA . GLY B 1 240 ? 15.239 24.370 27.498 1.00 39.42 900 GLY B CA 1
ATOM 5406 C C . GLY B 1 240 ? 14.296 25.558 27.649 1.00 42.17 900 GLY B C 1
ATOM 5407 O O . GLY B 1 240 ? 13.180 25.418 28.142 1.00 41.70 900 GLY B O 1
ATOM 5408 N N . SER B 1 241 ? 14.751 26.732 27.230 1.00 37.68 901 SER B N 1
ATOM 5409 C CA . SER B 1 241 ? 13.976 27.949 27.409 1.00 37.11 901 SER B CA 1
ATOM 5410 C C . SER B 1 241 ? 12.649 27.869 26.667 1.00 41.46 901 SER B C 1
ATOM 5411 O O . SER B 1 241 ? 12.476 27.070 25.710 1.00 41.38 901 SER B O 1
ATOM 5414 N N . ASN B 1 242 ? 11.715 28.698 27.121 1.00 30.66 1002 ASN B N 1
ATOM 5415 C CA . ASN B 1 242 ? 10.411 28.779 26.481 1.00 30.37 1002 ASN B CA 1
ATOM 5416 C C . ASN B 1 242 ? 10.541 29.139 24.987 1.00 34.02 1002 ASN B C 1
ATOM 5417 O O . ASN B 1 242 ? 9.999 28.436 24.140 1.00 33.63 1002 ASN B O 1
ATOM 5422 N N . ILE B 1 243 ? 11.297 30.187 24.660 1.00 30.21 1003 ILE B N 1
ATOM 5423 C CA . ILE B 1 243 ? 11.552 30.522 23.260 1.00 29.83 1003 ILE B CA 1
ATOM 5424 C C . ILE B 1 243 ? 12.217 29.370 22.447 1.00 35.85 1003 ILE B C 1
ATOM 5425 O O . ILE B 1 243 ? 11.951 29.228 21.259 1.00 35.64 1003 ILE B O 1
ATOM 5430 N N . PHE B 1 244 ? 13.046 28.537 23.077 1.00 34.05 1004 PHE B N 1
ATOM 5431 C CA . PHE B 1 244 ? 13.685 27.419 22.360 1.00 34.43 1004 PHE B CA 1
ATOM 5432 C C . PHE B 1 244 ? 12.690 26.323 22.006 1.00 39.78 1004 PHE B C 1
ATOM 5433 O O . PHE B 1 244 ? 12.719 25.824 20.896 1.00 40.03 1004 PHE B O 1
ATOM 5441 N N . GLU B 1 245 ? 11.843 25.919 22.953 1.00 37.13 1005 GLU B N 1
ATOM 5442 C CA . GLU B 1 245 ? 10.842 24.870 22.676 1.00 37.36 1005 GLU B CA 1
ATOM 5443 C C . GLU B 1 245 ? 9.776 25.359 21.689 1.00 40.14 1005 GLU B C 1
ATOM 5444 O O . GLU B 1 245 ? 9.260 24.561 20.899 1.00 40.59 1005 GLU B O 1
ATOM 5450 N N . MET B 1 246 ? 9.468 26.660 21.731 1.00 34.62 1006 MET B N 1
ATOM 5451 C CA . MET B 1 246 ? 8.565 27.295 20.760 1.00 33.41 1006 MET B CA 1
ATOM 5452 C C . MET B 1 246 ? 9.044 27.128 19.314 1.00 36.80 1006 MET B C 1
ATOM 5453 O O . MET B 1 246 ? 8.303 26.649 18.469 1.00 36.45 1006 MET B O 1
ATOM 5458 N N . LEU B 1 247 ? 10.290 27.518 19.054 1.00 32.92 1007 LEU B N 1
ATOM 5459 C CA . LEU B 1 247 ? 10.847 27.523 17.702 1.00 32.65 1007 LEU B CA 1
ATOM 5460 C C . LEU B 1 247 ? 11.278 26.144 17.244 1.00 38.21 1007 LEU B C 1
ATOM 5461 O O . LEU B 1 247 ? 11.362 25.890 16.034 1.00 38.13 1007 LEU B O 1
ATOM 5466 N N . ARG B 1 248 ? 11.556 25.256 18.200 1.00 35.71 1008 ARG B N 1
ATOM 5467 C CA . ARG B 1 248 ? 11.831 23.861 17.878 1.00 36.54 1008 ARG B CA 1
ATOM 5468 C C . ARG B 1 248 ? 10.568 23.277 17.241 1.00 42.32 1008 ARG B C 1
ATOM 5469 O O . ARG B 1 248 ? 10.630 22.601 16.219 1.00 42.97 1008 ARG B O 1
ATOM 5477 N N . ILE B 1 249 ? 9.420 23.587 17.831 1.00 38.87 1009 ILE B N 1
ATOM 5478 C CA . ILE B 1 249 ? 8.145 23.132 17.309 1.00 39.34 1009 ILE B CA 1
ATOM 5479 C C . ILE B 1 249 ? 7.826 23.796 15.957 1.00 43.53 1009 ILE B C 1
ATOM 5480 O O . ILE B 1 249 ? 7.417 23.123 15.009 1.00 43.88 1009 ILE B O 1
ATOM 5485 N N . ASP B 1 250 ? 8.053 25.098 15.850 1.00 39.61 1010 ASP B N 1
ATOM 5486 C CA . ASP B 1 250 ? 7.599 25.840 14.674 1.00 39.42 1010 ASP B CA 1
ATOM 5487 C C . ASP B 1 250 ? 8.555 25.699 13.496 1.00 45.12 1010 ASP B C 1
ATOM 5488 O O . ASP B 1 250 ? 8.114 25.533 12.347 1.00 45.48 1010 ASP B O 1
ATOM 5493 N N . GLU B 1 251 ? 9.857 25.772 13.774 1.00 41.96 1011 GLU B N 1
ATOM 5494 C CA . GLU B 1 251 ? 10.868 25.693 12.716 1.00 42.17 1011 GLU B CA 1
ATOM 5495 C C . GLU B 1 251 ? 11.473 24.299 12.527 1.00 46.48 1011 GLU B C 1
ATOM 5496 O O . GLU B 1 251 ? 11.982 24.003 11.450 1.00 47.73 1011 GLU B O 1
ATOM 5502 N N . GLY B 1 252 ? 11.439 23.457 13.562 1.00 41.70 1012 GLY B N 1
ATOM 5503 C CA . GLY B 1 252 ? 12.042 22.118 13.504 1.00 41.77 1012 GLY B CA 1
ATOM 5504 C C . GLY B 1 252 ? 13.443 22.066 14.082 1.00 44.25 1012 GLY B C 1
ATOM 5505 O O . GLY B 1 252 ? 14.150 23.072 14.097 1.00 42.86 1012 GLY B O 1
ATOM 5506 N N . LEU B 1 253 ? 13.843 20.892 14.572 1.00 41.18 1013 LEU B N 1
ATOM 5507 C CA . LEU B 1 253 ? 15.171 20.728 15.175 1.00 40.88 1013 LEU B CA 1
ATOM 5508 C C . LEU B 1 253 ? 15.965 19.582 14.546 1.00 46.25 1013 LEU B C 1
ATOM 5509 O O . LEU B 1 253 ? 15.645 18.411 14.729 1.00 46.56 1013 LEU B O 1
ATOM 5514 N N . ARG B 1 254 ? 17.024 19.953 13.836 1.00 43.22 1014 ARG B N 1
ATOM 5515 C CA . ARG B 1 254 ? 17.930 19.021 13.189 1.00 44.21 1014 ARG B CA 1
ATOM 5516 C C . ARG B 1 254 ? 19.236 18.902 13.987 1.00 48.37 1014 ARG B C 1
ATOM 5517 O O . ARG B 1 254 ? 19.920 19.903 14.218 1.00 46.74 1014 ARG B O 1
ATOM 5525 N N . LEU B 1 255 ? 19.580 17.678 14.394 1.00 46.67 1015 LEU B N 1
ATOM 5526 C CA . LEU B 1 255 ? 20.856 17.399 15.100 1.00 46.81 1015 LEU B CA 1
ATOM 5527 C C . LEU B 1 255 ? 22.037 17.117 14.143 1.00 52.13 1015 LEU B C 1
ATOM 5528 O O . LEU B 1 255 ? 23.185 17.085 14.591 1.00 52.57 1015 LEU B O 1
ATOM 5533 N N . LYS B 1 256 ? 21.762 16.935 12.844 1.00 48.98 1016 LYS B N 1
ATOM 5534 C CA . LYS B 1 256 ? 22.809 16.702 11.823 1.00 50.18 1016 LYS B CA 1
ATOM 5535 C C . LYS B 1 256 ? 22.670 17.641 10.609 1.00 54.36 1016 LYS B C 1
ATOM 5536 O O . LYS B 1 256 ? 21.567 17.843 10.113 1.00 53.61 1016 LYS B O 1
ATOM 5542 N N . ILE B 1 257 ? 23.792 18.188 10.129 1.00 51.58 1017 ILE B N 1
ATOM 5543 C CA . ILE B 1 257 ? 23.819 19.073 8.949 1.00 51.68 1017 ILE B CA 1
ATOM 5544 C C . ILE B 1 257 ? 23.000 18.549 7.755 1.00 55.93 1017 ILE B C 1
ATOM 5545 O O . ILE B 1 257 ? 22.967 17.347 7.486 1.00 56.92 1017 ILE B O 1
ATOM 5550 N N . TYR B 1 258 ? 22.372 19.473 7.036 1.00 51.37 1018 TYR B N 1
ATOM 5551 C CA . TYR B 1 258 ? 21.491 19.132 5.924 1.00 51.99 1018 TYR B CA 1
ATOM 5552 C C . TYR B 1 258 ? 21.635 20.093 4.739 1.00 56.59 1018 TYR B C 1
ATOM 5553 O O . TYR B 1 258 ? 21.340 21.280 4.865 1.00 54.51 1018 TYR B O 1
ATOM 5562 N N . LYS B 1 259 ? 22.075 19.561 3.596 1.00 55.44 1019 LYS B N 1
ATOM 5563 C CA . LYS B 1 259 ? 22.013 20.269 2.316 1.00 56.41 1019 LYS B CA 1
ATOM 5564 C C . LYS B 1 259 ? 20.586 20.203 1.815 1.00 60.87 1019 LYS B C 1
ATOM 5565 O O . LYS B 1 259 ? 20.028 19.108 1.675 1.00 61.55 1019 LYS B O 1
ATOM 5571 N N . ASP B 1 260 ? 19.987 21.364 1.558 1.00 56.56 1020 ASP B N 1
ATOM 5572 C CA . ASP B 1 260 ? 18.655 21.420 0.955 1.00 56.12 1020 ASP B CA 1
ATOM 5573 C C . ASP B 1 260 ? 18.774 21.462 -0.572 1.00 62.29 1020 ASP B C 1
ATOM 5574 O O . ASP B 1 260 ? 19.861 21.301 -1.122 1.00 63.90 1020 ASP B O 1
ATOM 5579 N N . THR B 1 261 ? 17.655 21.699 -1.248 1.00 58.69 1021 THR B N 1
ATOM 5580 C CA . THR B 1 261 ? 17.574 21.558 -2.695 1.00 60.41 1021 THR B CA 1
ATOM 5581 C C . THR B 1 261 ? 18.179 22.711 -3.492 1.00 64.21 1021 THR B C 1
ATOM 5582 O O . THR B 1 261 ? 18.425 22.562 -4.685 1.00 65.69 1021 THR B O 1
ATOM 5586 N N . GLU B 1 262 ? 18.408 23.856 -2.855 1.00 59.17 1022 GLU B N 1
ATOM 5587 C CA . GLU B 1 262 ? 18.999 25.009 -3.546 1.00 60.00 1022 GLU B CA 1
ATOM 5588 C C . GLU B 1 262 ? 20.450 25.297 -3.132 1.00 65.31 1022 GLU B C 1
ATOM 5589 O O . GLU B 1 262 ? 21.027 26.306 -3.550 1.00 65.65 1022 GLU B O 1
ATOM 5595 N N . GLY B 1 263 ? 21.033 24.419 -2.313 1.00 62.22 1023 GLY B N 1
ATOM 5596 C CA . GLY B 1 263 ? 22.483 24.416 -2.062 1.00 63.29 1023 GLY B CA 1
ATOM 5597 C C . GLY B 1 263 ? 22.980 25.032 -0.761 1.00 66.26 1023 GLY B C 1
ATOM 5598 O O . GLY B 1 263 ? 24.197 25.082 -0.537 1.00 66.94 1023 GLY B O 1
ATOM 5599 N N . TYR B 1 264 ? 22.061 25.494 0.091 1.00 60.55 1024 TYR B N 1
ATOM 5600 C CA . TYR B 1 264 ? 22.412 26.081 1.392 1.00 58.82 1024 TYR B CA 1
ATOM 5601 C C . TYR B 1 264 ? 22.462 25.019 2.489 1.00 59.93 1024 TYR B C 1
ATOM 5602 O O . TYR B 1 264 ? 21.741 24.019 2.424 1.00 58.93 1024 TYR B O 1
ATOM 5611 N N . TYR B 1 265 ? 23.274 25.287 3.517 1.00 54.91 1025 TYR B N 1
ATOM 5612 C CA . TYR B 1 265 ? 23.486 24.355 4.644 1.00 53.31 1025 TYR B CA 1
ATOM 5613 C C . TYR B 1 265 ? 22.908 24.862 5.987 1.00 53.55 1025 TYR B C 1
ATOM 5614 O O . TYR B 1 265 ? 23.167 25.997 6.415 1.00 52.09 1025 TYR B O 1
ATOM 5623 N N . THR B 1 266 ? 22.146 23.996 6.651 1.00 48.69 1026 THR B N 1
ATOM 5624 C CA . THR B 1 266 ? 21.385 24.366 7.843 1.00 46.72 1026 THR B CA 1
ATOM 5625 C C . THR B 1 266 ? 21.629 23.371 8.982 1.00 50.20 1026 THR B C 1
ATOM 5626 O O . THR B 1 266 ? 21.920 22.207 8.739 1.00 50.77 1026 THR B O 1
ATOM 5630 N N . ILE B 1 267 ? 21.531 23.843 10.222 1.00 45.66 1027 ILE B N 1
ATOM 5631 C CA . ILE B 1 267 ? 21.634 22.969 11.393 1.00 45.37 1027 ILE B CA 1
ATOM 5632 C C . ILE B 1 267 ? 20.969 23.602 12.631 1.00 48.87 1027 ILE B C 1
ATOM 5633 O O . ILE B 1 267 ? 20.599 24.791 12.631 1.00 47.95 1027 ILE B O 1
ATOM 5638 N N . GLY B 1 268 ? 20.788 22.786 13.667 1.00 45.59 1028 GLY B N 1
ATOM 5639 C CA . GLY B 1 268 ? 20.149 23.219 14.897 1.00 44.30 1028 GLY B CA 1
ATOM 5640 C C . GLY B 1 268 ? 18.741 23.665 14.570 1.00 47.96 1028 GLY B C 1
ATOM 5641 O O . GLY B 1 268 ? 18.041 22.991 13.822 1.00 47.24 1028 GLY B O 1
ATOM 5642 N N . ILE B 1 269 ? 18.355 24.811 15.130 1.00 45.16 1029 ILE B N 1
ATOM 5643 C CA . ILE B 1 269 ? 17.090 25.474 14.843 1.00 44.71 1029 ILE B CA 1
ATOM 5644 C C . ILE B 1 269 ? 17.346 26.550 13.798 1.00 50.30 1029 ILE B C 1
ATOM 5645 O O . ILE B 1 269 ? 17.723 27.662 14.133 1.00 49.50 1029 ILE B O 1
ATOM 5650 N N . GLY B 1 270 ? 17.173 26.185 12.528 1.00 49.31 1030 GLY B N 1
ATOM 5651 C CA . GLY B 1 270 ? 17.212 27.125 11.403 1.00 50.23 1030 GLY B CA 1
ATOM 5652 C C . GLY B 1 270 ? 18.476 27.952 11.265 1.00 56.45 1030 GLY B C 1
ATOM 5653 O O . GLY B 1 270 ? 18.430 29.097 10.807 1.00 55.90 1030 GLY B O 1
ATOM 5654 N N . HIS B 1 271 ? 19.596 27.336 11.561 1.00 55.14 1031 HIS B N 1
ATOM 5655 C CA . HIS B 1 271 ? 20.840 28.032 11.494 1.00 56.40 1031 HIS B CA 1
ATOM 5656 C C . HIS B 1 271 ? 21.568 27.769 10.210 1.00 63.83 1031 HIS B C 1
ATOM 5657 O O . HIS B 1 271 ? 21.822 26.657 9.854 1.00 63.64 1031 HIS B O 1
ATOM 5664 N N . LEU B 1 272 ? 21.877 28.839 9.523 1.00 63.26 1032 LEU B N 1
ATOM 5665 C CA . LEU B 1 272 ? 22.437 28.751 8.222 1.00 65.50 1032 LEU B CA 1
ATOM 5666 C C . LEU B 1 272 ? 23.901 28.927 8.370 1.00 73.25 1032 LEU B C 1
ATOM 5667 O O . LEU B 1 272 ? 24.344 29.873 8.978 1.00 73.01 1032 LEU B O 1
ATOM 5672 N N . LEU B 1 273 ? 24.647 27.991 7.823 1.00 72.96 1033 LEU B N 1
ATOM 5673 C CA . LEU B 1 273 ? 26.075 28.037 7.791 1.00 75.25 1033 LEU B CA 1
ATOM 5674 C C . LEU B 1 273 ? 26.271 28.908 6.601 1.00 83.54 1033 LEU B C 1
ATOM 5675 O O . LEU B 1 273 ? 25.347 29.565 6.195 1.00 82.78 1033 LEU B O 1
ATOM 5680 N N . THR B 1 274 ? 27.503 28.982 6.109 1.00 84.17 1034 THR B N 1
ATOM 5681 C CA . THR B 1 274 ? 27.908 30.041 5.191 1.00 86.60 1034 THR B CA 1
ATOM 5682 C C . THR B 1 274 ? 27.847 29.682 3.713 1.00 94.26 1034 THR B C 1
ATOM 5683 O O . THR B 1 274 ? 27.286 28.657 3.326 1.00 94.20 1034 THR B O 1
ATOM 5687 N N . LYS B 1 275 ? 28.433 30.551 2.894 1.00 93.29 1035 LYS B N 1
ATOM 5688 C CA . LYS B 1 275 ? 28.419 30.383 1.451 1.00 95.13 1035 LYS B CA 1
ATOM 5689 C C . LYS B 1 275 ? 28.990 29.160 0.745 1.00 100.76 1035 LYS B C 1
ATOM 5690 O O . LYS B 1 275 ? 28.718 28.955 -0.438 1.00 101.94 1035 LYS B O 1
ATOM 5696 N N . SER B 1 276 ? 29.779 28.345 1.442 1.00 96.93 1036 SER B N 1
ATOM 5697 C CA . SER B 1 276 ? 30.355 27.203 0.757 1.00 98.35 1036 SER B CA 1
ATOM 5698 C C . SER B 1 276 ? 29.348 26.207 0.202 1.00 100.99 1036 SER B C 1
ATOM 5699 O O . SER B 1 276 ? 28.281 26.024 0.767 1.00 98.41 1036 SER B O 1
ATOM 5702 N N . PRO B 1 277 ? 29.724 25.563 -0.903 1.00 99.13 1037 PRO B N 1
ATOM 5703 C CA . PRO B 1 277 ? 28.986 24.465 -1.535 1.00 98.89 1037 PRO B CA 1
ATOM 5704 C C . PRO B 1 277 ? 29.610 23.109 -1.222 1.00 102.21 1037 PRO B C 1
ATOM 5705 O O . PRO B 1 277 ? 29.378 22.142 -1.947 1.00 103.22 1037 PRO B O 1
ATOM 5709 N N . SER B 1 278 ? 30.395 23.046 -0.151 1.00 96.83 1038 SER B N 1
ATOM 5710 C CA . SER B 1 278 ? 31.045 21.807 0.248 1.00 96.81 1038 SER B CA 1
ATOM 5711 C C . SER B 1 278 ? 30.630 21.388 1.654 1.00 96.71 1038 SER B C 1
ATOM 5712 O O . SER B 1 278 ? 30.781 22.154 2.604 1.00 94.54 1038 SER B O 1
ATOM 5715 N N . LEU B 1 279 ? 30.109 20.168 1.769 1.00 92.27 1039 LEU B N 1
ATOM 5716 C CA . LEU B 1 279 ? 29.836 19.531 3.063 1.00 89.96 1039 LEU B CA 1
ATOM 5717 C C . LEU B 1 279 ? 31.003 19.754 4.031 1.00 93.00 1039 LEU B C 1
ATOM 5718 O O . LEU B 1 279 ? 30.798 20.098 5.187 1.00 90.50 1039 LEU B O 1
ATOM 5723 N N . ASN B 1 280 ? 32.225 19.573 3.534 1.00 91.66 1040 ASN B N 1
ATOM 5724 C CA . ASN B 1 280 ? 33.438 19.721 4.344 1.00 91.77 1040 ASN B CA 1
ATOM 5725 C C . ASN B 1 280 ? 33.630 21.135 4.877 1.00 93.62 1040 ASN B C 1
ATOM 5726 O O . ASN B 1 280 ? 33.944 21.320 6.047 1.00 91.93 1040 ASN B O 1
ATOM 5731 N N . ALA B 1 281 ? 33.452 22.123 4.006 1.00 90.12 1041 ALA B N 1
ATOM 5732 C CA . ALA B 1 281 ? 33.636 23.528 4.371 1.00 88.84 1041 ALA B CA 1
ATOM 5733 C C . ALA B 1 281 ? 32.486 24.047 5.240 1.00 88.57 1041 ALA B C 1
ATOM 5734 O O . ALA B 1 281 ? 32.657 25.013 5.990 1.00 87.01 1041 ALA B O 1
ATOM 5736 N N . ALA B 1 282 ? 31.316 23.417 5.122 1.00 83.06 1042 ALA B N 1
ATOM 5737 C CA . ALA B 1 282 ? 30.193 23.688 6.022 1.00 79.78 1042 ALA B CA 1
ATOM 5738 C C . ALA B 1 282 ? 30.489 23.091 7.395 1.00 81.54 1042 ALA B C 1
ATOM 5739 O O . ALA B 1 282 ? 30.293 23.749 8.419 1.00 79.53 1042 ALA B O 1
ATOM 5741 N N . LYS B 1 283 ? 30.968 21.846 7.403 1.00 78.27 1043 LYS B N 1
ATOM 5742 C CA . LYS B 1 283 ? 31.440 21.193 8.623 1.00 77.32 1043 LYS B CA 1
ATOM 5743 C C . LYS B 1 283 ? 32.563 21.992 9.280 1.00 80.90 1043 LYS B C 1
ATOM 5744 O O . LYS B 1 283 ? 32.702 21.986 10.503 1.00 79.37 1043 LYS B O 1
ATOM 5750 N N . SER B 1 284 ? 33.363 22.674 8.466 1.00 78.58 1044 SER B N 1
ATOM 5751 C CA . SER B 1 284 ? 34.391 23.578 8.976 1.00 78.58 1044 SER B CA 1
ATOM 5752 C C . SER B 1 284 ? 33.748 24.748 9.729 1.00 79.49 1044 SER B C 1
ATOM 5753 O O . SER B 1 284 ? 34.223 25.141 10.787 1.00 78.34 1044 SER B O 1
ATOM 5756 N N . GLU B 1 285 ? 32.659 25.287 9.182 1.00 74.45 1045 GLU B N 1
ATOM 5757 C CA . GLU B 1 285 ? 31.947 26.415 9.799 1.00 72.18 1045 GLU B CA 1
ATOM 5758 C C . GLU B 1 285 ? 31.271 26.049 11.128 1.00 72.16 1045 GLU B C 1
ATOM 5759 O O . GLU B 1 285 ? 31.345 26.811 12.094 1.00 70.52 1045 GLU B O 1
ATOM 5765 N N . LEU B 1 286 ? 30.608 24.896 11.174 1.00 67.19 1046 LEU B N 1
ATOM 5766 C CA . LEU B 1 286 ? 29.968 24.443 12.408 1.00 64.89 1046 LEU B CA 1
ATOM 5767 C C . LEU B 1 286 ? 31.031 24.343 13.502 1.00 68.08 1046 LEU B C 1
ATOM 5768 O O . LEU B 1 286 ? 30.951 25.055 14.507 1.00 66.52 1046 LEU B O 1
ATOM 5773 N N . ASP B 1 287 ? 32.039 23.498 13.264 1.00 65.50 1047 ASP B N 1
ATOM 5774 C CA . ASP B 1 287 ? 33.208 23.343 14.154 1.00 65.78 1047 ASP B CA 1
ATOM 5775 C C . ASP B 1 287 ? 33.684 24.645 14.786 1.00 69.25 1047 ASP B C 1
ATOM 5776 O O . ASP B 1 287 ? 33.983 24.679 15.974 1.00 68.54 1047 ASP B O 1
ATOM 5781 N N . LYS B 1 288 ? 33.771 25.706 13.988 1.00 66.25 1048 LYS B N 1
ATOM 5782 C CA . LYS B 1 288 ? 34.148 27.029 14.493 1.00 66.11 1048 LYS B CA 1
ATOM 5783 C C . LYS B 1 288 ? 33.122 27.590 15.481 1.00 68.09 1048 LYS B C 1
ATOM 5784 O O . LYS B 1 288 ? 33.502 28.106 16.527 1.00 67.26 1048 LYS B O 1
ATOM 5790 N N . ALA B 1 289 ? 31.832 27.501 15.151 1.00 63.60 1049 ALA B N 1
ATOM 5791 C CA . ALA B 1 289 ? 30.778 28.085 16.005 1.00 61.75 1049 ALA B CA 1
ATOM 5792 C C . ALA B 1 289 ? 30.485 27.236 17.237 1.00 64.82 1049 ALA B C 1
ATOM 5793 O O . ALA B 1 289 ? 29.980 27.742 18.231 1.00 63.50 1049 ALA B O 1
ATOM 5795 N N . ILE B 1 290 ? 30.802 25.947 17.168 1.00 61.90 1050 ILE B N 1
ATOM 5796 C CA . ILE B 1 290 ? 30.649 25.049 18.311 1.00 61.17 1050 ILE B CA 1
ATOM 5797 C C . ILE B 1 290 ? 31.921 24.979 19.174 1.00 66.47 1050 ILE B C 1
ATOM 5798 O O . ILE B 1 290 ? 31.831 24.834 20.398 1.00 65.53 1050 ILE B O 1
ATOM 5803 N N . GLY B 1 291 ? 33.086 25.100 18.534 1.00 64.82 1051 GLY B N 1
ATOM 5804 C CA . GLY B 1 291 ? 34.389 25.023 19.210 1.00 66.07 1051 GLY B CA 1
ATOM 5805 C C . GLY B 1 291 ? 34.902 23.597 19.357 1.00 71.33 1051 GLY B C 1
ATOM 5806 O O . GLY B 1 291 ? 35.631 23.286 20.306 1.00 71.67 1051 GLY B O 1
ATOM 5807 N N . ARG B 1 292 ? 34.536 22.733 18.410 1.00 68.24 1052 ARG B N 1
ATOM 5808 C CA . ARG B 1 292 ? 34.783 21.295 18.523 1.00 68.74 1052 ARG B CA 1
ATOM 5809 C C . ARG B 1 292 ? 34.640 20.623 17.151 1.00 73.09 1052 ARG B C 1
ATOM 5810 O O . ARG B 1 292 ? 33.841 21.062 16.330 1.00 71.98 1052 ARG B O 1
ATOM 5818 N N . ASN B 1 293 ? 35.418 19.566 16.911 1.00 71.09 1053 ASN B N 1
ATOM 5819 C CA . ASN B 1 293 ? 35.350 18.789 15.659 1.00 71.80 1053 ASN B CA 1
ATOM 5820 C C . ASN B 1 293 ? 34.074 17.928 15.619 1.00 74.14 1053 ASN B C 1
ATOM 5821 O O . ASN B 1 293 ? 34.063 16.787 16.096 1.00 74.22 1053 ASN B O 1
ATOM 5826 N N . THR B 1 294 ? 33.007 18.486 15.044 1.00 68.96 1054 THR B N 1
ATOM 5827 C CA . THR B 1 294 ? 31.674 17.856 15.057 1.00 67.41 1054 THR B CA 1
ATOM 5828 C C . THR B 1 294 ? 31.536 16.672 14.094 1.00 72.98 1054 THR B C 1
ATOM 5829 O O . THR B 1 294 ? 30.915 15.657 14.417 1.00 72.65 1054 THR B O 1
ATOM 5833 N N . ASN B 1 295 ? 32.109 16.820 12.904 1.00 70.88 1055 ASN B N 1
ATOM 5834 C CA . ASN B 1 295 ? 31.825 15.936 11.769 1.00 71.74 1055 ASN B CA 1
ATOM 5835 C C . ASN B 1 295 ? 30.331 15.915 11.374 1.00 73.69 1055 ASN B C 1
ATOM 5836 O O . ASN B 1 295 ? 29.809 14.892 10.923 1.00 74.04 1055 ASN B O 1
ATOM 5841 N N . GLY B 1 296 ? 29.657 17.054 11.550 1.00 67.91 1056 GLY B N 1
ATOM 5842 C CA . GLY B 1 296 ? 28.271 17.221 11.107 1.00 66.32 1056 GLY B CA 1
ATOM 5843 C C . GLY B 1 296 ? 27.160 16.926 12.104 1.00 67.50 1056 GLY B C 1
ATOM 5844 O O . GLY B 1 296 ? 26.009 17.244 11.820 1.00 65.98 1056 GLY B O 1
ATOM 5845 N N . VAL B 1 297 ? 27.487 16.318 13.251 1.00 62.87 1057 VAL B N 1
ATOM 5846 C CA . VAL B 1 297 ? 26.498 16.009 14.302 1.00 60.76 1057 VAL B CA 1
ATOM 5847 C C . VAL B 1 297 ? 26.743 16.872 15.536 1.00 62.36 1057 VAL B C 1
ATOM 5848 O O . VAL B 1 297 ? 27.892 17.109 15.906 1.00 62.24 1057 VAL B O 1
ATOM 5852 N N . ILE B 1 298 ? 25.659 17.341 16.163 1.00 56.72 1058 ILE B N 1
ATOM 5853 C CA . ILE B 1 298 ? 25.733 18.135 17.403 1.00 54.68 1058 ILE B CA 1
ATOM 5854 C C . ILE B 1 298 ? 24.648 17.684 18.378 1.00 56.87 1058 ILE B C 1
ATOM 5855 O O . ILE B 1 298 ? 23.780 16.890 18.022 1.00 56.54 1058 ILE B O 1
ATOM 5860 N N . THR B 1 299 ? 24.710 18.198 19.602 1.00 52.53 1059 THR B N 1
ATOM 5861 C CA . THR B 1 299 ? 23.746 17.862 20.638 1.00 51.88 1059 THR B CA 1
ATOM 5862 C C . THR B 1 299 ? 22.663 18.930 20.746 1.00 55.09 1059 THR B C 1
ATOM 5863 O O . THR B 1 299 ? 22.803 20.036 20.222 1.00 54.38 1059 THR B O 1
ATOM 5867 N N . LYS B 1 300 ? 21.584 18.577 21.431 1.00 51.51 1060 LYS B N 1
ATOM 5868 C CA . LYS B 1 300 ? 20.475 19.483 21.687 1.00 50.40 1060 LYS B CA 1
ATOM 5869 C C . LYS B 1 300 ? 20.986 20.714 22.435 1.00 54.30 1060 LYS B C 1
ATOM 5870 O O . LYS B 1 300 ? 20.740 21.851 22.018 1.00 53.65 1060 LYS B O 1
ATOM 5876 N N . ASP B 1 301 ? 21.720 20.480 23.523 1.00 51.19 1061 ASP B N 1
ATOM 5877 C CA . ASP B 1 301 ? 22.293 21.563 24.339 1.00 50.62 1061 ASP B CA 1
ATOM 5878 C C . ASP B 1 301 ? 23.113 22.561 23.534 1.00 53.06 1061 ASP B C 1
ATOM 5879 O O . ASP B 1 301 ? 23.041 23.763 23.774 1.00 52.43 1061 ASP B O 1
ATOM 5884 N N . GLU B 1 302 ? 23.895 22.050 22.593 1.00 48.81 1062 GLU B N 1
ATOM 5885 C CA . GLU B 1 302 ? 24.724 22.884 21.733 1.00 48.24 1062 GLU B CA 1
ATOM 5886 C C . GLU B 1 302 ? 23.896 23.605 20.670 1.00 49.81 1062 GLU B C 1
ATOM 5887 O O . GLU B 1 302 ? 24.293 24.670 20.167 1.00 49.00 1062 GLU B O 1
ATOM 5893 N N . ALA B 1 303 ? 22.767 22.996 20.312 1.00 45.15 1063 ALA B N 1
ATOM 5894 C CA . ALA B 1 303 ? 21.814 23.593 19.383 1.00 43.96 1063 ALA B CA 1
ATOM 5895 C C . ALA B 1 303 ? 21.092 24.760 20.059 1.00 45.88 1063 ALA B C 1
ATOM 5896 O O . ALA B 1 303 ? 20.782 25.758 19.405 1.00 44.79 1063 ALA B O 1
ATOM 5898 N N . GLU B 1 304 ? 20.846 24.628 21.369 1.00 41.73 1064 GLU B N 1
ATOM 5899 C CA . GLU B 1 304 ? 20.213 25.697 22.155 1.00 40.52 1064 GLU B CA 1
ATOM 5900 C C . GLU B 1 304 ? 21.140 26.896 22.336 1.00 43.94 1064 GLU B C 1
ATOM 5901 O O . GLU B 1 304 ? 20.680 28.043 22.380 1.00 43.11 1064 GLU B O 1
ATOM 5907 N N . LYS B 1 305 ? 22.437 26.616 22.454 1.00 40.62 1065 LYS B N 1
ATOM 5908 C CA . LYS B 1 305 ? 23.449 27.663 22.584 1.00 40.53 1065 LYS B CA 1
ATOM 5909 C C . LYS B 1 305 ? 23.614 28.383 21.254 1.00 43.82 1065 LYS B C 1
ATOM 5910 O O . LYS B 1 305 ? 23.671 29.606 21.209 1.00 43.81 1065 LYS B O 1
ATOM 5916 N N . LEU B 1 306 ? 23.652 27.616 20.174 1.00 40.02 1066 LEU B N 1
ATOM 5917 C CA . LEU B 1 306 ? 23.752 28.175 18.837 1.00 40.12 1066 LEU B CA 1
ATOM 5918 C C . LEU B 1 306 ? 22.486 28.995 18.480 1.00 43.54 1066 LEU B C 1
ATOM 5919 O O . LEU B 1 306 ? 22.554 30.038 17.817 1.00 43.39 1066 LEU B O 1
ATOM 5924 N N . PHE B 1 307 ? 21.341 28.502 18.937 1.00 38.62 1067 PHE B N 1
ATOM 5925 C CA . PHE B 1 307 ? 20.072 29.200 18.821 1.00 37.11 1067 PHE B CA 1
ATOM 5926 C C . PHE B 1 307 ? 20.033 30.501 19.645 1.00 39.58 1067 PHE B C 1
ATOM 5927 O O . PHE B 1 307 ? 19.460 31.507 19.209 1.00 39.05 1067 PHE B O 1
ATOM 5935 N N . ASN B 1 308 ? 20.625 30.472 20.835 1.00 35.15 1068 ASN B N 1
ATOM 5936 C CA . ASN B 1 308 ? 20.640 31.649 21.706 1.00 34.62 1068 ASN B CA 1
ATOM 5937 C C . ASN B 1 308 ? 21.405 32.785 21.029 1.00 38.99 1068 ASN B C 1
ATOM 5938 O O . ASN B 1 308 ? 21.031 33.950 21.162 1.00 39.33 1068 ASN B O 1
ATOM 5943 N N . GLN B 1 309 ? 22.470 32.439 20.308 1.00 35.26 1069 GLN B N 1
ATOM 5944 C CA . GLN B 1 309 ? 23.281 33.434 19.615 1.00 36.01 1069 GLN B CA 1
ATOM 5945 C C . GLN B 1 309 ? 22.471 34.064 18.483 1.00 41.57 1069 GLN B C 1
ATOM 5946 O O . GLN B 1 309 ? 22.533 35.277 18.277 1.00 42.11 1069 GLN B O 1
ATOM 5952 N N . ASP B 1 310 ? 21.712 33.233 17.766 1.00 38.29 1070 ASP B N 1
ATOM 5953 C CA . ASP B 1 310 ? 20.827 33.703 16.705 1.00 38.44 1070 ASP B CA 1
ATOM 5954 C C . ASP B 1 310 ? 19.731 34.628 17.242 1.00 42.77 1070 ASP B C 1
ATOM 5955 O O . ASP B 1 310 ? 19.508 35.723 16.696 1.00 42.64 1070 ASP B O 1
ATOM 5960 N N . VAL B 1 311 ? 19.045 34.162 18.293 1.00 38.72 1071 VAL B N 1
ATOM 5961 C CA . VAL B 1 311 ? 18.016 34.940 18.979 1.00 38.03 1071 VAL B CA 1
ATOM 5962 C C . VAL B 1 311 ? 18.585 36.291 19.353 1.00 42.94 1071 VAL B C 1
ATOM 5963 O O . VAL B 1 311 ? 17.914 37.306 19.244 1.00 43.25 1071 VAL B O 1
ATOM 5967 N N . ASP B 1 312 ? 19.830 36.292 19.805 1.00 39.75 1072 ASP B N 1
ATOM 5968 C CA . ASP B 1 312 ? 20.516 37.530 20.157 1.00 40.61 1072 ASP B CA 1
ATOM 5969 C C . ASP B 1 312 ? 20.714 38.417 18.905 1.00 44.34 1072 ASP B C 1
ATOM 5970 O O . ASP B 1 312 ? 20.301 39.573 18.891 1.00 44.50 1072 ASP B O 1
ATOM 5975 N N . ALA B 1 313 ? 21.320 37.865 17.856 1.00 40.62 1073 ALA B N 1
ATOM 5976 C CA . ALA B 1 313 ? 21.598 38.627 16.630 1.00 41.32 1073 ALA B CA 1
ATOM 5977 C C . ALA B 1 313 ? 20.294 39.148 16.013 1.00 45.09 1073 ALA B C 1
ATOM 5978 O O . ALA B 1 313 ? 20.226 40.282 15.535 1.00 44.86 1073 ALA B O 1
ATOM 5980 N N . ALA B 1 314 ? 19.258 38.306 16.065 1.00 41.08 1074 ALA B N 1
ATOM 5981 C CA . ALA B 1 314 ? 17.896 38.676 15.671 1.00 40.46 1074 ALA B CA 1
ATOM 5982 C C . ALA B 1 314 ? 17.360 39.863 16.462 1.00 45.53 1074 ALA B C 1
ATOM 5983 O O . ALA B 1 314 ? 16.803 40.796 15.890 1.00 45.83 1074 ALA B O 1
ATOM 5985 N N . VAL B 1 315 ? 17.517 39.828 17.778 1.00 42.71 1075 VAL B N 1
ATOM 5986 C CA . VAL B 1 315 ? 16.931 40.871 18.623 1.00 43.38 1075 VAL B CA 1
ATOM 5987 C C . VAL B 1 315 ? 17.652 42.211 18.427 1.00 50.30 1075 VAL B C 1
ATOM 5988 O O . VAL B 1 315 ? 17.008 43.273 18.464 1.00 51.20 1075 VAL B O 1
ATOM 5992 N N . ARG B 1 316 ? 18.967 42.140 18.183 1.00 47.86 1076 ARG B N 1
ATOM 5993 C CA . ARG B 1 316 ? 19.808 43.314 17.857 1.00 49.41 1076 ARG B CA 1
ATOM 5994 C C . ARG B 1 316 ? 19.304 44.114 16.649 1.00 54.01 1076 ARG B C 1
ATOM 5995 O O . ARG B 1 316 ? 19.218 45.337 16.710 1.00 55.47 1076 ARG B O 1
ATOM 6003 N N . GLY B 1 317 ? 18.984 43.417 15.556 1.00 49.15 1077 GLY B N 1
ATOM 6004 C CA . GLY B 1 317 ? 18.517 44.058 14.323 1.00 49.35 1077 GLY B CA 1
ATOM 6005 C C . GLY B 1 317 ? 17.145 44.693 14.453 1.00 52.62 1077 GLY B C 1
ATOM 6006 O O . GLY B 1 317 ? 16.830 45.677 13.759 1.00 53.52 1077 GLY B O 1
ATOM 6007 N N . ILE B 1 318 ? 16.326 44.110 15.327 1.00 47.33 1078 ILE B N 1
ATOM 6008 C CA . ILE B 1 318 ? 15.008 44.650 15.671 1.00 46.69 1078 ILE B CA 1
ATOM 6009 C C . ILE B 1 318 ? 15.167 46.011 16.342 1.00 52.03 1078 ILE B C 1
ATOM 6010 O O . ILE B 1 318 ? 14.463 46.969 16.009 1.00 52.40 1078 ILE B O 1
ATOM 6015 N N . LEU B 1 319 ? 16.109 46.083 17.280 1.00 49.24 1079 LEU B N 1
ATOM 6016 C CA . LEU B 1 319 ? 16.416 47.331 17.991 1.00 50.64 1079 LEU B CA 1
ATOM 6017 C C . LEU B 1 319 ? 17.192 48.328 17.108 1.00 56.20 1079 LEU B C 1
ATOM 6018 O O . LEU B 1 319 ? 17.450 49.452 17.528 1.00 57.92 1079 LEU B O 1
ATOM 6023 N N . ARG B 1 320 ? 17.570 47.906 15.902 1.00 52.23 1080 ARG B N 1
ATOM 6024 C CA . ARG B 1 320 ? 18.100 48.807 14.873 1.00 53.89 1080 ARG B CA 1
ATOM 6025 C C . ARG B 1 320 ? 17.030 49.228 13.841 1.00 58.47 1080 ARG B C 1
ATOM 6026 O O . ARG B 1 320 ? 17.185 50.227 13.148 1.00 59.69 1080 ARG B O 1
ATOM 6034 N N . ASN B 1 321 ? 15.953 48.455 13.746 1.00 54.09 1081 ASN B N 1
ATOM 6035 C CA . ASN B 1 321 ? 14.828 48.761 12.861 1.00 54.10 1081 ASN B CA 1
ATOM 6036 C C . ASN B 1 321 ? 13.849 49.672 13.586 1.00 58.25 1081 ASN B C 1
ATOM 6037 O O . ASN B 1 321 ? 13.409 49.350 14.692 1.00 57.19 1081 ASN B O 1
ATOM 6042 N N . ALA B 1 322 ? 13.507 50.800 12.964 1.00 56.00 1082 ALA B N 1
ATOM 6043 C CA . ALA B 1 322 ? 12.687 51.830 13.616 1.00 56.82 1082 ALA B CA 1
ATOM 6044 C C . ALA B 1 322 ? 11.216 51.452 13.662 1.00 59.08 1082 ALA B C 1
ATOM 6045 O O . ALA B 1 322 ? 10.498 51.881 14.554 1.00 58.95 1082 ALA B O 1
ATOM 6047 N N . LYS B 1 323 ? 10.769 50.667 12.689 1.00 54.17 1083 LYS B N 1
ATOM 6048 C CA . LYS B 1 323 ? 9.396 50.164 12.675 1.00 52.55 1083 LYS B CA 1
ATOM 6049 C C . LYS B 1 323 ? 9.158 49.095 13.758 1.00 54.53 1083 LYS B C 1
ATOM 6050 O O . LYS B 1 323 ? 8.115 49.109 14.419 1.00 53.99 1083 LYS B O 1
ATOM 6056 N N . LEU B 1 324 ? 10.126 48.186 13.934 1.00 49.45 1084 LEU B N 1
ATOM 6057 C CA . LEU B 1 324 ? 9.977 47.028 14.832 1.00 47.32 1084 LEU B CA 1
ATOM 6058 C C . LEU B 1 324 ? 10.344 47.294 16.299 1.00 50.29 1084 LEU B C 1
ATOM 6059 O O . LEU B 1 324 ? 9.703 46.745 17.187 1.00 49.03 1084 LEU B O 1
ATOM 6064 N N . LYS B 1 325 ? 11.365 48.119 16.547 1.00 47.34 1085 LYS B N 1
ATOM 6065 C CA . LYS B 1 325 ? 11.870 48.365 17.910 1.00 47.32 1085 LYS B CA 1
ATOM 6066 C C . LYS B 1 325 ? 10.831 48.876 18.917 1.00 51.60 1085 LYS B C 1
ATOM 6067 O O . LYS B 1 325 ? 10.794 48.380 20.038 1.00 51.14 1085 LYS B O 1
ATOM 6073 N N . PRO B 1 326 ? 10.019 49.887 18.540 1.00 48.48 1086 PRO B N 1
ATOM 6074 C CA . PRO B 1 326 ? 8.964 50.397 19.415 1.00 48.58 1086 PRO B CA 1
ATOM 6075 C C . PRO B 1 326 ? 7.940 49.357 19.877 1.00 49.95 1086 PRO B C 1
ATOM 6076 O O . PRO B 1 326 ? 7.464 49.426 21.009 1.00 50.16 1086 PRO B O 1
ATOM 6080 N N . VAL B 1 327 ? 7.591 48.425 19.000 1.00 44.25 1087 VAL B N 1
ATOM 6081 C CA . VAL B 1 327 ? 6.672 47.344 19.348 1.00 42.50 1087 VAL B CA 1
ATOM 6082 C C . VAL B 1 327 ? 7.343 46.375 20.331 1.00 44.46 1087 VAL B C 1
ATOM 6083 O O . VAL B 1 327 ? 6.759 45.997 21.345 1.00 43.91 1087 VAL B O 1
ATOM 6087 N N . TYR B 1 328 ? 8.573 45.983 20.013 1.00 39.76 1088 TYR B N 1
ATOM 6088 C CA . TYR B 1 328 ? 9.337 45.065 20.849 1.00 38.54 1088 TYR B CA 1
ATOM 6089 C C . TYR B 1 328 ? 9.504 45.634 22.256 1.00 43.87 1088 TYR B C 1
ATOM 6090 O O . TYR B 1 328 ? 9.521 44.885 23.234 1.00 43.16 1088 TYR B O 1
ATOM 6099 N N . ASP B 1 329 ? 9.613 46.959 22.356 1.00 41.65 1089 ASP B N 1
ATOM 6100 C CA . ASP B 1 329 ? 9.775 47.612 23.650 1.00 42.22 1089 ASP B CA 1
ATOM 6101 C C . ASP B 1 329 ? 8.516 47.536 24.504 1.00 45.56 1089 ASP B C 1
ATOM 6102 O O . ASP B 1 329 ? 8.613 47.445 25.732 1.00 45.40 1089 ASP B O 1
ATOM 6107 N N . SER B 1 330 ? 7.353 47.535 23.854 1.00 41.49 1090 SER B N 1
ATOM 6108 C CA . SER B 1 330 ? 6.067 47.453 24.552 1.00 41.93 1090 SER B CA 1
ATOM 6109 C C . SER B 1 330 ? 5.573 46.017 24.865 1.00 44.73 1090 SER B C 1
ATOM 6110 O O . SER B 1 330 ? 4.521 45.837 25.495 1.00 44.88 1090 SER B O 1
ATOM 6113 N N . LEU B 1 331 ? 6.287 44.995 24.408 1.00 39.06 1091 LEU B N 1
ATOM 6114 C CA . LEU B 1 331 ? 5.778 43.635 24.577 1.00 37.19 1091 LEU B CA 1
ATOM 6115 C C . LEU B 1 331 ? 6.411 42.942 25.787 1.00 41.14 1091 LEU B C 1
ATOM 6116 O O . LEU B 1 331 ? 7.583 43.183 26.123 1.00 41.14 1091 LEU B O 1
ATOM 6121 N N . ASP B 1 332 ? 5.609 42.090 26.426 1.00 36.91 1092 ASP B N 1
ATOM 6122 C CA . ASP B 1 332 ? 6.088 41.130 27.412 1.00 36.31 1092 ASP B CA 1
ATOM 6123 C C . ASP B 1 332 ? 6.923 40.091 26.703 1.00 38.12 1092 ASP B C 1
ATOM 6124 O O . ASP B 1 332 ? 6.791 39.917 25.490 1.00 36.99 1092 ASP B O 1
ATOM 6129 N N . ALA B 1 333 ? 7.752 39.386 27.471 1.00 33.97 1093 ALA B N 1
ATOM 6130 C CA . ALA B 1 333 ? 8.641 38.335 26.959 1.00 32.60 1093 ALA B CA 1
ATOM 6131 C C . ALA B 1 333 ? 7.938 37.316 26.048 1.00 35.99 1093 ALA B C 1
ATOM 6132 O O . ALA B 1 333 ? 8.413 37.045 24.947 1.00 35.39 1093 ALA B O 1
ATOM 6134 N N . VAL B 1 334 ? 6.809 36.766 26.491 1.00 32.52 1094 VAL B N 1
ATOM 6135 C CA . VAL B 1 334 ? 6.092 35.764 25.701 1.00 31.36 1094 VAL B CA 1
ATOM 6136 C C . VAL B 1 334 ? 5.768 36.291 24.306 1.00 35.29 1094 VAL B C 1
ATOM 6137 O O . VAL B 1 334 ? 5.962 35.593 23.308 1.00 34.45 1094 VAL B O 1
ATOM 6141 N N . ARG B 1 335 ? 5.265 37.519 24.228 1.00 32.37 1095 ARG B N 1
ATOM 6142 C CA . ARG B 1 335 ? 4.874 38.092 22.934 1.00 31.83 1095 ARG B CA 1
ATOM 6143 C C . ARG B 1 335 ? 6.088 38.521 22.095 1.00 36.32 1095 ARG B C 1
ATOM 6144 O O . ARG B 1 335 ? 5.985 38.630 20.874 1.00 34.93 1095 ARG B O 1
ATOM 6152 N N . ARG B 1 336 ? 7.221 38.755 22.756 1.00 33.93 1096 ARG B N 1
ATOM 6153 C CA . ARG B 1 336 ? 8.459 39.096 22.076 1.00 33.92 1096 ARG B CA 1
ATOM 6154 C C . ARG B 1 336 ? 8.996 37.839 21.429 1.00 38.73 1096 ARG B C 1
ATOM 6155 O O . ARG B 1 336 ? 9.567 37.891 20.341 1.00 39.57 1096 ARG B O 1
ATOM 6163 N N . ALA B 1 337 ? 8.828 36.705 22.097 1.00 34.78 1097 ALA B N 1
ATOM 6164 C CA . ALA B 1 337 ? 9.121 35.417 21.469 1.00 34.20 1097 ALA B CA 1
ATOM 6165 C C . ALA B 1 337 ? 8.307 35.261 20.179 1.00 38.33 1097 ALA B C 1
ATOM 6166 O O . ALA B 1 337 ? 8.821 34.777 19.161 1.00 38.31 1097 ALA B O 1
ATOM 6168 N N . ALA B 1 338 ? 7.045 35.683 20.227 1.00 34.43 1098 ALA B N 1
ATOM 6169 C CA . ALA B 1 338 ? 6.172 35.627 19.059 1.00 33.94 1098 ALA B CA 1
ATOM 6170 C C . ALA B 1 338 ? 6.780 36.368 17.861 1.00 37.32 1098 ALA B C 1
ATOM 6171 O O . ALA B 1 338 ? 6.809 35.830 16.752 1.00 36.33 1098 ALA B O 1
ATOM 6173 N N . LEU B 1 339 ? 7.276 37.581 18.102 1.00 34.45 1099 LEU B N 1
ATOM 6174 C CA . LEU B 1 339 ? 7.798 38.444 17.041 1.00 34.83 1099 LEU B CA 1
ATOM 6175 C C . LEU B 1 339 ? 9.140 37.942 16.520 1.00 38.73 1099 LEU B C 1
ATOM 6176 O O . LEU B 1 339 ? 9.380 37.987 15.318 1.00 38.26 1099 LEU B O 1
ATOM 6181 N N . ILE B 1 340 ? 10.004 37.468 17.423 1.00 35.79 1100 ILE B N 1
ATOM 6182 C CA . ILE B 1 340 ? 11.267 36.784 17.052 1.00 35.40 1100 ILE B CA 1
ATOM 6183 C C . ILE B 1 340 ? 11.014 35.574 16.136 1.00 38.68 1100 ILE B C 1
ATOM 6184 O O . ILE B 1 340 ? 11.703 35.387 15.132 1.00 38.37 1100 ILE B O 1
ATOM 6189 N N . ASN B 1 341 ? 10.035 34.753 16.505 1.00 34.79 1101 ASN B N 1
ATOM 6190 C CA . ASN B 1 341 ? 9.564 33.662 15.657 1.00 34.49 1101 ASN B CA 1
ATOM 6191 C C . ASN B 1 341 ? 9.324 34.154 14.211 1.00 39.47 1101 ASN B C 1
ATOM 6192 O O . ASN B 1 341 ? 9.848 33.573 13.250 1.00 39.61 1101 ASN B O 1
ATOM 6197 N N . MET B 1 342 ? 8.565 35.239 14.066 1.00 36.16 1102 MET B N 1
ATOM 6198 C CA . MET B 1 342 ? 8.244 35.784 12.743 1.00 36.51 1102 MET B CA 1
ATOM 6199 C C . MET B 1 342 ? 9.479 36.279 12.004 1.00 42.01 1102 MET B C 1
ATOM 6200 O O . MET B 1 342 ? 9.569 36.143 10.785 1.00 42.48 1102 MET B O 1
ATOM 6205 N N . VAL B 1 343 ? 10.413 36.878 12.734 1.00 38.89 1103 VAL B N 1
ATOM 6206 C CA . VAL B 1 343 ? 11.695 37.252 12.155 1.00 38.98 1103 VAL B CA 1
ATOM 6207 C C . VAL B 1 343 ? 12.447 35.993 11.713 1.00 42.09 1103 VAL B C 1
ATOM 6208 O O . VAL B 1 343 ? 13.017 35.972 10.619 1.00 42.23 1103 VAL B O 1
ATOM 6212 N N . PHE B 1 344 ? 12.425 34.945 12.543 1.00 38.00 1104 PHE B N 1
ATOM 6213 C CA . PHE B 1 344 ? 13.087 33.666 12.212 1.00 37.66 1104 PHE B CA 1
ATOM 6214 C C . PHE B 1 344 ? 12.545 33.075 10.910 1.00 41.93 1104 PHE B C 1
ATOM 6215 O O . PHE B 1 344 ? 13.294 32.438 10.158 1.00 41.80 1104 PHE B O 1
ATOM 6223 N N . GLN B 1 345 ? 11.249 33.288 10.657 1.00 38.15 1105 GLN B N 1
ATOM 6224 C CA . GLN B 1 345 ? 10.589 32.749 9.473 1.00 38.29 1105 GLN B CA 1
ATOM 6225 C C . GLN B 1 345 ? 10.712 33.660 8.257 1.00 44.92 1105 GLN B C 1
ATOM 6226 O O . GLN B 1 345 ? 11.085 33.208 7.185 1.00 45.26 1105 GLN B O 1
ATOM 6232 N N . MET B 1 346 ? 10.407 34.941 8.432 1.00 42.90 1106 MET B N 1
ATOM 6233 C CA . MET B 1 346 ? 10.181 35.861 7.303 1.00 44.04 1106 MET B CA 1
ATOM 6234 C C . MET B 1 346 ? 11.278 36.879 7.047 1.00 49.12 1106 MET B C 1
ATOM 6235 O O . MET B 1 346 ? 11.145 37.720 6.160 1.00 49.46 1106 MET B O 1
ATOM 6240 N N . GLY B 1 347 ? 12.356 36.813 7.820 1.00 46.01 1107 GLY B N 1
ATOM 6241 C CA . GLY B 1 347 ? 13.401 37.827 7.771 1.00 46.62 1107 GLY B CA 1
ATOM 6242 C C . GLY B 1 347 ? 12.886 39.092 8.420 1.00 50.52 1107 GLY B C 1
ATOM 6243 O O . GLY B 1 347 ? 11.675 39.331 8.457 1.00 49.66 1107 GLY B O 1
ATOM 6244 N N . GLU B 1 348 ? 13.805 39.898 8.942 1.00 47.85 1108 GLU B N 1
ATOM 6245 C CA . GLU B 1 348 ? 13.455 41.155 9.596 1.00 48.01 1108 GLU B CA 1
ATOM 6246 C C . GLU B 1 348 ? 12.625 42.089 8.693 1.00 52.42 1108 GLU B C 1
ATOM 6247 O O . GLU B 1 348 ? 11.700 42.743 9.173 1.00 52.38 1108 GLU B O 1
ATOM 6253 N N . THR B 1 349 ? 12.940 42.147 7.399 1.00 49.17 1109 THR B N 1
ATOM 6254 C CA . THR B 1 349 ? 12.271 43.098 6.487 1.00 49.76 1109 THR B CA 1
ATOM 6255 C C . THR B 1 349 ? 10.780 42.798 6.301 1.00 51.76 1109 THR B C 1
ATOM 6256 O O . THR B 1 349 ? 9.929 43.671 6.510 1.00 51.61 1109 THR B O 1
ATOM 6260 N N . GLY B 1 350 ? 10.485 41.563 5.904 1.00 46.67 1110 GLY B N 1
ATOM 6261 C CA . GLY B 1 350 ? 9.125 41.079 5.788 1.00 45.22 1110 GLY B CA 1
ATOM 6262 C C . GLY B 1 350 ? 8.311 41.425 7.013 1.00 47.14 1110 GLY B C 1
ATOM 6263 O O . GLY B 1 350 ? 7.252 42.037 6.886 1.00 47.16 1110 GLY B O 1
ATOM 6264 N N . VAL B 1 351 ? 8.809 41.066 8.201 1.00 41.98 1111 VAL B N 1
ATOM 6265 C CA . VAL B 1 351 ? 8.062 41.298 9.450 1.00 40.88 1111 VAL B CA 1
ATOM 6266 C C . VAL B 1 351 ? 7.759 42.779 9.627 1.00 46.16 1111 VAL B C 1
ATOM 6267 O O . VAL B 1 351 ? 6.668 43.157 10.075 1.00 45.52 1111 VAL B O 1
ATOM 6271 N N . ALA B 1 352 ? 8.747 43.598 9.255 1.00 44.19 1112 ALA B N 1
ATOM 6272 C CA . ALA B 1 352 ? 8.668 45.067 9.297 1.00 45.36 1112 ALA B CA 1
ATOM 6273 C C . ALA B 1 352 ? 7.612 45.676 8.356 1.00 50.28 1112 ALA B C 1
ATOM 6274 O O . ALA B 1 352 ? 7.272 46.854 8.492 1.00 51.07 1112 ALA B O 1
ATOM 6276 N N . GLY B 1 353 ? 7.110 44.887 7.401 1.00 46.44 1113 GLY B N 1
ATOM 6277 C CA . GLY B 1 353 ? 6.014 45.318 6.531 1.00 46.95 1113 GLY B CA 1
ATOM 6278 C C . GLY B 1 353 ? 4.604 45.147 7.091 1.00 49.96 1113 GLY B C 1
ATOM 6279 O O . GLY B 1 353 ? 3.641 45.637 6.494 1.00 50.30 1113 GLY B O 1
ATOM 6280 N N . PHE B 1 354 ? 4.456 44.454 8.220 1.00 44.98 1114 PHE B N 1
ATOM 6281 C CA . PHE B 1 354 ? 3.134 44.249 8.826 1.00 44.31 1114 PHE B CA 1
ATOM 6282 C C . PHE B 1 354 ? 2.727 45.504 9.592 1.00 48.57 1114 PHE B C 1
ATOM 6283 O O . PHE B 1 354 ? 2.445 45.428 10.791 1.00 48.00 1114 PHE B O 1
ATOM 6291 N N . THR B 1 355 ? 2.681 46.647 8.907 1.00 45.90 1115 THR B N 1
ATOM 6292 C CA . THR B 1 355 ? 2.509 47.954 9.561 1.00 46.62 1115 THR B CA 1
ATOM 6293 C C . THR B 1 355 ? 1.270 48.080 10.454 1.00 50.37 1115 THR B C 1
ATOM 6294 O O . THR B 1 355 ? 1.370 48.639 11.541 1.00 50.49 1115 THR B O 1
ATOM 6298 N N . ASN B 1 356 ? 0.112 47.581 10.022 1.00 46.65 1116 ASN B N 1
ATOM 6299 C CA . ASN B 1 356 ? -1.112 47.782 10.816 1.00 46.90 1116 ASN B CA 1
ATOM 6300 C C . ASN B 1 356 ? -1.316 46.751 11.933 1.00 49.52 1116 ASN B C 1
ATOM 6301 O O . ASN B 1 356 ? -1.820 47.096 13.002 1.00 49.21 1116 ASN B O 1
ATOM 6306 N N . SER B 1 357 ? -0.924 45.499 11.700 1.00 44.64 1117 SER B N 1
ATOM 6307 C CA . SER B 1 357 ? -0.952 44.480 12.759 1.00 43.20 1117 SER B CA 1
ATOM 6308 C C . SER B 1 357 ? 0.027 44.836 13.901 1.00 47.49 1117 SER B C 1
ATOM 6309 O O . SER B 1 357 ? -0.333 44.779 15.089 1.00 47.45 1117 SER B O 1
ATOM 6312 N N . LEU B 1 358 ? 1.254 45.217 13.536 1.00 43.53 1118 LEU B N 1
ATOM 6313 C CA . LEU B 1 358 ? 2.250 45.637 14.517 1.00 43.04 1118 LEU B CA 1
ATOM 6314 C C . LEU B 1 358 ? 1.742 46.797 15.365 1.00 48.00 1118 LEU B C 1
ATOM 6315 O O . LEU B 1 358 ? 2.009 46.853 16.567 1.00 48.35 1118 LEU B O 1
ATOM 6320 N N . ARG B 1 359 ? 1.000 47.708 14.740 1.00 45.06 1119 ARG B N 1
ATOM 6321 C CA . ARG B 1 359 ? 0.516 48.906 15.413 1.00 46.15 1119 ARG B CA 1
ATOM 6322 C C . ARG B 1 359 ? -0.550 48.582 16.449 1.00 50.27 1119 ARG B C 1
ATOM 6323 O O . ARG B 1 359 ? -0.617 49.217 17.492 1.00 51.74 1119 ARG B O 1
ATOM 6331 N N . MET B 1 360 ? -1.403 47.619 16.150 1.00 45.16 1120 MET B N 1
ATOM 6332 C CA . MET B 1 360 ? -2.386 47.152 17.115 1.00 44.87 1120 MET B CA 1
ATOM 6333 C C . MET B 1 360 ? -1.686 46.417 18.286 1.00 46.81 1120 MET B C 1
ATOM 6334 O O . MET B 1 360 ? -2.131 46.492 19.429 1.00 46.51 1120 MET B O 1
ATOM 6339 N N . LEU B 1 361 ? -0.596 45.704 17.990 1.00 41.91 1121 LEU B N 1
ATOM 6340 C CA . LEU B 1 361 ? 0.166 44.987 19.021 1.00 40.80 1121 LEU B CA 1
ATOM 6341 C C . LEU B 1 361 ? 0.833 45.947 19.994 1.00 45.86 1121 LEU B C 1
ATOM 6342 O O . LEU B 1 361 ? 0.808 45.715 21.193 1.00 46.45 1121 LEU B O 1
ATOM 6347 N N . GLN B 1 362 ? 1.423 47.020 19.470 1.00 42.47 1122 GLN B N 1
ATOM 6348 C CA . GLN B 1 362 ? 2.045 48.069 20.295 1.00 43.02 1122 GLN B CA 1
ATOM 6349 C C . GLN B 1 362 ? 1.015 48.765 21.178 1.00 47.99 1122 GLN B C 1
ATOM 6350 O O . GLN B 1 362 ? 1.343 49.254 22.257 1.00 49.20 1122 GLN B O 1
ATOM 6356 N N . GLN B 1 363 ? -0.226 48.805 20.712 1.00 44.16 1123 GLN B N 1
ATOM 6357 C CA . GLN B 1 363 ? -1.318 49.428 21.448 1.00 45.37 1123 GLN B CA 1
ATOM 6358 C C . GLN B 1 363 ? -1.986 48.444 22.391 1.00 48.87 1123 GLN B C 1
ATOM 6359 O O . GLN B 1 363 ? -2.931 48.806 23.089 1.00 50.54 1123 GLN B O 1
ATOM 6365 N N . LYS B 1 364 ? -1.477 47.213 22.424 1.00 43.45 1124 LYS B N 1
ATOM 6366 C CA . LYS B 1 364 ? -2.029 46.116 23.233 1.00 42.95 1124 LYS B CA 1
ATOM 6367 C C . LYS B 1 364 ? -3.457 45.711 22.821 1.00 48.04 1124 LYS B C 1
ATOM 6368 O O . LYS B 1 364 ? -4.232 45.187 23.621 1.00 48.22 1124 LYS B O 1
ATOM 6374 N N . ARG B 1 365 ? -3.778 45.935 21.553 1.00 44.98 1125 ARG B N 1
ATOM 6375 C CA . ARG B 1 365 ? -5.065 45.560 21.000 1.00 45.29 1125 ARG B CA 1
ATOM 6376 C C . ARG B 1 365 ? -4.939 44.125 20.472 1.00 48.19 1125 ARG B C 1
ATOM 6377 O O . ARG B 1 365 ? -4.836 43.884 19.261 1.00 46.41 1125 ARG B O 1
ATOM 6385 N N . TRP B 1 366 ? -4.955 43.172 21.400 1.00 45.54 1126 TRP B N 1
ATOM 6386 C CA . TRP B 1 366 ? -4.562 41.806 21.082 1.00 44.70 1126 TRP B CA 1
ATOM 6387 C C . TRP B 1 366 ? -5.527 41.137 20.091 1.00 50.40 1126 TRP B C 1
ATOM 6388 O O . TRP B 1 366 ? -5.089 40.542 19.101 1.00 48.85 1126 TRP B O 1
ATOM 6399 N N . ASP B 1 367 ? -6.829 41.256 20.349 1.00 49.63 1127 ASP B N 1
ATOM 6400 C CA . ASP B 1 367 ? -7.848 40.587 19.527 1.00 50.09 1127 ASP B CA 1
ATOM 6401 C C . ASP B 1 367 ? -7.910 41.127 18.103 1.00 53.70 1127 ASP B C 1
ATOM 6402 O O . ASP B 1 367 ? -7.899 40.352 17.145 1.00 52.71 1127 ASP B O 1
ATOM 6407 N N . GLU B 1 368 ? -7.990 42.453 17.973 1.00 50.82 1128 GLU B N 1
ATOM 6408 C CA . GLU B 1 368 ? -7.882 43.118 16.674 1.00 50.02 1128 GLU B CA 1
ATOM 6409 C C . GLU B 1 368 ? -6.661 42.609 15.916 1.00 51.92 1128 GLU B C 1
ATOM 6410 O O . GLU B 1 368 ? -6.768 42.176 14.767 1.00 51.57 1128 GLU B O 1
ATOM 6416 N N . ALA B 1 369 ? -5.503 42.685 16.570 1.00 46.93 1129 ALA B N 1
ATOM 6417 C CA . ALA B 1 369 ? -4.238 42.302 15.959 1.00 45.41 1129 ALA B CA 1
ATOM 6418 C C . ALA B 1 369 ? -4.235 40.830 15.562 1.00 48.52 1129 ALA B C 1
ATOM 6419 O O . ALA B 1 369 ? -3.737 40.484 14.484 1.00 48.17 1129 ALA B O 1
ATOM 6421 N N . ALA B 1 370 ? -4.787 39.970 16.422 1.00 44.21 1130 ALA B N 1
ATOM 6422 C CA . ALA B 1 370 ? -4.954 38.541 16.103 1.00 42.99 1130 ALA B CA 1
ATOM 6423 C C . ALA B 1 370 ? -5.824 38.372 14.866 1.00 46.73 1130 ALA B C 1
ATOM 6424 O O . ALA B 1 370 ? -5.483 37.603 13.950 1.00 45.77 1130 ALA B O 1
ATOM 6426 N N . VAL B 1 371 ? -6.949 39.096 14.853 1.00 43.63 1131 VAL B N 1
ATOM 6427 C CA . VAL B 1 371 ? -7.890 39.090 13.726 1.00 43.58 1131 VAL B CA 1
ATOM 6428 C C . VAL B 1 371 ? -7.215 39.540 12.421 1.00 46.28 1131 VAL B C 1
ATOM 6429 O O . VAL B 1 371 ? -7.306 38.844 11.407 1.00 46.24 1131 VAL B O 1
ATOM 6433 N N . ASN B 1 372 ? -6.512 40.671 12.456 1.00 41.68 1132 ASN B N 1
ATOM 6434 C CA . ASN B 1 372 ? -5.873 41.215 11.254 1.00 40.80 1132 ASN B CA 1
ATOM 6435 C C . ASN B 1 372 ? -4.814 40.296 10.664 1.00 43.30 1132 ASN B C 1
ATOM 6436 O O . ASN B 1 372 ? -4.695 40.170 9.436 1.00 42.86 1132 ASN B O 1
ATOM 6441 N N . LEU B 1 373 ? -4.049 39.650 11.539 1.00 39.31 1133 LEU B N 1
ATOM 6442 C CA . LEU B 1 373 ? -2.924 38.810 11.111 1.00 38.36 1133 LEU B CA 1
ATOM 6443 C C . LEU B 1 373 ? -3.404 37.547 10.390 1.00 42.32 1133 LEU B C 1
ATOM 6444 O O . LEU B 1 373 ? -2.714 37.047 9.497 1.00 41.66 1133 LEU B O 1
ATOM 6449 N N . ALA B 1 374 ? -4.584 37.056 10.768 1.00 39.13 1134 ALA B N 1
ATOM 6450 C CA . ALA B 1 374 ? -5.228 35.931 10.078 1.00 39.43 1134 ALA B CA 1
ATOM 6451 C C . ALA B 1 374 ? -5.723 36.233 8.646 1.00 43.87 1134 ALA B C 1
ATOM 6452 O O . ALA B 1 374 ? -6.168 35.327 7.955 1.00 44.36 1134 ALA B O 1
ATOM 6454 N N . LYS B 1 375 ? -5.652 37.486 8.204 1.00 40.30 1135 LYS B N 1
ATOM 6455 C CA . LYS B 1 375 ? -6.058 37.851 6.841 1.00 40.76 1135 LYS B CA 1
ATOM 6456 C C . LYS B 1 375 ? -4.879 37.980 5.843 1.00 43.75 1135 LYS B C 1
ATOM 6457 O O . LYS B 1 375 ? -5.089 38.086 4.636 1.00 44.26 1135 LYS B O 1
ATOM 6463 N N . SER B 1 376 ? -3.651 37.922 6.353 1.00 38.93 1136 SER B N 1
ATOM 6464 C CA . SER B 1 376 ? -2.441 38.140 5.551 1.00 38.15 1136 SER B CA 1
ATOM 6465 C C . SER B 1 376 ? -2.065 36.938 4.707 1.00 42.56 1136 SER B C 1
ATOM 6466 O O . SER B 1 376 ? -2.572 35.834 4.923 1.00 42.39 1136 SER B O 1
ATOM 6469 N N . ARG B 1 377 ? -1.150 37.164 3.762 1.00 39.61 1137 ARG B N 1
ATOM 6470 C CA . ARG B 1 377 ? -0.583 36.091 2.927 1.00 39.75 1137 ARG B CA 1
ATOM 6471 C C . ARG B 1 377 ? 0.248 35.106 3.746 1.00 43.14 1137 ARG B C 1
ATOM 6472 O O . ARG B 1 377 ? 0.402 33.933 3.366 1.00 43.04 1137 ARG B O 1
ATOM 6480 N N . TRP B 1 378 ? 0.774 35.582 4.871 1.00 38.81 1138 TRP B N 1
ATOM 6481 C CA . TRP B 1 378 ? 1.487 34.725 5.804 1.00 37.69 1138 TRP B CA 1
ATOM 6482 C C . TRP B 1 378 ? 0.555 33.640 6.322 1.00 41.74 1138 TRP B C 1
ATOM 6483 O O . TRP B 1 378 ? 0.883 32.452 6.277 1.00 41.73 1138 TRP B O 1
ATOM 6494 N N . TYR B 1 379 ? -0.610 34.056 6.799 1.00 37.90 1139 TYR B N 1
ATOM 6495 C CA . TYR B 1 379 ? -1.565 33.138 7.375 1.00 37.74 1139 TYR B CA 1
ATOM 6496 C C . TYR B 1 379 ? -2.037 32.136 6.319 1.00 43.04 1139 TYR B C 1
ATOM 6497 O O . TYR B 1 379 ? -1.974 30.920 6.530 1.00 41.88 1139 TYR B O 1
ATOM 6506 N N . ASN B 1 380 ? -2.471 32.668 5.171 1.00 41.64 1140 ASN B N 1
ATOM 6507 C CA . ASN B 1 380 ? -3.016 31.855 4.087 1.00 42.74 1140 ASN B CA 1
ATOM 6508 C C . ASN B 1 380 ? -2.012 30.844 3.543 1.00 46.92 1140 ASN B C 1
ATOM 6509 O O . ASN B 1 380 ? -2.407 29.790 3.047 1.00 47.33 1140 ASN B O 1
ATOM 6514 N N . GLN B 1 381 ? -0.720 31.156 3.646 1.00 43.22 1141 GLN B N 1
ATOM 6515 C CA . GLN B 1 381 ? 0.322 30.244 3.164 1.00 43.39 1141 GLN B CA 1
ATOM 6516 C C . GLN B 1 381 ? 0.800 29.251 4.239 1.00 47.32 1141 GLN B C 1
ATOM 6517 O O . GLN B 1 381 ? 0.884 28.054 3.965 1.00 48.45 1141 GLN B O 1
ATOM 6523 N N . THR B 1 382 ? 1.088 29.725 5.451 1.00 42.38 1142 THR B N 1
ATOM 6524 C CA . THR B 1 382 ? 1.537 28.836 6.537 1.00 41.48 1142 THR B CA 1
ATOM 6525 C C . THR B 1 382 ? 0.624 28.940 7.772 1.00 44.77 1142 THR B C 1
ATOM 6526 O O . THR B 1 382 ? 1.001 29.518 8.789 1.00 43.46 1142 THR B O 1
ATOM 6530 N N . PRO B 1 383 ? -0.587 28.359 7.686 1.00 42.07 1143 PRO B N 1
ATOM 6531 C CA . PRO B 1 383 ? -1.546 28.484 8.781 1.00 41.56 1143 PRO B CA 1
ATOM 6532 C C . PRO B 1 383 ? -1.165 27.722 10.059 1.00 44.36 1143 PRO B C 1
ATOM 6533 O O . PRO B 1 383 ? -1.438 28.205 11.150 1.00 43.37 1143 PRO B O 1
ATOM 6537 N N . ASN B 1 384 ? -0.562 26.541 9.943 1.00 40.70 1144 ASN B N 1
ATOM 6538 C CA . ASN B 1 384 ? -0.287 25.752 11.138 1.00 40.05 1144 ASN B CA 1
ATOM 6539 C C . ASN B 1 384 ? 0.541 26.581 12.087 1.00 43.07 1144 ASN B C 1
ATOM 6540 O O . ASN B 1 384 ? 0.161 26.793 13.241 1.00 43.20 1144 ASN B O 1
ATOM 6545 N N . ARG B 1 385 ? 1.676 27.046 11.572 1.00 38.18 1145 ARG B N 1
ATOM 6546 C CA . ARG B 1 385 ? 2.580 27.918 12.299 1.00 36.38 1145 ARG B CA 1
ATOM 6547 C C . ARG B 1 385 ? 1.833 29.195 12.709 1.00 40.30 1145 ARG B C 1
ATOM 6548 O O . ARG B 1 385 ? 1.675 29.477 13.918 1.00 39.68 1145 ARG B O 1
ATOM 6556 N N . ALA B 1 386 ? 1.343 29.937 11.709 1.00 36.61 1146 ALA B N 1
ATOM 6557 C CA . ALA B 1 386 ? 0.753 31.254 11.967 1.00 36.03 1146 ALA B CA 1
ATOM 6558 C C . ALA B 1 386 ? -0.362 31.178 13.011 1.00 39.44 1146 ALA B C 1
ATOM 6559 O O . ALA B 1 386 ? -0.525 32.101 13.807 1.00 38.80 1146 ALA B O 1
ATOM 6561 N N . LYS B 1 387 ? -1.096 30.071 13.039 1.00 36.52 1147 LYS B N 1
ATOM 6562 C CA . LYS B 1 387 ? -2.154 29.901 14.040 1.00 37.18 1147 LYS B CA 1
ATOM 6563 C C . LYS B 1 387 ? -1.598 29.909 15.465 1.00 40.59 1147 LYS B C 1
ATOM 6564 O O . LYS B 1 387 ? -2.159 30.568 16.339 1.00 41.11 1147 LYS B O 1
ATOM 6570 N N . ARG B 1 388 ? -0.506 29.188 15.701 1.00 35.83 1148 ARG B N 1
ATOM 6571 C CA . ARG B 1 388 ? 0.101 29.172 17.040 1.00 34.96 1148 ARG B CA 1
ATOM 6572 C C . ARG B 1 388 ? 0.646 30.562 17.431 1.00 38.03 1148 ARG B C 1
ATOM 6573 O O . ARG B 1 388 ? 0.335 31.090 18.505 1.00 38.05 1148 ARG B O 1
ATOM 6581 N N . VAL B 1 389 ? 1.434 31.152 16.538 1.00 33.40 1149 VAL B N 1
ATOM 6582 C CA . VAL B 1 389 ? 2.005 32.481 16.768 1.00 32.49 1149 VAL B CA 1
ATOM 6583 C C . VAL B 1 389 ? 0.920 33.530 17.081 1.00 37.81 1149 VAL B C 1
ATOM 6584 O O . VAL B 1 389 ? 1.092 34.356 17.992 1.00 37.36 1149 VAL B O 1
ATOM 6588 N N . ILE B 1 390 ? -0.186 33.503 16.335 1.00 35.14 1150 ILE B N 1
ATOM 6589 C CA . ILE B 1 390 ? -1.259 34.484 16.569 1.00 35.61 1150 ILE B CA 1
ATOM 6590 C C . ILE B 1 390 ? -1.913 34.252 17.932 1.00 39.47 1150 ILE B C 1
ATOM 6591 O O . ILE B 1 390 ? -2.293 35.211 18.599 1.00 39.50 1150 ILE B O 1
ATOM 6596 N N . THR B 1 391 ? -2.039 32.985 18.338 1.00 36.17 1151 THR B N 1
ATOM 6597 C CA . THR B 1 391 ? -2.618 32.647 19.652 1.00 36.81 1151 THR B CA 1
ATOM 6598 C C . THR B 1 391 ? -1.710 33.146 20.788 1.00 39.65 1151 THR B C 1
ATOM 6599 O O . THR B 1 391 ? -2.210 33.548 21.839 1.00 40.28 1151 THR B O 1
ATOM 6603 N N . THR B 1 392 ? -0.392 33.133 20.554 1.00 34.26 1152 THR B N 1
ATOM 6604 C CA . THR B 1 392 ? 0.577 33.688 21.482 1.00 33.66 1152 THR B CA 1
ATOM 6605 C C . THR B 1 392 ? 0.378 35.195 21.622 1.00 37.66 1152 THR B C 1
ATOM 6606 O O . THR B 1 392 ? 0.268 35.692 22.728 1.00 37.81 1152 THR B O 1
ATOM 6610 N N . PHE B 1 393 ? 0.337 35.916 20.507 1.00 34.60 1153 PHE B N 1
ATOM 6611 C CA . PHE B 1 393 ? 0.040 37.357 20.515 1.00 35.34 1153 PHE B CA 1
ATOM 6612 C C . PHE B 1 393 ? -1.295 37.644 21.192 1.00 42.11 1153 PHE B C 1
ATOM 6613 O O . PHE B 1 393 ? -1.411 38.567 21.994 1.00 42.52 1153 PHE B O 1
ATOM 6621 N N . ARG B 1 394 ? -2.304 36.837 20.872 1.00 40.25 1154 ARG B N 1
ATOM 6622 C CA . ARG B 1 394 ? -3.647 37.077 21.389 1.00 41.54 1154 ARG B CA 1
ATOM 6623 C C . ARG B 1 394 ? -3.675 37.013 22.907 1.00 47.09 1154 ARG B C 1
ATOM 6624 O O . ARG B 1 394 ? -4.097 37.972 23.554 1.00 48.33 1154 ARG B O 1
ATOM 6632 N N . THR B 1 395 ? -3.212 35.891 23.463 1.00 43.28 1155 THR B N 1
ATOM 6633 C CA . THR B 1 395 ? -3.313 35.626 24.912 1.00 43.87 1155 THR B CA 1
ATOM 6634 C C . THR B 1 395 ? -2.117 36.129 25.717 1.00 47.11 1155 THR B C 1
ATOM 6635 O O . THR B 1 395 ? -2.284 36.593 26.830 1.00 48.02 1155 THR B O 1
ATOM 6639 N N . GLY B 1 396 ? -0.915 36.025 25.165 1.00 42.18 1156 GLY B N 1
ATOM 6640 C CA . GLY B 1 396 ? 0.306 36.242 25.951 1.00 41.76 1156 GLY B CA 1
ATOM 6641 C C . GLY B 1 396 ? 0.634 35.046 26.842 1.00 46.02 1156 GLY B C 1
ATOM 6642 O O . GLY B 1 396 ? 1.233 35.204 27.901 1.00 45.59 1156 GLY B O 1
ATOM 6643 N N . THR B 1 397 ? 0.221 33.856 26.401 1.00 43.10 1157 THR B N 1
ATOM 6644 C CA . THR B 1 397 ? 0.501 32.570 27.063 1.00 43.09 1157 THR B CA 1
ATOM 6645 C C . THR B 1 397 ? 1.203 31.627 26.072 1.00 45.42 1157 THR B C 1
ATOM 6646 O O . THR B 1 397 ? 1.404 31.988 24.917 1.00 44.89 1157 THR B O 1
ATOM 6650 N N . TRP B 1 398 ? 1.541 30.416 26.504 1.00 41.35 1158 TRP B N 1
ATOM 6651 C CA . TRP B 1 398 ? 2.125 29.417 25.608 1.00 40.37 1158 TRP B CA 1
ATOM 6652 C C . TRP B 1 398 ? 1.121 28.309 25.224 1.00 43.83 1158 TRP B C 1
ATOM 6653 O O . TRP B 1 398 ? 1.514 27.272 24.688 1.00 42.48 1158 TRP B O 1
ATOM 6664 N N . ASP B 1 399 ? -0.166 28.560 25.460 1.00 41.50 1159 ASP B N 1
ATOM 6665 C CA . ASP B 1 399 ? -1.225 27.548 25.313 1.00 42.68 1159 ASP B CA 1
ATOM 6666 C C . ASP B 1 399 ? -1.300 26.889 23.942 1.00 47.93 1159 ASP B C 1
ATOM 6667 O O . ASP B 1 399 ? -1.727 25.747 23.839 1.00 49.07 1159 ASP B O 1
ATOM 6672 N N . ALA B 1 400 ? -0.936 27.613 22.885 1.00 43.99 1160 ALA B N 1
ATOM 6673 C CA . ALA B 1 400 ? -1.096 27.110 21.518 1.00 43.41 1160 ALA B CA 1
ATOM 6674 C C . ALA B 1 400 ? -0.171 25.944 21.223 1.00 47.45 1160 ALA B C 1
ATOM 6675 O O . ALA B 1 400 ? -0.427 25.172 20.297 1.00 47.90 1160 ALA B O 1
ATOM 6677 N N . TYR B 1 401 ? 0.915 25.849 21.964 1.00 43.59 1161 TYR B N 1
ATOM 6678 C CA . TYR B 1 401 ? 1.903 24.818 21.778 1.00 43.24 1161 TYR B CA 1
ATOM 6679 C C . TYR B 1 401 ? 1.482 23.787 22.775 1.00 49.21 1161 TYR B C 1
ATOM 6680 O O . TYR B 1 401 ? 0.818 24.106 23.685 1.00 49.58 1161 TYR B O 1
ATOM 6689 N N . GLY B 1 402 ? 1.782 22.532 22.615 1.00 51.19 1200 GLY B N 1
ATOM 6690 C CA . GLY B 1 402 ? 1.299 21.622 23.631 1.00 51.59 1200 GLY B CA 1
ATOM 6691 C C . GLY B 1 402 ? 0.002 21.013 23.214 1.00 56.45 1200 GLY B C 1
ATOM 6692 O O . GLY B 1 402 ? -0.440 21.311 22.138 1.00 56.33 1200 GLY B O 1
ATOM 6693 N N . SER B 1 403 ? -0.649 20.180 24.013 1.00 53.58 1201 SER B N 1
ATOM 6694 C CA . SER B 1 403 ? -1.824 19.651 23.335 1.00 53.69 1201 SER B CA 1
ATOM 6695 C C . SER B 1 403 ? -3.104 20.471 23.501 1.00 57.23 1201 SER B C 1
ATOM 6696 O O . SER B 1 403 ? -3.874 20.640 22.569 1.00 56.68 1201 SER B O 1
ATOM 6699 N N . LYS B 1 404 ? -3.446 20.655 24.770 1.00 51.14 230 LYS B N 1
ATOM 6700 C CA . LYS B 1 404 ? -4.709 21.068 25.299 1.00 50.94 230 LYS B CA 1
ATOM 6701 C C . LYS B 1 404 ? -4.119 22.055 26.344 1.00 54.92 230 LYS B C 1
ATOM 6702 O O . LYS B 1 404 ? -4.611 22.148 27.476 1.00 53.98 230 LYS B O 1
ATOM 6708 N N . GLY B 1 405 ? -3.111 22.830 25.933 1.00 52.11 231 GLY B N 1
ATOM 6709 C CA . GLY B 1 405 ? -2.261 23.619 26.836 1.00 51.76 231 GLY B CA 1
ATOM 6710 C C . GLY B 1 405 ? -2.983 24.547 27.791 1.00 54.99 231 GLY B C 1
ATOM 6711 O O . GLY B 1 405 ? -2.618 24.650 28.953 1.00 53.83 231 GLY B O 1
ATOM 6712 N N . HIS B 1 406 ? -4.009 25.229 27.292 1.00 52.27 232 HIS B N 1
ATOM 6713 C CA . HIS B 1 406 ? -4.834 26.078 28.134 1.00 52.23 232 HIS B CA 1
ATOM 6714 C C . HIS B 1 406 ? -5.428 25.292 29.295 1.00 55.02 232 HIS B C 1
ATOM 6715 O O . HIS B 1 406 ? -5.334 25.723 30.439 1.00 54.68 232 HIS B O 1
ATOM 6722 N N . GLN B 1 407 ? -6.044 24.153 28.983 1.00 50.46 233 GLN B N 1
ATOM 6723 C CA . GLN B 1 407 ? -6.662 23.282 29.985 1.00 49.40 233 GLN B CA 1
ATOM 6724 C C . GLN B 1 407 ? -5.591 22.694 30.933 1.00 51.89 233 GLN B C 1
ATOM 6725 O O . GLN B 1 407 ? -5.788 22.678 32.144 1.00 51.15 233 GLN B O 1
ATOM 6731 N N . LYS B 1 408 ? -4.462 22.231 30.384 1.00 47.40 234 LYS B N 1
ATOM 6732 C CA . LYS B 1 408 ? -3.367 21.659 31.200 1.00 46.32 234 LYS B CA 1
ATOM 6733 C C . LYS B 1 408 ? -2.725 22.669 32.165 1.00 49.30 234 LYS B C 1
ATOM 6734 O O . LYS B 1 408 ? -2.286 22.304 33.262 1.00 48.43 234 LYS B O 1
ATOM 6740 N N . ARG B 1 409 ? -2.665 23.931 31.739 1.00 45.25 235 ARG B N 1
ATOM 6741 C CA . ARG B 1 409 ? -2.079 25.014 32.538 1.00 44.38 235 ARG B CA 1
ATOM 6742 C C . ARG B 1 409 ? -2.918 25.268 33.793 1.00 46.68 235 ARG B C 1
ATOM 6743 O O . ARG B 1 409 ? -2.405 25.276 34.903 1.00 46.06 235 ARG B O 1
ATOM 6751 N N . LYS B 1 410 ? -4.214 25.463 33.592 1.00 42.49 236 LYS B N 1
ATOM 6752 C CA . LYS B 1 410 ? -5.152 25.677 34.686 1.00 41.93 236 LYS B CA 1
ATOM 6753 C C . LYS B 1 410 ? -5.281 24.442 35.602 1.00 44.95 236 LYS B C 1
ATOM 6754 O O . LYS B 1 410 ? -5.505 24.575 36.808 1.00 44.10 236 LYS B O 1
ATOM 6760 N N . ALA B 1 411 ? -5.130 23.251 35.027 1.00 40.76 237 ALA B N 1
ATOM 6761 C CA . ALA B 1 411 ? -5.213 22.017 35.792 1.00 39.70 237 ALA B CA 1
ATOM 6762 C C . ALA B 1 411 ? -4.033 21.888 36.776 1.00 42.70 237 ALA B C 1
ATOM 6763 O O . ALA B 1 411 ? -4.215 21.508 37.936 1.00 41.87 237 ALA B O 1
ATOM 6765 N N . LEU B 1 412 ? -2.830 22.222 36.323 1.00 38.98 238 LEU B N 1
ATOM 6766 C CA . LEU B 1 412 ? -1.661 22.140 37.179 1.00 38.32 238 LEU B CA 1
ATOM 6767 C C . LEU B 1 412 ? -1.800 23.130 38.344 1.00 41.07 238 LEU B C 1
ATOM 6768 O O . LEU B 1 412 ? -1.477 22.799 39.500 1.00 40.89 238 LEU B O 1
ATOM 6773 N N . LYS B 1 413 ? -2.306 24.325 38.043 1.00 36.02 239 LYS B N 1
ATOM 6774 C CA . LYS B 1 413 ? -2.408 25.390 39.048 1.00 34.94 239 LYS B CA 1
ATOM 6775 C C . LYS B 1 413 ? -3.486 25.085 40.105 1.00 37.67 239 LYS B C 1
ATOM 6776 O O . LYS B 1 413 ? -3.303 25.365 41.286 1.00 36.93 239 LYS B O 1
ATOM 6782 N N . THR B 1 414 ? -4.603 24.515 39.666 1.00 33.85 240 THR B N 1
ATOM 6783 C CA . THR B 1 414 ? -5.697 24.141 40.560 1.00 33.31 240 THR B CA 1
ATOM 6784 C C . THR B 1 414 ? -5.230 23.091 41.574 1.00 35.75 240 THR B C 1
ATOM 6785 O O . THR B 1 414 ? -5.445 23.245 42.777 1.00 34.58 240 THR B O 1
ATOM 6789 N N . THR B 1 415 ? -4.586 22.042 41.054 1.00 31.80 241 THR B N 1
ATOM 6790 C CA . THR B 1 415 ? -4.091 20.949 41.856 1.00 31.40 241 THR B CA 1
ATOM 6791 C C . THR B 1 415 ? -3.129 21.422 42.961 1.00 33.69 241 THR B C 1
ATOM 6792 O O . THR B 1 415 ? -3.346 21.124 44.140 1.00 33.27 241 THR B O 1
ATOM 6796 N N . VAL B 1 416 ? -2.077 22.146 42.591 1.00 28.98 242 VAL B N 1
ATOM 6797 C CA . VAL B 1 416 ? -1.119 22.671 43.574 1.00 28.45 242 VAL B CA 1
ATOM 6798 C C . VAL B 1 416 ? -1.774 23.596 44.633 1.00 32.52 242 VAL B C 1
ATOM 6799 O O . VAL B 1 416 ? -1.436 23.518 45.834 1.00 32.11 242 VAL B O 1
ATOM 6803 N N . ILE B 1 417 ? -2.682 24.473 44.201 1.00 28.61 243 ILE B N 1
ATOM 6804 C CA . ILE B 1 417 ? -3.397 25.360 45.134 1.00 28.43 243 ILE B CA 1
ATOM 6805 C C . ILE B 1 417 ? -4.184 24.538 46.184 1.00 31.58 243 ILE B C 1
ATOM 6806 O O . ILE B 1 417 ? -4.138 24.811 47.402 1.00 30.15 243 ILE B O 1
ATOM 6811 N N . LEU B 1 418 ? -4.895 23.526 45.689 1.00 28.22 244 LEU B N 1
ATOM 6812 C CA . LEU B 1 418 ? -5.724 22.674 46.519 1.00 28.02 244 LEU B CA 1
ATOM 6813 C C . LEU B 1 418 ? -4.894 21.997 47.621 1.00 31.85 244 LEU B C 1
ATOM 6814 O O . LEU B 1 418 ? -5.147 22.180 48.810 1.00 32.02 244 LEU B O 1
ATOM 6819 N N . ILE B 1 419 ? -3.888 21.249 47.192 1.00 27.70 245 ILE B N 1
ATOM 6820 C CA . ILE B 1 419 ? -2.986 20.501 48.062 1.00 27.00 245 ILE B CA 1
ATOM 6821 C C . ILE B 1 419 ? -2.184 21.389 49.007 1.00 29.98 245 ILE B C 1
ATOM 6822 O O . ILE B 1 419 ? -2.191 21.162 50.184 1.00 28.78 245 ILE B O 1
ATOM 6827 N N . LEU B 1 420 ? -1.498 22.406 48.520 1.00 27.00 246 LEU B N 1
ATOM 6828 C CA . LEU B 1 420 ? -0.839 23.325 49.461 1.00 26.66 246 LEU B CA 1
ATOM 6829 C C . LEU B 1 420 ? -1.776 23.867 50.558 1.00 30.98 246 LEU B C 1
ATOM 6830 O O . LEU B 1 420 ? -1.440 23.848 51.755 1.00 30.76 246 LEU B O 1
ATOM 6835 N N . ALA B 1 421 ? -2.955 24.327 50.145 1.00 27.21 247 ALA B N 1
ATOM 6836 C CA . ALA B 1 421 ? -3.939 24.858 51.080 1.00 26.88 247 ALA B CA 1
ATOM 6837 C C . ALA B 1 421 ? -4.448 23.768 52.021 1.00 31.16 247 ALA B C 1
ATOM 6838 O O . ALA B 1 421 ? -4.781 24.033 53.189 1.00 31.51 247 ALA B O 1
ATOM 6840 N N . PHE B 1 422 ? -4.513 22.542 51.517 1.00 26.63 248 PHE B N 1
ATOM 6841 C CA . PHE B 1 422 ? -4.923 21.418 52.353 1.00 25.42 248 PHE B CA 1
ATOM 6842 C C . PHE B 1 422 ? -3.920 21.302 53.494 1.00 28.55 248 PHE B C 1
ATOM 6843 O O . PHE B 1 422 ? -4.277 21.363 54.663 1.00 28.15 248 PHE B O 1
ATOM 6851 N N . PHE B 1 423 ? -2.654 21.181 53.148 1.00 24.69 249 PHE B N 1
ATOM 6852 C CA . PHE B 1 423 ? -1.632 21.058 54.170 1.00 24.51 249 PHE B CA 1
ATOM 6853 C C . PHE B 1 423 ? -1.500 22.290 55.043 1.00 27.68 249 PHE B C 1
ATOM 6854 O O . PHE B 1 423 ? -1.271 22.155 56.249 1.00 27.23 249 PHE B O 1
ATOM 6862 N N . ALA B 1 424 ? -1.701 23.470 54.451 1.00 23.72 250 ALA B N 1
ATOM 6863 C CA . ALA B 1 424 ? -1.738 24.738 55.198 1.00 23.24 250 ALA B CA 1
ATOM 6864 C C . ALA B 1 424 ? -2.833 24.798 56.316 1.00 26.91 250 ALA B C 1
ATOM 6865 O O . ALA B 1 424 ? -2.560 25.218 57.461 1.00 26.12 250 ALA B O 1
ATOM 6867 N N . CYS B 1 425 ? -4.048 24.352 55.997 1.00 24.10 251 CYS B N 1
ATOM 6868 C CA . CYS B 1 425 ? -5.099 24.167 57.017 1.00 23.95 251 CYS B CA 1
ATOM 6869 C C . CYS B 1 425 ? -4.643 23.238 58.141 1.00 26.41 251 CYS B C 1
ATOM 6870 O O . CYS B 1 425 ? -4.845 23.511 59.337 1.00 25.68 251 CYS B O 1
ATOM 6873 N N . TRP B 1 426 ? -4.023 22.134 57.767 1.00 22.15 252 TRP B N 1
ATOM 6874 C CA . TRP B 1 426 ? -3.674 21.129 58.771 1.00 21.80 252 TRP B CA 1
ATOM 6875 C C . TRP B 1 426 ? -2.431 21.478 59.554 1.00 25.38 252 TRP B C 1
ATOM 6876 O O . TRP B 1 426 ? -2.285 21.016 60.659 1.00 26.24 252 TRP B O 1
ATOM 6887 N N . LEU B 1 427 ? -1.575 22.342 59.031 1.00 20.79 253 LEU B N 1
ATOM 6888 C CA . LEU B 1 427 ? -0.243 22.526 59.615 1.00 20.78 253 LEU B CA 1
ATOM 6889 C C . LEU B 1 427 ? -0.220 22.893 61.118 1.00 25.47 253 LEU B C 1
ATOM 6890 O O . LEU B 1 427 ? 0.511 22.248 61.872 1.00 25.51 253 LEU B O 1
ATOM 6895 N N . PRO B 1 428 ? -1.030 23.880 61.567 1.00 22.31 254 PRO B N 1
ATOM 6896 C CA . PRO B 1 428 ? -1.062 24.188 63.013 1.00 22.11 254 PRO B CA 1
ATOM 6897 C C . PRO B 1 428 ? -1.539 23.032 63.901 1.00 26.11 254 PRO B C 1
ATOM 6898 O O . PRO B 1 428 ? -1.210 22.989 65.078 1.00 25.31 254 PRO B O 1
ATOM 6902 N N . TYR B 1 429 ? -2.301 22.091 63.356 1.00 23.01 255 TYR B N 1
ATOM 6903 C CA . TYR B 1 429 ? -2.709 20.950 64.162 1.00 23.40 255 TYR B CA 1
ATOM 6904 C C . TYR B 1 429 ? -1.501 20.036 64.333 1.00 28.59 255 TYR B C 1
ATOM 6905 O O . TYR B 1 429 ? -1.196 19.564 65.444 1.00 28.45 255 TYR B O 1
ATOM 6914 N N . TYR B 1 430 ? -0.787 19.835 63.227 1.00 25.36 256 TYR B N 1
ATOM 6915 C CA . TYR B 1 430 ? 0.421 19.029 63.217 1.00 25.47 256 TYR B CA 1
ATOM 6916 C C . TYR B 1 430 ? 1.433 19.511 64.254 1.00 28.60 256 TYR B C 1
ATOM 6917 O O . TYR B 1 430 ? 2.051 18.696 64.917 1.00 28.74 256 TYR B O 1
ATOM 6926 N N . ILE B 1 431 ? 1.607 20.829 64.375 1.00 23.82 257 ILE B N 1
ATOM 6927 C CA . ILE B 1 431 ? 2.544 21.419 65.323 1.00 22.77 257 ILE B CA 1
ATOM 6928 C C . ILE B 1 431 ? 2.091 21.141 66.772 1.00 27.02 257 ILE B C 1
ATOM 6929 O O . ILE B 1 431 ? 2.905 20.844 67.664 1.00 26.64 257 ILE B O 1
ATOM 6934 N N . GLY B 1 432 ? 0.782 21.215 66.992 1.00 24.16 258 GLY B N 1
ATOM 6935 C CA . GLY B 1 432 ? 0.181 20.953 68.294 1.00 24.22 258 GLY B CA 1
ATOM 6936 C C . GLY B 1 432 ? 0.438 19.534 68.745 1.00 28.70 258 GLY B C 1
ATOM 6937 O O . GLY B 1 432 ? 0.873 19.305 69.875 1.00 28.30 258 GLY B O 1
ATOM 6938 N N . ILE B 1 433 ? 0.145 18.592 67.844 1.00 25.35 259 ILE B N 1
ATOM 6939 C CA . ILE B 1 433 ? 0.294 17.145 68.073 1.00 24.96 259 ILE B CA 1
ATOM 6940 C C . ILE B 1 433 ? 1.757 16.765 68.312 1.00 27.23 259 ILE B C 1
ATOM 6941 O O . ILE B 1 433 ? 2.063 15.893 69.150 1.00 26.14 259 ILE B O 1
ATOM 6946 N N . SER B 1 434 ? 2.638 17.435 67.560 1.00 22.72 260 SER B N 1
ATOM 6947 C CA . SER B 1 434 ? 4.083 17.299 67.710 1.00 22.29 260 SER B CA 1
ATOM 6948 C C . SER B 1 434 ? 4.538 17.681 69.112 1.00 24.99 260 SER B C 1
ATOM 6949 O O . SER B 1 434 ? 5.420 17.043 69.674 1.00 24.32 260 SER B O 1
ATOM 6952 N N . ILE B 1 435 ? 3.952 18.743 69.651 1.00 21.41 261 ILE B N 1
ATOM 6953 C CA . ILE B 1 435 ? 4.345 19.247 70.962 1.00 21.53 261 ILE B CA 1
ATOM 6954 C C . ILE B 1 435 ? 3.889 18.286 72.039 1.00 26.49 261 ILE B C 1
ATOM 6955 O O . ILE B 1 435 ? 4.663 17.931 72.901 1.00 26.96 261 ILE B O 1
ATOM 6960 N N . ASP B 1 436 ? 2.657 17.815 71.939 1.00 23.84 262 ASP B N 1
ATOM 6961 C CA . ASP B 1 436 ? 2.149 16.712 72.774 1.00 24.85 262 ASP B CA 1
ATOM 6962 C C . ASP B 1 436 ? 3.006 15.443 72.713 1.00 28.98 262 ASP B C 1
ATOM 6963 O O . ASP B 1 436 ? 3.396 14.914 73.745 1.00 29.43 262 ASP B O 1
ATOM 6968 N N . SER B 1 437 ? 3.286 14.946 71.518 1.00 25.20 263 SER B N 1
ATOM 6969 C CA . SER B 1 437 ? 4.334 13.922 71.347 1.00 25.07 263 SER B CA 1
ATOM 6970 C C . SER B 1 437 ? 5.625 14.215 72.135 1.00 29.60 263 SER B C 1
ATOM 6971 O O . SER B 1 437 ? 6.172 13.307 72.771 1.00 30.26 263 SER B O 1
ATOM 6974 N N . PHE B 1 438 ? 6.107 15.458 72.099 1.00 24.76 264 PHE B N 1
ATOM 6975 C CA . PHE B 1 438 ? 7.317 15.813 72.849 1.00 24.74 264 PHE B CA 1
ATOM 6976 C C . PHE B 1 438 ? 7.120 15.637 74.364 1.00 29.06 264 PHE B C 1
ATOM 6977 O O . PHE B 1 438 ? 8.030 15.277 75.085 1.00 29.23 264 PHE B O 1
ATOM 6985 N N . ILE B 1 439 ? 5.918 15.903 74.843 1.00 25.53 265 ILE B N 1
ATOM 6986 C CA . ILE B 1 439 ? 5.615 15.710 76.248 1.00 25.20 265 ILE B CA 1
ATOM 6987 C C . ILE B 1 439 ? 5.734 14.236 76.576 1.00 28.59 265 ILE B C 1
ATOM 6988 O O . ILE B 1 439 ? 6.505 13.862 77.447 1.00 29.20 265 ILE B O 1
ATOM 6993 N N . LEU B 1 440 ? 4.991 13.404 75.855 1.00 23.99 266 LEU B N 1
ATOM 6994 C CA . LEU B 1 440 ? 4.945 11.962 76.118 1.00 23.29 266 LEU B CA 1
ATOM 6995 C C . LEU B 1 440 ? 6.312 11.256 76.042 1.00 28.03 266 LEU B C 1
ATOM 6996 O O . LEU B 1 440 ? 6.678 10.489 76.946 1.00 28.47 266 LEU B O 1
ATOM 7001 N N . LEU B 1 441 ? 7.053 11.537 74.975 1.00 23.75 267 LEU B N 1
ATOM 7002 C CA . LEU B 1 441 ? 8.382 10.981 74.744 1.00 23.06 267 LEU B CA 1
ATOM 7003 C C . LEU B 1 441 ? 9.491 11.639 75.583 1.00 27.01 267 LEU B C 1
ATOM 7004 O O . LEU B 1 441 ? 10.683 11.353 75.376 1.00 26.42 267 LEU B O 1
ATOM 7009 N N . GLU B 1 442 ? 9.111 12.540 76.488 1.00 23.66 268 GLU B N 1
ATOM 7010 C CA . GLU B 1 442 ? 10.055 13.266 77.360 1.00 23.97 268 GLU B CA 1
ATOM 7011 C C . GLU B 1 442 ? 11.112 14.090 76.615 1.00 27.61 268 GLU B C 1
ATOM 7012 O O . GLU B 1 442 ? 12.218 14.311 77.108 1.00 27.39 268 GLU B O 1
ATOM 7018 N N . ILE B 1 443 ? 10.745 14.568 75.434 1.00 24.08 269 ILE B N 1
ATOM 7019 C CA . ILE B 1 443 ? 11.577 15.476 74.666 1.00 24.34 269 ILE B CA 1
ATOM 7020 C C . ILE B 1 443 ? 11.566 16.841 75.357 1.00 30.44 269 ILE B C 1
ATOM 7021 O O . ILE B 1 443 ? 12.565 17.550 75.341 1.00 30.61 269 ILE B O 1
ATOM 7026 N N . ILE B 1 444 ? 10.438 17.189 75.964 1.00 28.10 270 ILE B N 1
ATOM 7027 C CA . ILE B 1 444 ? 10.349 18.304 76.896 1.00 28.39 270 ILE B CA 1
ATOM 7028 C C . ILE B 1 444 ? 9.663 17.849 78.187 1.00 33.05 270 ILE B C 1
ATOM 7029 O O . ILE B 1 444 ? 8.897 16.895 78.171 1.00 31.85 270 ILE B O 1
ATOM 7034 N N . LYS B 1 445 ? 9.950 18.544 79.283 1.00 31.43 271 LYS B N 1
ATOM 7035 C CA . LYS B 1 445 ? 9.290 18.334 80.555 1.00 32.30 271 LYS B CA 1
ATOM 7036 C C . LYS B 1 445 ? 8.779 19.660 81.099 1.00 38.90 271 LYS B C 1
ATOM 7037 O O . LYS B 1 445 ? 9.553 20.552 81.436 1.00 38.91 271 LYS B O 1
ATOM 7043 N N . GLN B 1 446 ? 7.466 19.803 81.145 1.00 37.04 272 GLN B N 1
ATOM 7044 C CA . GLN B 1 446 ? 6.856 20.967 81.752 1.00 37.57 272 GLN B CA 1
ATOM 7045 C C . GLN B 1 446 ? 5.703 20.499 82.637 1.00 44.01 272 GLN B C 1
ATOM 7046 O O . GLN B 1 446 ? 5.321 19.323 82.625 1.00 43.36 272 GLN B O 1
ATOM 7052 N N . GLY B 1 447 ? 5.146 21.430 83.399 1.00 42.82 273 GLY B N 1
ATOM 7053 C CA . GLY B 1 447 ? 4.082 21.107 84.315 1.00 43.78 273 GLY B CA 1
ATOM 7054 C C . GLY B 1 447 ? 2.803 20.773 83.584 1.00 49.34 273 GLY B C 1
ATOM 7055 O O . GLY B 1 447 ? 2.804 20.566 82.379 1.00 48.01 273 GLY B O 1
ATOM 7056 N N . CYS B 1 448 ? 1.712 20.739 84.339 1.00 48.72 274 CYS B N 1
ATOM 7057 C CA . CYS B 1 448 ? 0.395 20.369 83.831 1.00 49.47 274 CYS B CA 1
ATOM 7058 C C . CYS B 1 448 ? -0.305 21.544 83.195 1.00 47.83 274 CYS B C 1
ATOM 7059 O O . CYS B 1 448 ? -1.143 21.372 82.323 1.00 46.51 274 CYS B O 1
ATOM 7062 N N . GLU B 1 449 ? 0.041 22.734 83.658 1.00 41.40 275 GLU B N 1
ATOM 7063 C CA . GLU B 1 449 ? -0.479 23.964 83.109 1.00 39.82 275 GLU B CA 1
ATOM 7064 C C . GLU B 1 449 ? -0.001 24.139 81.669 1.00 40.11 275 GLU B C 1
ATOM 7065 O O . GLU B 1 449 ? -0.690 24.730 80.842 1.00 38.89 275 GLU B O 1
ATOM 7071 N N . PHE B 1 450 ? 1.184 23.609 81.380 1.00 34.49 276 PHE B N 1
ATOM 7072 C CA . PHE B 1 450 ? 1.748 23.662 80.045 1.00 32.48 276 PHE B CA 1
ATOM 7073 C C . PHE B 1 450 ? 1.053 22.623 79.201 1.00 35.88 276 PHE B C 1
ATOM 7074 O O . PHE B 1 450 ? 0.716 22.896 78.060 1.00 35.35 276 PHE B O 1
ATOM 7082 N N . GLU B 1 451 ? 0.859 21.435 79.773 1.00 32.39 277 GLU B N 1
ATOM 7083 C CA . GLU B 1 451 ? 0.224 20.317 79.085 1.00 31.69 277 GLU B CA 1
ATOM 7084 C C . GLU B 1 451 ? -1.226 20.612 78.772 1.00 35.59 277 GLU B C 1
ATOM 7085 O O . GLU B 1 451 ? -1.729 20.203 77.734 1.00 35.43 277 GLU B O 1
ATOM 7091 N N . ASN B 1 452 ? -1.910 21.310 79.667 1.00 32.21 278 ASN B N 1
ATOM 7092 C CA . ASN B 1 452 ? -3.321 21.611 79.455 1.00 31.82 278 ASN B CA 1
ATOM 7093 C C . ASN B 1 452 ? -3.542 22.744 78.456 1.00 35.38 278 ASN B C 1
ATOM 7094 O O . ASN B 1 452 ? -4.585 22.791 77.840 1.00 35.02 278 ASN B O 1
ATOM 7099 N N . THR B 1 453 ? -2.572 23.647 78.296 1.00 31.86 279 THR B N 1
ATOM 7100 C CA . THR B 1 453 ? -2.626 24.681 77.252 1.00 31.06 279 THR B CA 1
ATOM 7101 C C . THR B 1 453 ? -2.346 24.030 75.849 1.00 33.99 279 THR B C 1
ATOM 7102 O O . THR B 1 453 ? -2.975 24.386 74.851 1.00 33.17 279 THR B O 1
ATOM 7106 N N . VAL B 1 454 ? -1.436 23.056 75.794 1.00 29.53 280 VAL B N 1
ATOM 7107 C CA . VAL B 1 454 ? -1.214 22.293 74.574 1.00 28.71 280 VAL B CA 1
ATOM 7108 C C . VAL B 1 454 ? -2.527 21.641 74.112 1.00 33.13 280 VAL B C 1
ATOM 7109 O O . VAL B 1 454 ? -2.937 21.767 72.958 1.00 31.82 280 VAL B O 1
ATOM 7113 N N . HIS B 1 455 ? -3.223 20.993 75.028 1.00 31.41 281 HIS B N 1
ATOM 7114 C CA . HIS B 1 455 ? -4.448 20.301 74.663 1.00 31.34 281 HIS B CA 1
ATOM 7115 C C . HIS B 1 455 ? -5.610 21.198 74.229 1.00 34.12 281 HIS B C 1
ATOM 7116 O O . HIS B 1 455 ? -6.381 20.801 73.361 1.00 33.25 281 HIS B O 1
ATOM 7123 N N . LYS B 1 456 ? -5.713 22.405 74.767 1.00 31.14 282 LYS B N 1
ATOM 7124 C CA . LYS B 1 456 ? -6.753 23.340 74.302 1.00 31.08 282 LYS B CA 1
ATOM 7125 C C . LYS B 1 456 ? -6.446 23.881 72.896 1.00 34.56 282 LYS B C 1
ATOM 7126 O O . LYS B 1 456 ? -7.350 24.073 72.089 1.00 34.25 282 LYS B O 1
ATOM 7132 N N . TRP B 1 457 ? -5.173 24.098 72.593 1.00 31.17 283 TRP B N 1
ATOM 7133 C CA . TRP B 1 457 ? -4.773 24.571 71.265 1.00 31.06 283 TRP B CA 1
ATOM 7134 C C . TRP B 1 457 ? -4.843 23.468 70.201 1.00 31.19 283 TRP B C 1
ATOM 7135 O O . TRP B 1 457 ? -5.096 23.776 69.041 1.00 30.03 283 TRP B O 1
ATOM 7146 N N . ILE B 1 458 ? -4.632 22.204 70.597 1.00 25.75 284 ILE B N 1
ATOM 7147 C CA . ILE B 1 458 ? -4.960 21.053 69.727 1.00 24.74 284 ILE B CA 1
ATOM 7148 C C . ILE B 1 458 ? -6.469 20.969 69.394 1.00 27.21 284 ILE B C 1
ATOM 7149 O O . ILE B 1 458 ? -6.848 20.732 68.246 1.00 25.78 284 ILE B O 1
ATOM 7154 N N . SER B 1 459 ? -7.322 21.172 70.390 1.00 23.66 285 SER B N 1
ATOM 7155 C CA . SER B 1 459 ? -8.741 21.328 70.115 1.00 23.44 285 SER B CA 1
ATOM 7156 C C . SER B 1 459 ? -9.012 22.526 69.194 1.00 27.92 285 SER B C 1
ATOM 7157 O O . SER B 1 459 ? -9.828 22.427 68.291 1.00 27.34 285 SER B O 1
ATOM 7160 N N . ILE B 1 460 ? -8.322 23.650 69.391 1.00 25.21 286 ILE B N 1
ATOM 7161 C CA . ILE B 1 460 ? -8.562 24.811 68.512 1.00 25.31 286 ILE B CA 1
ATOM 7162 C C . ILE B 1 460 ? -8.070 24.597 67.074 1.00 28.88 286 ILE B C 1
ATOM 7163 O O . ILE B 1 460 ? -8.809 24.889 66.122 1.00 28.64 286 ILE B O 1
ATOM 7168 N N . THR B 1 461 ? -6.831 24.119 66.920 1.00 24.33 287 THR B N 1
ATOM 7169 C CA . THR B 1 461 ? -6.205 24.026 65.607 1.00 23.36 287 THR B CA 1
ATOM 7170 C C . THR B 1 461 ? -6.816 22.936 64.750 1.00 26.66 287 THR B C 1
ATOM 7171 O O . THR B 1 461 ? -6.861 23.047 63.522 1.00 27.96 287 THR B O 1
ATOM 7175 N N . GLU B 1 462 ? -7.286 21.883 65.390 1.00 20.84 288 GLU B N 1
ATOM 7176 C CA . GLU B 1 462 ? -8.040 20.852 64.711 1.00 19.62 288 GLU B CA 1
ATOM 7177 C C . GLU B 1 462 ? -9.361 21.412 64.155 1.00 23.85 288 GLU B C 1
ATOM 7178 O O . GLU B 1 462 ? -9.748 21.120 63.020 1.00 23.95 288 GLU B O 1
ATOM 7184 N N . ALA B 1 463 ? -10.069 22.197 64.961 1.00 19.39 289 ALA B N 1
ATOM 7185 C CA . ALA B 1 463 ? -11.324 22.794 64.515 1.00 18.79 289 ALA B CA 1
ATOM 7186 C C . ALA B 1 463 ? -11.086 23.697 63.324 1.00 24.05 289 ALA B C 1
ATOM 7187 O O . ALA B 1 463 ? -11.864 23.731 62.379 1.00 24.13 289 ALA B O 1
ATOM 7189 N N . LEU B 1 464 ? -9.998 24.455 63.397 1.00 21.82 290 LEU B N 1
ATOM 7190 C CA . LEU B 1 464 ? -9.631 25.378 62.351 1.00 21.72 290 LEU B CA 1
ATOM 7191 C C . LEU B 1 464 ? -9.197 24.597 61.109 1.00 25.56 290 LEU B C 1
ATOM 7192 O O . LEU B 1 464 ? -9.370 25.052 59.982 1.00 25.12 290 LEU B O 1
ATOM 7197 N N . ALA B 1 465 ? -8.676 23.393 61.338 1.00 22.09 291 ALA B N 1
ATOM 7198 C CA . ALA B 1 465 ? -8.275 22.507 60.273 1.00 21.67 291 ALA B CA 1
ATOM 7199 C C . ALA B 1 465 ? -9.447 22.065 59.409 1.00 25.68 291 ALA B C 1
ATOM 7200 O O . ALA B 1 465 ? -9.265 21.895 58.199 1.00 25.49 291 ALA B O 1
ATOM 7202 N N . PHE B 1 466 ? -10.643 21.913 59.987 1.00 21.51 292 PHE B N 1
ATOM 7203 C CA . PHE B 1 466 ? -11.784 21.367 59.235 1.00 20.43 292 PHE B CA 1
ATOM 7204 C C . PHE B 1 466 ? -12.226 22.278 58.111 1.00 27.19 292 PHE B C 1
ATOM 7205 O O . PHE B 1 466 ? -13.025 21.872 57.265 1.00 27.17 292 PHE B O 1
ATOM 7213 N N . PHE B 1 467 ? -11.717 23.500 58.090 1.00 26.03 293 PHE B N 1
ATOM 7214 C CA . PHE B 1 467 ? -11.856 24.378 56.929 1.00 27.37 293 PHE B CA 1
ATOM 7215 C C . PHE B 1 467 ? -11.346 23.732 55.615 1.00 31.71 293 PHE B C 1
ATOM 7216 O O . PHE B 1 467 ? -11.709 24.159 54.525 1.00 31.09 293 PHE B O 1
ATOM 7224 N N . HIS B 1 468 ? -10.511 22.704 55.704 1.00 29.12 294 HIS B N 1
ATOM 7225 C CA . HIS B 1 468 ? -10.136 21.950 54.509 1.00 29.39 294 HIS B CA 1
ATOM 7226 C C . HIS B 1 468 ? -11.382 21.525 53.726 1.00 34.46 294 HIS B C 1
ATOM 7227 O O . HIS B 1 468 ? -11.367 21.518 52.490 1.00 35.09 294 HIS B O 1
ATOM 7234 N N . CYS B 1 469 ? -12.457 21.190 54.430 1.00 30.90 295 CYS B N 1
ATOM 7235 C CA . CYS B 1 469 ? -13.722 20.791 53.773 1.00 30.67 295 CYS B CA 1
ATOM 7236 C C . CYS B 1 469 ? -14.375 21.869 52.905 1.00 35.33 295 CYS B C 1
ATOM 7237 O O . CYS B 1 469 ? -15.260 21.564 52.114 1.00 35.17 295 CYS B O 1
ATOM 7240 N N . CYS B 1 470 ? -13.948 23.120 53.046 1.00 32.19 296 CYS B N 1
ATOM 7241 C CA . CYS B 1 470 ? -14.530 24.219 52.290 1.00 32.05 296 CYS B CA 1
ATOM 7242 C C . CYS B 1 470 ? -13.692 24.623 51.098 1.00 34.81 296 CYS B C 1
ATOM 7243 O O . CYS B 1 470 ? -14.200 25.290 50.206 1.00 33.94 296 CYS B O 1
ATOM 7246 N N . LEU B 1 471 ? -12.421 24.210 51.065 1.00 30.81 297 LEU B N 1
ATOM 7247 C CA . LEU B 1 471 ? -11.507 24.698 50.033 1.00 30.77 297 LEU B CA 1
ATOM 7248 C C . LEU B 1 471 ? -11.944 24.277 48.642 1.00 33.32 297 LEU B C 1
ATOM 7249 O O . LEU B 1 471 ? -11.959 25.101 47.723 1.00 33.45 297 LEU B O 1
ATOM 7254 N N . ASN B 1 472 ? -12.273 22.999 48.488 1.00 28.38 298 ASN B N 1
ATOM 7255 C CA . ASN B 1 472 ? -12.691 22.457 47.196 1.00 27.89 298 ASN B CA 1
ATOM 7256 C C . ASN B 1 472 ? -13.876 23.260 46.653 1.00 31.43 298 ASN B C 1
ATOM 7257 O O . ASN B 1 472 ? -13.805 23.765 45.552 1.00 31.28 298 ASN B O 1
ATOM 7262 N N . PRO B 1 473 ? -14.952 23.420 47.434 1.00 28.33 299 PRO B N 1
ATOM 7263 C CA . PRO B 1 473 ? -15.989 24.348 46.940 1.00 28.14 299 PRO B CA 1
ATOM 7264 C C . PRO B 1 473 ? -15.549 25.795 46.656 1.00 32.50 299 PRO B C 1
ATOM 7265 O O . PRO B 1 473 ? -15.957 26.369 45.630 1.00 32.91 299 PRO B O 1
ATOM 7269 N N . ILE B 1 474 ? -14.733 26.383 47.524 1.00 28.92 300 ILE B N 1
ATOM 7270 C CA . ILE B 1 474 ? -14.314 27.774 47.338 1.00 29.14 300 ILE B CA 1
ATOM 7271 C C . ILE B 1 474 ? -13.494 27.938 46.063 1.00 33.48 300 ILE B C 1
ATOM 7272 O O . ILE B 1 474 ? -13.693 28.886 45.312 1.00 34.04 300 ILE B O 1
ATOM 7277 N N . LEU B 1 475 ? -12.586 27.011 45.798 1.00 29.63 301 LEU B N 1
ATOM 7278 C CA . LEU B 1 475 ? -11.844 27.021 44.537 1.00 29.40 301 LEU B CA 1
ATOM 7279 C C . LEU B 1 475 ? -12.750 26.900 43.304 1.00 33.05 301 LEU B C 1
ATOM 7280 O O . LEU B 1 475 ? -12.330 27.215 42.189 1.00 33.06 301 LEU B O 1
ATOM 7285 N N . TYR B 1 476 ? -13.982 26.442 43.479 1.00 28.63 302 TYR B N 1
ATOM 7286 C CA . TYR B 1 476 ? -14.923 26.445 42.363 1.00 28.41 302 TYR B CA 1
ATOM 7287 C C . TYR B 1 476 ? -15.736 27.757 42.259 1.00 33.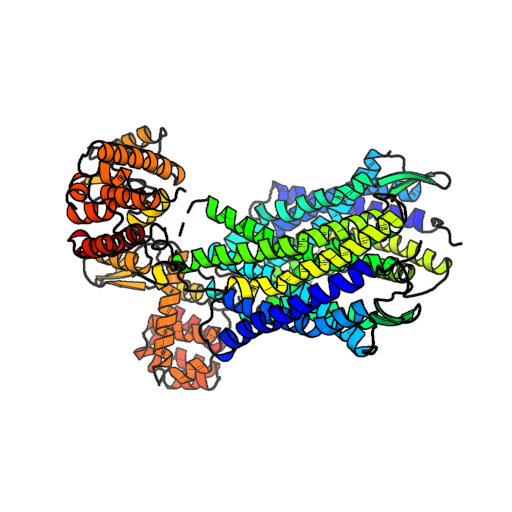23 302 TYR B C 1
ATOM 7288 O O . TYR B 1 476 ? -16.513 27.927 41.317 1.00 32.79 302 TYR B O 1
ATOM 7297 N N . ALA B 1 477 ? -15.582 28.670 43.219 1.00 30.36 303 ALA B N 1
ATOM 7298 C CA . ALA B 1 477 ? -16.392 29.903 43.236 1.00 30.50 303 ALA B CA 1
ATOM 7299 C C . ALA B 1 477 ? -16.020 30.820 42.064 1.00 34.96 303 ALA B C 1
ATOM 7300 O O . ALA B 1 477 ? -14.926 30.728 41.512 1.00 34.04 303 ALA B O 1
ATOM 7302 N N . PHE B 1 478 ? -16.957 31.674 41.668 1.00 32.14 304 PHE B N 1
ATOM 7303 C CA . PHE B 1 478 ? -16.693 32.740 40.692 1.00 32.49 304 PHE B CA 1
ATOM 7304 C C . PHE B 1 478 ? -16.124 32.272 39.343 1.00 37.36 304 PHE B C 1
ATOM 7305 O O . PHE B 1 478 ? -15.518 33.055 38.642 1.00 36.61 304 P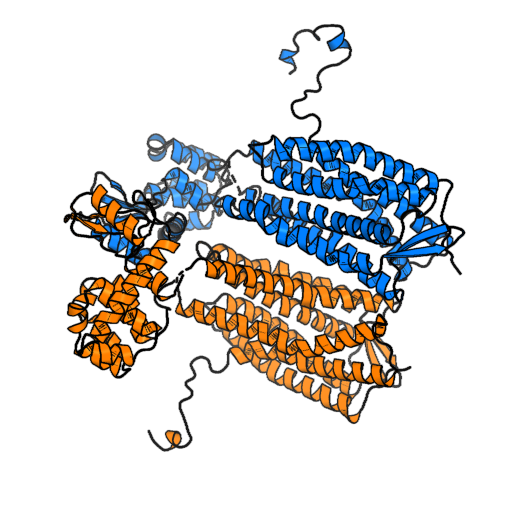HE B O 1
ATOM 7313 N N . LEU B 1 479 ? -16.330 31.013 38.971 1.00 35.22 305 LEU B N 1
ATOM 7314 C CA . LEU B 1 479 ? -15.921 30.521 37.648 1.00 35.27 305 LEU B CA 1
ATOM 7315 C C . LEU B 1 479 ? -16.598 31.314 36.551 1.00 39.52 305 LEU B C 1
ATOM 7316 O O . LEU B 1 479 ? -17.822 31.379 36.509 1.00 39.50 305 LEU B O 1
ATOM 7321 N N . GLY B 1 480 ? -15.804 31.909 35.665 1.00 36.10 306 GLY B N 1
ATOM 7322 C CA . GLY B 1 480 ? -16.334 32.750 34.589 1.00 36.44 306 GLY B CA 1
ATOM 7323 C C . GLY B 1 480 ? -16.786 34.149 35.006 1.00 40.94 306 GLY B C 1
ATOM 7324 O O . GLY B 1 480 ? -17.307 34.893 34.193 1.00 40.39 306 GLY B O 1
ATOM 7325 N N . ALA B 1 481 ? -16.611 34.507 36.279 1.00 38.28 307 ALA B N 1
ATOM 7326 C CA . ALA B 1 481 ? -16.890 35.871 36.738 1.00 38.37 307 ALA B CA 1
ATOM 7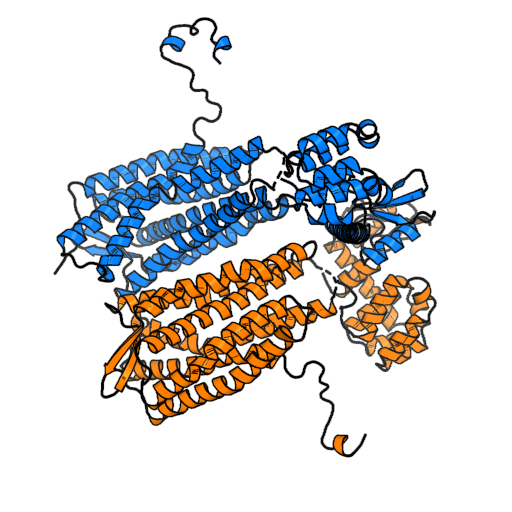327 C C . ALA B 1 481 ? -15.831 36.842 36.208 1.00 42.04 307 ALA B C 1
ATOM 7328 O O . ALA B 1 481 ? -14.666 36.469 36.045 1.00 41.40 307 ALA B O 1
ATOM 7330 N N . LYS B 1 482 ? -16.242 38.077 35.937 1.00 38.51 308 LYS B N 1
ATOM 7331 C CA . LYS B 1 482 ? -15.299 39.159 35.665 1.00 38.49 308 LYS B CA 1
ATOM 7332 C C . LYS B 1 482 ? -15.416 40.237 36.739 1.00 41.81 308 LYS B C 1
ATOM 7333 O O . LYS B 1 482 ? -16.501 40.768 36.945 1.00 41.52 308 LYS B O 1
ATOM 7339 N N . PHE B 1 483 ? -14.314 40.559 37.422 1.00 37.78 309 PHE B N 1
ATOM 7340 C CA . PHE B 1 483 ? -14.346 41.573 38.481 1.00 37.48 309 PHE B CA 1
ATOM 7341 C C . PHE B 1 483 ? -14.068 42.976 37.932 1.00 42.11 309 PHE B C 1
ATOM 7342 O O . PHE B 1 483 ? -13.005 43.540 38.171 1.00 41.62 309 PHE B O 1
ATOM 7350 N N . LYS B 1 484 ? -15.040 43.547 37.223 1.00 39.83 310 LYS B N 1
ATOM 7351 C CA . LYS B 1 484 ? -14.867 44.859 36.581 1.00 40.36 310 LYS B CA 1
ATOM 7352 C C . LYS B 1 484 ? -15.934 45.908 36.940 1.00 45.73 310 LYS B C 1
ATOM 7353 O O . LYS B 1 484 ? -16.061 46.910 36.246 1.00 45.89 310 LYS B O 1
ATOM 7359 N N . THR B 1 485 ? -16.680 45.704 38.021 1.00 43.05 311 THR B N 1
ATOM 7360 C CA . THR B 1 485 ? -17.773 46.613 38.364 1.00 43.58 311 THR B CA 1
ATOM 7361 C C . THR B 1 485 ? -17.556 47.332 39.702 1.00 49.63 311 THR B C 1
ATOM 7362 O O . THR B 1 485 ? -17.475 46.699 40.768 1.00 48.79 311 THR B O 1
ATOM 7366 N N . SER B 1 486 ? -17.456 48.658 39.635 1.00 48.09 312 SER B N 1
ATOM 7367 C CA . SER B 1 486 ? -17.324 49.486 40.826 1.00 48.44 312 SER B CA 1
ATOM 7368 C C . SER B 1 486 ? -18.598 50.306 41.021 1.00 54.64 312 SER B C 1
ATOM 7369 O O . SER B 1 486 ? -19.486 50.306 40.156 1.00 54.43 312 SER B O 1
ATOM 7372 N N . ALA B 1 487 ? -18.687 50.987 42.163 1.00 52.58 313 ALA B N 1
ATOM 7373 C CA . ALA B 1 487 ? -19.858 51.799 42.514 1.00 53.53 313 ALA B CA 1
ATOM 7374 C C . ALA B 1 487 ? -20.192 52.810 41.423 1.00 59.94 313 ALA B C 1
ATOM 7375 O O . ALA B 1 487 ? -21.352 53.152 41.223 1.00 59.31 313 ALA B O 1
ATOM 7377 N N . GLN B 1 488 ? -19.160 53.272 40.723 1.00 59.17 314 GLN B N 1
ATOM 7378 C CA . GLN B 1 488 ? -19.320 54.207 39.604 1.00 60.70 314 GLN B CA 1
ATOM 7379 C C . GLN B 1 488 ? -19.891 53.484 38.369 1.00 67.71 314 GLN B C 1
ATOM 7380 O O . GLN B 1 488 ? -20.689 54.053 37.621 1.00 67.82 314 GLN B O 1
ATOM 7386 N N . HIS B 1 489 ? -19.498 52.224 38.178 1.00 66.05 315 HIS B N 1
ATOM 7387 C CA . HIS B 1 489 ? -19.988 51.406 37.053 1.00 67.00 315 HIS B CA 1
ATOM 7388 C C . HIS B 1 489 ? -21.421 50.864 37.257 1.00 72.54 315 HIS B C 1
ATOM 7389 O O . HIS B 1 489 ? -21.977 50.223 36.361 1.00 72.17 315 HIS B O 1
ATOM 7396 N N . ALA B 1 490 ? -21.998 51.085 38.439 1.00 70.29 316 ALA B N 1
ATOM 7397 C CA . ALA B 1 490 ? -23.440 50.883 38.647 1.00 70.76 316 ALA B CA 1
ATOM 7398 C C . ALA B 1 490 ? -24.202 52.167 38.293 1.00 76.52 316 ALA B C 1
ATOM 7399 O O . ALA B 1 490 ? -25.425 52.150 38.127 1.00 76.33 316 ALA B O 1
ATOM 7401 N N . LEU B 1 491 ? -23.463 53.271 38.179 1.00 74.24 317 LEU B N 1
ATOM 7402 C CA . LEU B 1 491 ? -24.026 54.580 37.858 1.00 75.08 317 LEU B CA 1
ATOM 7403 C C . LEU B 1 491 ? -23.662 55.075 36.443 1.00 79.67 317 LEU B C 1
ATOM 7404 O O . LEU B 1 491 ? -24.318 55.982 35.925 1.00 79.96 317 LEU B O 1
ATOM 7409 N N . THR B 1 492 ? -22.636 54.481 35.825 1.00 75.96 318 THR B N 1
ATOM 7410 C CA . THR B 1 492 ? -22.128 54.933 34.516 1.00 76.16 318 THR B CA 1
ATOM 7411 C C . THR B 1 492 ? -21.586 53.771 33.669 1.00 79.22 318 THR B C 1
ATOM 7412 O O . THR B 1 492 ? -21.556 52.628 34.119 1.00 78.18 318 THR B O 1
ATOM 7416 N N . SER B 1 493 ? -21.169 54.067 32.440 1.00 75.96 319 SER B N 1
ATOM 7417 C CA . SER B 1 493 ? -20.487 53.079 31.590 1.00 103.33 319 SER B CA 1
ATOM 7418 C C . SER B 1 493 ? -19.020 52.963 31.997 1.00 129.61 319 SER B C 1
#

CATH classification: 1.20.1070.10 (+1 more: 1.10.530.40)